Protein AF-A0A1D2MX04-F1 (afdb_monomer)

Nearest PDB structures (foldseek):
  4df9-assembly3_E  TM=5.757E-01  e=3.763E-12  Bacteroides fragilis NCTC 9343
  3p1v-assembly1_B  TM=5.662E-01  e=4.610E-12  Bacteroides ovatus ATCC 8483
  3p1v-assembly1_A  TM=5.560E-01  e=3.958E-12  Bacteroides ovatus ATCC 8483
  4df9-assembly2_D  TM=5.645E-01  e=8.916E-12  Bacteroides fragilis NCTC 9343
  4df9-assembly3_F  TM=5.261E-01  e=2.223E-11  Bacteroides fragilis NCTC 9343

Sequence (1135 aa):
AGQAYYIKFHQDPSIDHSCTLIEDDYLPKYRGLEPNDELGFKYSVREAEKLPQDVKLPPHPDAKIVEIFARKHEAAQAFMDSLCKTVRKVEPLKSVGKQGPEIRKIVDGGDQRNRIDVVFMGDGYTASEREEFFDDMQRLTTEMFNGVTFRSYLPVFNIWAVYVESQESGIGYDGPKNTPFELYRESGQLRGIYPGNAGYARQVCALTGASGCDYPSIIGNDDFYGGLGGEFEYDNGQAYRGVNYASSVASLGWTAWLSGEQKEEKAIYRLLEYPWADLNRLGPQTFDFTSDGNYARWNLVLTVSAAGEEDSLEFTLDGEILPWKTTGYDDREFYEWGANEGLSAGRHTLTVRSKTNSTNPNIPRMICSIRLHEYGTEDEFHMDNSYVSAYPTWNINYRKSFRPTSEGCLMRNMTTNHFCPVCQEGMWAQFLERVSLIDNVTVSESSSNGMREVTVNTLKLGQLREPGNEVPGETLEVKWVRNNQEQTELRDQFTVNAEPGNWAVEVHFNTTEVRNDPRNLLTSSQNFVVPNSVYFSSWVLQEGHKTLDIVFAENKGKMKHFSALSIFCVFVTQIAGQAHHIKFHQSPEDNYACILIEEEFVPNYRGFEKETGFKYSIRPAIKPPAGSLIKPTDKDARIIDVYAKKEEEAYAYMSLVCKSHTKVEPLQLNQANTADPEIREIVVGGPKENRIDVVFMGDGYTASEKEEFFDDMQRLTDEMFAGTTFRSYLPVFNIWAIYVESEESGIGYNGAKNTPFRLYRESGQLRGIFPGNSAYARQVCRLTGTSGCDYPSIIGNDDFYGGLGGEFVISTRSNRTGTVVLRHEMGHNFVDVGEEYDDGSVYSGVNSASSLNTLGWTAWLSSEKREERAIWRLLEYPWYDLSRGSRSFTFTSNGQFNRWYLEVTVSAAGEEDSLEFLLDGEVLPWKSSGFDDREFYGWYGDEGLSSGSHNFSVRSKTDSTNPDIPRMICSISLHEYGTEEEFVMSPDHVSAYPTWDTWRTKRYRPTNEGCLMRNMTHNRFCPVCQEGMWAQFLERISLIDEVAVSNATSSDGTREVAVETLKLGQLRAPGNEVSGESLEVRWLKDNEEVVAFTDQFVVNAEAGSWEVVVHLKSPEVRNDPRDLLTSSVRFVVPA

Mean predicted aligned error: 17.97 Å

Structure (mmCIF, N/CA/C/O backbone):
data_AF-A0A1D2MX04-F1
#
_entry.id   AF-A0A1D2MX04-F1
#
loop_
_atom_site.group_PDB
_atom_site.id
_atom_site.type_symbol
_atom_site.label_atom_id
_atom_site.label_alt_id
_atom_site.label_comp_id
_atom_site.label_asym_id
_atom_site.label_entity_id
_atom_site.label_seq_id
_atom_site.pdbx_PDB_ins_code
_atom_site.Cartn_x
_atom_site.Cartn_y
_atom_site.Cartn_z
_atom_site.occupancy
_atom_site.B_iso_or_equiv
_atom_site.auth_seq_id
_atom_site.auth_comp_id
_atom_site.auth_asym_id
_atom_site.auth_atom_id
_atom_site.pdbx_PDB_model_num
ATOM 1 N N . ALA A 1 1 ? -4.949 -17.947 34.947 1.00 41.72 1 ALA A N 1
ATOM 2 C CA . ALA A 1 1 ? -4.142 -17.931 33.714 1.00 41.72 1 ALA A CA 1
ATOM 3 C C . ALA A 1 1 ? -4.717 -19.013 32.821 1.00 41.72 1 ALA A C 1
ATOM 5 O O . ALA A 1 1 ? -4.918 -20.103 33.340 1.00 41.72 1 ALA A O 1
ATOM 6 N N . GLY A 1 2 ? -5.099 -18.702 31.583 1.00 58.22 2 GLY A N 1
ATOM 7 C CA . GLY A 1 2 ? -5.727 -19.688 30.700 1.00 58.22 2 GLY A CA 1
ATOM 8 C C . GLY A 1 2 ? -7.101 -19.321 30.139 1.00 58.22 2 GLY A C 1
ATOM 9 O O . GLY A 1 2 ? -7.751 -20.218 29.653 1.00 58.22 2 GLY A O 1
ATOM 10 N N . GLN A 1 3 ? -7.602 -18.087 30.245 1.00 74.81 3 GLN A N 1
ATOM 11 C CA . GLN A 1 3 ? -8.944 -17.730 29.758 1.00 74.81 3 GLN A CA 1
ATOM 12 C C . GLN A 1 3 ? -8.893 -16.394 29.018 1.00 74.81 3 GLN A C 1
ATOM 14 O O . GLN A 1 3 ? -8.283 -15.453 29.534 1.00 74.81 3 GLN A O 1
ATOM 19 N N . ALA A 1 4 ? -9.542 -16.306 27.858 1.00 83.88 4 ALA A N 1
ATOM 20 C CA . ALA A 1 4 ? -9.696 -15.063 27.109 1.00 83.88 4 ALA A CA 1
ATOM 21 C C . ALA A 1 4 ? -11.041 -15.016 26.377 1.00 83.88 4 ALA A C 1
ATOM 23 O O . ALA A 1 4 ? -11.537 -16.035 25.912 1.00 83.88 4 ALA A O 1
ATOM 24 N N . TYR A 1 5 ? -11.614 -13.825 26.269 1.00 87.31 5 TYR A N 1
ATOM 25 C CA . TYR A 1 5 ? -12.625 -13.509 25.268 1.00 87.31 5 TYR A CA 1
ATOM 26 C C . TYR A 1 5 ? -11.943 -13.349 23.915 1.00 87.31 5 TYR A C 1
ATOM 28 O O . TYR A 1 5 ? -10.841 -12.799 23.854 1.00 87.31 5 TYR A O 1
ATOM 36 N N . TYR A 1 6 ? -12.593 -13.842 22.871 1.00 86.50 6 TYR A N 1
ATOM 37 C CA . TYR A 1 6 ? -12.066 -13.920 21.522 1.00 86.50 6 TYR A CA 1
ATOM 38 C C . TYR A 1 6 ? -13.040 -13.274 20.542 1.00 86.50 6 TYR A C 1
ATOM 40 O O . TYR A 1 6 ? -14.199 -13.669 20.481 1.00 86.50 6 TYR A O 1
ATOM 48 N N . ILE A 1 7 ? -12.570 -12.279 19.791 1.00 87.75 7 ILE A N 1
ATOM 49 C CA . ILE A 1 7 ? -13.345 -11.638 18.726 1.00 87.75 7 ILE A CA 1
ATOM 50 C C . ILE A 1 7 ? -12.557 -11.743 17.422 1.00 87.75 7 ILE A C 1
ATOM 52 O O . ILE A 1 7 ? -11.416 -11.289 17.357 1.00 87.75 7 ILE A O 1
ATOM 56 N N . LYS A 1 8 ? -13.174 -12.303 16.378 1.00 85.94 8 LYS A N 1
ATOM 57 C CA . LYS A 1 8 ? -12.627 -12.414 15.019 1.00 85.94 8 LYS A CA 1
ATOM 58 C C . LYS A 1 8 ? -13.539 -11.698 14.036 1.00 85.94 8 LYS A C 1
ATOM 60 O O . LYS A 1 8 ? -14.743 -11.959 13.996 1.00 85.94 8 LYS A O 1
ATOM 65 N N . PHE A 1 9 ? -12.989 -10.841 13.186 1.00 84.94 9 PHE A N 1
ATOM 66 C CA . PHE A 1 9 ? -13.769 -10.180 12.141 1.00 84.94 9 PHE A CA 1
ATOM 67 C C . PHE A 1 9 ? -12.962 -9.926 10.873 1.00 84.94 9 PHE A C 1
ATOM 69 O O . PHE A 1 9 ? -11.744 -9.772 10.901 1.00 84.94 9 PHE A O 1
ATOM 76 N N . HIS A 1 10 ? -13.677 -9.880 9.751 1.00 82.56 10 HIS A N 1
ATOM 77 C CA . HIS A 1 10 ? -13.156 -9.405 8.477 1.00 82.56 10 HIS A CA 1
ATOM 78 C C . HIS A 1 10 ? -13.443 -7.913 8.357 1.00 82.56 10 HIS A C 1
ATOM 80 O O . HIS A 1 10 ? -14.605 -7.521 8.253 1.00 82.56 10 HIS A O 1
ATOM 86 N N . GLN A 1 11 ? -12.402 -7.098 8.366 1.00 84.12 11 GLN A N 1
ATOM 87 C CA . GLN A 1 11 ? -12.460 -5.670 8.101 1.00 84.12 11 GLN A CA 1
ATOM 88 C C . GLN A 1 11 ? -12.270 -5.450 6.602 1.00 84.12 11 GLN A C 1
ATOM 90 O O . GLN A 1 11 ? -11.261 -5.881 6.055 1.00 84.12 11 GLN A O 1
ATOM 95 N N . ASP A 1 12 ? -13.213 -4.777 5.949 1.00 77.44 12 ASP A N 1
ATOM 96 C CA . ASP A 1 12 ? -13.076 -4.333 4.562 1.00 77.44 12 ASP A CA 1
ATOM 97 C C . ASP A 1 12 ? -12.929 -2.805 4.520 1.00 77.44 12 ASP A C 1
ATOM 99 O O . ASP A 1 12 ? -13.927 -2.087 4.664 1.00 77.44 12 ASP A O 1
ATOM 103 N N . PRO A 1 13 ? -11.701 -2.282 4.348 1.00 66.38 13 PRO A N 1
ATOM 104 C CA . PRO A 1 13 ? -11.465 -0.847 4.301 1.00 66.38 13 PRO A CA 1
ATOM 105 C C . PRO A 1 13 ? -12.126 -0.140 3.124 1.00 66.38 13 PRO A C 1
ATOM 107 O O . PRO A 1 13 ? -12.402 1.051 3.225 1.00 66.38 13 PRO A O 1
ATOM 110 N N . SER A 1 14 ? -12.409 -0.856 2.033 1.00 59.47 14 SER A N 1
ATOM 111 C CA . SER A 1 14 ? -13.010 -0.271 0.830 1.00 59.47 14 SER A CA 1
ATOM 112 C C . SER A 1 14 ? -14.506 0.023 0.991 1.00 59.47 14 SER A C 1
ATOM 114 O O . SER A 1 14 ? -15.050 0.876 0.296 1.00 59.47 14 SER A O 1
ATOM 116 N N . ILE A 1 15 ? -15.175 -0.622 1.954 1.00 65.31 15 ILE A N 1
ATOM 117 C CA . ILE A 1 15 ? -16.607 -0.446 2.230 1.00 65.31 15 ILE A CA 1
ATOM 118 C C . ILE A 1 15 ? -16.781 0.264 3.575 1.00 65.31 15 ILE A C 1
ATOM 120 O O . ILE A 1 15 ? -17.261 -0.334 4.536 1.00 65.31 15 ILE A O 1
ATOM 124 N N . ASP A 1 16 ? -16.354 1.526 3.670 1.00 72.00 16 ASP A N 1
ATOM 125 C CA . ASP A 1 16 ? -16.488 2.361 4.880 1.00 72.00 16 ASP A CA 1
ATOM 126 C C . ASP A 1 16 ? -16.004 1.654 6.165 1.00 72.00 16 ASP A C 1
ATOM 128 O O . ASP A 1 16 ? -16.577 1.809 7.244 1.00 72.00 16 ASP A O 1
ATOM 132 N N . HIS A 1 17 ? -14.974 0.809 6.045 1.00 66.50 17 HIS A N 1
ATOM 133 C CA . HIS A 1 17 ? -14.454 -0.018 7.140 1.00 66.50 17 HIS A CA 1
ATOM 134 C C . HIS A 1 17 ? -15.530 -0.857 7.819 1.00 66.50 17 HIS A C 1
ATOM 136 O O . HIS A 1 17 ? -15.595 -0.996 9.048 1.00 66.50 17 HIS A O 1
ATOM 142 N N . SER A 1 18 ? -16.412 -1.397 6.982 1.00 79.88 18 SER A N 1
ATOM 143 C CA . SER A 1 18 ? -17.384 -2.380 7.397 1.00 79.88 18 SER A CA 1
ATOM 144 C C . SER A 1 18 ? -16.648 -3.613 7.898 1.00 79.88 18 SER A C 1
ATOM 146 O O . SER A 1 18 ? -15.737 -4.149 7.261 1.00 79.88 18 SER A O 1
ATOM 148 N N . CYS A 1 19 ? -17.052 -4.056 9.075 1.00 84.94 19 CYS A N 1
ATOM 149 C CA . CYS A 1 19 ? -16.584 -5.291 9.649 1.00 84.94 19 CYS A CA 1
ATOM 150 C C . CYS A 1 19 ? -17.683 -6.325 9.536 1.00 84.94 19 CYS A C 1
ATOM 152 O O . CYS A 1 19 ? -18.828 -6.104 9.935 1.00 84.94 19 CYS A O 1
ATOM 154 N N . THR A 1 20 ? -17.316 -7.484 9.021 1.00 84.19 20 THR A N 1
ATOM 155 C CA . THR A 1 20 ? -18.138 -8.675 9.125 1.00 84.19 20 THR A CA 1
ATOM 156 C C . THR A 1 20 ? -17.644 -9.462 10.331 1.00 84.19 20 THR A C 1
ATOM 158 O O . THR A 1 20 ? -16.562 -10.044 10.280 1.00 84.19 20 THR A O 1
ATOM 161 N N . LEU A 1 21 ? -18.412 -9.444 11.424 1.00 85.06 21 LEU A N 1
ATOM 162 C CA . LEU A 1 21 ? -18.125 -10.217 12.632 1.00 85.06 21 LEU A CA 1
ATOM 163 C C . LEU A 1 21 ? -18.218 -11.708 12.304 1.00 85.06 21 LEU A C 1
ATOM 165 O O . LEU A 1 21 ? -19.298 -12.181 11.941 1.00 85.06 21 LEU A O 1
ATOM 169 N N . ILE A 1 22 ? -17.091 -12.409 12.430 1.00 77.81 22 ILE A N 1
ATOM 170 C CA . ILE A 1 22 ? -16.958 -13.842 12.151 1.00 77.81 22 ILE A CA 1
ATOM 171 C C . ILE A 1 22 ? -17.196 -14.637 13.434 1.00 77.81 22 ILE A C 1
ATOM 173 O O . ILE A 1 22 ? -18.004 -15.559 13.426 1.00 77.81 22 ILE A O 1
ATOM 177 N N . GLU A 1 23 ? -16.536 -14.253 14.528 1.00 80.81 23 GLU A N 1
ATOM 178 C CA . GLU A 1 23 ? -16.587 -14.966 15.805 1.00 80.81 23 GLU A CA 1
ATOM 179 C C . GLU A 1 23 ? -16.561 -13.988 16.985 1.00 80.81 23 GLU A C 1
ATOM 181 O O . GLU A 1 23 ? -15.878 -12.965 16.940 1.00 80.81 23 GLU A O 1
ATOM 186 N N . ASP A 1 24 ? -17.329 -14.304 18.024 1.00 85.38 24 ASP A N 1
ATOM 187 C CA . ASP A 1 24 ? -17.385 -13.604 19.311 1.00 85.38 24 ASP A CA 1
ATOM 188 C C . ASP A 1 24 ? -17.649 -14.674 20.376 1.00 85.38 24 ASP A C 1
ATOM 190 O O . ASP A 1 24 ? -18.793 -15.090 20.586 1.00 85.38 24 ASP A O 1
ATOM 194 N N . ASP A 1 25 ? -16.571 -15.206 20.950 1.00 82.25 25 ASP A N 1
ATOM 195 C CA . ASP A 1 25 ? -16.598 -16.386 21.813 1.00 82.25 25 ASP A CA 1
ATOM 196 C C . ASP A 1 25 ? -15.691 -16.221 23.046 1.00 82.25 25 ASP A C 1
ATOM 198 O O . ASP A 1 25 ? -15.012 -15.214 23.268 1.00 82.25 25 ASP A O 1
ATOM 202 N N . TYR A 1 26 ? -15.700 -17.230 23.906 1.00 81.62 26 TYR A N 1
ATOM 203 C CA . TYR A 1 26 ? -14.881 -17.330 25.094 1.00 81.62 26 TYR A CA 1
ATOM 204 C C . TYR A 1 26 ? -14.009 -18.579 25.019 1.00 81.62 26 TYR A C 1
ATOM 206 O O . TYR A 1 26 ? -14.505 -19.703 25.046 1.00 81.62 26 TYR A O 1
ATOM 214 N N . LEU A 1 27 ? -12.692 -18.376 25.006 1.00 79.19 27 LEU A N 1
ATOM 215 C CA . LEU A 1 27 ? -11.680 -19.422 24.994 1.00 79.19 27 LEU A CA 1
ATOM 216 C C . LEU A 1 27 ? -11.253 -19.740 26.435 1.00 79.19 27 LEU A C 1
ATOM 218 O O . LEU A 1 27 ? -10.396 -19.050 27.002 1.00 79.19 27 LEU A O 1
ATOM 222 N N . PRO A 1 28 ? -11.793 -20.806 27.060 1.00 72.31 28 PRO A N 1
ATOM 223 C CA . PRO A 1 28 ? -11.549 -21.118 28.467 1.00 72.31 28 PRO A CA 1
ATOM 224 C C . PRO A 1 28 ? -10.141 -21.658 28.743 1.00 72.31 28 PRO A C 1
ATOM 226 O O . PRO A 1 28 ? -9.854 -21.999 29.895 1.00 72.31 28 PRO A O 1
ATOM 229 N N . LYS A 1 29 ? -9.315 -21.814 27.698 1.00 78.50 29 LYS A N 1
ATOM 230 C CA . LYS A 1 29 ? -7.986 -22.441 27.739 1.00 78.50 29 LYS A CA 1
ATOM 231 C C . LYS A 1 29 ? -6.882 -21.639 27.040 1.00 78.50 29 LYS A C 1
ATOM 233 O O . LYS A 1 29 ? -5.774 -22.148 26.906 1.00 78.50 29 LYS A O 1
ATOM 238 N N . TYR A 1 30 ? -7.150 -20.391 26.647 1.00 81.94 30 TYR A N 1
ATOM 239 C CA . TYR A 1 30 ? -6.170 -19.521 25.991 1.00 81.94 30 TYR A CA 1
ATOM 240 C C . TYR A 1 30 ? -5.054 -19.066 26.944 1.00 81.94 30 TYR A C 1
ATOM 242 O O . TYR A 1 30 ? -5.312 -18.490 28.004 1.00 81.94 30 TYR A O 1
ATOM 250 N N . ARG A 1 31 ? -3.795 -19.281 26.556 1.00 81.94 31 ARG A N 1
ATOM 251 C CA . ARG A 1 31 ? -2.592 -19.046 27.376 1.00 81.94 31 ARG A CA 1
ATOM 252 C C . ARG A 1 31 ? -1.660 -17.959 26.829 1.00 81.94 31 ARG A C 1
ATOM 254 O O . ARG A 1 31 ? -0.626 -17.715 27.438 1.00 81.94 31 ARG A O 1
ATOM 261 N N . GLY A 1 32 ? -2.028 -17.280 25.742 1.00 76.44 32 GLY A N 1
ATOM 262 C CA . GLY A 1 32 ? -1.180 -16.269 25.096 1.00 76.44 32 GLY A CA 1
ATOM 263 C C . GLY A 1 32 ? -1.148 -14.873 25.738 1.00 76.44 32 GLY A C 1
ATOM 264 O O . GLY A 1 32 ? -0.381 -14.038 25.273 1.00 76.44 32 GLY A O 1
ATOM 265 N N . LEU A 1 33 ? -1.945 -14.581 26.781 1.00 76.81 33 LEU A N 1
ATOM 266 C CA . LEU A 1 33 ? -1.923 -13.268 27.458 1.00 76.81 33 LEU A CA 1
ATOM 267 C C . LEU A 1 33 ? -0.825 -13.195 28.521 1.00 76.81 33 LEU A C 1
ATOM 269 O O . LEU A 1 33 ? -0.824 -13.993 29.465 1.00 76.81 33 LEU A O 1
ATOM 273 N N . GLU A 1 34 ? 0.041 -12.183 28.439 1.00 68.25 34 GLU A N 1
ATOM 274 C CA . GLU A 1 34 ? 1.070 -11.973 29.453 1.00 68.25 34 GLU A CA 1
ATOM 275 C C . GLU A 1 34 ? 0.471 -11.577 30.819 1.00 68.25 34 GLU A C 1
ATOM 277 O O . GLU A 1 34 ? -0.583 -10.929 30.896 1.00 68.25 34 GLU A O 1
ATOM 282 N N . PRO A 1 35 ? 1.117 -11.950 31.942 1.00 58.50 35 PRO A N 1
ATOM 283 C CA . PRO A 1 35 ? 0.656 -11.596 33.282 1.00 58.50 35 PRO A CA 1
ATOM 284 C C . PRO A 1 35 ? 0.544 -10.087 33.538 1.00 58.50 35 PRO A C 1
ATOM 286 O O . PRO A 1 35 ? -0.352 -9.699 34.288 1.00 58.50 35 PRO A O 1
ATOM 289 N N . ASN A 1 36 ? 1.413 -9.283 32.911 1.00 55.28 36 ASN A N 1
ATOM 290 C CA . ASN A 1 36 ? 1.637 -7.859 33.198 1.00 55.28 36 ASN A CA 1
ATOM 291 C C . ASN A 1 36 ? 1.247 -6.915 32.046 1.00 55.28 36 ASN A C 1
ATOM 293 O O . ASN A 1 36 ? 1.656 -5.759 32.060 1.00 55.28 36 ASN A O 1
ATOM 297 N N . ASP A 1 37 ? 0.494 -7.391 31.058 1.00 56.22 37 ASP A N 1
ATOM 298 C CA . ASP A 1 37 ? 0.100 -6.566 29.916 1.00 56.22 37 ASP A CA 1
ATOM 299 C C . ASP A 1 37 ? -0.849 -5.433 30.364 1.00 56.22 37 ASP A C 1
ATOM 301 O O . ASP A 1 37 ? -1.965 -5.702 30.826 1.00 56.22 37 ASP A O 1
ATOM 305 N N . GLU A 1 38 ? -0.393 -4.175 30.289 1.00 47.81 38 GLU A N 1
ATOM 306 C CA . GLU A 1 38 ? -1.098 -2.990 30.814 1.00 47.81 38 GLU A CA 1
ATOM 307 C C . GLU A 1 38 ? -2.460 -2.759 30.132 1.00 47.81 38 GLU A C 1
ATOM 309 O O . GLU A 1 38 ? -3.363 -2.187 30.746 1.00 47.81 38 GLU A O 1
ATOM 314 N N . LEU A 1 39 ? -2.636 -3.255 28.899 1.00 55.19 39 LEU A N 1
ATOM 315 C CA . LEU A 1 39 ? -3.871 -3.134 28.113 1.00 55.19 39 LEU A CA 1
ATOM 316 C C . LEU A 1 39 ? -4.904 -4.231 28.428 1.00 55.19 39 LEU A C 1
ATOM 318 O O . LEU A 1 39 ? -6.103 -4.040 28.226 1.00 55.19 39 LEU A O 1
ATOM 322 N N . GLY A 1 40 ? -4.474 -5.382 28.956 1.00 71.31 40 GLY A N 1
ATOM 323 C CA . GLY A 1 40 ? -5.360 -6.504 29.281 1.00 71.31 40 GLY A CA 1
ATOM 324 C C . GLY A 1 40 ? -5.924 -7.283 28.078 1.00 71.31 40 GLY A C 1
ATOM 325 O O . GLY A 1 40 ? -6.820 -8.115 28.285 1.00 71.31 40 GLY A O 1
ATOM 326 N N . PHE A 1 41 ? -5.412 -7.054 26.862 1.00 75.62 41 PHE A N 1
ATOM 327 C CA . PHE A 1 41 ? -5.738 -7.794 25.636 1.00 75.62 41 PHE A CA 1
ATOM 328 C C . PHE A 1 41 ? -4.566 -7.798 24.631 1.00 75.62 41 PHE A C 1
ATOM 330 O O . PHE A 1 41 ? -3.786 -6.856 24.609 1.00 75.62 41 PHE A O 1
ATOM 337 N N . LYS A 1 42 ? -4.480 -8.844 23.797 1.00 82.38 42 LYS A N 1
ATOM 338 C CA . LYS A 1 42 ? -3.595 -8.990 22.623 1.00 82.38 42 LYS A CA 1
ATOM 339 C C . LYS A 1 42 ? -4.469 -8.996 21.371 1.00 82.38 42 LYS A C 1
ATOM 341 O O . LYS A 1 42 ? -5.587 -9.505 21.422 1.00 82.38 42 LYS A O 1
ATOM 346 N N . TYR A 1 43 ? -3.981 -8.495 20.246 1.00 80.19 43 TYR A N 1
ATOM 347 C CA . TYR A 1 43 ? -4.669 -8.648 18.966 1.00 80.19 43 TYR A CA 1
ATOM 348 C C . TYR A 1 43 ? -3.696 -9.075 17.872 1.00 80.19 43 TYR A C 1
ATOM 350 O O . TYR A 1 43 ? -2.485 -8.974 18.037 1.00 80.19 43 TYR A O 1
ATOM 358 N N . SER A 1 44 ? -4.242 -9.583 16.775 1.00 76.31 44 SER A N 1
ATOM 359 C CA . SER A 1 44 ? -3.505 -9.921 15.572 1.00 76.31 44 SER A CA 1
ATOM 360 C C . SER A 1 44 ? -4.276 -9.438 14.351 1.00 76.31 44 SER A C 1
ATOM 362 O O . SER A 1 44 ? -5.504 -9.498 14.323 1.00 76.31 44 SER A O 1
ATOM 364 N N . VAL A 1 45 ? -3.562 -8.917 13.359 1.00 73.50 45 VAL A N 1
ATOM 365 C CA . VAL A 1 45 ? -4.135 -8.417 12.105 1.00 73.50 45 VAL A CA 1
ATOM 366 C C . VAL A 1 45 ? -3.416 -9.112 10.972 1.00 73.50 45 VAL A C 1
ATOM 368 O O . VAL A 1 45 ? -2.200 -8.984 10.899 1.00 73.50 45 VAL A O 1
ATOM 371 N N . ARG A 1 46 ? -4.155 -9.799 10.104 1.00 74.00 46 ARG A N 1
ATOM 372 C CA . ARG A 1 46 ? -3.648 -10.513 8.927 1.00 74.00 46 ARG A CA 1
ATOM 373 C C . ARG A 1 46 ? -4.331 -9.970 7.679 1.00 74.00 46 ARG A C 1
ATOM 375 O O . ARG A 1 46 ? -5.495 -9.595 7.744 1.00 74.00 46 ARG A O 1
ATOM 382 N N . GLU A 1 47 ? -3.638 -9.926 6.547 1.00 73.00 47 GLU A N 1
ATOM 383 C CA . GLU A 1 47 ? -4.293 -9.658 5.258 1.00 73.00 47 GLU A CA 1
ATOM 384 C C . GLU A 1 47 ? -5.320 -10.762 4.976 1.00 73.00 47 GLU A C 1
ATOM 386 O O . GLU A 1 47 ? -5.037 -11.940 5.211 1.00 73.00 47 GLU A O 1
ATOM 391 N N . ALA A 1 48 ? -6.513 -10.385 4.506 1.00 67.06 48 ALA A N 1
ATOM 392 C CA . ALA A 1 48 ? -7.543 -11.348 4.122 1.00 67.06 48 ALA A CA 1
ATOM 393 C C . ALA A 1 48 ? -7.070 -12.206 2.941 1.00 67.06 48 ALA A C 1
ATOM 395 O O . ALA A 1 48 ? -7.317 -13.409 2.914 1.00 67.06 48 ALA A O 1
ATOM 396 N N . GLU A 1 49 ? -6.323 -11.590 2.024 1.00 67.19 49 GLU A N 1
ATOM 397 C CA . GLU A 1 49 ? -5.672 -12.235 0.892 1.00 67.19 49 GLU A CA 1
ATOM 398 C C . GLU A 1 49 ? -4.295 -11.602 0.697 1.00 67.19 49 GLU A C 1
ATOM 400 O O . GLU A 1 49 ? -4.171 -10.379 0.668 1.00 67.19 49 GLU A O 1
ATOM 405 N N . LYS A 1 50 ? -3.251 -12.426 0.570 1.00 63.66 50 LYS A N 1
ATOM 406 C CA . LYS A 1 50 ? -1.896 -11.947 0.285 1.00 63.66 50 LYS A CA 1
ATOM 407 C C . LYS A 1 50 ? -1.457 -12.435 -1.078 1.00 63.66 50 LYS A C 1
ATOM 409 O O . LYS A 1 50 ? -1.312 -13.638 -1.313 1.00 63.66 50 LYS A O 1
ATOM 414 N N . LEU A 1 51 ? -1.203 -11.480 -1.962 1.00 59.59 51 LEU A N 1
ATOM 415 C CA . LEU A 1 51 ? -0.676 -11.767 -3.284 1.00 59.59 51 LEU A CA 1
ATOM 416 C C . LEU A 1 51 ? 0.804 -12.172 -3.193 1.00 59.59 51 LEU A C 1
ATOM 418 O O . LEU A 1 51 ? 1.564 -11.625 -2.382 1.00 59.59 51 LEU A O 1
ATOM 422 N N . PRO A 1 52 ? 1.261 -13.116 -4.031 1.00 59.69 52 PRO A N 1
ATOM 423 C CA . PRO A 1 52 ? 2.682 -13.350 -4.204 1.00 59.69 52 PRO A CA 1
ATOM 424 C C . PRO A 1 52 ? 3.383 -12.068 -4.673 1.00 59.69 52 PRO A C 1
ATOM 426 O O . PRO A 1 52 ? 2.834 -11.317 -5.471 1.00 59.69 52 PRO A O 1
ATOM 429 N N . GLN A 1 53 ? 4.614 -11.833 -4.204 1.00 56.78 53 GLN A N 1
ATOM 430 C CA . GLN A 1 53 ? 5.369 -10.596 -4.487 1.00 56.78 53 GLN A CA 1
ATOM 431 C C . GLN A 1 53 ? 5.551 -10.298 -5.989 1.00 56.78 53 GLN A C 1
ATOM 433 O O . GL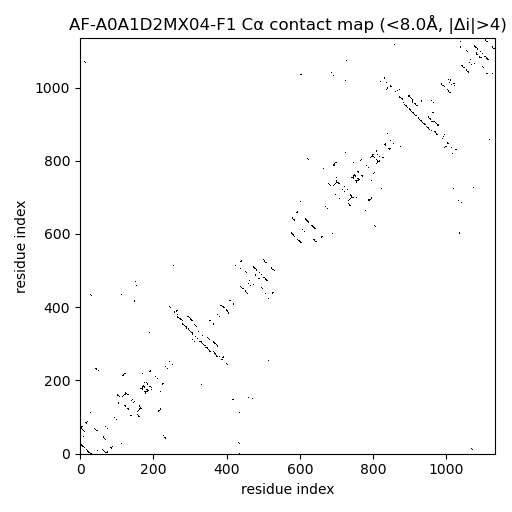N A 1 53 ? 5.782 -9.157 -6.369 1.00 56.78 53 GLN A O 1
ATOM 438 N N . ASP A 1 54 ? 5.482 -11.323 -6.831 1.00 54.66 54 ASP A N 1
ATOM 439 C CA . ASP A 1 54 ? 5.660 -11.305 -8.283 1.00 54.66 54 ASP A CA 1
ATOM 440 C C . ASP A 1 54 ? 4.350 -11.173 -9.082 1.00 54.66 54 ASP A C 1
ATOM 442 O O . ASP A 1 54 ? 4.400 -11.066 -10.307 1.00 54.66 54 ASP A O 1
ATOM 446 N N . VAL A 1 55 ? 3.189 -11.161 -8.421 1.00 54.53 55 VAL A N 1
ATOM 447 C CA . VAL A 1 55 ? 1.878 -10.999 -9.067 1.00 54.53 55 VAL A CA 1
ATOM 448 C C . VAL A 1 55 ? 1.484 -9.522 -9.046 1.00 54.53 55 VAL A C 1
ATOM 450 O O . VAL A 1 55 ? 1.281 -8.936 -7.985 1.00 54.53 55 VAL A O 1
ATOM 453 N N . LYS A 1 56 ? 1.391 -8.905 -10.230 1.00 46.25 56 LYS A N 1
ATOM 454 C CA . LYS A 1 56 ? 0.988 -7.503 -10.416 1.00 46.25 56 LYS A CA 1
ATOM 455 C C . LYS A 1 56 ? -0.476 -7.440 -10.844 1.00 46.25 56 LYS A C 1
ATOM 457 O O . LYS A 1 56 ? -0.756 -7.312 -12.031 1.00 46.25 56 LYS A O 1
ATOM 462 N N . LEU A 1 57 ? -1.386 -7.548 -9.885 1.00 44.81 57 LEU A N 1
ATOM 463 C CA . LEU A 1 57 ? -2.812 -7.323 -10.115 1.00 44.81 57 LEU A CA 1
ATOM 464 C C . LEU A 1 57 ? -3.273 -5.985 -9.546 1.00 44.81 57 LEU A C 1
ATOM 466 O O . LEU A 1 57 ? -2.548 -5.417 -8.721 1.00 44.81 57 LEU A O 1
ATOM 470 N N . PRO A 1 58 ? -4.419 -5.441 -10.016 1.00 37.78 58 PRO A N 1
ATOM 471 C CA . PRO A 1 58 ? -5.012 -4.245 -9.426 1.00 37.78 58 PRO A CA 1
ATOM 472 C C . PRO A 1 58 ? -5.096 -4.383 -7.899 1.00 37.78 58 PRO A C 1
ATOM 474 O O . PRO A 1 58 ? -5.155 -5.506 -7.391 1.00 37.78 58 PRO A O 1
ATOM 477 N N . PRO A 1 59 ? -5.063 -3.261 -7.158 1.00 40.56 59 PRO A N 1
ATOM 478 C CA . PRO A 1 59 ? -5.053 -3.282 -5.704 1.00 40.56 59 PRO A CA 1
ATOM 479 C C . PRO A 1 59 ? -6.258 -4.078 -5.204 1.00 40.56 59 PRO A C 1
ATOM 481 O O . PRO A 1 59 ? -7.403 -3.646 -5.330 1.00 40.56 59 PRO A O 1
ATOM 484 N N . HIS A 1 60 ? -5.989 -5.262 -4.655 1.00 50.81 60 HIS A N 1
ATOM 485 C CA . HIS A 1 60 ? -6.967 -5.975 -3.853 1.00 50.81 60 HIS A CA 1
ATOM 486 C C . HIS A 1 60 ? -7.350 -5.037 -2.696 1.00 50.81 60 HIS A C 1
ATOM 488 O O . HIS A 1 60 ? -6.447 -4.392 -2.150 1.00 50.81 60 HIS A O 1
ATOM 494 N N . PRO A 1 61 ? -8.636 -4.896 -2.323 1.00 53.09 61 PRO A N 1
ATOM 495 C CA . PRO A 1 61 ? -9.004 -4.072 -1.176 1.00 53.09 61 PRO A CA 1
ATOM 496 C C . PRO A 1 61 ? -8.159 -4.493 0.031 1.00 53.09 61 PRO A C 1
ATOM 498 O O . PRO A 1 61 ? -7.928 -5.694 0.207 1.00 53.09 61 PRO A O 1
ATOM 501 N N . ASP A 1 62 ? -7.701 -3.518 0.832 1.00 65.62 62 ASP A N 1
ATOM 502 C CA . ASP A 1 62 ? -6.843 -3.648 2.036 1.00 65.62 62 ASP A CA 1
ATOM 503 C C . ASP A 1 62 ? -7.499 -4.482 3.172 1.00 65.62 62 ASP A C 1
ATOM 505 O O . ASP A 1 62 ? -7.272 -4.257 4.365 1.00 65.62 62 ASP A O 1
ATOM 509 N N . ALA A 1 63 ? -8.376 -5.417 2.814 1.00 74.25 63 ALA A N 1
ATOM 510 C CA . ALA A 1 63 ? -9.161 -6.260 3.677 1.00 74.25 63 ALA A CA 1
ATOM 511 C C . ALA A 1 63 ? -8.272 -7.066 4.621 1.00 74.25 63 ALA A C 1
ATOM 513 O O . ALA A 1 63 ? -7.244 -7.635 4.243 1.00 74.25 63 ALA A O 1
ATOM 514 N N . LYS A 1 64 ? -8.689 -7.112 5.883 1.00 81.75 64 LYS A N 1
ATOM 515 C CA . LYS A 1 64 ? -7.931 -7.700 6.983 1.00 81.75 64 LYS A CA 1
ATOM 516 C C . LYS A 1 64 ? -8.800 -8.645 7.787 1.00 81.75 64 LYS A C 1
ATOM 518 O O . LYS A 1 64 ? -9.975 -8.384 8.018 1.00 81.75 64 LYS A O 1
ATOM 523 N N . ILE A 1 65 ? -8.197 -9.714 8.280 1.00 78.50 65 ILE A N 1
ATOM 524 C CA . ILE A 1 65 ? -8.728 -10.507 9.380 1.00 78.50 65 ILE A CA 1
ATOM 525 C C . ILE A 1 65 ? -8.105 -9.980 10.666 1.00 78.50 65 ILE A C 1
ATOM 527 O O . ILE A 1 65 ? -6.883 -9.967 10.807 1.00 78.50 65 ILE A O 1
ATOM 531 N N . VAL A 1 66 ? -8.945 -9.543 11.597 1.00 84.44 66 VAL A N 1
ATOM 532 C CA . VAL A 1 66 ? -8.524 -9.088 12.921 1.00 84.44 66 VAL A CA 1
ATOM 533 C C . VAL A 1 66 ? -9.008 -10.088 13.960 1.00 84.44 66 VAL A C 1
ATOM 535 O O . VAL A 1 66 ? -10.175 -10.474 13.958 1.00 84.44 66 VAL A O 1
ATOM 538 N N . GLU A 1 67 ? -8.107 -10.496 14.846 1.00 84.69 67 GLU A N 1
ATOM 539 C CA . GLU A 1 67 ? -8.359 -11.396 15.970 1.00 84.69 67 GLU A CA 1
ATOM 540 C C . GLU A 1 67 ? -7.974 -10.694 17.271 1.00 84.69 67 GLU A C 1
ATOM 542 O O . GLU A 1 67 ? -6.859 -10.196 17.387 1.00 84.69 67 GLU A O 1
ATOM 547 N N . ILE A 1 68 ? -8.859 -10.664 18.261 1.00 87.19 68 ILE A N 1
ATOM 548 C CA . ILE A 1 68 ? -8.643 -9.995 19.546 1.00 87.19 68 ILE A CA 1
ATOM 549 C C . 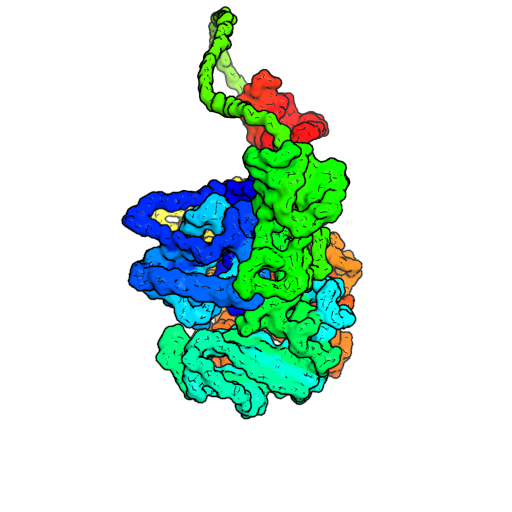ILE A 1 68 ? -8.804 -11.019 20.661 1.00 87.19 68 ILE A C 1
ATOM 551 O O . ILE A 1 68 ? -9.821 -11.699 20.728 1.00 87.19 68 ILE A O 1
ATOM 555 N N . PHE A 1 69 ? -7.832 -11.091 21.564 1.00 86.06 69 PHE A N 1
ATOM 556 C CA . PHE A 1 69 ? -7.825 -11.938 22.751 1.00 86.06 69 PHE A CA 1
ATOM 557 C C . PHE A 1 69 ? -7.775 -11.050 23.993 1.00 86.06 69 PHE A C 1
ATOM 559 O O . PHE A 1 69 ? -6.766 -10.398 24.239 1.00 86.06 69 PHE A O 1
ATOM 566 N N . ALA A 1 70 ? -8.821 -11.024 24.816 1.00 87.00 70 ALA A N 1
ATOM 567 C CA . ALA A 1 70 ? -8.900 -10.120 25.967 1.00 87.00 70 ALA A CA 1
ATOM 568 C C . ALA A 1 70 ? -9.279 -10.827 27.265 1.00 87.00 70 ALA A C 1
ATOM 570 O O . ALA A 1 70 ? -10.042 -11.788 27.276 1.00 87.00 70 ALA A O 1
ATOM 571 N N . ARG A 1 71 ? -8.829 -10.306 28.412 1.00 84.69 71 ARG A N 1
ATOM 572 C CA . ARG A 1 71 ? -9.296 -10.807 29.723 1.00 84.69 71 ARG A CA 1
ATOM 573 C C . ARG A 1 71 ? -10.750 -10.436 30.021 1.00 84.69 71 ARG A C 1
ATOM 575 O O . ARG A 1 71 ? -11.377 -11.067 30.869 1.00 84.69 71 ARG A O 1
ATOM 582 N N . LYS A 1 72 ? -11.259 -9.391 29.368 1.00 84.31 72 LYS A N 1
ATOM 583 C CA . LYS A 1 72 ? -12.611 -8.848 29.526 1.00 84.31 72 LYS A CA 1
ATOM 584 C C . LYS A 1 72 ? -13.238 -8.653 28.151 1.00 84.31 72 LYS A C 1
ATOM 586 O O . LYS A 1 72 ? -12.576 -8.103 27.274 1.00 84.31 72 LYS A O 1
ATOM 591 N N . HIS A 1 73 ? -14.491 -9.073 27.991 1.00 87.94 73 HIS A N 1
ATOM 592 C CA . HIS A 1 73 ? -15.227 -8.935 26.731 1.00 87.94 73 HIS A CA 1
ATOM 593 C C . HIS A 1 73 ? -15.327 -7.469 26.315 1.00 87.94 73 HIS A C 1
ATOM 595 O O . HIS A 1 73 ? -15.047 -7.134 25.173 1.00 87.94 73 HIS A O 1
ATOM 601 N N . GLU A 1 74 ? -15.581 -6.578 27.276 1.00 85.06 74 GLU A N 1
ATOM 602 C CA . GLU A 1 74 ? -15.750 -5.145 27.032 1.00 85.06 74 GLU A CA 1
ATOM 603 C C . GLU A 1 74 ? -14.494 -4.497 26.438 1.00 85.06 74 GLU A C 1
ATOM 605 O O . GLU A 1 74 ? -14.597 -3.558 25.657 1.00 85.06 74 GLU A O 1
ATOM 610 N N . ALA A 1 75 ? -13.306 -5.007 26.783 1.00 83.62 75 ALA A N 1
ATOM 611 C CA . ALA A 1 75 ? -12.047 -4.523 26.222 1.00 83.62 75 ALA A CA 1
ATOM 612 C C . ALA A 1 75 ? -11.862 -4.981 24.767 1.00 83.62 75 ALA A C 1
ATOM 614 O O . ALA A 1 75 ? -11.449 -4.183 23.930 1.00 83.62 75 ALA A O 1
ATOM 615 N N . ALA A 1 76 ? -12.213 -6.235 24.454 1.00 84.81 76 ALA A N 1
ATOM 616 C CA . ALA A 1 76 ? -12.188 -6.726 23.076 1.00 84.81 76 ALA A CA 1
ATOM 617 C C . ALA A 1 76 ? -13.218 -5.995 22.205 1.00 84.81 76 ALA A C 1
ATOM 619 O O . ALA A 1 76 ? -12.898 -5.569 21.099 1.00 84.81 76 ALA A O 1
ATOM 620 N N . GLN A 1 77 ? -14.429 -5.799 22.730 1.00 87.25 77 GLN A N 1
ATOM 621 C CA . GLN A 1 77 ? -15.500 -5.089 22.044 1.00 87.25 77 GLN A CA 1
ATOM 622 C C . GLN A 1 77 ? -15.119 -3.630 21.773 1.00 87.25 77 GLN A C 1
ATOM 624 O O . GLN A 1 77 ? -15.237 -3.187 20.640 1.00 87.25 77 GLN A O 1
ATOM 629 N N . ALA A 1 78 ? -14.582 -2.909 22.764 1.00 83.25 78 ALA A N 1
ATOM 630 C CA . ALA A 1 78 ? -14.137 -1.527 22.575 1.00 83.25 78 ALA A CA 1
ATOM 631 C C . ALA A 1 78 ? -13.024 -1.408 21.520 1.00 83.25 78 ALA A C 1
ATOM 633 O O . ALA A 1 78 ? -13.000 -0.446 20.754 1.00 83.25 78 ALA A O 1
ATOM 634 N N . PHE A 1 79 ? -12.119 -2.392 21.449 1.00 85.75 79 PHE A N 1
ATOM 635 C CA . PHE A 1 79 ? -11.084 -2.419 20.419 1.00 85.75 79 PHE A CA 1
ATOM 636 C C . PHE A 1 79 ? -11.661 -2.729 19.027 1.00 85.75 79 PHE A C 1
ATOM 638 O O . PHE A 1 79 ? -11.310 -2.047 18.067 1.00 85.75 79 PHE A O 1
ATOM 645 N N . MET A 1 80 ? -12.604 -3.668 18.901 1.00 87.44 80 MET A N 1
ATOM 646 C CA . MET A 1 80 ? -13.320 -3.890 17.637 1.00 87.44 80 MET A CA 1
ATOM 647 C C . MET A 1 80 ? -14.109 -2.645 17.210 1.00 87.44 80 MET A C 1
ATOM 649 O O . MET A 1 80 ? -14.023 -2.249 16.054 1.00 87.44 80 MET A O 1
ATOM 653 N N . ASP A 1 81 ? -14.824 -1.994 18.126 1.00 84.81 81 ASP A N 1
ATOM 654 C CA . ASP A 1 81 ? -15.596 -0.779 17.837 1.00 84.81 81 ASP A CA 1
ATOM 655 C C . ASP A 1 81 ? -14.687 0.381 17.391 1.00 84.81 81 ASP A C 1
ATOM 657 O O . ASP A 1 81 ? -15.101 1.211 16.585 1.00 84.81 81 ASP A O 1
ATOM 661 N N . SER A 1 82 ? -13.425 0.412 17.843 1.00 81.56 82 SER A N 1
ATOM 662 C CA . SER A 1 82 ? -12.424 1.366 17.340 1.00 81.56 82 SER A CA 1
ATOM 663 C C . SER A 1 82 ? -11.966 1.078 15.904 1.00 81.56 82 SER A C 1
ATOM 665 O O . SER A 1 82 ? -11.537 1.993 15.209 1.00 81.56 82 SER A O 1
ATOM 667 N N . LEU A 1 83 ? -12.093 -0.174 15.449 1.00 82.19 83 LEU A N 1
ATOM 668 C CA . LEU A 1 83 ? -11.678 -0.649 14.125 1.00 82.19 83 LEU A CA 1
ATOM 669 C C . LEU A 1 83 ? -12.846 -0.818 13.140 1.00 82.19 83 LEU A C 1
ATOM 671 O O . LEU A 1 83 ? -12.611 -1.088 11.962 1.00 82.19 83 LEU A O 1
ATOM 675 N N . CYS A 1 84 ? -14.098 -0.680 13.581 1.00 82.19 84 CYS A N 1
ATOM 676 C CA . CYS A 1 84 ? -15.272 -1.053 12.796 1.00 82.19 84 CYS A CA 1
ATOM 677 C C . CYS A 1 84 ? -16.349 0.028 12.824 1.00 82.19 84 CYS A C 1
ATOM 679 O O . CYS A 1 84 ? -16.947 0.303 13.859 1.00 82.19 84 CYS A O 1
ATOM 681 N N . LYS A 1 85 ? -16.666 0.598 11.657 1.00 77.06 85 LYS A N 1
ATOM 682 C CA . LYS A 1 85 ? -17.641 1.695 11.532 1.00 77.06 85 LYS A CA 1
ATOM 683 C C . LYS A 1 85 ? -19.063 1.170 11.499 1.00 77.06 85 LYS A C 1
ATOM 685 O O . LYS A 1 85 ? -19.980 1.719 12.103 1.00 77.06 85 LYS A O 1
ATOM 690 N N . THR A 1 86 ? -19.232 0.073 10.768 1.00 82.69 86 THR A N 1
ATOM 691 C CA . THR A 1 86 ? -20.454 -0.716 10.740 1.00 82.69 86 THR A CA 1
ATOM 692 C C . THR A 1 86 ? -20.089 -2.169 10.981 1.00 82.69 86 THR A C 1
ATOM 694 O O . THR A 1 86 ? -19.255 -2.735 10.278 1.00 82.69 86 THR A O 1
ATOM 697 N N . VAL A 1 87 ? -20.707 -2.786 11.986 1.00 81.94 87 VAL A N 1
ATOM 698 C CA . VAL A 1 87 ? -20.540 -4.215 12.257 1.00 81.94 87 VAL A CA 1
ATOM 699 C C . VAL A 1 87 ? -21.755 -4.946 11.710 1.00 81.94 87 VAL A C 1
ATOM 701 O O . VAL A 1 87 ? -22.883 -4.753 12.167 1.00 81.94 87 VAL A O 1
ATOM 704 N N . ARG A 1 88 ? -21.527 -5.803 10.721 1.00 83.81 88 ARG A N 1
ATOM 705 C CA . ARG A 1 88 ? -22.513 -6.762 10.229 1.00 83.81 88 ARG A CA 1
ATOM 706 C C . ARG A 1 88 ? -22.161 -8.121 10.803 1.00 83.81 88 ARG A C 1
ATOM 708 O O . ARG A 1 88 ? -21.000 -8.512 10.817 1.00 83.81 88 ARG A O 1
ATOM 715 N N . LYS A 1 89 ? -23.158 -8.860 11.274 1.00 77.31 89 LYS A N 1
ATOM 716 C CA . LYS A 1 89 ? -22.949 -10.272 11.604 1.00 77.31 89 LYS A CA 1
ATOM 717 C C . LYS A 1 89 ? -22.991 -11.071 10.313 1.00 77.31 89 LYS A C 1
ATOM 719 O O . LYS A 1 89 ? -23.797 -10.749 9.438 1.00 77.31 89 LYS A O 1
ATOM 724 N N . VAL A 1 90 ? -22.159 -12.105 10.204 1.00 69.25 90 VAL A N 1
ATOM 725 C CA . VAL A 1 90 ? -22.361 -13.131 9.177 1.00 69.25 90 VAL A CA 1
ATOM 726 C C . VAL A 1 90 ? -23.794 -13.642 9.336 1.00 69.25 90 VAL A C 1
ATOM 728 O O . VAL A 1 90 ? -24.148 -14.197 10.378 1.00 69.25 90 VAL A O 1
ATOM 731 N N . GLU A 1 91 ? -24.655 -13.374 8.350 1.00 65.25 91 GLU A N 1
ATOM 732 C CA . GLU A 1 91 ? -26.019 -13.889 8.398 1.00 65.25 91 GLU A CA 1
ATOM 733 C C . GLU A 1 91 ? -25.956 -15.420 8.353 1.00 65.25 91 GLU A C 1
ATOM 735 O O . GLU A 1 91 ? -25.291 -15.974 7.471 1.00 65.25 91 GLU A O 1
ATOM 740 N N . PRO A 1 92 ? -26.638 -16.127 9.272 1.00 59.38 92 PRO A N 1
ATOM 741 C CA . PRO A 1 92 ? -26.754 -17.570 9.178 1.00 59.38 92 PRO A CA 1
ATOM 742 C C . PRO A 1 92 ? -27.386 -17.934 7.837 1.00 59.38 92 PRO A C 1
ATOM 744 O O . PRO A 1 92 ? -28.381 -17.317 7.439 1.00 59.38 92 PRO A O 1
ATOM 747 N N . LEU A 1 93 ? -26.854 -18.961 7.170 1.00 62.72 93 LEU A N 1
ATOM 748 C CA . LEU A 1 93 ? -27.462 -19.504 5.957 1.00 62.72 93 LEU A CA 1
ATOM 749 C C . LEU A 1 93 ? -28.943 -19.804 6.224 1.00 62.72 93 LEU A C 1
ATOM 751 O O . LEU A 1 93 ? -29.286 -20.705 6.995 1.00 62.72 93 LEU A O 1
ATOM 755 N N . LYS A 1 94 ? -29.842 -19.024 5.604 1.00 49.78 94 LYS A N 1
ATOM 756 C CA . LYS A 1 94 ? -31.286 -19.291 5.642 1.00 49.78 94 LYS A CA 1
ATOM 757 C C . LYS A 1 94 ? -31.501 -20.688 5.076 1.00 49.78 94 LYS A C 1
ATOM 759 O O . LYS A 1 94 ? -30.965 -20.993 4.017 1.00 49.78 94 LYS A O 1
ATOM 764 N N . SER A 1 95 ? -32.265 -21.515 5.793 1.00 46.91 95 SER A N 1
ATOM 765 C CA . SER A 1 95 ? -32.502 -22.936 5.501 1.00 46.91 95 SER A CA 1
ATOM 766 C C . SER A 1 95 ? -32.487 -23.248 3.999 1.00 46.91 95 SER A C 1
ATOM 768 O O . SER A 1 95 ? -33.442 -22.937 3.282 1.00 46.91 95 SER A O 1
ATOM 770 N N . VAL A 1 96 ? -31.395 -23.856 3.540 1.00 41.84 96 VAL A N 1
ATOM 771 C CA . VAL A 1 96 ? -31.210 -24.276 2.151 1.00 41.84 96 VAL A CA 1
ATOM 772 C C . VAL A 1 96 ? -32.041 -25.549 1.945 1.00 41.84 96 VAL A C 1
ATOM 774 O O . VAL A 1 96 ? -31.788 -26.568 2.582 1.00 41.84 96 VAL A O 1
ATOM 777 N N . GLY A 1 97 ? -33.081 -25.515 1.109 1.00 40.88 97 GLY A N 1
ATOM 778 C CA . GLY A 1 97 ? -33.682 -26.754 0.580 1.00 40.88 97 GLY A CA 1
ATOM 779 C C . GLY A 1 97 ? -32.850 -27.250 -0.613 1.00 40.88 97 GLY A C 1
ATOM 780 O O . GLY A 1 97 ? -32.285 -26.422 -1.308 1.00 40.88 97 GLY A O 1
ATOM 781 N N . LYS A 1 98 ? -32.710 -28.532 -0.976 1.00 45.94 98 LYS A N 1
ATOM 782 C CA . LYS A 1 98 ? -33.164 -29.824 -0.419 1.00 45.94 98 LYS A CA 1
ATOM 783 C C . LYS A 1 98 ? -32.023 -30.636 0.234 1.00 45.94 98 LYS A C 1
ATOM 785 O O . LYS A 1 98 ? -32.333 -31.622 0.895 1.00 45.94 98 LYS A O 1
ATOM 790 N N . GLN A 1 99 ? -30.759 -30.239 0.082 1.00 56.59 99 GLN A N 1
ATOM 791 C CA . GLN A 1 99 ? -29.582 -30.781 0.775 1.00 56.59 99 GLN A CA 1
ATOM 792 C C . GLN A 1 99 ? -28.613 -29.604 0.979 1.00 56.59 99 GLN A C 1
ATOM 794 O O . GLN A 1 99 ? -28.171 -29.010 0.005 1.00 56.59 99 GLN A O 1
ATOM 799 N N . GLY A 1 100 ? -28.393 -29.175 2.225 1.00 71.31 100 GLY A N 1
ATOM 800 C CA . GLY A 1 100 ? -27.377 -28.163 2.548 1.00 71.31 100 GLY A CA 1
ATOM 801 C C . GLY A 1 100 ? -25.958 -28.753 2.509 1.00 71.31 100 GLY A C 1
ATOM 802 O O . GLY A 1 100 ? -25.817 -29.923 2.150 1.00 71.31 100 GLY A O 1
ATOM 803 N N . PRO A 1 101 ? -24.925 -27.987 2.909 1.00 88.00 101 PRO A N 1
ATOM 804 C CA . PRO A 1 101 ? -23.552 -28.485 2.969 1.00 88.00 101 PRO A CA 1
ATOM 805 C C . PRO A 1 101 ? -23.435 -29.776 3.787 1.00 88.00 101 PRO A C 1
ATOM 807 O O . PRO A 1 101 ? -24.031 -29.891 4.863 1.00 88.00 101 PRO A O 1
ATOM 810 N N . GLU A 1 102 ? -22.664 -30.745 3.293 1.00 92.44 102 GLU A N 1
ATOM 811 C CA . GLU A 1 102 ? -22.338 -31.953 4.052 1.00 92.44 102 GLU A CA 1
ATOM 812 C C . GLU A 1 102 ? -21.024 -31.755 4.795 1.00 92.44 102 GLU A C 1
ATOM 814 O O . GLU A 1 102 ? -19.994 -31.470 4.194 1.00 92.44 102 GLU A O 1
ATOM 819 N N . ILE A 1 103 ? -21.062 -31.948 6.108 1.00 92.06 103 ILE A N 1
ATOM 820 C CA . ILE A 1 103 ? -19.926 -31.718 6.993 1.00 92.06 103 ILE A CA 1
ATOM 821 C C . ILE A 1 103 ? -19.465 -33.062 7.549 1.00 92.06 103 ILE A C 1
ATOM 823 O O . ILE A 1 103 ? -20.251 -33.787 8.165 1.00 92.06 103 ILE A O 1
ATOM 827 N N . ARG A 1 104 ? -18.183 -33.383 7.371 1.00 93.44 104 ARG A N 1
ATOM 828 C CA . ARG A 1 104 ? -17.526 -34.540 7.988 1.00 93.44 104 ARG A CA 1
ATOM 829 C C . ARG A 1 104 ? -16.331 -34.076 8.804 1.00 93.44 104 ARG A C 1
ATOM 831 O O . ARG A 1 104 ? -15.475 -33.352 8.306 1.00 93.44 104 ARG A O 1
ATOM 838 N N . LYS A 1 105 ? -16.245 -34.536 10.050 1.00 92.06 105 LYS A N 1
ATOM 839 C CA . LYS A 1 105 ? -15.014 -34.421 10.830 1.00 92.06 105 LYS A CA 1
ATOM 840 C C . LYS A 1 105 ? -14.071 -35.550 10.401 1.00 92.06 105 LYS A C 1
ATOM 842 O O . LYS A 1 105 ? -14.399 -36.717 10.600 1.00 92.06 105 LYS A O 1
ATOM 847 N N . ILE A 1 106 ? -12.945 -35.198 9.786 1.00 92.06 106 ILE A N 1
ATOM 848 C CA . ILE A 1 106 ? -11.908 -36.130 9.314 1.00 92.06 106 ILE A CA 1
ATOM 849 C C . ILE A 1 106 ? -10.970 -36.500 10.459 1.00 92.06 106 ILE A C 1
ATOM 851 O O . ILE A 1 106 ? -10.640 -37.670 10.643 1.00 92.06 106 ILE A O 1
ATOM 855 N N . VAL A 1 107 ? -10.572 -35.507 11.258 1.00 90.31 107 VAL A N 1
ATOM 856 C CA . VAL A 1 107 ? -9.761 -35.717 12.460 1.00 90.31 107 VAL A CA 1
ATOM 857 C C . VAL A 1 107 ? -10.494 -35.166 13.666 1.00 90.31 107 VAL A C 1
ATOM 859 O O . VAL A 1 107 ? -10.815 -33.979 13.721 1.00 90.31 107 VAL A O 1
ATOM 862 N N . ASP A 1 108 ? -10.729 -36.047 14.637 1.00 90.75 108 ASP A N 1
ATOM 863 C CA . ASP A 1 108 ? -11.274 -35.704 15.946 1.00 90.75 108 ASP A CA 1
ATOM 864 C C . ASP A 1 108 ? -10.161 -35.660 16.988 1.00 90.75 108 ASP A C 1
ATOM 866 O O . ASP A 1 108 ? -9.827 -36.664 17.622 1.00 90.75 108 ASP A O 1
ATOM 870 N N . GLY A 1 109 ? -9.555 -34.481 17.126 1.00 88.12 109 GLY A N 1
ATOM 871 C CA . GLY A 1 109 ? -8.552 -34.227 18.147 1.00 88.12 109 GLY A CA 1
ATOM 872 C C . GLY A 1 109 ? -9.174 -34.107 19.534 1.00 88.12 109 GLY A C 1
ATOM 873 O O . GLY A 1 109 ? -8.525 -34.480 20.514 1.00 88.12 109 GLY A O 1
ATOM 874 N N . GLY A 1 110 ? -10.407 -33.598 19.636 1.00 88.31 110 GLY A N 1
ATOM 875 C CA . GLY A 1 110 ? -11.125 -33.397 20.895 1.00 88.31 110 GLY A CA 1
ATOM 876 C C . GLY A 1 110 ? -12.152 -32.258 20.849 1.00 88.31 110 GLY A C 1
ATOM 877 O O . GLY A 1 110 ? -12.624 -31.846 19.790 1.00 88.31 110 GLY A O 1
ATOM 878 N N . ASP A 1 111 ? -12.510 -31.744 22.029 1.00 86.50 111 ASP A N 1
ATOM 879 C CA . ASP A 1 111 ? -13.436 -30.610 22.185 1.00 86.50 111 ASP A CA 1
ATOM 880 C C . ASP A 1 111 ? -12.889 -29.362 21.470 1.00 86.50 111 ASP A C 1
ATOM 882 O O . ASP A 1 111 ? -11.744 -28.977 21.709 1.00 86.50 111 ASP A O 1
ATOM 886 N N . GLN A 1 112 ? -13.714 -28.727 20.630 1.00 84.62 112 GLN A N 1
ATOM 887 C CA . GLN A 1 112 ? -13.354 -27.536 19.843 1.00 84.62 112 GLN A CA 1
ATOM 888 C C . GLN A 1 112 ? -12.840 -26.387 20.723 1.00 84.62 112 GLN A C 1
ATOM 890 O O . GLN A 1 112 ? -11.939 -25.662 20.337 1.00 84.62 112 GLN A O 1
ATOM 895 N N . ARG A 1 113 ? -13.286 -26.287 21.983 1.00 80.88 113 ARG A N 1
ATOM 896 C CA . ARG A 1 113 ? -12.805 -25.261 22.932 1.00 80.88 113 ARG A CA 1
ATOM 897 C C . ARG A 1 113 ? -11.362 -25.476 23.406 1.00 80.88 113 ARG A C 1
ATOM 899 O O . ARG A 1 113 ? -10.853 -24.685 24.201 1.00 80.88 113 ARG A O 1
ATOM 906 N N . ASN A 1 114 ? -10.736 -26.593 23.031 1.00 86.94 114 ASN A N 1
ATOM 907 C CA . ASN A 1 114 ? -9.331 -26.900 23.300 1.00 86.94 114 ASN A CA 1
ATOM 908 C C . ASN A 1 114 ? -8.590 -27.432 22.067 1.00 86.94 114 ASN A C 1
ATOM 910 O O . ASN A 1 114 ? -7.583 -28.132 22.214 1.00 86.94 114 ASN A O 1
ATOM 914 N N . ARG A 1 115 ? -9.117 -27.192 20.872 1.00 89.81 115 ARG A N 1
ATOM 915 C CA . ARG A 1 115 ? -8.514 -27.602 19.610 1.00 89.81 115 ARG A CA 1
ATOM 916 C C . ARG A 1 115 ? -8.529 -26.425 18.656 1.00 89.81 115 ARG A C 1
ATOM 918 O O . ARG A 1 115 ? -9.187 -25.427 18.906 1.00 89.81 115 ARG A O 1
ATOM 925 N N . ILE A 1 116 ? -7.728 -26.555 17.616 1.00 89.06 116 ILE A N 1
ATOM 926 C CA . ILE A 1 116 ? -7.709 -25.644 16.487 1.00 89.06 116 ILE A CA 1
ATOM 927 C C . ILE A 1 116 ? -8.461 -26.329 15.348 1.00 89.06 116 ILE A C 1
ATOM 929 O O . ILE A 1 116 ? -8.100 -27.436 14.947 1.00 89.06 116 ILE A O 1
ATOM 933 N N . ASP A 1 117 ? -9.497 -25.692 14.828 1.00 88.62 117 ASP A N 1
ATOM 934 C CA . ASP A 1 117 ? -10.401 -26.261 13.839 1.00 88.62 117 ASP A CA 1
ATOM 935 C C . ASP A 1 117 ? -10.009 -25.799 12.419 1.00 88.62 117 ASP A C 1
ATOM 937 O O . ASP A 1 117 ? -10.271 -24.668 12.002 1.00 88.62 117 ASP A O 1
ATOM 941 N N . VAL A 1 118 ? -9.376 -26.699 11.659 1.00 90.69 118 VAL A N 1
ATOM 942 C CA . VAL A 1 118 ? -9.050 -26.516 10.233 1.00 90.69 118 VAL A CA 1
ATOM 943 C C . VAL A 1 118 ? -10.228 -27.000 9.394 1.00 90.69 118 VAL A C 1
ATOM 945 O O . VAL A 1 118 ? -10.701 -28.123 9.582 1.00 90.69 118 VAL A O 1
ATOM 948 N N . VAL A 1 119 ? -10.713 -26.170 8.469 1.00 91.81 119 VAL A N 1
ATOM 949 C CA . VAL A 1 119 ? -11.919 -26.468 7.684 1.00 91.81 119 VAL A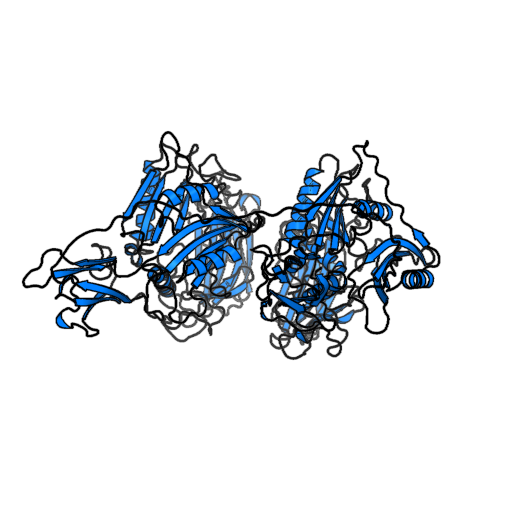 CA 1
ATOM 950 C C . VAL A 1 119 ? -11.611 -26.401 6.196 1.00 91.81 119 VAL A C 1
ATOM 952 O O . VAL A 1 119 ? -11.403 -25.318 5.653 1.00 91.81 119 VAL A O 1
ATOM 955 N N . PHE A 1 120 ? -11.640 -27.552 5.529 1.00 94.12 120 PHE A N 1
ATOM 956 C CA . PHE A 1 120 ? -11.537 -27.650 4.080 1.00 94.12 120 PHE A CA 1
ATOM 957 C C . PHE A 1 120 ? -12.921 -27.600 3.430 1.00 94.12 120 PHE A C 1
ATOM 959 O O . PHE A 1 120 ? -13.788 -28.412 3.749 1.00 94.12 120 PHE A O 1
ATOM 966 N N . MET A 1 121 ? -13.134 -26.660 2.514 1.00 93.81 121 MET A N 1
ATOM 967 C CA . MET A 1 121 ? -14.389 -26.468 1.786 1.00 93.81 121 MET A CA 1
ATOM 968 C C . MET A 1 121 ? -14.154 -26.687 0.292 1.00 93.81 121 MET A C 1
ATOM 970 O O . MET A 1 121 ? -13.308 -26.016 -0.288 1.00 93.81 121 MET A O 1
ATOM 974 N N . GLY A 1 122 ? -14.873 -27.618 -0.330 1.00 93.44 122 GLY A N 1
ATOM 975 C CA . GLY A 1 122 ? -14.682 -27.932 -1.751 1.00 93.44 122 GLY A CA 1
ATOM 976 C C . GLY A 1 122 ? -15.383 -26.940 -2.681 1.00 93.44 122 GLY A C 1
ATOM 977 O O . GLY A 1 122 ? -16.563 -26.663 -2.479 1.00 93.44 122 GLY A O 1
ATOM 978 N N . ASP A 1 123 ? -14.686 -26.468 -3.718 1.00 94.38 123 ASP A N 1
ATOM 979 C CA . ASP A 1 123 ? -15.249 -25.719 -4.849 1.00 94.38 123 ASP A CA 1
ATOM 980 C C . ASP A 1 123 ? -15.030 -26.473 -6.163 1.00 94.38 123 ASP A C 1
ATOM 982 O O . ASP A 1 123 ? -13.954 -27.015 -6.398 1.00 94.38 123 ASP A O 1
ATOM 986 N N . GLY A 1 124 ? -16.032 -26.510 -7.037 1.00 95.19 124 GLY A N 1
ATOM 987 C CA . GLY A 1 124 ? -15.952 -27.242 -8.304 1.00 95.19 124 GLY A CA 1
ATOM 988 C C . GLY A 1 124 ? -16.166 -28.755 -8.182 1.00 95.19 124 GLY A C 1
ATOM 989 O O . GLY A 1 124 ? -15.873 -29.475 -9.128 1.00 95.19 124 GLY A O 1
ATOM 990 N N . TYR A 1 125 ? -16.671 -29.265 -7.055 1.00 96.31 125 TYR A N 1
ATOM 991 C CA . TYR A 1 125 ? -17.051 -30.678 -6.905 1.00 96.31 125 TYR A CA 1
ATOM 992 C C . TYR A 1 125 ? -18.562 -30.849 -7.107 1.00 96.31 125 TYR A C 1
ATOM 994 O O . TYR A 1 125 ? -19.377 -30.399 -6.295 1.00 96.31 125 TYR A O 1
ATOM 1002 N N . THR A 1 126 ? -18.963 -31.513 -8.185 1.00 95.56 126 THR A N 1
ATOM 1003 C CA . THR A 1 126 ? -20.369 -31.821 -8.497 1.00 95.56 126 THR A CA 1
ATOM 1004 C C . THR A 1 126 ? -20.924 -32.940 -7.612 1.00 95.56 126 THR A C 1
ATOM 1006 O O . THR A 1 126 ? -20.188 -33.610 -6.886 1.00 95.56 126 THR A O 1
ATOM 1009 N N . ALA A 1 127 ? -22.237 -33.197 -7.672 1.00 94.06 127 ALA A N 1
ATOM 1010 C CA . ALA A 1 127 ? -22.883 -34.286 -6.923 1.00 94.06 127 ALA A CA 1
ATOM 1011 C C . ALA A 1 127 ? -22.257 -35.670 -7.188 1.00 94.06 127 ALA A C 1
ATOM 1013 O O . ALA A 1 127 ? -22.207 -36.516 -6.292 1.00 94.06 127 ALA A O 1
ATOM 1014 N N . SER A 1 128 ? -21.780 -35.910 -8.415 1.00 95.69 128 SER A N 1
ATOM 1015 C CA . SER A 1 128 ? -21.083 -37.146 -8.793 1.00 95.69 128 SER A CA 1
ATOM 1016 C C . SER A 1 128 ? -19.673 -37.258 -8.216 1.00 95.69 128 SER A C 1
ATOM 1018 O O . SER A 1 128 ? -19.207 -38.374 -8.014 1.00 95.69 128 SER A O 1
ATOM 1020 N N . GLU A 1 129 ? -19.032 -36.132 -7.913 1.00 96.81 129 GLU A N 1
ATOM 1021 C CA . GLU A 1 129 ? -17.655 -36.029 -7.399 1.00 96.81 129 GLU A CA 1
ATOM 1022 C C . GLU A 1 129 ? -17.647 -35.871 -5.867 1.00 96.81 129 GLU A C 1
ATOM 1024 O O . GLU A 1 129 ? -16.645 -35.537 -5.244 1.00 96.81 129 GLU A O 1
ATOM 1029 N N . ARG A 1 130 ? -18.788 -36.111 -5.213 1.00 95.50 130 ARG A N 1
ATOM 1030 C CA . ARG A 1 130 ? -18.933 -35.933 -3.766 1.00 95.50 130 ARG A CA 1
ATOM 1031 C C . ARG A 1 130 ? -18.020 -36.846 -2.947 1.00 95.50 130 ARG A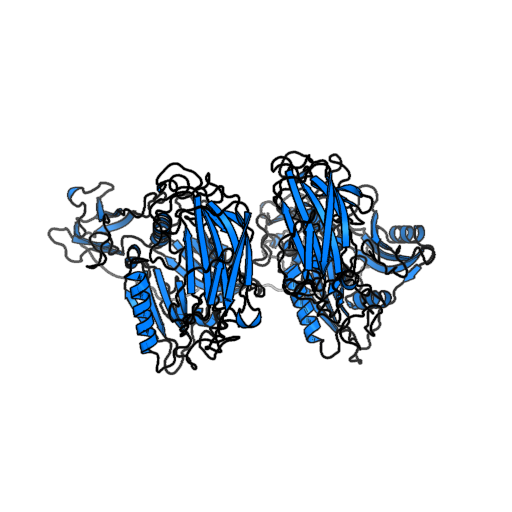 C 1
ATOM 1033 O O . ARG A 1 130 ? -17.463 -36.401 -1.951 1.00 95.50 130 ARG A O 1
ATOM 1040 N N . GLU A 1 131 ? -17.930 -38.133 -3.289 1.00 95.44 131 GLU A N 1
ATOM 1041 C CA . GLU A 1 131 ? -17.008 -39.029 -2.567 1.00 95.44 131 GLU A CA 1
ATOM 1042 C C . GLU A 1 131 ? -15.553 -38.752 -2.949 1.00 95.44 131 GLU A C 1
ATOM 1044 O O . GLU A 1 131 ? -14.700 -38.844 -2.081 1.00 95.44 131 GLU A O 1
ATOM 1049 N N . GLU A 1 132 ? -15.291 -38.307 -4.181 1.00 95.44 132 GLU A N 1
ATOM 1050 C CA . GLU A 1 132 ? -13.961 -37.856 -4.608 1.00 95.44 132 GLU A CA 1
ATOM 1051 C C . GLU A 1 132 ? -13.468 -36.685 -3.755 1.00 95.44 132 GLU A C 1
ATOM 1053 O O . GLU A 1 132 ? -12.385 -36.779 -3.193 1.00 95.44 132 GLU A O 1
ATOM 1058 N N . PHE A 1 133 ? -14.305 -35.672 -3.498 1.00 96.19 133 PHE A N 1
ATOM 1059 C CA . PHE A 1 133 ? -13.974 -34.607 -2.545 1.00 96.19 133 PHE A CA 1
ATOM 1060 C C . PHE A 1 133 ? -13.561 -35.157 -1.173 1.00 96.19 133 PHE A C 1
ATOM 1062 O O . PHE A 1 133 ? -12.553 -34.743 -0.607 1.00 96.19 133 PHE A O 1
ATOM 1069 N N . PHE A 1 134 ? -14.338 -36.078 -0.596 1.00 96.12 134 PHE A N 1
ATOM 1070 C CA . PHE A 1 134 ? -14.009 -36.617 0.726 1.00 96.12 134 PHE A CA 1
ATOM 1071 C C . PHE A 1 134 ? -12.764 -37.507 0.703 1.00 96.12 134 PHE A C 1
ATOM 1073 O O . PHE A 1 134 ? -12.002 -37.481 1.672 1.00 96.12 134 PHE A O 1
ATOM 1080 N N . ASP A 1 135 ? -12.541 -38.246 -0.380 1.00 94.62 135 ASP A N 1
ATOM 1081 C CA . ASP A 1 135 ? -11.330 -39.029 -0.602 1.00 94.62 135 ASP A CA 1
ATOM 1082 C C . ASP A 1 135 ? -10.108 -38.108 -0.737 1.00 94.62 135 ASP A C 1
ATOM 1084 O O . ASP A 1 135 ? -9.079 -38.365 -0.108 1.00 94.62 135 ASP A O 1
ATOM 1088 N N . ASP A 1 136 ? -10.233 -36.985 -1.445 1.00 94.00 136 ASP A N 1
ATOM 1089 C CA . ASP A 1 136 ? -9.203 -35.954 -1.542 1.00 94.00 136 ASP A CA 1
ATOM 1090 C C . ASP A 1 136 ? -8.926 -35.308 -0.196 1.00 94.00 136 ASP A C 1
ATOM 1092 O O . ASP A 1 136 ? -7.769 -35.197 0.205 1.00 94.00 136 ASP A O 1
ATOM 1096 N N . MET A 1 137 ? -9.959 -34.939 0.561 1.00 94.62 137 MET A N 1
ATOM 1097 C CA . MET A 1 137 ? -9.756 -34.341 1.878 1.00 94.62 137 MET A CA 1
ATOM 1098 C C . MET A 1 137 ? -9.112 -35.337 2.841 1.00 94.62 137 MET A C 1
ATOM 1100 O O . MET A 1 137 ? -8.240 -34.960 3.625 1.00 94.62 137 MET A O 1
ATOM 1104 N N . GLN A 1 138 ? -9.485 -36.617 2.771 1.00 91.81 138 GLN A N 1
ATOM 1105 C CA . GLN A 1 138 ? -8.853 -37.679 3.550 1.00 91.81 138 GLN A CA 1
ATOM 1106 C C . GLN A 1 138 ? -7.388 -37.874 3.141 1.00 91.81 138 GLN A C 1
ATOM 1108 O O . GLN A 1 138 ? -6.525 -38.012 4.015 1.00 91.81 138 GLN A O 1
ATOM 1113 N N . ARG A 1 139 ? -7.095 -37.878 1.836 1.00 90.56 139 ARG A N 1
ATOM 1114 C CA . ARG A 1 139 ? -5.746 -38.007 1.277 1.00 90.56 139 ARG A CA 1
ATOM 1115 C C . ARG A 1 139 ? -4.867 -36.828 1.682 1.00 90.56 139 ARG A C 1
ATOM 1117 O O . ARG A 1 139 ? -3.857 -37.055 2.342 1.00 90.56 139 ARG A O 1
ATOM 1124 N N . LEU A 1 140 ? -5.286 -35.595 1.397 1.00 88.44 140 LEU A N 1
ATOM 1125 C CA . LEU A 1 140 ? -4.570 -34.365 1.749 1.00 88.44 140 LEU A CA 1
ATOM 1126 C C . LEU A 1 140 ? -4.343 -34.263 3.260 1.00 88.44 140 LEU A C 1
ATOM 1128 O O . LEU A 1 140 ? -3.230 -33.997 3.709 1.00 88.44 140 LEU A O 1
ATOM 1132 N N . THR A 1 141 ? -5.364 -34.570 4.067 1.00 88.19 141 THR A N 1
ATOM 1133 C CA . THR A 1 141 ? -5.223 -34.609 5.529 1.00 88.19 141 THR A CA 1
ATOM 1134 C C . THR A 1 141 ? -4.188 -35.645 5.961 1.00 88.19 141 THR A C 1
ATOM 1136 O O . THR A 1 141 ? -3.358 -35.376 6.826 1.00 88.19 141 THR A O 1
ATOM 1139 N N . THR A 1 142 ? -4.197 -36.832 5.354 1.00 84.62 142 THR A N 1
ATOM 1140 C CA . THR A 1 142 ? -3.224 -37.886 5.665 1.00 84.62 142 THR A CA 1
ATOM 1141 C C . THR A 1 142 ? -1.809 -37.460 5.272 1.00 84.62 142 THR A C 1
ATOM 1143 O O . THR A 1 142 ? -0.887 -37.612 6.070 1.00 84.62 142 THR A O 1
ATOM 1146 N N . GLU A 1 143 ? -1.628 -36.883 4.088 1.00 83.00 143 GLU A N 1
ATOM 1147 C CA . GLU A 1 143 ? -0.334 -36.405 3.595 1.00 83.00 143 GLU A CA 1
ATOM 1148 C C . GLU A 1 143 ? 0.233 -35.282 4.479 1.00 83.00 143 GLU A C 1
ATOM 1150 O O . GLU A 1 143 ? 1.398 -35.342 4.876 1.00 83.00 143 GLU A O 1
ATOM 1155 N N . MET A 1 144 ? -0.598 -34.311 4.872 1.00 82.69 144 MET A N 1
ATOM 1156 C CA . MET A 1 144 ? -0.192 -33.177 5.710 1.00 82.69 144 MET A CA 1
ATOM 1157 C C . MET A 1 144 ? 0.042 -33.567 7.177 1.00 82.69 144 MET A C 1
ATOM 1159 O O . MET A 1 144 ? 1.064 -33.208 7.769 1.00 82.69 144 MET A O 1
ATOM 1163 N N . PHE A 1 145 ? -0.907 -34.285 7.783 1.00 78.31 145 PHE A N 1
ATOM 1164 C CA . PHE A 1 145 ? -0.980 -34.460 9.236 1.00 78.31 145 PHE A CA 1
ATOM 1165 C C . PHE A 1 145 ? -0.568 -35.841 9.735 1.00 78.31 145 PHE A C 1
ATOM 1167 O O . PHE A 1 145 ? -0.118 -35.950 10.871 1.00 78.31 145 PHE A O 1
ATOM 1174 N N . ASN A 1 146 ? -0.678 -36.887 8.916 1.00 68.31 146 ASN A N 1
ATOM 1175 C CA . ASN A 1 146 ? -0.124 -38.203 9.256 1.00 68.31 146 ASN A CA 1
ATOM 1176 C C . ASN A 1 146 ? 1.286 -38.401 8.663 1.00 68.31 146 ASN A C 1
ATOM 1178 O O . ASN A 1 146 ? 2.003 -39.314 9.081 1.00 68.31 146 ASN A O 1
ATOM 1182 N N . GLY A 1 147 ? 1.690 -37.543 7.717 1.00 69.19 147 GLY A N 1
ATOM 1183 C CA . GLY A 1 147 ? 3.052 -37.438 7.191 1.00 69.19 147 GLY A CA 1
ATOM 1184 C C . GLY A 1 147 ? 4.054 -36.881 8.209 1.00 69.19 147 GLY A C 1
ATOM 1185 O O . GLY A 1 147 ? 3.852 -36.956 9.413 1.00 69.19 147 GLY A O 1
ATOM 1186 N N . VAL A 1 148 ? 5.173 -36.318 7.752 1.00 71.00 148 VAL A N 1
ATOM 1187 C CA . VAL A 1 148 ? 6.181 -35.718 8.657 1.00 71.00 148 VAL A CA 1
ATOM 1188 C C . VAL A 1 148 ? 5.977 -34.216 8.881 1.00 71.00 148 VAL A C 1
ATOM 1190 O O . VAL A 1 148 ? 6.628 -33.643 9.746 1.00 71.00 148 VAL A O 1
ATOM 1193 N N . THR A 1 149 ? 5.063 -33.581 8.141 1.00 81.12 149 THR A N 1
ATOM 1194 C CA . THR A 1 149 ? 4.908 -32.119 8.127 1.00 81.12 149 THR A CA 1
ATOM 1195 C C . THR A 1 149 ? 4.231 -31.587 9.382 1.00 81.12 149 THR A C 1
ATOM 1197 O O . THR A 1 149 ? 4.823 -30.780 10.096 1.00 81.12 149 THR A O 1
ATOM 1200 N N . PHE A 1 150 ? 3.012 -32.060 9.675 1.00 87.12 150 PHE A N 1
ATOM 1201 C CA . PHE A 1 150 ? 2.222 -31.592 10.820 1.00 87.12 150 PHE A CA 1
ATOM 1202 C C . PHE A 1 150 ? 1.937 -32.662 11.881 1.00 87.12 150 PHE A C 1
ATOM 1204 O O . PHE A 1 150 ? 1.223 -32.404 12.851 1.00 87.12 150 PHE A O 1
ATOM 1211 N N . ARG A 1 151 ? 2.510 -33.860 11.747 1.00 85.19 151 ARG A N 1
ATOM 1212 C CA . ARG A 1 151 ? 2.262 -34.991 12.656 1.00 85.19 151 ARG A CA 1
ATOM 1213 C C . ARG A 1 151 ? 2.548 -34.701 14.122 1.00 85.19 151 ARG A C 1
ATOM 1215 O O . ARG A 1 151 ? 1.787 -35.145 14.987 1.00 85.19 151 ARG A O 1
ATOM 1222 N N . SER A 1 152 ? 3.599 -33.940 14.420 1.00 87.50 152 SER A N 1
ATOM 1223 C CA . SER A 1 152 ? 3.903 -33.537 15.798 1.00 87.50 152 SER A CA 1
ATOM 1224 C C . SER A 1 152 ? 2.749 -32.732 16.411 1.00 87.50 152 SER A C 1
ATOM 1226 O O . SER A 1 152 ? 2.458 -32.881 17.594 1.00 87.50 152 SER A O 1
ATOM 1228 N N . TYR A 1 153 ? 2.001 -31.986 15.601 1.00 90.75 153 TYR A N 1
ATOM 1229 C CA . TYR A 1 153 ? 0.931 -31.101 16.054 1.00 90.75 153 TYR A CA 1
ATOM 1230 C C . TYR A 1 153 ? -0.458 -31.730 15.990 1.00 90.75 153 TYR A C 1
ATOM 1232 O O . TYR A 1 153 ? -1.363 -31.204 16.618 1.00 90.75 153 TYR A O 1
ATOM 1240 N N . LEU A 1 154 ? -0.652 -32.852 15.287 1.00 88.81 154 LEU A N 1
ATOM 1241 C CA . LEU A 1 154 ? -1.972 -33.452 15.046 1.00 88.81 154 LEU A CA 1
ATOM 1242 C C . LEU A 1 154 ? -2.914 -33.495 16.273 1.00 88.81 154 LEU A C 1
ATOM 1244 O O . LEU A 1 154 ? -4.084 -33.145 16.118 1.00 88.81 154 LEU A O 1
ATOM 1248 N N . PRO A 1 155 ? -2.457 -33.824 17.502 1.00 91.50 155 PRO A N 1
ATOM 1249 C CA . PRO A 1 155 ? -3.325 -33.821 18.683 1.00 91.50 155 PRO A CA 1
ATOM 1250 C C . PRO A 1 155 ? -3.950 -32.464 19.048 1.00 91.50 155 PRO A C 1
ATOM 1252 O O . PRO A 1 155 ? -4.895 -32.449 19.835 1.00 91.50 155 PRO A O 1
ATOM 1255 N N . VAL A 1 156 ? -3.443 -31.344 18.519 1.00 92.38 156 VAL A N 1
ATOM 1256 C CA . VAL A 1 156 ? -3.969 -29.988 18.761 1.00 92.38 156 VAL A CA 1
ATOM 1257 C C . VAL A 1 156 ? -5.078 -29.591 17.781 1.00 92.38 156 VAL A C 1
ATOM 1259 O O . VAL A 1 156 ? -5.739 -28.583 18.018 1.00 92.38 156 VAL A O 1
ATOM 1262 N N . PHE A 1 157 ? -5.323 -30.374 16.724 1.00 92.06 157 PHE A N 1
ATOM 1263 C CA . PHE A 1 157 ? -6.246 -30.018 15.644 1.00 92.06 157 PHE A CA 1
ATOM 1264 C C . PHE A 1 157 ? -7.531 -30.851 15.625 1.00 92.06 157 PHE A C 1
ATOM 1266 O O . PHE A 1 157 ? -7.522 -32.053 15.887 1.00 92.06 157 PHE A O 1
ATOM 1273 N N . ASN A 1 158 ? -8.626 -30.211 15.222 1.00 92.31 158 ASN A N 1
ATOM 1274 C CA . ASN A 1 158 ? -9.748 -30.858 14.553 1.00 92.31 158 ASN A CA 1
ATOM 1275 C C . ASN A 1 158 ? -9.670 -30.531 13.059 1.00 92.31 158 ASN A C 1
ATOM 1277 O O . ASN A 1 158 ? -9.345 -29.403 12.692 1.00 92.31 158 ASN A O 1
ATOM 1281 N N . ILE A 1 159 ? -9.993 -31.496 12.199 1.00 93.12 159 ILE A N 1
ATOM 1282 C CA . ILE A 1 159 ? -10.006 -31.282 10.745 1.00 93.12 159 ILE A CA 1
ATOM 1283 C C . ILE A 1 159 ? -11.384 -31.623 10.206 1.00 93.12 159 ILE A C 1
ATOM 1285 O O . ILE A 1 159 ? -11.889 -32.727 10.426 1.00 93.12 159 ILE A O 1
ATOM 1289 N N . TRP A 1 160 ? -11.974 -30.678 9.485 1.00 94.25 160 TRP A N 1
ATOM 1290 C CA . TRP A 1 160 ? -13.303 -30.774 8.901 1.00 94.25 160 TRP A CA 1
ATOM 1291 C C . TRP A 1 160 ? -13.226 -30.703 7.386 1.00 94.25 160 TRP A C 1
ATOM 1293 O O . TRP A 1 160 ? -12.462 -29.919 6.833 1.00 94.25 160 TRP A O 1
ATOM 1303 N N . ALA A 1 161 ? -14.072 -31.483 6.727 1.00 95.56 161 ALA A N 1
ATOM 1304 C CA . ALA A 1 161 ? -14.366 -31.357 5.312 1.00 95.56 161 ALA A CA 1
ATOM 1305 C C . ALA A 1 161 ? -15.826 -30.954 5.137 1.00 95.56 161 ALA A C 1
ATOM 1307 O O . ALA A 1 161 ? -16.728 -31.600 5.679 1.00 95.56 161 ALA A O 1
ATOM 1308 N N . VAL A 1 162 ? -16.045 -29.888 4.378 1.00 94.69 162 VAL A N 1
ATOM 1309 C CA . VAL A 1 162 ? -17.356 -29.332 4.072 1.00 94.69 162 VAL A CA 1
ATOM 1310 C C . VAL A 1 162 ? -17.560 -29.387 2.568 1.00 94.69 162 VAL A C 1
ATOM 1312 O O . VAL A 1 162 ? -16.954 -28.645 1.799 1.00 94.69 162 VAL A O 1
ATOM 1315 N N . TYR A 1 163 ? -18.428 -30.296 2.155 1.00 95.12 163 TYR A N 1
ATOM 1316 C CA . TYR A 1 163 ? -18.821 -30.445 0.769 1.00 95.12 163 TYR A CA 1
ATOM 1317 C C . TYR A 1 163 ? -19.960 -29.480 0.450 1.00 95.12 163 TYR A C 1
ATOM 1319 O O . TYR A 1 163 ? -21.012 -29.513 1.102 1.00 95.12 163 TYR A O 1
ATOM 1327 N N . VAL A 1 164 ? -19.762 -28.659 -0.581 1.00 91.56 164 VAL A N 1
ATOM 1328 C CA . VAL A 1 164 ? -20.809 -27.833 -1.182 1.00 91.56 164 VAL A CA 1
ATOM 1329 C C . VAL A 1 164 ? -20.954 -28.247 -2.641 1.00 91.56 164 VAL A C 1
ATOM 1331 O O . VAL A 1 164 ? -20.000 -28.181 -3.412 1.00 91.56 164 VAL A O 1
ATOM 1334 N N . GLU A 1 165 ? -22.148 -28.706 -3.013 1.00 92.44 165 GLU A N 1
ATOM 1335 C CA . GLU A 1 165 ? -22.414 -29.178 -4.373 1.00 92.44 165 GLU A CA 1
ATOM 1336 C C . GLU A 1 165 ? -22.220 -28.046 -5.388 1.00 92.44 165 GLU A C 1
ATOM 1338 O O . GLU A 1 165 ? -22.907 -27.021 -5.339 1.00 92.44 165 GLU A O 1
ATOM 1343 N N . SER A 1 166 ? -21.299 -28.253 -6.328 1.00 93.69 166 SER A N 1
ATOM 1344 C CA . SER A 1 166 ? -21.043 -27.334 -7.435 1.00 93.69 166 SER A CA 1
ATOM 1345 C C . SER A 1 166 ? -21.891 -27.673 -8.655 1.00 93.69 166 SER A C 1
ATOM 1347 O O . SER A 1 166 ? -22.157 -28.842 -8.935 1.00 93.69 166 SER A O 1
ATOM 1349 N N . GLN A 1 167 ? -22.324 -26.645 -9.393 1.00 92.69 167 GLN A N 1
ATOM 1350 C CA . GLN A 1 167 ? -23.061 -26.849 -10.646 1.00 92.69 167 GLN A CA 1
ATOM 1351 C C . GLN A 1 167 ? -22.133 -27.276 -11.785 1.00 92.69 167 GLN A C 1
ATOM 1353 O O . GLN A 1 167 ? -22.557 -27.990 -12.694 1.00 92.69 167 GLN A O 1
ATOM 1358 N N . GLU A 1 168 ? -20.874 -26.854 -11.724 1.00 93.12 168 GLU A N 1
ATOM 1359 C CA . GLU A 1 168 ? -19.832 -27.192 -12.683 1.00 93.12 168 GLU A CA 1
ATOM 1360 C C . GLU A 1 168 ? -18.671 -27.901 -11.987 1.00 93.12 168 GLU A C 1
ATOM 1362 O O . GLU A 1 168 ? -18.377 -27.629 -10.821 1.00 93.12 168 GLU A O 1
ATOM 1367 N N . SER A 1 169 ? -18.029 -28.817 -12.717 1.00 94.50 169 SER A N 1
ATOM 1368 C CA . SER A 1 169 ? -16.794 -29.458 -12.273 1.00 94.50 169 SER A CA 1
ATOM 1369 C C . SER A 1 169 ? -15.591 -28.544 -12.546 1.00 94.50 169 SER A C 1
ATOM 1371 O O . SER A 1 169 ? -15.454 -27.934 -13.620 1.00 94.50 169 SER A O 1
ATOM 1373 N N . GLY A 1 170 ? -14.736 -28.445 -11.539 1.00 92.38 170 GLY A N 1
ATOM 1374 C CA . GLY A 1 170 ? -13.529 -27.638 -11.472 1.00 92.38 170 GLY A CA 1
ATOM 1375 C C . GLY A 1 170 ? -13.705 -26.134 -11.371 1.00 92.38 170 GLY A C 1
ATOM 1376 O O . GLY A 1 170 ? -14.819 -25.620 -11.349 1.00 92.38 170 GLY A O 1
ATOM 1377 N N . ILE A 1 171 ? -12.577 -25.428 -11.294 1.00 91.06 171 ILE A N 1
ATOM 1378 C CA . ILE A 1 171 ? -12.533 -23.971 -11.097 1.00 91.06 171 ILE A CA 1
ATOM 1379 C C . ILE A 1 171 ? -12.479 -23.211 -12.430 1.00 91.06 171 ILE A C 1
ATOM 1381 O O . ILE A 1 171 ? -12.317 -23.808 -13.502 1.00 91.06 171 ILE A O 1
ATOM 1385 N N . GLY A 1 172 ? -12.666 -21.894 -12.369 1.00 86.50 172 GLY A N 1
ATOM 1386 C CA . GLY A 1 172 ? -12.625 -21.000 -13.521 1.00 86.50 172 GLY A CA 1
ATOM 1387 C C . GLY A 1 172 ? -11.217 -20.655 -14.020 1.00 86.50 172 GLY A C 1
ATOM 1388 O O . GLY A 1 172 ? -10.242 -20.703 -13.270 1.00 86.50 172 GLY A O 1
ATOM 1389 N N . TYR A 1 173 ? -11.120 -20.287 -15.299 1.00 83.12 173 TYR A N 1
ATOM 1390 C CA . TYR A 1 173 ? -9.907 -19.778 -15.947 1.00 83.12 173 TYR A CA 1
ATOM 1391 C C . TYR A 1 173 ? -10.260 -18.476 -16.661 1.00 83.12 173 TYR A C 1
ATOM 1393 O O . TYR A 1 173 ? -11.171 -18.476 -17.487 1.00 83.12 173 TYR A O 1
ATOM 1401 N N . ASP A 1 174 ? -9.540 -17.398 -16.353 1.00 76.94 174 ASP A N 1
ATOM 1402 C CA . ASP A 1 174 ? -9.837 -16.037 -16.825 1.00 76.94 174 ASP A CA 1
ATOM 1403 C C . ASP A 1 174 ? -11.248 -15.561 -16.417 1.00 76.94 174 ASP A C 1
ATOM 1405 O O . ASP A 1 174 ? -11.986 -14.935 -17.176 1.00 76.94 174 ASP A O 1
ATOM 1409 N N . GLY A 1 175 ? -11.637 -15.928 -15.192 1.00 78.19 175 GLY A N 1
ATOM 1410 C CA . GLY A 1 175 ? -12.941 -15.655 -14.592 1.00 78.19 175 GLY A CA 1
ATOM 1411 C C . GLY A 1 175 ? -13.565 -16.902 -13.951 1.00 78.19 175 GLY A C 1
ATOM 1412 O O . GLY A 1 175 ? -13.164 -18.024 -14.275 1.00 78.19 175 GLY A O 1
ATOM 1413 N N . PRO A 1 176 ? -14.524 -16.734 -13.024 1.00 87.25 176 PRO A N 1
ATOM 1414 C CA . PRO A 1 176 ? -15.125 -17.837 -12.279 1.00 87.25 176 PRO A CA 1
ATOM 1415 C C . PRO A 1 176 ? -16.076 -18.698 -13.110 1.00 87.25 176 PRO A C 1
ATOM 1417 O O . PRO A 1 176 ? -16.782 -18.220 -14.000 1.00 87.25 176 PRO A O 1
ATOM 1420 N N . LYS A 1 177 ? -16.123 -19.989 -12.766 1.00 89.50 177 LYS A N 1
ATOM 1421 C CA . LYS A 1 177 ? -17.222 -20.891 -13.138 1.00 89.50 177 LYS A CA 1
ATOM 1422 C C . LYS A 1 177 ? -18.401 -20.704 -12.183 1.00 89.50 177 LYS A C 1
ATOM 1424 O O . LYS A 1 177 ? -18.273 -20.082 -11.132 1.00 89.50 177 LYS A O 1
ATOM 1429 N N . ASN A 1 178 ? -19.544 -21.296 -12.521 1.00 89.50 178 ASN A N 1
ATOM 1430 C CA . ASN A 1 178 ? -20.701 -21.388 -11.638 1.00 89.50 178 ASN A CA 1
ATOM 1431 C C . ASN A 1 178 ? -20.464 -22.433 -10.531 1.00 89.50 178 ASN A C 1
ATOM 1433 O O . ASN A 1 178 ? -21.040 -23.528 -10.519 1.00 89.50 178 ASN A O 1
ATOM 1437 N N . THR A 1 179 ? -19.578 -22.090 -9.605 1.00 92.75 179 THR A N 1
ATOM 1438 C CA . THR A 1 179 ? -19.240 -22.870 -8.416 1.00 92.75 179 THR A CA 1
ATOM 1439 C C . THR A 1 179 ? -19.599 -22.072 -7.155 1.00 92.75 179 THR A C 1
ATOM 1441 O O . THR A 1 179 ? -19.712 -20.848 -7.215 1.00 92.75 179 THR A O 1
ATOM 1444 N N . PRO A 1 180 ? -19.843 -22.726 -6.006 1.00 87.12 180 PRO A N 1
ATOM 1445 C CA . PRO A 1 180 ? -20.319 -22.059 -4.795 1.00 87.12 180 PRO A CA 1
ATOM 1446 C C . PRO A 1 180 ? -19.431 -20.917 -4.291 1.00 87.12 180 PRO A C 1
ATOM 1448 O O . PRO A 1 180 ? -19.947 -19.936 -3.753 1.00 87.12 180 PRO A O 1
ATOM 1451 N N . PHE A 1 181 ? -18.114 -21.045 -4.439 1.00 90.19 181 PHE A N 1
ATOM 1452 C CA . PHE A 1 181 ? -17.139 -20.049 -3.994 1.00 90.19 181 PHE A CA 1
ATOM 1453 C C . PHE A 1 181 ? -16.513 -19.259 -5.144 1.00 90.19 181 PHE A C 1
ATOM 1455 O O . PHE A 1 181 ? -15.732 -18.341 -4.881 1.00 90.19 181 PHE A O 1
ATOM 1462 N N . GLU A 1 182 ? -16.895 -19.574 -6.386 1.00 91.19 182 GLU A N 1
ATOM 1463 C CA . GLU A 1 182 ? -16.448 -18.895 -7.601 1.00 91.19 182 GLU A CA 1
ATOM 1464 C C . GLU A 1 182 ? -14.914 -18.848 -7.695 1.00 91.19 182 GLU A C 1
ATOM 1466 O O . GLU A 1 182 ? -14.338 -17.806 -8.002 1.00 91.19 182 GLU A O 1
ATOM 1471 N N . LEU A 1 183 ? -14.223 -19.952 -7.378 1.00 90.19 183 LEU A N 1
ATOM 1472 C CA . LEU A 1 183 ? -12.770 -20.000 -7.513 1.00 90.19 183 LEU A CA 1
ATOM 1473 C C . LEU A 1 183 ? -12.355 -19.851 -8.981 1.00 90.19 183 LEU A C 1
ATOM 1475 O O . LEU A 1 183 ? -12.933 -20.476 -9.878 1.00 90.19 183 LEU A O 1
ATOM 1479 N N . TYR A 1 184 ? -11.303 -19.070 -9.225 1.00 86.69 184 TYR A N 1
ATOM 1480 C CA . TYR A 1 184 ? -10.703 -18.941 -10.550 1.00 86.69 184 TYR A CA 1
ATOM 1481 C C . TYR A 1 184 ? -9.211 -18.626 -10.517 1.00 86.69 184 TYR A C 1
ATOM 1483 O O . TYR A 1 184 ? -8.673 -18.144 -9.523 1.00 86.69 184 TYR A O 1
ATOM 1491 N N . ARG A 1 185 ? -8.546 -18.880 -11.644 1.00 82.88 185 ARG A N 1
ATOM 1492 C CA . ARG A 1 185 ? -7.177 -18.441 -11.943 1.00 82.88 185 ARG A CA 1
ATOM 1493 C C . ARG A 1 185 ? -7.176 -17.507 -13.149 1.00 82.88 185 ARG A C 1
ATOM 1495 O O . ARG A 1 185 ? -8.089 -17.559 -13.971 1.00 82.88 185 ARG A O 1
ATOM 1502 N N . GLU A 1 186 ? -6.151 -16.680 -13.280 1.00 72.62 186 GLU A N 1
ATOM 1503 C CA . GLU A 1 186 ? -6.016 -15.748 -14.402 1.00 72.62 186 GLU A CA 1
ATOM 1504 C C . GLU A 1 186 ? -5.188 -16.313 -15.556 1.00 72.62 186 GLU A C 1
ATOM 1506 O O . GLU A 1 186 ? -4.338 -17.193 -15.384 1.00 72.62 186 GLU A O 1
ATOM 1511 N N . SER A 1 187 ? -5.418 -15.773 -16.754 1.00 66.69 187 SER A N 1
ATOM 1512 C CA . SER A 1 187 ? -4.686 -16.181 -17.948 1.00 66.69 187 SER A CA 1
ATOM 1513 C C . SER A 1 187 ? -3.179 -15.918 -17.816 1.00 66.69 187 SER A C 1
ATOM 1515 O O . SER A 1 187 ? -2.739 -14.808 -17.524 1.00 66.69 187 SER A O 1
ATOM 1517 N N . GLY A 1 188 ? -2.365 -16.945 -18.080 1.00 61.81 188 GLY A N 1
ATOM 1518 C CA . GLY A 1 188 ? -0.900 -16.842 -18.044 1.00 61.81 188 GLY A CA 1
ATOM 1519 C C . GLY A 1 188 ? -0.272 -16.873 -16.645 1.00 61.81 188 GLY A C 1
ATOM 1520 O O . GLY A 1 188 ? 0.939 -16.701 -16.528 1.00 61.81 188 GLY A O 1
ATOM 1521 N N . GLN A 1 189 ? -1.037 -17.142 -15.582 1.00 65.88 189 GLN A N 1
ATOM 1522 C CA . GLN A 1 189 ? -0.478 -17.380 -14.250 1.00 65.88 189 GLN A CA 1
ATOM 1523 C C . GLN A 1 189 ? -1.040 -18.658 -13.629 1.00 65.88 189 GLN A C 1
ATOM 1525 O O . GLN A 1 189 ? -2.233 -18.795 -13.393 1.00 65.88 189 GLN A O 1
ATOM 1530 N N . LEU A 1 190 ? -0.150 -19.595 -13.298 1.00 67.75 190 LEU A N 1
ATOM 1531 C CA . LEU A 1 190 ? -0.510 -20.816 -12.566 1.00 67.75 190 LEU A CA 1
ATOM 1532 C C . LEU A 1 190 ? -0.334 -20.664 -11.049 1.00 67.75 190 LEU A C 1
ATOM 1534 O O . LEU A 1 190 ? -0.364 -21.646 -10.335 1.00 67.75 190 LEU A O 1
ATOM 1538 N N . ARG A 1 191 ? -0.060 -19.469 -10.514 1.00 73.38 191 ARG A N 1
ATOM 1539 C CA . ARG A 1 191 ? 0.252 -19.332 -9.079 1.00 73.38 191 ARG A CA 1
ATOM 1540 C C . ARG A 1 191 ? -0.952 -18.964 -8.216 1.00 73.38 191 ARG A C 1
ATOM 1542 O O . ARG A 1 191 ? -1.086 -19.532 -7.139 1.00 73.38 191 ARG A O 1
ATOM 1549 N N . GLY A 1 192 ? -1.772 -18.008 -8.644 1.00 77.25 192 GLY A N 1
ATOM 1550 C CA . GLY A 1 192 ? -2.895 -17.494 -7.855 1.00 77.25 192 GLY A CA 1
ATOM 1551 C C . GLY A 1 192 ? -4.208 -18.212 -8.162 1.00 77.25 192 GLY A C 1
ATOM 1552 O O . GLY A 1 192 ? -4.537 -18.401 -9.331 1.00 77.25 192 GLY A O 1
ATOM 1553 N N . ILE A 1 193 ? -4.945 -18.587 -7.113 1.00 82.81 193 ILE A N 1
ATOM 1554 C CA . ILE A 1 193 ? -6.353 -18.999 -7.188 1.00 82.81 193 ILE A CA 1
ATOM 1555 C C . ILE A 1 193 ? -7.143 -18.044 -6.295 1.00 82.81 193 ILE A C 1
ATOM 1557 O O . ILE A 1 193 ? -6.846 -17.939 -5.105 1.00 82.81 193 ILE A O 1
ATOM 1561 N N . TYR A 1 194 ? -8.121 -17.360 -6.879 1.00 81.31 194 TYR A N 1
ATOM 1562 C CA . TYR A 1 194 ? -8.862 -16.254 -6.281 1.00 81.31 194 TYR A CA 1
ATOM 1563 C C . TYR A 1 194 ? -10.313 -16.659 -6.013 1.00 81.31 194 TYR A C 1
ATOM 1565 O O . TYR A 1 194 ? -10.913 -17.317 -6.868 1.00 81.31 194 TYR A O 1
ATOM 1573 N N . PRO A 1 195 ? -10.898 -16.280 -4.866 1.00 82.38 195 PRO A N 1
ATOM 1574 C CA . PRO A 1 195 ? -12.309 -16.512 -4.593 1.00 82.38 195 PRO A CA 1
ATOM 1575 C C . PRO A 1 195 ? -13.194 -15.380 -5.132 1.00 82.38 195 PRO A C 1
ATOM 1577 O O . PRO A 1 195 ? -13.101 -14.244 -4.677 1.00 82.38 195 PRO A O 1
ATOM 1580 N N . GLY A 1 196 ? -14.138 -15.690 -6.024 1.00 77.69 196 GLY A N 1
ATOM 1581 C CA . GLY A 1 196 ? -15.181 -14.737 -6.431 1.00 77.69 196 GLY A CA 1
ATOM 1582 C C . GLY A 1 196 ? -16.240 -14.487 -5.344 1.00 77.69 196 GLY A C 1
ATOM 1583 O O . GLY A 1 196 ? -16.826 -13.407 -5.283 1.00 77.69 196 GLY A O 1
ATOM 1584 N N . ASN A 1 197 ? -16.442 -15.437 -4.413 1.00 78.25 197 ASN A N 1
ATOM 1585 C CA . ASN A 1 197 ? -17.471 -15.345 -3.368 1.00 78.25 197 ASN A CA 1
ATOM 1586 C C . ASN A 1 197 ? -16.975 -15.719 -1.954 1.00 78.25 197 ASN A C 1
ATOM 1588 O O . ASN A 1 197 ? -17.495 -16.613 -1.275 1.00 78.25 197 ASN A O 1
ATOM 1592 N N . ALA A 1 198 ? -15.984 -14.976 -1.451 1.00 76.31 198 ALA A N 1
ATOM 1593 C CA . ALA A 1 198 ? -15.444 -15.156 -0.097 1.00 76.31 198 ALA A CA 1
ATOM 1594 C C . ALA A 1 198 ? -16.489 -14.950 1.027 1.00 76.31 198 ALA A C 1
ATOM 1596 O O . ALA A 1 198 ? -16.366 -15.509 2.122 1.00 76.31 198 ALA A O 1
ATOM 1597 N N . GLY A 1 199 ? -17.538 -14.156 0.777 1.00 73.56 199 GLY A N 1
ATOM 1598 C CA . GLY A 1 199 ? -18.634 -13.930 1.724 1.00 73.56 199 GLY A CA 1
ATOM 1599 C C . GLY A 1 199 ? -19.439 -15.198 2.015 1.00 73.56 199 GLY A C 1
ATOM 1600 O O . GLY A 1 199 ? -19.713 -15.496 3.181 1.00 73.56 199 GLY A O 1
ATOM 1601 N N . TYR A 1 200 ? -19.771 -15.967 0.976 1.00 81.31 200 TYR A N 1
ATOM 1602 C CA . TYR A 1 200 ? -20.468 -17.244 1.117 1.00 81.31 200 TYR A CA 1
ATOM 1603 C C . TYR A 1 200 ? -19.584 -18.316 1.771 1.00 81.31 200 TYR A C 1
ATOM 1605 O O . TYR A 1 200 ? -20.053 -19.036 2.653 1.00 81.31 200 TYR A O 1
ATOM 1613 N N . ALA A 1 201 ? -18.287 -18.359 1.444 1.00 83.88 201 ALA A N 1
ATOM 1614 C CA . ALA A 1 201 ? -17.330 -19.266 2.086 1.00 83.88 201 ALA A CA 1
ATOM 1615 C C . ALA A 1 201 ? -17.303 -19.107 3.618 1.00 83.88 201 ALA A C 1
ATOM 1617 O O . ALA A 1 201 ? -17.347 -20.093 4.355 1.00 83.88 201 ALA A O 1
ATOM 1618 N N . ARG A 1 202 ? -17.337 -17.865 4.121 1.00 79.62 202 ARG A N 1
ATOM 1619 C CA . ARG A 1 202 ? -17.420 -17.593 5.568 1.00 79.62 202 ARG A CA 1
ATOM 1620 C C . ARG A 1 202 ? -18.708 -18.126 6.198 1.00 79.62 202 ARG A C 1
ATOM 1622 O O . ARG A 1 202 ? -18.663 -18.696 7.286 1.00 79.62 202 ARG A O 1
ATOM 1629 N N . GLN A 1 203 ? -19.844 -17.973 5.516 1.00 79.56 203 GLN A N 1
ATOM 1630 C CA . GLN A 1 203 ? -21.129 -18.492 5.996 1.00 79.56 203 GLN A CA 1
ATOM 1631 C C . GLN A 1 203 ? -21.138 -20.022 6.082 1.00 79.56 203 GLN A C 1
ATOM 1633 O O . GLN A 1 203 ? -21.674 -20.579 7.038 1.00 79.56 203 GLN A O 1
ATOM 1638 N N . VAL A 1 204 ? -20.540 -20.698 5.096 1.00 85.06 204 VAL A N 1
ATOM 1639 C CA . VAL A 1 204 ? -20.426 -22.162 5.070 1.00 85.06 204 VAL A CA 1
ATOM 1640 C C . VAL A 1 204 ? -19.507 -22.658 6.185 1.00 85.06 204 VAL A C 1
ATOM 1642 O O . VAL A 1 204 ? -19.860 -23.600 6.892 1.00 85.06 204 VAL A O 1
ATOM 1645 N N . CYS A 1 205 ? -18.365 -22.006 6.393 1.00 85.00 205 CYS A N 1
ATOM 1646 C CA . CYS A 1 205 ? -17.406 -22.421 7.411 1.00 85.00 205 CYS A CA 1
ATOM 1647 C C . CYS A 1 205 ? -17.981 -22.358 8.839 1.00 85.00 205 CYS A C 1
ATOM 1649 O O . CYS A 1 205 ? -17.778 -23.281 9.633 1.00 85.00 205 CYS A O 1
ATOM 1651 N N . ALA A 1 206 ? -18.790 -21.331 9.132 1.00 79.88 206 ALA A N 1
ATOM 1652 C CA . ALA A 1 206 ? -19.478 -21.155 10.416 1.00 79.88 206 ALA A CA 1
ATOM 1653 C C . ALA A 1 206 ? -20.458 -22.298 10.770 1.00 79.88 206 ALA A C 1
ATOM 1655 O O . ALA A 1 206 ? -20.893 -22.420 11.915 1.00 79.88 206 ALA A O 1
ATOM 1656 N N . LEU A 1 207 ? -20.809 -23.174 9.818 1.00 82.69 207 LEU A N 1
ATOM 1657 C CA . LEU A 1 207 ? -21.648 -24.350 10.082 1.00 82.69 207 LEU A CA 1
ATOM 1658 C C . LEU A 1 207 ? -20.927 -25.447 10.890 1.00 82.69 207 LEU A C 1
ATOM 1660 O O . LEU A 1 207 ? -21.586 -26.366 11.378 1.00 82.69 207 LEU A O 1
ATOM 1664 N N . THR A 1 208 ? -19.600 -25.370 11.037 1.00 83.88 208 THR A N 1
ATOM 1665 C CA . THR A 1 208 ? -18.794 -26.355 11.787 1.00 83.88 208 THR A CA 1
ATOM 1666 C C . THR A 1 208 ? -18.870 -26.195 13.313 1.00 83.88 208 THR A C 1
ATOM 1668 O O . THR A 1 208 ? -18.476 -27.108 14.040 1.00 83.88 208 THR A O 1
ATOM 1671 N N . GLY A 1 209 ? -19.428 -25.088 13.816 1.00 75.00 209 GLY A N 1
ATOM 1672 C CA . GLY A 1 209 ? -19.644 -24.841 15.245 1.00 75.00 209 GLY A CA 1
ATOM 1673 C C . GLY A 1 209 ? -19.426 -23.377 15.629 1.00 75.00 209 GLY A C 1
ATOM 1674 O O . GLY A 1 209 ? -18.841 -22.620 14.868 1.00 75.00 209 GLY A O 1
ATOM 1675 N N . ALA A 1 210 ? -19.883 -22.979 16.823 1.00 58.59 210 ALA A N 1
ATOM 1676 C CA . ALA A 1 210 ? -19.700 -21.613 17.340 1.00 58.59 210 ALA A CA 1
ATOM 1677 C C . ALA A 1 210 ? -18.222 -21.243 17.587 1.00 58.59 210 ALA A C 1
ATOM 1679 O O . ALA A 1 210 ? -17.894 -20.067 17.523 1.00 58.59 210 ALA A O 1
ATOM 1680 N N . SER A 1 211 ? -17.375 -22.254 17.804 1.00 65.00 211 SER A N 1
ATOM 1681 C CA . SER A 1 211 ? -15.908 -22.164 17.893 1.00 65.00 211 SER A CA 1
ATOM 1682 C C . SER A 1 211 ? -15.235 -22.952 16.751 1.00 65.00 211 SER A C 1
ATOM 1684 O O . SER A 1 211 ? -14.124 -23.452 16.894 1.00 65.00 211 SER A O 1
ATOM 1686 N N . GLY A 1 212 ? -15.966 -23.211 15.660 1.00 68.00 212 GLY A N 1
ATOM 1687 C CA . GLY A 1 212 ? -15.479 -23.950 14.496 1.00 68.00 212 GLY A CA 1
ATOM 1688 C C . GLY A 1 212 ? -15.159 -22.977 13.367 1.00 68.00 212 GLY A C 1
ATOM 1689 O O . GLY A 1 212 ? -15.967 -22.088 13.109 1.00 68.00 212 GLY A O 1
ATOM 1690 N N . CYS A 1 213 ? -14.021 -23.180 12.685 1.00 77.00 213 CYS A N 1
ATOM 1691 C CA . CYS A 1 213 ? -13.452 -22.335 11.616 1.00 77.00 213 CYS A CA 1
ATOM 1692 C C . CYS A 1 213 ? -12.304 -21.385 12.034 1.00 77.00 213 CYS A C 1
ATOM 1694 O O . CYS A 1 213 ? -12.276 -20.199 11.672 1.00 77.00 213 CYS A O 1
ATOM 1696 N N . ASP A 1 214 ? -11.284 -21.910 12.721 1.00 80.19 214 ASP A N 1
ATOM 1697 C CA . ASP A 1 214 ? -10.034 -21.171 12.946 1.00 80.19 214 ASP A CA 1
ATOM 1698 C C . ASP A 1 214 ? -9.330 -20.866 11.616 1.00 80.19 214 ASP A C 1
ATOM 1700 O O . ASP A 1 214 ? -9.004 -19.709 11.330 1.00 80.19 214 ASP A O 1
ATOM 1704 N N . TYR A 1 215 ? -9.157 -21.899 10.784 1.00 82.75 215 TYR A N 1
ATOM 1705 C CA . TYR A 1 215 ? -8.429 -21.839 9.516 1.00 82.75 215 TYR A CA 1
ATOM 1706 C C . TYR A 1 215 ? -9.308 -22.348 8.358 1.00 82.75 215 TYR A C 1
ATOM 1708 O O . TYR A 1 215 ? -9.249 -23.536 8.022 1.00 82.75 215 TYR A O 1
ATOM 1716 N N . PRO A 1 216 ? -10.149 -21.481 7.752 1.00 84.50 216 PRO A N 1
ATOM 1717 C CA . PRO A 1 216 ? -10.876 -21.816 6.530 1.00 84.50 216 PRO A CA 1
ATOM 1718 C C . PRO A 1 216 ? -9.914 -22.004 5.357 1.00 84.50 216 PRO A C 1
ATOM 1720 O O . PRO A 1 216 ? -9.030 -21.183 5.130 1.00 84.50 216 PRO A O 1
ATOM 1723 N N . SER A 1 217 ? -10.111 -23.065 4.585 1.00 88.88 217 SER A N 1
ATOM 1724 C CA . SER A 1 217 ? -9.356 -23.370 3.370 1.00 88.88 217 SER A CA 1
ATOM 1725 C C . SER A 1 217 ? -10.329 -23.799 2.279 1.00 88.88 217 SER A C 1
ATOM 1727 O O . SER A 1 217 ? -11.093 -24.741 2.474 1.00 88.88 217 SER A O 1
ATOM 1729 N N . ILE A 1 218 ? -10.325 -23.108 1.141 1.00 90.75 218 ILE A N 1
ATOM 1730 C CA . ILE A 1 218 ? -11.153 -23.477 -0.012 1.00 90.75 218 ILE A CA 1
ATOM 1731 C C . ILE A 1 218 ? -10.289 -24.320 -0.948 1.00 90.75 218 ILE A C 1
ATOM 1733 O O . ILE A 1 218 ? -9.216 -23.879 -1.353 1.00 90.75 218 ILE A O 1
ATOM 1737 N N . ILE A 1 219 ? -10.737 -25.531 -1.268 1.00 92.81 219 ILE A N 1
ATOM 1738 C CA . ILE A 1 219 ? -10.032 -26.449 -2.158 1.00 92.81 219 ILE A CA 1
ATOM 1739 C C . ILE A 1 219 ? -10.764 -26.489 -3.493 1.00 92.81 219 ILE A C 1
ATOM 1741 O O . ILE A 1 219 ? -11.901 -26.949 -3.559 1.00 92.81 219 ILE A O 1
ATOM 1745 N N . GLY A 1 220 ? -10.112 -26.008 -4.549 1.00 92.12 220 GLY A N 1
ATOM 1746 C CA . GLY A 1 220 ? -10.620 -26.132 -5.912 1.00 92.12 220 GLY A CA 1
ATOM 1747 C C . GLY A 1 220 ? -10.452 -27.553 -6.443 1.00 92.12 220 GLY A C 1
ATOM 1748 O O . GLY A 1 220 ? -9.415 -28.171 -6.223 1.00 92.12 220 GLY A O 1
ATOM 1749 N N . ASN A 1 221 ? -11.462 -28.063 -7.141 1.00 94.00 221 ASN A N 1
ATOM 1750 C CA . ASN A 1 221 ? -11.383 -29.296 -7.923 1.00 94.00 221 ASN A CA 1
ATOM 1751 C C . ASN A 1 221 ? -10.575 -29.047 -9.210 1.00 94.00 221 ASN A C 1
ATOM 1753 O O . ASN A 1 221 ? -11.130 -28.864 -10.290 1.00 94.00 221 ASN A O 1
ATOM 1757 N N . ASP A 1 222 ? -9.262 -28.897 -9.089 1.00 87.06 222 ASP A N 1
ATOM 1758 C CA . ASP A 1 222 ? -8.399 -28.593 -10.225 1.00 87.06 222 ASP A CA 1
ATOM 1759 C C . ASP A 1 222 ? -7.048 -29.285 -10.068 1.00 87.06 222 ASP A C 1
ATOM 1761 O O . ASP A 1 222 ? -6.445 -29.250 -8.997 1.00 87.06 222 ASP A O 1
ATOM 1765 N N . ASP A 1 223 ? -6.563 -29.882 -11.153 1.00 80.06 223 ASP A N 1
ATOM 1766 C CA . ASP A 1 223 ? -5.334 -30.686 -11.158 1.00 80.06 223 ASP A CA 1
ATOM 1767 C C . ASP A 1 223 ? -4.060 -29.832 -11.303 1.00 80.06 223 ASP A C 1
ATOM 1769 O O . ASP A 1 223 ? -2.954 -30.366 -11.382 1.00 80.06 223 ASP A O 1
ATOM 1773 N N . PHE A 1 224 ? -4.198 -28.506 -11.382 1.00 78.06 224 PHE A N 1
ATOM 1774 C CA . PHE A 1 224 ? -3.095 -27.585 -11.648 1.00 78.06 224 PHE A CA 1
ATOM 1775 C C . PHE A 1 224 ? -2.613 -26.865 -10.390 1.00 78.06 224 PHE A C 1
ATOM 1777 O O . PHE A 1 224 ? -3.422 -26.343 -9.615 1.00 78.06 224 PHE A O 1
ATOM 1784 N N . TYR A 1 225 ? -1.291 -26.713 -10.270 1.00 77.56 225 TYR A N 1
ATOM 1785 C CA . TYR A 1 225 ? -0.608 -25.895 -9.274 1.00 77.56 225 TYR A CA 1
ATOM 1786 C C . TYR A 1 225 ? -1.290 -24.537 -9.150 1.00 77.56 225 TYR A C 1
ATOM 1788 O O . TYR A 1 225 ? -1.709 -23.939 -10.143 1.00 77.56 225 TYR A O 1
ATOM 1796 N N . GLY A 1 226 ? -1.411 -24.060 -7.917 1.00 77.81 226 GLY A N 1
ATOM 1797 C CA . GLY A 1 226 ? -1.991 -22.765 -7.608 1.00 77.81 226 GLY A CA 1
ATOM 1798 C C . GLY A 1 226 ? -2.519 -22.724 -6.184 1.00 77.81 226 GLY A C 1
ATOM 1799 O O . GLY A 1 226 ? -2.945 -23.732 -5.629 1.00 77.81 226 GLY A O 1
ATOM 1800 N N . GLY A 1 227 ? -2.463 -21.551 -5.572 1.00 79.38 227 GLY A N 1
ATOM 1801 C CA . GLY A 1 227 ? -2.979 -21.335 -4.230 1.00 79.38 227 GLY A CA 1
ATOM 1802 C C . GLY A 1 227 ? -2.497 -20.013 -3.658 1.00 79.38 227 GLY A C 1
ATOM 1803 O O . GLY A 1 227 ? -1.401 -19.539 -3.965 1.00 79.38 227 GLY A O 1
ATOM 1804 N N . LEU A 1 228 ? -3.327 -19.420 -2.809 1.00 74.44 228 LEU A N 1
ATOM 1805 C CA . LEU A 1 228 ? -3.028 -18.198 -2.075 1.00 74.44 228 LEU A CA 1
ATOM 1806 C C . LEU A 1 228 ? -3.169 -18.458 -0.576 1.00 74.44 228 LEU A C 1
ATOM 1808 O O . LEU A 1 228 ? -3.920 -19.332 -0.147 1.00 74.44 228 LEU A O 1
ATOM 1812 N N . GLY A 1 229 ? -2.437 -17.690 0.225 1.00 68.38 229 GLY A N 1
ATOM 1813 C CA . GLY A 1 229 ? -2.537 -17.720 1.680 1.00 68.38 229 GLY A CA 1
ATOM 1814 C C . GLY A 1 229 ? -2.147 -16.364 2.254 1.00 68.38 229 GLY A C 1
ATOM 1815 O O . GLY A 1 229 ? -1.180 -15.768 1.790 1.00 68.38 229 GLY A O 1
ATOM 1816 N N . GLY A 1 230 ? -2.904 -15.862 3.231 1.00 58.41 230 GLY A N 1
ATOM 1817 C CA . GLY A 1 230 ? -2.661 -14.569 3.878 1.00 58.41 230 GLY A CA 1
ATOM 1818 C C . GLY A 1 230 ? -1.786 -14.687 5.128 1.00 58.41 230 GLY A C 1
ATOM 1819 O O . GLY A 1 230 ? -2.097 -15.490 6.003 1.00 58.41 230 GLY A O 1
ATOM 1820 N N . GLU A 1 231 ? -0.723 -13.873 5.252 1.00 46.22 231 GLU A N 1
ATOM 1821 C CA . GLU A 1 231 ? -0.074 -13.645 6.556 1.00 46.22 231 GLU A CA 1
ATOM 1822 C C . GLU A 1 231 ? 0.790 -12.369 6.632 1.00 46.22 231 GLU A C 1
ATOM 1824 O O . GLU A 1 231 ? 1.779 -12.212 5.909 1.00 46.22 231 GLU A O 1
ATOM 1829 N N . PHE A 1 232 ? 0.452 -11.518 7.598 1.00 36.06 232 PHE A N 1
ATOM 1830 C CA . PHE A 1 232 ? 1.363 -10.813 8.507 1.00 36.06 232 PHE A CA 1
ATOM 1831 C C . PHE A 1 232 ? 0.668 -10.812 9.874 1.00 36.06 232 PHE A C 1
ATOM 1833 O O . PHE A 1 232 ? -0.553 -10.829 9.896 1.00 36.06 232 PHE A O 1
ATOM 1840 N N . GLU A 1 233 ? 1.390 -10.837 10.992 1.00 36.75 233 GLU A N 1
ATOM 1841 C CA . GLU A 1 233 ? 0.801 -10.671 12.327 1.00 36.75 233 GLU A CA 1
ATOM 1842 C C . GLU A 1 233 ? 1.278 -9.322 12.881 1.00 36.75 233 GLU A C 1
ATOM 1844 O O . GLU A 1 233 ? 2.466 -9.011 12.807 1.00 36.75 233 GLU A O 1
ATOM 1849 N N . TYR A 1 234 ? 0.374 -8.492 13.396 1.00 36.62 234 TYR A N 1
ATOM 1850 C CA . TYR A 1 234 ? 0.724 -7.268 14.123 1.00 36.62 234 TYR A CA 1
ATOM 1851 C C . TYR A 1 234 ? 0.426 -7.487 15.597 1.00 36.62 234 TYR A C 1
ATOM 1853 O O . TYR A 1 234 ? -0.720 -7.763 15.932 1.00 36.62 234 TYR A O 1
ATOM 1861 N N . ASP A 1 235 ? 1.435 -7.324 16.451 1.00 38.81 235 ASP A N 1
ATOM 1862 C CA . ASP A 1 235 ? 1.258 -7.267 17.901 1.00 38.81 235 ASP A CA 1
ATOM 1863 C C . ASP A 1 235 ? 1.709 -5.880 18.373 1.00 38.81 235 ASP A C 1
ATOM 1865 O O . ASP A 1 235 ? 2.810 -5.431 18.040 1.00 38.81 235 ASP A O 1
ATOM 1869 N N . ASN A 1 236 ? 0.838 -5.159 19.084 1.00 40.12 236 ASN A N 1
ATOM 1870 C CA . ASN A 1 236 ? 1.143 -3.860 19.696 1.00 40.12 236 ASN A CA 1
ATOM 1871 C C . ASN A 1 236 ? 1.832 -2.833 18.766 1.00 40.12 236 ASN A C 1
ATOM 1873 O O . ASN A 1 236 ? 2.742 -2.108 19.171 1.00 40.12 236 ASN A O 1
ATOM 1877 N N . GLY A 1 237 ? 1.405 -2.757 17.500 1.00 34.47 237 GLY A N 1
ATOM 1878 C CA . GLY A 1 237 ? 1.941 -1.789 16.534 1.00 34.47 237 GLY A CA 1
ATOM 1879 C C . GLY A 1 237 ? 3.339 -2.114 15.989 1.00 34.47 237 GLY A C 1
ATOM 1880 O O . GLY A 1 237 ? 3.909 -1.298 15.264 1.00 34.47 237 GLY A O 1
ATOM 1881 N N . GLN A 1 238 ? 3.890 -3.299 16.275 1.00 33.31 238 GLN A N 1
ATOM 1882 C CA . GLN A 1 238 ? 5.071 -3.830 15.596 1.00 33.31 238 GLN A CA 1
ATOM 1883 C C . GLN A 1 238 ? 4.658 -4.972 14.663 1.00 33.31 238 GLN A C 1
ATOM 1885 O O . GLN A 1 238 ? 3.975 -5.910 15.067 1.00 33.31 238 GLN A O 1
ATOM 1890 N N . ALA A 1 239 ? 5.064 -4.894 13.393 1.00 35.88 239 ALA A N 1
ATOM 1891 C CA . ALA A 1 239 ? 4.904 -6.010 12.468 1.00 35.88 239 ALA A CA 1
ATOM 1892 C C . ALA A 1 239 ? 5.744 -7.188 12.985 1.00 35.88 239 ALA A C 1
ATOM 1894 O O . ALA A 1 239 ? 6.978 -7.106 12.998 1.00 35.88 239 ALA A O 1
ATOM 1895 N N . TYR A 1 240 ? 5.090 -8.267 13.414 1.00 40.53 240 TYR A N 1
ATOM 1896 C CA . TYR A 1 240 ? 5.765 -9.497 13.790 1.00 40.53 240 TYR A CA 1
ATOM 1897 C C . TYR A 1 240 ? 6.381 -10.075 12.519 1.00 40.53 240 TYR A C 1
ATOM 1899 O O . TYR A 1 240 ? 5.708 -10.505 11.580 1.00 40.53 240 TYR A O 1
ATOM 1907 N N . ARG A 1 241 ? 7.705 -10.030 12.455 1.00 56.47 241 ARG A N 1
ATOM 1908 C CA . ARG A 1 241 ? 8.463 -10.818 11.492 1.00 56.47 241 ARG A CA 1
ATOM 1909 C C . ARG A 1 241 ? 8.484 -12.244 12.040 1.00 56.47 241 ARG A C 1
ATOM 1911 O O . ARG A 1 241 ? 8.769 -12.418 13.221 1.00 56.47 241 ARG A O 1
ATOM 1918 N N . GLY A 1 242 ? 8.128 -13.234 11.217 1.00 63.31 242 GLY A N 1
ATOM 1919 C CA . GLY A 1 242 ? 8.047 -14.636 11.648 1.00 63.31 242 GLY A CA 1
ATOM 1920 C C . GLY A 1 242 ? 9.324 -15.101 12.357 1.00 63.31 242 GLY A C 1
ATOM 1921 O O . GLY A 1 242 ? 10.406 -14.572 12.102 1.00 63.31 242 GLY A O 1
ATOM 1922 N N . VAL A 1 243 ? 9.221 -16.107 13.234 1.00 75.06 243 VAL A N 1
ATOM 1923 C CA . VAL A 1 243 ? 10.354 -16.603 14.052 1.00 75.06 243 VAL A CA 1
ATOM 1924 C C . VAL A 1 243 ? 11.575 -17.040 13.233 1.00 75.06 243 VAL A C 1
ATOM 1926 O O . VAL A 1 243 ? 12.671 -17.171 13.764 1.00 75.06 243 VAL A O 1
ATOM 1929 N N . ASN A 1 244 ? 11.388 -17.271 11.936 1.00 80.50 244 ASN A N 1
ATOM 1930 C CA . ASN A 1 244 ? 12.385 -17.672 10.953 1.00 80.50 244 ASN A CA 1
ATOM 1931 C C . ASN A 1 244 ? 12.930 -16.502 10.110 1.00 80.50 244 ASN A C 1
ATOM 1933 O O . ASN A 1 244 ? 13.574 -16.749 9.090 1.00 80.50 244 ASN A O 1
ATOM 1937 N N . TYR A 1 245 ? 12.673 -15.254 10.506 1.00 86.25 245 TYR A N 1
ATOM 1938 C CA . TYR A 1 245 ? 13.128 -14.046 9.823 1.00 86.25 245 TYR A CA 1
ATOM 1939 C C . TYR A 1 245 ? 14.000 -13.171 10.732 1.00 86.25 245 TYR A C 1
ATOM 1941 O O . TYR A 1 245 ? 13.657 -12.904 11.882 1.00 86.25 245 TYR A O 1
ATOM 1949 N N . ALA A 1 246 ? 15.082 -12.620 10.183 1.00 81.62 246 ALA A N 1
ATOM 1950 C CA . ALA A 1 246 ? 15.842 -11.547 10.822 1.00 81.62 246 ALA A CA 1
ATOM 1951 C C . ALA A 1 246 ? 16.341 -10.521 9.794 1.00 81.62 246 ALA A C 1
ATOM 1953 O O . ALA A 1 246 ? 16.674 -10.868 8.663 1.00 81.62 246 ALA A O 1
ATOM 1954 N N . SER A 1 247 ? 16.421 -9.241 10.171 1.00 80.94 247 SER A N 1
ATOM 1955 C CA . SER A 1 247 ? 16.974 -8.186 9.294 1.00 80.94 247 SER A CA 1
ATOM 1956 C C . SER A 1 247 ? 18.494 -8.080 9.335 1.00 80.94 247 SER A C 1
ATOM 1958 O O . SER A 1 247 ? 19.095 -7.493 8.445 1.00 80.94 247 SER A O 1
ATOM 1960 N N . SER A 1 248 ? 19.118 -8.608 10.380 1.00 84.50 248 SER A N 1
ATOM 1961 C CA . SER A 1 248 ? 20.566 -8.624 10.565 1.00 84.50 248 SER A CA 1
ATOM 1962 C C . SER A 1 248 ? 20.978 -9.847 11.375 1.00 84.50 248 SER A C 1
ATOM 1964 O O . SER A 1 248 ? 20.182 -10.364 12.165 1.00 84.50 248 SER A O 1
ATOM 1966 N N . VAL A 1 249 ? 22.243 -10.255 11.249 1.00 86.38 249 VAL A N 1
ATOM 1967 C CA . VAL A 1 249 ? 22.840 -11.315 12.079 1.00 86.38 249 VAL A CA 1
ATOM 1968 C C . VAL A 1 249 ? 22.715 -10.998 13.571 1.00 86.38 249 VAL A C 1
ATOM 1970 O O . VAL A 1 249 ? 22.572 -11.910 14.368 1.00 86.38 249 VAL A O 1
ATOM 1973 N N . ALA A 1 250 ? 22.702 -9.727 13.984 1.00 81.56 250 ALA A N 1
ATOM 1974 C CA . ALA A 1 250 ? 22.520 -9.355 15.391 1.00 81.56 250 ALA A CA 1
ATOM 1975 C C . ALA A 1 250 ? 21.079 -9.561 15.904 1.00 81.56 250 ALA A C 1
ATOM 1977 O O . ALA A 1 250 ? 20.863 -9.611 17.110 1.00 81.56 250 ALA A O 1
ATOM 1978 N N . SER A 1 251 ? 20.102 -9.681 15.000 1.00 83.12 251 SER A N 1
ATOM 1979 C CA . SER A 1 251 ? 18.663 -9.748 15.306 1.00 83.12 251 SER A CA 1
ATOM 1980 C C . SER A 1 251 ? 18.051 -11.148 15.156 1.00 83.12 251 SER A C 1
ATOM 1982 O O . SER A 1 251 ? 16.839 -11.263 14.996 1.00 83.12 251 SER A O 1
ATOM 1984 N N . LEU A 1 252 ? 18.861 -12.213 15.151 1.00 85.81 252 LEU A N 1
ATOM 1985 C CA . LEU A 1 252 ? 18.356 -13.581 14.975 1.00 85.81 252 LEU A CA 1
ATOM 1986 C C . LEU A 1 252 ? 17.441 -13.980 16.139 1.00 85.81 252 LEU A C 1
ATOM 1988 O O . LEU A 1 252 ? 17.876 -14.018 17.289 1.00 85.81 252 LEU A O 1
ATOM 1992 N N . GLY A 1 253 ? 16.201 -14.356 15.825 1.00 85.31 253 GLY A N 1
ATOM 1993 C CA . GLY A 1 253 ? 15.245 -14.898 16.799 1.00 85.31 253 GLY A CA 1
ATOM 1994 C C . GLY A 1 253 ? 15.538 -16.342 17.231 1.00 85.31 253 GLY A C 1
ATOM 1995 O O . GLY A 1 253 ? 14.929 -16.833 18.172 1.00 85.31 253 GLY A O 1
ATOM 1996 N N . TRP A 1 254 ? 16.483 -17.022 16.572 1.00 91.75 254 TRP A N 1
ATOM 1997 C CA . TRP A 1 254 ? 16.757 -18.457 16.730 1.00 91.75 254 TRP A CA 1
ATOM 1998 C C . TRP A 1 254 ? 18.156 -18.777 17.264 1.00 91.75 254 TRP A C 1
ATOM 2000 O O . TRP A 1 254 ? 18.755 -19.797 16.918 1.00 91.75 254 TRP A O 1
ATOM 2010 N N . THR A 1 255 ? 18.698 -17.924 18.133 1.00 91.69 255 THR A N 1
ATOM 2011 C CA . THR A 1 255 ? 20.031 -18.133 18.727 1.00 91.69 255 THR A CA 1
ATOM 2012 C C . THR A 1 255 ? 20.151 -19.460 19.485 1.00 91.69 255 THR A C 1
ATOM 2014 O O . THR A 1 255 ? 21.206 -20.085 19.443 1.00 91.69 255 THR A O 1
ATOM 2017 N N . ALA A 1 256 ? 19.063 -19.949 20.096 1.00 91.31 256 ALA A N 1
ATOM 2018 C CA . ALA A 1 256 ? 19.011 -21.249 20.776 1.00 91.31 256 ALA A CA 1
ATOM 2019 C C . ALA A 1 256 ? 19.185 -22.458 19.832 1.00 91.31 256 ALA A C 1
ATOM 2021 O O . ALA A 1 256 ? 19.516 -23.563 20.276 1.00 91.31 256 ALA A O 1
ATOM 2022 N N . TRP A 1 257 ? 18.968 -22.263 18.530 1.00 93.88 257 TRP A N 1
ATOM 2023 C CA . TRP A 1 257 ? 19.074 -23.308 17.517 1.00 93.88 257 TRP A CA 1
ATOM 2024 C C . TRP A 1 257 ? 20.397 -23.300 16.755 1.00 93.88 257 TRP A C 1
ATOM 2026 O O . TRP A 1 257 ? 20.681 -24.295 16.093 1.00 93.88 257 TRP A O 1
ATOM 2036 N N . LEU A 1 258 ? 21.217 -22.246 16.874 1.00 94.75 258 LEU A N 1
ATOM 2037 C CA . LEU A 1 258 ? 22.479 -22.121 16.139 1.00 94.75 258 LEU A CA 1
ATOM 2038 C C . LEU A 1 258 ? 23.370 -23.356 16.322 1.00 94.75 258 LEU A C 1
ATOM 2040 O O . LEU A 1 258 ? 23.632 -23.805 17.438 1.00 94.75 258 LEU A O 1
ATOM 2044 N N . SER A 1 259 ? 23.830 -23.904 15.199 1.00 94.75 259 SER A N 1
ATOM 2045 C CA . SER A 1 259 ? 24.731 -25.063 15.164 1.00 94.75 259 SER A CA 1
ATOM 2046 C C . SER A 1 259 ? 26.199 -24.677 15.379 1.00 94.75 259 SER A C 1
ATOM 2048 O O . SER A 1 259 ? 27.019 -25.530 15.714 1.00 94.75 259 SER A O 1
ATOM 2050 N N . GLY A 1 260 ? 26.523 -23.388 15.243 1.00 91.00 260 GLY A N 1
ATOM 2051 C CA . GLY A 1 260 ? 27.857 -22.835 15.448 1.00 91.00 260 GLY A CA 1
ATOM 2052 C C . GLY A 1 260 ? 27.819 -21.371 15.877 1.00 91.00 260 GLY A C 1
ATOM 2053 O O . GLY A 1 260 ? 26.868 -20.916 16.515 1.00 91.00 260 GLY A O 1
ATOM 2054 N N . GLU A 1 261 ? 28.876 -20.630 15.548 1.00 89.94 261 GLU A N 1
ATOM 2055 C CA . GLU A 1 261 ? 28.955 -19.200 15.848 1.00 89.94 261 GLU A CA 1
ATOM 2056 C C . GLU A 1 261 ? 27.859 -18.409 15.126 1.00 89.94 261 GLU A C 1
ATOM 2058 O O . GLU A 1 261 ? 27.451 -18.736 14.012 1.00 89.94 261 GLU A O 1
ATOM 2063 N N . GLN A 1 262 ? 27.406 -17.329 15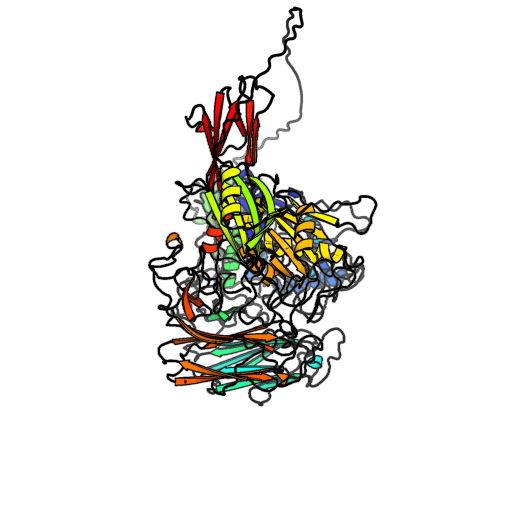.761 1.00 92.31 262 GLN A N 1
ATOM 2064 C CA . GLN A 1 262 ? 26.456 -16.388 15.182 1.00 92.31 262 GLN A CA 1
ATOM 2065 C C . GLN A 1 262 ? 27.132 -15.592 14.055 1.00 92.31 262 GLN A C 1
ATOM 2067 O O . GLN A 1 262 ? 27.689 -14.517 14.281 1.00 92.31 262 GLN A O 1
ATOM 2072 N N . LYS A 1 263 ? 27.092 -16.142 12.839 1.00 92.31 263 LYS A N 1
ATOM 2073 C CA . LYS A 1 263 ? 27.693 -15.574 11.628 1.00 92.31 263 LYS A CA 1
ATOM 2074 C C . LYS A 1 263 ? 26.726 -15.624 10.446 1.00 92.31 263 LYS A C 1
ATOM 2076 O O . LYS A 1 263 ? 25.812 -16.441 10.421 1.00 92.31 263 LYS A O 1
ATOM 2081 N N . GLU A 1 264 ? 26.954 -14.750 9.469 1.00 94.50 264 GLU A N 1
ATOM 2082 C CA . GLU A 1 264 ? 26.336 -14.855 8.143 1.00 94.50 264 GLU A CA 1
ATOM 2083 C C . GLU A 1 264 ? 26.987 -16.005 7.365 1.00 94.50 264 GLU A C 1
ATOM 2085 O O . GLU A 1 264 ? 28.215 -16.091 7.298 1.00 94.50 264 GLU A O 1
ATOM 2090 N N . GLU A 1 265 ? 26.167 -16.872 6.771 1.00 95.06 265 GLU A N 1
ATOM 2091 C CA . GLU A 1 265 ? 26.647 -17.864 5.808 1.00 95.06 265 GLU A CA 1
ATOM 2092 C C . GLU A 1 265 ? 26.931 -17.168 4.470 1.00 95.06 265 GLU A C 1
ATOM 2094 O O . GLU A 1 265 ? 26.110 -16.404 3.958 1.00 95.06 265 GLU A O 1
ATOM 2099 N N . LYS A 1 266 ? 28.107 -17.421 3.893 1.00 94.69 266 LYS A N 1
ATOM 2100 C CA . LYS A 1 266 ? 28.600 -16.729 2.698 1.00 94.69 266 LYS A CA 1
ATOM 2101 C C . LYS A 1 266 ? 27.827 -17.176 1.460 1.00 94.69 266 LYS A C 1
ATOM 2103 O O . LYS A 1 266 ? 28.156 -18.193 0.850 1.00 94.69 266 LYS A O 1
ATOM 2108 N N . ALA A 1 267 ? 26.832 -16.397 1.062 1.00 93.00 267 ALA A N 1
ATOM 2109 C CA . ALA A 1 267 ? 26.110 -16.591 -0.186 1.00 93.00 267 ALA A CA 1
ATOM 2110 C C . ALA A 1 267 ? 25.698 -15.267 -0.819 1.00 93.00 267 ALA A C 1
ATOM 2112 O O . ALA A 1 267 ? 25.563 -14.249 -0.139 1.00 93.00 267 ALA A O 1
ATOM 2113 N N . ILE A 1 268 ? 25.456 -15.306 -2.123 1.00 90.94 268 ILE A N 1
ATOM 2114 C CA . ILE A 1 268 ? 24.964 -14.170 -2.894 1.00 90.94 268 ILE A CA 1
ATOM 2115 C C . ILE A 1 268 ? 23.937 -14.627 -3.921 1.00 90.94 268 ILE A C 1
ATOM 2117 O O . ILE A 1 268 ? 24.064 -15.696 -4.517 1.00 90.94 268 ILE A O 1
ATOM 2121 N N . TYR A 1 269 ? 22.924 -13.795 -4.137 1.00 87.56 269 TYR A N 1
ATOM 2122 C CA . TYR A 1 269 ? 22.005 -13.940 -5.255 1.00 87.56 269 TYR A CA 1
ATOM 2123 C C . TYR A 1 269 ? 22.592 -13.267 -6.489 1.00 87.56 269 TYR A C 1
ATOM 2125 O O . TYR A 1 269 ? 22.854 -12.066 -6.463 1.00 87.56 269 TYR A O 1
ATOM 2133 N N . ARG A 1 270 ? 22.784 -14.024 -7.567 1.00 87.00 270 ARG A N 1
ATOM 2134 C CA . ARG A 1 270 ? 23.236 -13.471 -8.851 1.00 87.00 270 ARG A CA 1
ATOM 2135 C C . ARG A 1 270 ? 22.102 -13.203 -9.818 1.00 87.00 270 ARG A C 1
ATOM 2137 O O . ARG A 1 270 ? 22.222 -12.308 -10.641 1.00 87.00 270 ARG A O 1
ATOM 2144 N N . LEU A 1 271 ? 21.018 -13.965 -9.709 1.00 87.00 271 LEU A N 1
ATOM 2145 C CA . LEU A 1 271 ? 19.872 -13.842 -10.601 1.00 87.00 271 LEU A CA 1
ATOM 2146 C C . LEU A 1 271 ? 18.587 -14.147 -9.836 1.00 87.00 271 LEU A C 1
ATOM 2148 O O . LEU A 1 271 ? 18.418 -15.288 -9.417 1.00 87.00 271 LEU A O 1
ATOM 2152 N N . LEU A 1 272 ? 17.702 -13.163 -9.642 1.00 85.00 272 LEU A N 1
ATOM 2153 C CA . LEU A 1 272 ? 16.367 -13.332 -9.052 1.00 85.00 272 LEU A CA 1
ATOM 2154 C C . LEU A 1 272 ? 15.318 -12.739 -9.988 1.00 85.00 272 LEU A C 1
ATOM 2156 O O . LEU A 1 272 ? 15.102 -11.533 -9.988 1.00 85.00 272 LEU A O 1
ATOM 2160 N N . GLU A 1 273 ? 14.643 -13.591 -10.750 1.00 83.50 273 GLU A N 1
ATOM 2161 C CA . GLU A 1 273 ? 13.682 -13.157 -11.763 1.00 83.50 273 GLU A CA 1
ATOM 2162 C C . GLU A 1 273 ? 12.379 -13.950 -11.675 1.00 83.50 273 GLU A C 1
ATOM 2164 O O . GLU A 1 273 ? 12.370 -15.145 -11.366 1.00 83.50 273 GLU A O 1
ATOM 2169 N N . TYR A 1 274 ? 11.269 -13.293 -12.008 1.00 83.88 274 TYR A N 1
ATOM 2170 C CA . TYR A 1 274 ? 9.944 -13.908 -12.143 1.00 83.88 274 TYR A CA 1
ATOM 2171 C C . TYR A 1 274 ? 9.381 -13.571 -13.525 1.00 83.88 274 TYR A C 1
ATOM 2173 O O . TYR A 1 274 ? 8.543 -12.678 -13.643 1.00 83.88 274 TYR A O 1
ATOM 2181 N N . PRO A 1 275 ? 9.901 -14.196 -14.599 1.00 82.25 275 PRO A N 1
ATOM 2182 C CA . PRO A 1 275 ? 9.653 -13.703 -15.947 1.00 82.25 275 PRO A CA 1
ATOM 2183 C C . PRO A 1 275 ? 8.203 -13.862 -16.396 1.00 82.25 275 PRO A C 1
ATOM 2185 O O . PRO A 1 275 ? 7.761 -13.058 -17.208 1.00 82.25 275 PRO A O 1
ATOM 2188 N N . TRP A 1 276 ? 7.508 -14.902 -15.912 1.00 81.81 276 TRP A N 1
ATOM 2189 C CA . TRP A 1 276 ? 6.172 -15.301 -16.376 1.00 81.81 276 TRP A CA 1
ATOM 2190 C C . TRP A 1 276 ? 6.045 -15.247 -17.910 1.00 81.81 276 TRP A C 1
ATOM 2192 O O . TRP A 1 276 ? 5.077 -14.737 -18.468 1.00 81.81 276 TRP A O 1
ATOM 2202 N N . ALA A 1 277 ? 7.078 -15.737 -18.600 1.00 83.44 277 ALA A N 1
ATOM 2203 C CA . ALA A 1 277 ? 7.262 -15.527 -20.030 1.00 83.44 277 ALA A CA 1
ATOM 2204 C C . ALA A 1 277 ? 6.869 -16.777 -20.820 1.00 83.44 277 ALA A C 1
ATOM 2206 O O . ALA A 1 277 ? 7.475 -17.836 -20.649 1.00 83.44 277 ALA A O 1
ATOM 2207 N N . ASP A 1 278 ? 5.884 -16.645 -21.710 1.00 84.25 278 ASP A N 1
ATOM 2208 C CA . ASP A 1 278 ? 5.481 -17.694 -22.650 1.00 84.25 278 ASP A CA 1
ATOM 2209 C C . ASP A 1 278 ? 6.579 -17.923 -23.699 1.00 84.25 278 ASP A C 1
ATOM 2211 O O . ASP A 1 278 ? 6.782 -17.121 -24.613 1.00 84.25 278 ASP A O 1
ATOM 2215 N N . LEU A 1 279 ? 7.273 -19.053 -23.579 1.00 85.56 279 LEU A N 1
ATOM 2216 C CA . LEU A 1 279 ? 8.395 -19.447 -24.425 1.00 85.56 279 LEU A CA 1
ATOM 2217 C C . LEU A 1 279 ? 7.978 -19.762 -25.866 1.00 85.56 279 LEU A C 1
ATOM 2219 O O . LEU A 1 279 ? 8.823 -19.724 -26.761 1.00 85.56 279 LEU A O 1
ATOM 2223 N N . ASN A 1 280 ? 6.703 -20.078 -26.112 1.00 78.31 280 ASN A N 1
ATOM 2224 C CA . ASN A 1 280 ? 6.198 -20.317 -27.465 1.00 78.31 280 ASN A CA 1
ATOM 2225 C C . ASN A 1 280 ? 5.907 -18.994 -28.182 1.00 78.31 280 ASN A C 1
ATOM 2227 O O . ASN A 1 280 ? 6.143 -18.882 -29.384 1.00 78.31 280 ASN A O 1
ATOM 2231 N N . ARG A 1 281 ? 5.413 -17.987 -27.449 1.00 77.81 281 ARG A N 1
ATOM 2232 C CA . ARG A 1 281 ? 5.100 -16.655 -27.990 1.00 77.81 281 ARG A CA 1
ATOM 2233 C C . ARG A 1 281 ? 6.329 -15.753 -28.091 1.00 77.81 281 ARG A C 1
ATOM 2235 O O . ARG A 1 281 ? 6.488 -15.057 -29.088 1.00 77.81 281 ARG A O 1
ATOM 2242 N N . LEU A 1 282 ? 7.158 -15.738 -27.052 1.00 79.19 282 LEU A N 1
ATOM 2243 C CA . LEU A 1 282 ? 8.281 -14.807 -26.901 1.00 79.19 282 LEU A CA 1
ATOM 2244 C C . LEU A 1 282 ? 9.610 -15.397 -27.391 1.00 79.19 282 LEU A C 1
ATOM 2246 O O . LEU A 1 282 ? 10.591 -14.673 -27.534 1.00 79.19 282 LEU A O 1
ATOM 2250 N N . GLY A 1 283 ? 9.648 -16.703 -27.671 1.00 85.56 283 GLY A N 1
ATOM 2251 C CA . GLY A 1 283 ? 10.869 -17.404 -28.050 1.00 85.56 283 GLY A CA 1
ATOM 2252 C C . GLY A 1 283 ? 11.840 -17.600 -26.876 1.00 85.56 283 GLY A C 1
ATOM 2253 O O . GLY A 1 283 ? 11.450 -17.465 -25.711 1.00 85.56 283 GLY A O 1
ATOM 2254 N N . PRO A 1 284 ? 13.108 -17.961 -27.165 1.00 88.19 284 PRO A N 1
ATOM 2255 C CA . PRO A 1 284 ? 14.141 -18.168 -26.154 1.00 88.19 284 PRO A CA 1
ATOM 2256 C C . PRO A 1 284 ? 14.284 -16.973 -25.211 1.00 88.19 284 PRO A C 1
ATOM 2258 O O . PRO A 1 284 ? 14.463 -15.843 -25.653 1.00 88.19 284 PRO A O 1
ATOM 2261 N N . GLN A 1 285 ? 14.252 -17.238 -23.912 1.00 93.94 285 GLN A N 1
ATOM 2262 C CA . GLN A 1 285 ? 14.461 -16.248 -22.866 1.00 93.94 285 GLN A CA 1
ATOM 2263 C C . GLN A 1 285 ? 15.896 -16.336 -22.374 1.00 93.94 285 GLN A C 1
ATOM 2265 O O . GLN A 1 285 ? 16.400 -17.432 -22.135 1.00 93.94 285 GLN A O 1
ATOM 2270 N N . THR A 1 286 ? 16.550 -15.188 -22.235 1.00 92.38 286 THR A N 1
ATOM 2271 C CA . THR A 1 286 ? 17.957 -15.103 -21.844 1.00 92.38 286 THR A CA 1
ATOM 2272 C C . THR A 1 286 ? 18.106 -14.230 -20.609 1.00 92.38 286 THR A C 1
ATOM 2274 O O . THR A 1 286 ? 17.482 -13.178 -20.512 1.00 92.38 286 THR A O 1
ATOM 2277 N N . PHE A 1 287 ? 18.931 -14.682 -19.671 1.00 91.50 287 PHE A N 1
ATOM 2278 C CA . PHE A 1 287 ? 19.146 -14.060 -18.377 1.00 91.50 287 PHE A CA 1
ATOM 2279 C C . PHE A 1 287 ? 20.643 -13.960 -18.129 1.00 91.50 287 PHE A C 1
ATOM 2281 O O . PHE A 1 287 ? 21.325 -14.969 -17.934 1.00 91.50 287 PHE A O 1
ATOM 2288 N N . ASP A 1 288 ? 21.144 -12.734 -18.170 1.00 91.19 288 ASP A N 1
ATOM 2289 C CA . ASP A 1 288 ? 22.544 -12.439 -17.916 1.00 91.19 288 ASP A CA 1
ATOM 2290 C C . ASP A 1 288 ? 22.774 -12.129 -16.444 1.00 91.19 288 ASP A C 1
ATOM 2292 O O . ASP A 1 288 ? 21.984 -11.437 -15.802 1.00 91.19 288 ASP A O 1
ATOM 2296 N N . PHE A 1 289 ? 23.894 -12.609 -15.922 1.00 88.19 289 PHE A N 1
ATOM 2297 C CA . PHE A 1 289 ? 24.339 -12.296 -14.574 1.00 88.19 289 PHE A CA 1
ATOM 2298 C C . PHE A 1 289 ? 25.867 -12.332 -14.504 1.00 88.19 289 PHE A C 1
ATOM 2300 O O . PHE A 1 289 ? 26.531 -12.915 -15.358 1.00 88.19 289 PHE A O 1
ATOM 2307 N N . THR A 1 290 ? 26.442 -11.699 -13.485 1.00 90.50 290 THR A N 1
ATOM 2308 C CA . THR A 1 290 ? 27.901 -11.614 -13.325 1.00 90.50 290 THR A CA 1
ATOM 2309 C C . THR A 1 290 ? 28.331 -12.360 -12.072 1.00 90.50 290 THR A C 1
ATOM 2311 O O . THR A 1 290 ? 27.806 -12.093 -10.990 1.00 90.50 290 THR A O 1
ATOM 2314 N N . SER A 1 291 ? 29.311 -13.256 -12.204 1.00 88.44 291 SER A N 1
ATOM 2315 C CA . SER A 1 291 ? 30.043 -13.820 -11.068 1.00 88.44 291 SER A CA 1
ATOM 2316 C C . SER A 1 291 ? 31.371 -13.086 -10.898 1.00 88.44 291 SER A C 1
ATOM 2318 O O . SER A 1 291 ? 32.037 -12.725 -11.869 1.00 88.44 291 SER A O 1
ATOM 2320 N N . ASP A 1 292 ? 31.770 -12.862 -9.650 1.00 90.31 292 ASP A N 1
ATOM 2321 C CA . ASP A 1 292 ? 33.107 -12.364 -9.314 1.00 90.31 292 ASP A CA 1
ATOM 2322 C C . ASP A 1 292 ? 34.142 -13.499 -9.193 1.00 90.31 292 ASP A C 1
ATOM 2324 O O . ASP A 1 292 ? 35.325 -13.232 -8.989 1.00 90.31 292 ASP A O 1
ATOM 2328 N N . GLY A 1 293 ? 33.711 -14.760 -9.314 1.00 90.06 293 GLY A N 1
ATOM 2329 C CA . GLY A 1 293 ? 34.547 -15.948 -9.149 1.00 90.06 293 GLY A CA 1
ATOM 2330 C C . GLY A 1 293 ? 35.033 -16.200 -7.717 1.00 90.06 293 GLY A C 1
ATOM 2331 O O . GLY A 1 293 ? 35.915 -17.034 -7.515 1.00 90.06 293 GLY A O 1
ATOM 2332 N N . ASN A 1 294 ? 34.490 -15.497 -6.714 1.00 92.69 294 ASN A N 1
ATOM 2333 C CA . ASN A 1 294 ? 34.933 -15.594 -5.314 1.00 92.69 294 ASN A CA 1
ATOM 2334 C C . ASN A 1 294 ? 34.170 -16.644 -4.489 1.00 92.69 294 ASN A C 1
ATOM 2336 O O . ASN A 1 294 ? 34.454 -16.840 -3.298 1.00 92.69 294 ASN A O 1
ATOM 2340 N N . TYR A 1 295 ? 33.186 -17.295 -5.099 1.00 94.25 295 TYR A N 1
ATOM 2341 C CA . TYR A 1 295 ? 32.344 -18.305 -4.477 1.00 94.25 295 TYR A CA 1
ATOM 2342 C C . TYR A 1 295 ? 32.747 -19.689 -4.974 1.00 94.25 295 TYR A C 1
ATOM 2344 O O . TYR A 1 295 ? 33.147 -19.867 -6.118 1.00 94.25 295 TYR A O 1
ATOM 2352 N N . ALA A 1 296 ? 32.684 -20.680 -4.091 1.00 93.25 296 ALA A N 1
ATOM 2353 C CA . ALA A 1 296 ? 33.186 -22.017 -4.382 1.00 93.25 296 ALA A CA 1
ATOM 2354 C C . ALA A 1 296 ? 32.164 -22.889 -5.118 1.00 93.25 296 ALA A C 1
ATOM 2356 O O . ALA A 1 296 ? 32.531 -23.941 -5.635 1.00 93.25 296 ALA A O 1
ATOM 2357 N N . ARG A 1 297 ? 30.882 -22.508 -5.091 1.00 93.69 297 ARG A N 1
ATOM 2358 C CA . ARG A 1 297 ? 29.760 -23.326 -5.561 1.00 93.69 297 ARG A CA 1
ATOM 2359 C C . ARG A 1 297 ? 28.632 -22.447 -6.065 1.00 93.69 297 ARG A C 1
ATOM 2361 O O . ARG A 1 297 ? 28.526 -21.293 -5.656 1.00 93.69 297 ARG A O 1
ATOM 2368 N N . TRP A 1 298 ? 27.740 -23.018 -6.860 1.00 93.12 298 TRP A N 1
ATOM 2369 C CA . TRP A 1 298 ? 26.536 -22.332 -7.318 1.00 93.12 298 TRP A CA 1
ATOM 2370 C C . TRP A 1 298 ? 25.344 -23.281 -7.420 1.00 93.12 298 TRP A C 1
ATOM 2372 O O . TRP A 1 298 ? 25.507 -24.497 -7.537 1.00 93.12 298 TRP A O 1
ATOM 2382 N N . ASN A 1 299 ? 24.145 -22.707 -7.364 1.00 90.81 299 ASN A N 1
ATOM 2383 C CA . ASN A 1 299 ? 22.876 -23.400 -7.533 1.00 90.81 299 ASN A CA 1
ATOM 2384 C C . ASN A 1 299 ? 21.902 -22.512 -8.309 1.00 90.81 299 ASN A C 1
ATOM 2386 O O . ASN A 1 299 ? 21.626 -21.380 -7.914 1.00 90.81 299 ASN A O 1
ATOM 2390 N N . LEU A 1 300 ? 21.395 -23.040 -9.412 1.00 91.56 300 LEU A N 1
ATOM 2391 C CA . LEU A 1 300 ? 20.359 -22.473 -10.251 1.00 91.56 300 LEU A CA 1
ATOM 2392 C C . LEU A 1 300 ? 19.073 -23.265 -10.032 1.00 91.56 300 LEU A C 1
ATOM 2394 O O . LEU A 1 300 ? 19.023 -24.443 -10.365 1.00 91.56 300 LEU A O 1
ATOM 2398 N N . VAL A 1 301 ? 18.026 -22.597 -9.567 1.00 89.25 301 VAL A N 1
ATOM 2399 C CA . VAL A 1 301 ? 16.658 -23.112 -9.526 1.00 89.25 301 VAL A CA 1
ATOM 2400 C C . VAL A 1 301 ? 15.807 -22.286 -10.473 1.00 89.25 301 VAL A C 1
ATOM 2402 O O . VAL A 1 301 ? 15.748 -21.063 -10.346 1.00 89.25 301 VAL A O 1
ATOM 2405 N N . LEU A 1 302 ? 15.084 -22.926 -11.378 1.00 90.19 302 LEU A N 1
ATOM 2406 C CA . LEU A 1 302 ? 14.044 -22.269 -12.161 1.00 90.19 302 LEU A CA 1
ATOM 2407 C C . LEU A 1 302 ? 12.755 -23.074 -12.146 1.00 90.19 302 LEU A C 1
ATOM 2409 O O . LEU A 1 302 ? 12.751 -24.258 -11.817 1.00 90.19 302 LEU A O 1
ATOM 2413 N N . THR A 1 303 ? 11.657 -22.416 -12.503 1.00 88.12 303 THR A N 1
ATOM 2414 C CA . THR A 1 303 ? 10.375 -23.088 -12.696 1.00 88.12 303 THR A CA 1
ATOM 2415 C C . THR A 1 303 ? 9.805 -22.820 -14.072 1.00 88.12 303 THR A C 1
ATOM 2417 O O . THR A 1 303 ? 9.934 -21.707 -14.587 1.00 88.12 303 THR A O 1
ATOM 2420 N N . VAL A 1 304 ? 9.174 -23.835 -14.654 1.00 88.56 304 VAL A N 1
ATOM 2421 C CA . VAL A 1 304 ? 8.522 -23.771 -15.968 1.00 88.56 304 VAL A CA 1
ATOM 2422 C C . VAL A 1 304 ? 7.180 -24.494 -15.932 1.00 88.56 304 VAL A C 1
ATOM 2424 O O . VAL A 1 304 ? 7.015 -25.419 -15.147 1.00 88.56 304 VAL A O 1
ATOM 2427 N N . SER A 1 305 ? 6.241 -24.092 -16.782 1.00 87.19 305 SER A N 1
ATOM 2428 C CA . SER A 1 305 ? 4.986 -24.815 -17.031 1.00 87.19 305 SER A CA 1
ATOM 2429 C C . SER A 1 305 ? 4.988 -25.499 -18.400 1.00 87.19 305 SER A C 1
ATOM 2431 O O . SER A 1 305 ? 5.833 -25.206 -19.252 1.00 87.19 305 SER A O 1
ATOM 2433 N N . ALA A 1 306 ? 4.031 -26.403 -18.620 1.00 85.38 306 ALA A N 1
ATOM 2434 C CA . ALA A 1 306 ? 3.901 -27.247 -19.811 1.00 85.38 306 ALA A CA 1
ATOM 2435 C C . ALA A 1 306 ? 5.167 -28.057 -20.133 1.00 85.38 306 ALA A C 1
ATOM 2437 O O . ALA A 1 306 ? 5.525 -28.240 -21.296 1.00 85.38 306 ALA A O 1
ATOM 2438 N N . ALA A 1 307 ? 5.891 -28.506 -19.106 1.00 86.44 307 ALA A N 1
ATOM 2439 C CA . ALA A 1 307 ? 7.145 -29.237 -19.259 1.00 86.44 307 ALA A CA 1
ATOM 2440 C C . ALA A 1 307 ? 6.955 -30.764 -19.331 1.00 86.44 307 ALA A C 1
ATOM 2442 O O . ALA A 1 307 ? 7.943 -31.488 -19.210 1.00 86.44 307 ALA A O 1
ATOM 2443 N N . GLY A 1 308 ? 5.728 -31.259 -19.552 1.00 84.94 308 GLY A N 1
ATOM 2444 C CA . GLY A 1 308 ? 5.360 -32.681 -19.478 1.00 84.94 308 GLY A CA 1
ATOM 2445 C C . GLY A 1 308 ? 5.886 -33.552 -20.620 1.00 84.94 308 GLY A C 1
ATOM 2446 O O . GLY A 1 308 ? 5.837 -34.780 -20.562 1.00 84.94 308 GLY A O 1
ATOM 2447 N N . GLU A 1 309 ? 6.440 -32.925 -21.653 1.00 87.75 309 GLU A N 1
ATOM 2448 C CA . GLU A 1 309 ? 6.997 -33.606 -22.815 1.00 87.75 309 GLU A CA 1
ATOM 2449 C C . GLU A 1 309 ? 8.522 -33.703 -22.750 1.00 87.75 309 GLU A C 1
ATOM 2451 O O . GLU A 1 309 ? 9.223 -32.724 -22.478 1.00 87.75 309 GLU A O 1
ATOM 2456 N N . GLU A 1 310 ? 9.054 -34.878 -23.076 1.00 87.69 310 GLU A N 1
ATOM 2457 C CA . GLU A 1 310 ? 10.495 -35.081 -23.221 1.00 87.69 310 GLU A CA 1
ATOM 2458 C C . GLU A 1 310 ? 11.050 -34.229 -24.376 1.00 87.69 310 GLU A C 1
ATOM 2460 O O . GLU A 1 310 ? 10.408 -34.087 -25.416 1.00 87.69 310 GLU A O 1
ATOM 2465 N N . ASP A 1 311 ? 12.255 -33.679 -24.204 1.00 86.06 311 ASP A N 1
ATOM 2466 C CA . ASP A 1 311 ? 12.938 -32.835 -25.203 1.00 86.06 311 ASP A CA 1
ATOM 2467 C C . ASP A 1 311 ? 12.117 -31.618 -25.681 1.00 86.06 311 ASP A C 1
ATOM 2469 O O . ASP A 1 311 ? 12.289 -31.118 -26.791 1.00 86.06 311 ASP A O 1
ATOM 2473 N N . SER A 1 312 ? 11.216 -31.118 -24.834 1.00 89.62 312 SER A N 1
ATOM 2474 C CA . SER A 1 312 ? 10.348 -29.979 -25.150 1.00 89.62 312 SER A CA 1
ATOM 2475 C C . SER A 1 312 ? 10.919 -28.611 -24.755 1.00 89.62 312 SER A C 1
ATOM 2477 O O . SER A 1 312 ? 10.456 -27.569 -25.224 1.00 89.62 312 SER A O 1
ATOM 2479 N N . LEU A 1 313 ? 11.972 -28.609 -23.938 1.00 92.75 313 LEU A N 1
ATOM 2480 C CA . LEU A 1 313 ? 12.719 -27.444 -23.474 1.00 92.75 313 LEU A CA 1
ATOM 2481 C C . LEU A 1 313 ? 14.225 -27.661 -23.675 1.00 92.75 313 LEU A C 1
ATOM 2483 O O . LEU A 1 313 ? 14.725 -28.787 -23.713 1.00 92.75 313 LEU A O 1
ATOM 2487 N N . GLU A 1 314 ? 14.963 -26.566 -23.793 1.00 94.06 314 GLU A N 1
ATOM 2488 C CA . GLU A 1 314 ? 16.421 -26.542 -23.687 1.00 94.06 314 GLU A CA 1
ATOM 2489 C C . GLU A 1 314 ? 16.805 -25.483 -22.663 1.00 94.06 314 GLU A C 1
ATOM 2491 O O . GLU A 1 314 ? 16.324 -24.348 -22.727 1.00 94.06 314 GLU A O 1
ATOM 2496 N N . PHE A 1 315 ? 17.690 -25.866 -21.753 1.00 95.38 315 PHE A N 1
ATOM 2497 C CA . PHE A 1 315 ? 18.314 -24.978 -20.789 1.00 95.38 315 PHE A CA 1
ATOM 2498 C C . PHE A 1 315 ? 19.804 -24.960 -21.098 1.00 95.38 315 PHE A C 1
ATOM 2500 O O . PHE A 1 315 ? 20.413 -26.025 -21.209 1.00 95.38 315 PHE A O 1
ATOM 2507 N N . THR A 1 316 ? 20.397 -23.783 -21.249 1.00 96.06 316 THR A N 1
ATOM 2508 C CA . THR A 1 316 ? 21.845 -23.654 -21.429 1.00 96.06 316 THR A CA 1
ATOM 2509 C C . THR A 1 316 ? 22.414 -22.633 -20.467 1.00 96.06 316 THR A C 1
ATOM 2511 O O . THR A 1 316 ? 21.863 -21.540 -20.363 1.00 96.06 316 THR A O 1
ATOM 2514 N N . LEU A 1 317 ? 23.530 -22.959 -19.824 1.00 95.12 317 LEU A N 1
ATOM 2515 C CA . LEU A 1 317 ? 24.341 -22.018 -19.059 1.00 95.12 317 LEU A CA 1
ATOM 2516 C C . LEU A 1 317 ? 25.666 -21.836 -19.797 1.00 95.12 317 LEU A C 1
ATOM 2518 O O . LEU A 1 317 ? 26.376 -22.806 -20.034 1.00 95.12 317 LEU A O 1
ATOM 2522 N N . ASP A 1 318 ? 25.953 -20.611 -20.226 1.00 94.06 318 ASP A N 1
ATOM 2523 C CA . ASP A 1 318 ? 27.132 -20.261 -21.034 1.00 94.06 318 ASP A CA 1
ATOM 2524 C C . ASP A 1 318 ? 27.245 -21.065 -22.338 1.00 94.06 318 ASP A C 1
ATOM 2526 O O . ASP A 1 318 ? 28.331 -21.376 -22.826 1.00 94.06 318 ASP A O 1
ATOM 2530 N N . GLY A 1 319 ? 26.092 -21.416 -22.914 1.00 90.06 319 GLY A N 1
ATOM 2531 C CA . GLY A 1 319 ? 25.992 -22.240 -24.120 1.00 90.06 319 GLY A CA 1
ATOM 2532 C C . GLY A 1 319 ? 26.145 -23.746 -23.882 1.00 90.06 319 GLY A C 1
ATOM 2533 O O . GLY A 1 319 ? 25.881 -24.522 -24.800 1.00 90.06 319 GLY A O 1
ATOM 2534 N N . GLU A 1 320 ? 26.495 -24.175 -22.669 1.00 94.69 320 GLU A N 1
ATOM 2535 C CA . GLU A 1 320 ? 26.522 -25.586 -22.287 1.00 94.69 320 GLU A CA 1
ATOM 2536 C C . GLU A 1 320 ? 25.123 -26.051 -21.878 1.00 94.69 320 GLU A C 1
ATOM 2538 O O . GLU A 1 320 ? 24.438 -25.402 -21.085 1.00 94.69 320 GLU A O 1
ATOM 2543 N N . ILE A 1 321 ? 24.679 -27.187 -22.422 1.00 94.31 321 ILE A N 1
ATOM 2544 C CA . ILE A 1 321 ? 23.344 -27.729 -22.148 1.00 94.31 321 ILE A CA 1
ATOM 2545 C C . ILE A 1 321 ? 23.275 -28.209 -20.699 1.00 94.31 321 ILE A C 1
ATOM 2547 O O . ILE A 1 321 ? 24.003 -29.117 -20.292 1.00 94.31 321 ILE A O 1
ATOM 2551 N N . LEU A 1 322 ? 22.334 -27.648 -19.944 1.00 94.06 322 LEU A N 1
ATOM 2552 C CA . LEU A 1 322 ? 21.988 -28.132 -18.621 1.00 94.06 322 LEU A CA 1
ATOM 2553 C C . LEU A 1 322 ? 21.102 -29.381 -18.764 1.00 94.06 322 LEU A C 1
ATOM 2555 O O . LEU A 1 322 ? 20.038 -29.323 -19.392 1.00 94.06 322 LEU A O 1
ATOM 2559 N N . PRO A 1 323 ? 21.521 -30.534 -18.214 1.00 91.25 323 PRO A N 1
ATOM 2560 C CA . PRO A 1 323 ? 20.772 -31.771 -18.352 1.00 91.25 323 PRO A CA 1
ATOM 2561 C C . PRO A 1 323 ? 19.464 -31.669 -17.575 1.00 91.25 323 PRO A C 1
ATOM 2563 O O . PRO A 1 323 ? 19.464 -31.411 -16.376 1.00 91.25 323 PRO A O 1
ATOM 2566 N N . TRP A 1 324 ? 18.349 -31.925 -18.241 1.00 90.25 324 TRP A N 1
ATOM 2567 C CA . TRP A 1 324 ? 17.032 -31.942 -17.618 1.00 90.25 324 TRP A CA 1
ATOM 2568 C C . TRP A 1 324 ? 16.239 -33.142 -18.132 1.00 90.25 324 TRP A C 1
ATOM 2570 O O . TRP A 1 324 ? 16.642 -33.792 -19.099 1.00 90.25 324 TRP A O 1
ATOM 2580 N N . LYS A 1 325 ? 15.143 -33.462 -17.451 1.00 88.00 325 LYS A N 1
ATOM 2581 C CA . LYS A 1 325 ? 14.188 -34.497 -17.850 1.00 88.00 325 LYS A CA 1
ATOM 2582 C C . LYS A 1 325 ? 12.796 -34.019 -17.514 1.00 88.00 325 LYS A C 1
ATOM 2584 O O . LYS A 1 325 ? 12.625 -33.394 -16.473 1.00 88.00 325 LYS A O 1
ATOM 2589 N N . THR A 1 326 ? 11.825 -34.357 -18.348 1.00 85.88 326 THR A N 1
ATOM 2590 C CA . THR A 1 326 ? 10.431 -34.074 -18.015 1.00 85.88 326 THR A CA 1
ATOM 2591 C C . THR A 1 326 ? 10.001 -34.816 -16.748 1.00 85.88 326 THR A C 1
ATOM 2593 O O . THR A 1 326 ? 10.432 -35.944 -16.488 1.00 85.88 326 THR A O 1
ATOM 2596 N N . THR A 1 327 ? 9.128 -34.184 -15.969 1.00 81.12 327 THR A N 1
ATOM 2597 C CA . THR A 1 327 ? 8.398 -34.821 -14.868 1.00 81.12 327 THR A CA 1
ATOM 2598 C C . THR A 1 327 ? 7.170 -35.595 -15.358 1.00 81.12 327 THR A C 1
ATOM 2600 O O . THR A 1 327 ? 6.614 -36.392 -14.607 1.00 81.12 327 THR A O 1
ATOM 2603 N N . GLY A 1 328 ? 6.775 -35.406 -16.623 1.00 84.94 328 GLY A N 1
ATOM 2604 C CA . GLY A 1 328 ? 5.564 -35.969 -17.217 1.00 84.94 328 GLY A CA 1
ATOM 2605 C C . GLY A 1 328 ? 4.302 -35.135 -16.988 1.00 84.94 328 GLY A C 1
ATOM 2606 O O . GLY A 1 328 ? 3.235 -35.548 -17.437 1.00 84.94 328 GLY A O 1
ATOM 2607 N N . TYR A 1 329 ? 4.410 -33.979 -16.326 1.00 81.94 329 TYR A N 1
ATOM 2608 C CA . TYR A 1 329 ? 3.281 -33.099 -16.027 1.00 81.94 329 TYR A CA 1
ATOM 2609 C C . TYR A 1 329 ? 3.426 -31.742 -16.719 1.00 81.94 329 TYR A C 1
ATOM 2611 O O . TYR A 1 329 ? 4.516 -31.177 -16.809 1.00 81.94 329 TYR A O 1
ATOM 2619 N N . ASP A 1 330 ? 2.303 -31.203 -17.194 1.00 80.81 330 ASP A N 1
ATOM 2620 C CA . ASP A 1 330 ? 2.239 -29.858 -17.782 1.00 80.81 330 ASP A CA 1
ATOM 2621 C C . ASP A 1 330 ? 2.119 -28.746 -16.736 1.00 80.81 330 ASP A C 1
ATOM 2623 O O . ASP A 1 330 ? 2.027 -27.567 -17.078 1.00 80.81 330 ASP A O 1
ATOM 2627 N N . ASP A 1 331 ? 2.137 -29.110 -15.463 1.00 80.25 331 ASP A N 1
ATOM 2628 C CA . ASP A 1 331 ? 2.026 -28.178 -14.359 1.00 80.25 331 ASP A CA 1
ATOM 2629 C C . ASP A 1 331 ? 3.305 -27.336 -14.163 1.00 80.25 331 ASP A C 1
ATOM 2631 O O . ASP A 1 331 ? 4.282 -27.459 -14.910 1.00 80.25 331 ASP A O 1
ATOM 2635 N N . ARG A 1 332 ? 3.314 -26.433 -13.175 1.00 83.38 332 ARG A N 1
ATOM 2636 C CA . ARG A 1 332 ? 4.515 -25.683 -12.794 1.00 83.38 332 ARG A CA 1
ATOM 2637 C C . ARG A 1 332 ? 5.523 -26.596 -12.091 1.00 83.38 332 ARG A C 1
ATOM 2639 O O . ARG A 1 332 ? 5.359 -26.948 -10.928 1.00 83.38 332 ARG A O 1
ATOM 2646 N N . GLU A 1 333 ? 6.638 -26.838 -12.764 1.00 81.62 333 GLU A N 1
ATOM 2647 C CA . GLU A 1 333 ? 7.693 -27.749 -12.331 1.00 81.62 333 GLU A CA 1
ATOM 2648 C C . GLU A 1 333 ? 8.979 -27.029 -11.938 1.00 81.62 333 GLU A C 1
ATOM 2650 O O . GLU A 1 333 ? 9.286 -25.955 -12.460 1.00 81.62 333 GLU A O 1
ATOM 2655 N N . PHE A 1 334 ? 9.743 -27.635 -11.027 1.00 84.81 334 PHE A N 1
ATOM 2656 C CA . PHE A 1 334 ? 10.988 -27.091 -10.478 1.00 84.81 334 PHE A CA 1
ATOM 2657 C C . PHE A 1 334 ? 12.195 -27.832 -11.048 1.00 84.81 334 PHE A C 1
ATOM 2659 O O . PHE A 1 334 ? 12.291 -29.053 -10.948 1.00 84.81 334 PHE A O 1
ATOM 2666 N N . TYR A 1 335 ? 13.148 -27.080 -11.593 1.00 87.56 335 TYR A N 1
ATOM 2667 C CA . TYR A 1 335 ? 14.401 -27.609 -12.118 1.00 87.56 335 TYR A CA 1
ATOM 2668 C C . TYR A 1 335 ? 15.577 -26.961 -11.414 1.00 87.56 335 TYR A C 1
ATOM 2670 O O . TYR A 1 335 ? 15.627 -25.739 -11.267 1.00 87.56 335 TYR A O 1
ATOM 2678 N N . GLU A 1 336 ? 16.513 -27.797 -10.980 1.00 88.75 336 GLU A N 1
ATOM 2679 C CA . GLU A 1 336 ? 17.651 -27.394 -10.172 1.00 88.75 336 GLU A CA 1
ATOM 2680 C C . GLU A 1 336 ? 18.951 -27.952 -10.752 1.00 88.75 336 GLU A C 1
ATOM 2682 O O . GLU A 1 336 ? 19.061 -29.144 -11.049 1.00 88.75 336 GLU A O 1
ATOM 2687 N N . TRP A 1 337 ? 19.951 -27.084 -10.882 1.00 92.44 337 TRP A N 1
ATOM 2688 C CA . TRP A 1 337 ? 21.319 -27.437 -11.250 1.00 92.44 337 TRP A CA 1
ATOM 2689 C C . TRP A 1 337 ? 22.285 -26.769 -10.294 1.00 92.44 337 TRP A C 1
ATOM 2691 O O . TRP A 1 337 ? 22.054 -25.657 -9.839 1.00 92.44 337 TRP A O 1
ATOM 2701 N N . GLY A 1 338 ? 23.410 -27.410 -10.024 1.00 89.69 338 GLY A N 1
ATOM 2702 C CA . GLY A 1 338 ? 24.469 -26.791 -9.248 1.00 89.69 338 GLY A CA 1
ATOM 2703 C C . GLY A 1 338 ? 25.786 -27.511 -9.437 1.00 89.69 338 GLY A C 1
ATOM 2704 O O . GLY A 1 338 ? 25.824 -28.659 -9.889 1.00 89.69 338 GLY A O 1
ATOM 2705 N N . ALA A 1 339 ? 26.866 -26.834 -9.073 1.00 88.44 339 ALA A N 1
ATOM 2706 C CA . ALA A 1 339 ? 28.197 -27.414 -9.080 1.00 88.44 339 ALA A CA 1
ATOM 2707 C C . ALA A 1 339 ? 28.946 -27.081 -7.792 1.00 88.44 339 ALA A C 1
ATOM 2709 O O . ALA A 1 339 ? 28.764 -26.018 -7.195 1.00 88.44 339 ALA A O 1
ATOM 2710 N N . ASN A 1 340 ? 29.843 -27.993 -7.409 1.00 87.44 340 ASN A N 1
ATOM 2711 C CA . ASN A 1 340 ? 30.816 -27.773 -6.338 1.00 87.44 340 ASN A CA 1
ATOM 2712 C C . ASN A 1 340 ? 32.091 -27.060 -6.828 1.00 87.44 340 ASN A C 1
ATOM 2714 O O . ASN A 1 340 ? 33.126 -27.098 -6.165 1.00 87.44 340 ASN A O 1
ATOM 2718 N N . GLU A 1 341 ? 32.005 -26.450 -8.006 1.00 90.44 341 GLU A N 1
ATOM 2719 C CA . GLU A 1 341 ? 33.017 -25.596 -8.603 1.00 90.44 341 GLU A CA 1
ATOM 2720 C C . GLU A 1 341 ? 32.358 -24.238 -8.846 1.00 90.44 341 GLU A C 1
ATOM 2722 O O . GLU A 1 341 ? 31.245 -24.172 -9.373 1.00 90.44 341 GLU A O 1
ATOM 2727 N N . GLY A 1 342 ? 33.018 -23.169 -8.404 1.00 91.00 342 GLY A N 1
ATOM 2728 C CA . GLY A 1 342 ? 32.529 -21.806 -8.560 1.00 91.00 342 GLY A CA 1
ATOM 2729 C C . GLY A 1 342 ? 32.385 -21.434 -10.026 1.00 91.00 342 GLY A C 1
ATOM 2730 O O . GLY A 1 342 ? 33.093 -21.968 -10.884 1.00 91.00 342 GLY A O 1
ATOM 2731 N N . LEU A 1 343 ? 31.489 -20.495 -10.315 1.00 92.50 343 LEU A N 1
ATOM 2732 C CA . LEU A 1 343 ? 31.463 -19.900 -11.641 1.00 92.50 343 LEU A CA 1
ATOM 2733 C C . LEU A 1 343 ? 32.759 -19.117 -11.870 1.00 92.50 343 LEU A C 1
ATOM 2735 O O . LEU A 1 343 ? 33.371 -18.589 -10.940 1.00 92.50 343 LEU A O 1
ATOM 2739 N N . SER A 1 344 ? 33.216 -19.075 -13.118 1.00 93.25 344 SER A N 1
ATOM 2740 C CA . SER A 1 344 ? 34.359 -18.242 -13.478 1.00 93.25 344 SER A CA 1
ATOM 2741 C C . SER A 1 344 ? 34.037 -16.768 -13.242 1.00 93.25 344 SER A C 1
ATOM 2743 O O . SER A 1 344 ? 32.912 -16.343 -13.451 1.00 93.25 344 SER A O 1
ATOM 2745 N N . ALA A 1 345 ? 35.023 -15.948 -12.886 1.00 91.56 345 ALA A N 1
ATOM 2746 C CA . ALA A 1 345 ? 34.800 -14.505 -12.871 1.00 91.56 345 ALA A CA 1
ATOM 2747 C C . ALA A 1 345 ? 34.409 -14.017 -14.279 1.00 91.56 345 ALA A C 1
ATOM 2749 O O . ALA A 1 345 ? 35.128 -14.283 -15.247 1.00 91.56 345 ALA A O 1
ATOM 2750 N N . GLY A 1 346 ? 33.294 -13.298 -14.393 1.00 89.12 346 GLY A N 1
ATOM 2751 C CA . GLY A 1 346 ? 32.801 -12.781 -15.665 1.00 89.12 346 GLY A CA 1
ATOM 2752 C C . GLY A 1 346 ? 31.285 -12.823 -15.811 1.00 89.12 346 GLY A C 1
ATOM 2753 O O . GLY A 1 346 ? 30.539 -13.094 -14.869 1.00 89.12 346 GLY A O 1
ATOM 2754 N N . ARG A 1 347 ? 30.837 -12.499 -17.026 1.00 91.25 347 ARG A N 1
ATOM 2755 C CA . ARG A 1 347 ? 29.432 -12.565 -17.427 1.00 91.25 347 ARG A CA 1
ATOM 2756 C C . ARG A 1 347 ? 29.070 -14.003 -17.768 1.00 91.25 347 ARG A C 1
ATOM 2758 O O . ARG A 1 347 ? 29.784 -14.653 -18.527 1.00 91.25 347 ARG A O 1
ATOM 2765 N N . HIS A 1 348 ? 27.932 -14.420 -17.248 1.00 92.56 348 HIS A N 1
ATOM 2766 C CA . HIS A 1 348 ? 27.296 -15.692 -17.507 1.00 92.56 348 HIS A CA 1
ATOM 2767 C C . HIS A 1 348 ? 25.924 -15.470 -18.117 1.00 92.56 348 HIS A C 1
ATOM 2769 O O . HIS A 1 348 ? 25.266 -14.461 -17.843 1.00 92.56 348 HIS A O 1
ATOM 2775 N N . THR A 1 349 ? 25.483 -16.432 -18.914 1.00 94.56 349 THR A N 1
ATOM 2776 C CA . THR A 1 349 ? 24.220 -16.332 -19.637 1.00 94.56 349 THR A CA 1
ATOM 2777 C C . THR A 1 349 ? 23.434 -17.626 -19.493 1.00 94.56 349 THR A C 1
ATOM 2779 O O . THR A 1 349 ? 23.847 -18.680 -19.978 1.00 94.56 349 THR A O 1
ATOM 2782 N N . LEU A 1 350 ? 22.271 -17.541 -18.847 1.00 95.38 350 LEU A N 1
ATOM 2783 C CA . LEU A 1 350 ? 21.274 -18.604 -18.837 1.00 95.38 350 LEU A CA 1
ATOM 2784 C C . LEU A 1 350 ? 20.294 -18.377 -19.988 1.00 95.38 350 LEU A C 1
ATOM 2786 O O . LEU A 1 350 ? 19.657 -17.331 -20.053 1.00 95.38 350 LEU A O 1
ATOM 2790 N N . THR A 1 351 ? 20.104 -19.371 -20.847 1.00 94.88 351 THR A N 1
ATOM 2791 C CA . THR A 1 351 ? 19.060 -19.350 -21.876 1.00 94.88 351 THR A CA 1
ATOM 2792 C C . THR A 1 351 ? 18.087 -20.493 -21.650 1.00 94.88 351 THR A C 1
ATOM 2794 O O . THR A 1 351 ? 18.487 -21.635 -21.421 1.00 94.88 351 THR A O 1
ATOM 2797 N N . VAL A 1 352 ? 16.798 -20.184 -21.739 1.00 94.50 352 VAL A N 1
ATOM 2798 C CA . VAL A 1 352 ? 15.707 -21.153 -21.689 1.00 94.50 352 VAL A CA 1
ATOM 2799 C C . VAL A 1 352 ? 14.891 -21.028 -22.955 1.00 94.50 352 VAL A C 1
ATOM 2801 O O . VAL A 1 352 ? 14.440 -19.941 -23.306 1.00 94.50 352 VAL A O 1
ATOM 2804 N N . ARG A 1 353 ? 14.672 -22.135 -23.654 1.00 92.06 353 ARG A N 1
ATOM 2805 C CA . ARG A 1 353 ? 13.890 -22.132 -24.890 1.00 92.06 353 ARG A CA 1
ATOM 2806 C C . ARG A 1 353 ? 12.934 -23.295 -24.963 1.00 92.06 353 ARG A C 1
ATOM 2808 O O . ARG A 1 353 ? 13.241 -24.405 -24.543 1.00 92.06 353 ARG A O 1
ATOM 2815 N N . SER A 1 354 ? 11.809 -23.021 -25.601 1.00 91.12 354 SER A N 1
ATOM 2816 C CA . SER A 1 354 ? 10.911 -24.043 -26.105 1.00 91.12 354 SER A CA 1
ATOM 2817 C C . SER A 1 354 ? 11.516 -24.719 -27.340 1.00 91.12 354 SER A C 1
ATOM 2819 O O . SER A 1 354 ? 12.045 -24.052 -28.238 1.00 91.12 354 SER A O 1
ATOM 2821 N N . LYS A 1 355 ? 11.463 -26.051 -27.378 1.00 89.12 355 LYS A N 1
ATOM 2822 C CA . LYS A 1 355 ? 11.734 -26.861 -28.574 1.00 89.12 355 LYS A CA 1
ATOM 2823 C C . LYS A 1 355 ? 10.440 -27.259 -29.285 1.00 89.12 355 LYS A C 1
ATOM 2825 O O . LYS A 1 355 ? 10.450 -27.410 -30.507 1.00 89.12 355 LYS A O 1
ATOM 2830 N N . THR A 1 356 ? 9.342 -27.393 -28.542 1.00 84.00 356 THR A N 1
ATOM 2831 C CA . THR A 1 356 ? 8.014 -27.760 -29.047 1.00 84.00 356 THR A CA 1
ATOM 2832 C C . THR A 1 356 ? 6.930 -26.896 -28.408 1.00 84.00 356 THR A C 1
ATOM 2834 O O . THR A 1 356 ? 7.014 -26.513 -27.243 1.00 84.00 356 THR A O 1
ATOM 2837 N N . ASN A 1 357 ? 5.862 -26.609 -29.154 1.00 77.81 357 ASN A N 1
ATOM 2838 C CA . ASN A 1 357 ? 4.699 -25.937 -28.573 1.00 77.81 357 ASN A CA 1
ATOM 2839 C C . ASN A 1 357 ? 4.094 -26.778 -27.440 1.00 77.81 357 ASN A C 1
ATOM 2841 O O . ASN A 1 357 ? 4.217 -28.001 -27.437 1.00 77.81 357 ASN A O 1
ATOM 2845 N N . SER A 1 358 ? 3.427 -26.118 -26.491 1.00 74.88 358 SER A N 1
ATOM 2846 C CA . SER A 1 358 ? 2.589 -26.828 -25.518 1.00 74.88 358 SER A CA 1
ATOM 2847 C C . SER A 1 358 ? 1.495 -27.595 -26.263 1.00 74.88 358 SER A C 1
ATOM 2849 O O . SER A 1 358 ? 0.879 -27.053 -27.186 1.00 74.88 358 SER A O 1
ATOM 2851 N N . THR A 1 359 ? 1.262 -28.849 -25.886 1.00 69.44 359 THR A N 1
ATOM 2852 C CA . THR A 1 359 ? 0.138 -29.647 -26.393 1.00 69.44 359 THR A CA 1
ATOM 2853 C C . THR A 1 359 ? -1.140 -29.430 -25.593 1.00 69.44 359 THR A C 1
ATOM 2855 O O . THR A 1 359 ? -2.223 -29.748 -26.089 1.00 69.44 359 THR A O 1
ATOM 2858 N N . ASN A 1 360 ? -1.040 -28.820 -24.409 1.00 69.25 360 ASN A N 1
ATOM 2859 C CA . ASN A 1 360 ? -2.175 -28.412 -23.601 1.00 69.25 360 ASN A CA 1
ATOM 2860 C C . ASN A 1 360 ? -2.577 -26.963 -23.944 1.00 69.25 360 ASN A C 1
ATOM 2862 O O . ASN A 1 360 ? -1.836 -26.030 -23.628 1.00 69.25 360 ASN A O 1
ATOM 2866 N N . PRO A 1 361 ? -3.747 -26.736 -24.571 1.00 64.50 361 PRO A N 1
ATOM 2867 C CA . PRO A 1 361 ? -4.169 -25.397 -24.984 1.00 64.50 361 PRO A CA 1
ATOM 2868 C C . PRO A 1 361 ? -4.460 -24.459 -23.804 1.00 64.50 361 PRO A C 1
ATOM 2870 O O . PRO A 1 361 ? -4.488 -23.248 -24.003 1.00 64.50 361 PRO A O 1
ATOM 2873 N N . ASN A 1 362 ? -4.658 -25.000 -22.598 1.00 65.38 362 ASN A N 1
ATOM 2874 C CA . ASN A 1 362 ? -4.985 -24.230 -21.398 1.00 65.38 362 ASN A CA 1
ATOM 2875 C C . ASN A 1 362 ? -3.742 -23.879 -20.564 1.00 65.38 362 ASN A C 1
ATOM 2877 O O . ASN A 1 362 ? -3.835 -23.067 -19.643 1.00 65.38 362 ASN A O 1
ATOM 2881 N N . ILE A 1 363 ? -2.578 -24.469 -20.877 1.00 72.69 363 ILE A N 1
ATOM 2882 C CA . ILE A 1 363 ? -1.321 -24.185 -20.182 1.00 72.69 363 ILE A CA 1
ATOM 2883 C C . ILE A 1 363 ? -0.252 -23.744 -21.179 1.00 72.69 363 ILE A C 1
ATOM 2885 O O . ILE A 1 363 ? 0.326 -24.580 -21.885 1.00 72.69 363 ILE A O 1
ATOM 2889 N N . PRO A 1 364 ? 0.065 -22.439 -21.229 1.00 76.31 364 PRO A N 1
ATOM 2890 C CA . PRO A 1 364 ? 1.200 -21.973 -22.004 1.00 76.31 364 PRO A CA 1
ATOM 2891 C C . PRO A 1 364 ? 2.504 -22.512 -21.409 1.00 76.31 364 PRO A C 1
ATOM 2893 O O . PRO A 1 364 ? 2.637 -22.704 -20.197 1.00 76.31 364 PRO A O 1
ATOM 2896 N N . ARG A 1 365 ? 3.493 -22.740 -22.276 1.00 85.88 365 ARG A N 1
ATOM 2897 C CA . ARG A 1 365 ? 4.836 -23.164 -21.871 1.00 85.88 365 ARG A CA 1
ATOM 2898 C C . ARG A 1 365 ? 5.595 -21.951 -21.373 1.00 85.88 365 ARG A C 1
ATOM 2900 O O . ARG A 1 365 ? 6.181 -21.223 -22.170 1.00 85.88 365 ARG A O 1
ATOM 2907 N N . MET A 1 366 ? 5.551 -21.712 -20.072 1.00 86.00 366 MET A N 1
ATOM 2908 C CA . MET A 1 366 ? 6.125 -20.511 -19.483 1.00 86.00 366 MET A CA 1
ATOM 2909 C C . MET A 1 366 ? 7.421 -20.815 -18.760 1.00 86.00 366 MET A C 1
ATOM 2911 O O . MET A 1 366 ? 7.569 -21.880 -18.170 1.00 86.00 366 MET A O 1
ATOM 2915 N N . ILE A 1 367 ? 8.334 -19.848 -18.749 1.00 90.06 367 ILE A N 1
ATOM 2916 C CA . ILE A 1 367 ? 9.323 -19.733 -17.682 1.00 90.06 367 ILE A CA 1
ATOM 2917 C C . ILE A 1 367 ? 8.770 -18.820 -16.593 1.00 90.06 367 ILE A C 1
ATOM 2919 O O . ILE A 1 367 ? 8.500 -17.642 -16.819 1.00 90.06 367 ILE A O 1
ATOM 2923 N N . CYS A 1 368 ? 8.570 -19.386 -15.408 1.00 84.81 368 CYS A N 1
ATOM 2924 C CA . CYS A 1 368 ? 7.812 -18.750 -14.337 1.00 84.81 368 CYS A CA 1
ATOM 2925 C C . CYS A 1 368 ? 8.734 -18.034 -13.342 1.00 84.81 368 CYS A C 1
ATOM 2927 O O . CYS A 1 368 ? 8.455 -16.909 -12.942 1.00 84.81 368 CYS A O 1
ATOM 2929 N N . SER A 1 369 ? 9.856 -18.648 -12.949 1.00 87.06 369 SER A N 1
ATOM 2930 C CA . SER A 1 369 ? 10.821 -18.026 -12.026 1.00 87.06 369 SER A CA 1
ATOM 2931 C C . SER A 1 369 ? 12.234 -18.548 -12.214 1.00 87.06 369 SER A C 1
ATOM 2933 O O . SER A 1 369 ? 12.401 -19.691 -12.625 1.00 87.06 369 SER A O 1
ATOM 2935 N N . ILE A 1 370 ? 13.236 -17.756 -11.833 1.00 89.44 370 ILE A N 1
ATOM 2936 C CA . ILE A 1 370 ? 14.659 -18.091 -11.934 1.00 89.44 370 ILE A CA 1
ATOM 2937 C C . ILE A 1 370 ? 15.404 -17.549 -10.726 1.00 89.44 370 ILE A C 1
ATOM 2939 O O . ILE A 1 370 ? 15.187 -16.418 -10.289 1.00 89.44 370 ILE A O 1
ATOM 2943 N N . ARG A 1 371 ? 16.266 -18.386 -10.160 1.00 88.75 371 ARG A N 1
ATOM 2944 C CA . ARG A 1 371 ? 16.986 -18.126 -8.924 1.00 88.75 371 ARG A CA 1
ATOM 2945 C C . ARG A 1 371 ? 18.379 -18.734 -9.017 1.00 88.75 371 ARG A C 1
ATOM 2947 O O . ARG A 1 371 ? 18.497 -19.946 -8.916 1.00 88.75 371 ARG A O 1
ATOM 2954 N N . LEU A 1 372 ? 19.418 -17.919 -9.182 1.00 91.88 372 LEU A N 1
ATOM 2955 C CA . LEU A 1 372 ? 20.809 -18.372 -9.129 1.00 91.88 372 LEU A CA 1
ATOM 2956 C C . LEU A 1 372 ? 21.513 -17.809 -7.903 1.00 91.88 372 LEU A C 1
ATOM 2958 O O . LEU A 1 372 ? 21.576 -16.593 -7.709 1.00 91.88 372 LEU A O 1
ATOM 2962 N N . HIS A 1 373 ? 22.073 -18.714 -7.113 1.00 90.44 373 HIS A N 1
ATOM 2963 C CA . HIS A 1 373 ? 22.867 -18.412 -5.938 1.00 90.44 373 HIS A CA 1
ATOM 2964 C C . HIS A 1 373 ? 24.298 -18.886 -6.150 1.00 90.44 373 HIS A C 1
ATOM 2966 O O . HIS A 1 373 ? 24.526 -19.943 -6.739 1.00 90.44 373 HIS A O 1
ATOM 2972 N N . GLU A 1 374 ? 25.245 -18.148 -5.590 1.00 93.56 374 GLU A N 1
ATOM 2973 C CA . GLU A 1 374 ? 26.591 -18.648 -5.354 1.00 93.56 374 GLU A CA 1
ATOM 2974 C C . GLU A 1 374 ? 26.864 -18.749 -3.855 1.00 93.56 374 GLU A C 1
ATOM 2976 O O . GLU A 1 374 ? 26.378 -17.938 -3.064 1.00 93.56 374 GLU A O 1
ATOM 2981 N N . TYR A 1 375 ? 27.650 -19.750 -3.468 1.00 93.00 375 TYR A N 1
ATOM 2982 C CA . TYR A 1 375 ? 27.917 -20.107 -2.079 1.00 93.00 375 TYR A CA 1
ATOM 2983 C C . TYR A 1 375 ? 29.410 -20.255 -1.824 1.00 93.00 375 TYR A C 1
ATOM 2985 O O . TYR A 1 375 ? 30.181 -20.668 -2.694 1.00 93.00 375 TYR A O 1
ATOM 2993 N N . GLY A 1 376 ? 29.820 -19.930 -0.603 1.00 92.88 376 GLY A N 1
ATOM 2994 C CA . GLY A 1 376 ? 31.156 -20.219 -0.110 1.00 92.88 376 GLY A CA 1
ATOM 2995 C C . GLY A 1 376 ? 31.448 -21.720 -0.066 1.00 92.88 376 GLY A C 1
ATOM 2996 O O . GLY A 1 376 ? 30.624 -22.570 -0.427 1.00 92.88 376 GLY A O 1
ATOM 2997 N N . THR A 1 377 ? 32.648 -22.049 0.398 1.00 91.50 377 THR A N 1
ATOM 2998 C CA . THR A 1 377 ? 33.021 -23.430 0.753 1.00 91.50 377 THR A CA 1
ATOM 2999 C C . THR A 1 377 ? 32.090 -24.000 1.832 1.00 91.50 377 THR A C 1
ATOM 3001 O O . THR A 1 377 ? 31.325 -23.251 2.430 1.00 91.50 377 THR A O 1
ATOM 3004 N N . GLU A 1 378 ? 32.142 -25.307 2.108 1.00 87.81 378 GLU A N 1
ATOM 3005 C CA . GLU A 1 378 ? 31.292 -25.909 3.156 1.00 87.81 378 GLU A CA 1
ATOM 3006 C C . GLU A 1 378 ? 31.489 -25.249 4.536 1.00 87.81 378 GLU A C 1
ATOM 3008 O O . GLU A 1 378 ? 30.524 -25.077 5.266 1.00 87.81 378 GLU A O 1
ATOM 3013 N N . ASP A 1 379 ? 32.702 -24.778 4.855 1.00 89.94 379 ASP A N 1
ATOM 3014 C CA . ASP A 1 379 ? 32.992 -24.079 6.120 1.00 89.94 379 ASP A CA 1
ATOM 3015 C C . ASP A 1 379 ? 32.437 -22.635 6.163 1.00 89.94 379 ASP A C 1
ATOM 3017 O O . ASP A 1 379 ? 32.226 -22.049 7.235 1.00 89.94 379 ASP A O 1
ATOM 3021 N N . GLU A 1 380 ? 32.227 -22.025 4.993 1.00 92.44 380 GLU A N 1
ATOM 3022 C CA . GLU A 1 380 ? 31.722 -20.656 4.830 1.00 92.44 380 GLU A CA 1
ATOM 3023 C C . GLU A 1 380 ? 30.205 -20.604 4.599 1.00 92.44 380 GLU A C 1
ATOM 3025 O O . GLU A 1 380 ? 29.582 -19.598 4.938 1.00 92.44 380 GLU A O 1
ATOM 3030 N N . PHE A 1 381 ? 29.639 -21.652 4.000 1.00 93.75 381 PHE A N 1
ATOM 3031 C CA . PHE A 1 381 ? 28.217 -21.842 3.751 1.00 93.75 381 PHE A CA 1
ATOM 3032 C C . PHE A 1 381 ? 27.865 -23.319 3.942 1.00 93.75 381 PHE A C 1
ATOM 3034 O O . PHE A 1 381 ? 28.236 -24.157 3.124 1.00 93.75 381 PHE A O 1
ATOM 3041 N N . HIS A 1 382 ? 27.121 -23.661 4.981 1.00 91.50 382 HIS A N 1
ATOM 3042 C CA . HIS A 1 382 ? 26.757 -25.057 5.222 1.00 91.50 382 HIS A CA 1
ATOM 3043 C C . HIS A 1 382 ? 25.579 -25.460 4.326 1.00 91.50 382 HIS A C 1
ATOM 3045 O O . HIS A 1 382 ? 24.496 -24.883 4.399 1.00 91.50 382 HIS A O 1
ATOM 3051 N N . MET A 1 383 ? 25.772 -26.451 3.453 1.00 86.50 383 MET A N 1
ATOM 3052 C CA . MET A 1 383 ? 24.667 -26.974 2.630 1.00 86.50 383 MET A CA 1
ATOM 3053 C C . MET A 1 383 ? 23.806 -27.974 3.397 1.00 86.50 383 MET A C 1
ATOM 3055 O O . MET A 1 383 ? 22.677 -28.260 2.994 1.00 86.50 383 MET A O 1
ATOM 3059 N N . ASP A 1 384 ? 24.336 -28.514 4.494 1.00 86.00 384 ASP A N 1
ATOM 3060 C CA . ASP A 1 384 ? 23.610 -29.404 5.385 1.00 86.00 384 ASP A CA 1
ATOM 3061 C C . ASP A 1 384 ? 22.349 -28.720 5.930 1.00 86.00 384 ASP A C 1
ATOM 3063 O O . ASP A 1 384 ? 22.392 -27.773 6.715 1.00 86.00 384 ASP A O 1
ATOM 3067 N N . ASN A 1 385 ? 21.197 -29.253 5.534 1.00 84.06 385 ASN A N 1
ATOM 3068 C CA . ASN A 1 385 ? 19.887 -28.764 5.940 1.00 84.06 385 ASN A CA 1
ATOM 3069 C C . ASN A 1 385 ? 19.596 -28.927 7.440 1.00 84.06 385 ASN A C 1
ATOM 3071 O O . ASN A 1 385 ? 18.648 -28.315 7.934 1.00 84.06 385 ASN A O 1
ATOM 3075 N N . SER A 1 386 ? 20.405 -29.707 8.163 1.00 85.69 386 SER A N 1
ATOM 3076 C CA . SER A 1 386 ? 20.364 -29.793 9.623 1.00 85.69 386 SER A CA 1
ATOM 3077 C C . SER A 1 386 ? 21.157 -28.681 10.323 1.00 85.69 386 SER A C 1
ATOM 3079 O O . SER A 1 386 ? 20.934 -28.432 11.510 1.00 85.69 386 SER A O 1
ATOM 3081 N N . TYR A 1 387 ? 22.033 -27.972 9.600 1.00 93.25 387 TYR A N 1
ATOM 3082 C CA . TYR A 1 387 ? 22.839 -26.885 10.144 1.00 93.25 387 TYR A CA 1
ATOM 3083 C C . TYR A 1 387 ? 22.036 -25.583 10.200 1.00 93.25 387 TYR A C 1
ATOM 3085 O O . TYR A 1 387 ? 21.654 -25.006 9.176 1.00 93.25 387 TYR A O 1
ATOM 3093 N N . VAL A 1 388 ? 21.800 -25.095 11.417 1.00 94.50 388 VAL A N 1
ATOM 3094 C CA . VAL A 1 388 ? 21.067 -23.850 11.669 1.00 94.50 388 VAL A CA 1
ATOM 3095 C C . VAL A 1 388 ? 22.040 -22.686 11.839 1.00 94.50 388 VAL A C 1
ATOM 3097 O O . VAL A 1 388 ? 22.916 -22.723 12.707 1.00 94.50 388 VAL A O 1
ATOM 3100 N N . SER A 1 389 ? 21.857 -21.636 11.038 1.00 95.19 389 SER A N 1
ATOM 3101 C CA . SER A 1 389 ? 22.720 -20.448 10.991 1.00 95.19 389 SER A CA 1
ATOM 3102 C C . SER A 1 389 ? 21.942 -19.204 10.533 1.00 95.19 389 SER A C 1
ATOM 3104 O O . SER A 1 389 ? 20.709 -19.199 10.548 1.00 95.19 389 SER A O 1
ATOM 3106 N N . ALA A 1 390 ? 22.635 -18.130 10.149 1.00 95.19 390 ALA A N 1
ATOM 3107 C CA . ALA A 1 390 ? 22.043 -16.973 9.482 1.00 95.19 390 ALA A CA 1
ATOM 3108 C C . ALA A 1 390 ? 22.287 -17.052 7.969 1.00 95.19 390 ALA A C 1
ATOM 3110 O O . ALA A 1 390 ? 23.229 -16.462 7.436 1.00 95.19 390 ALA A O 1
ATOM 3111 N N . TYR A 1 391 ? 21.414 -17.774 7.268 1.00 94.44 391 TYR A N 1
ATOM 3112 C CA . TYR A 1 391 ? 21.467 -17.875 5.812 1.00 94.44 391 TYR A CA 1
ATOM 3113 C C . TYR A 1 391 ? 20.872 -16.615 5.188 1.00 94.44 391 TYR A C 1
ATOM 3115 O O . TYR A 1 391 ? 19.739 -16.263 5.527 1.00 94.44 391 TYR A O 1
ATOM 3123 N N . PRO A 1 392 ? 21.578 -15.922 4.285 1.00 92.50 392 PRO A N 1
ATOM 3124 C CA . PRO A 1 392 ? 21.025 -14.742 3.646 1.00 92.50 392 PRO A CA 1
ATOM 3125 C C . PRO A 1 392 ? 19.884 -15.117 2.681 1.00 92.50 392 PRO A C 1
ATOM 3127 O O . PRO A 1 392 ? 19.859 -16.189 2.069 1.00 92.50 392 PRO A O 1
ATOM 3130 N N . THR A 1 393 ? 18.896 -14.233 2.573 1.00 87.69 393 THR A N 1
ATOM 3131 C CA . THR A 1 393 ? 17.757 -14.327 1.652 1.00 87.69 393 THR A CA 1
ATOM 3132 C C . THR A 1 393 ? 17.330 -12.937 1.199 1.00 87.69 393 THR A C 1
ATOM 3134 O O . THR A 1 393 ? 17.451 -11.975 1.954 1.00 87.69 393 THR A O 1
ATOM 3137 N N . TRP A 1 394 ? 16.819 -12.814 -0.023 1.00 82.25 394 TRP A N 1
ATOM 3138 C CA . TRP A 1 394 ? 16.523 -11.527 -0.650 1.00 82.25 394 TRP A CA 1
ATOM 3139 C C . TRP A 1 394 ? 15.054 -11.446 -1.058 1.00 82.25 394 TRP A C 1
ATOM 3141 O O . TRP A 1 394 ? 14.461 -12.452 -1.448 1.00 82.25 394 TRP A O 1
ATOM 3151 N N . ASN A 1 395 ? 14.462 -10.256 -0.950 1.00 73.12 395 ASN A N 1
ATOM 3152 C CA . ASN A 1 395 ? 13.153 -9.982 -1.546 1.00 73.12 395 ASN A CA 1
ATOM 3153 C C . ASN A 1 395 ? 13.292 -9.570 -3.024 1.00 73.12 395 ASN A C 1
ATOM 3155 O O . ASN A 1 395 ? 14.405 -9.396 -3.518 1.00 73.12 395 ASN A O 1
ATOM 3159 N N . ILE A 1 396 ? 12.166 -9.363 -3.714 1.00 59.12 396 ILE A N 1
ATOM 3160 C CA . ILE A 1 396 ? 12.132 -8.924 -5.126 1.00 59.12 396 ILE A CA 1
ATOM 3161 C C . ILE A 1 396 ? 12.893 -7.615 -5.411 1.00 59.12 396 ILE A C 1
ATOM 3163 O O . ILE A 1 396 ? 13.276 -7.365 -6.544 1.00 59.12 396 ILE A O 1
ATOM 3167 N N . ASN A 1 397 ? 13.149 -6.801 -4.384 1.00 60.16 397 ASN A N 1
ATOM 3168 C CA . ASN A 1 397 ? 13.897 -5.546 -4.478 1.00 60.16 397 ASN A CA 1
ATOM 3169 C C . ASN A 1 397 ? 15.365 -5.727 -4.063 1.00 60.16 397 ASN A C 1
ATOM 3171 O O . ASN A 1 397 ? 16.007 -4.765 -3.642 1.00 60.16 397 ASN A O 1
ATOM 3175 N N . TYR A 1 398 ? 15.865 -6.967 -4.073 1.00 66.81 398 TYR A N 1
ATOM 3176 C CA . TYR A 1 398 ? 17.221 -7.336 -3.668 1.00 66.81 398 TYR A CA 1
ATOM 3177 C C . TYR A 1 398 ? 17.600 -6.865 -2.249 1.00 66.81 398 TYR A C 1
ATOM 3179 O O . TYR A 1 398 ? 18.777 -6.732 -1.912 1.00 66.81 398 TYR A O 1
ATOM 3187 N N . ARG A 1 399 ? 16.619 -6.665 -1.355 1.00 72.81 399 ARG A N 1
ATOM 3188 C CA . ARG A 1 399 ? 16.899 -6.384 0.061 1.00 72.81 399 ARG A CA 1
ATOM 3189 C C . ARG A 1 399 ? 17.234 -7.678 0.787 1.00 72.81 399 ARG A C 1
ATOM 3191 O O . ARG A 1 399 ? 16.399 -8.581 0.848 1.00 72.81 399 ARG A O 1
ATOM 3198 N N . LYS A 1 400 ? 18.432 -7.736 1.372 1.00 83.94 400 LYS A N 1
ATOM 3199 C CA . LYS A 1 400 ? 18.924 -8.875 2.153 1.00 83.94 400 LYS A CA 1
ATOM 3200 C C . LYS A 1 400 ? 18.261 -8.948 3.536 1.00 83.94 400 LYS A C 1
ATOM 3202 O O . LYS A 1 400 ? 18.096 -7.944 4.223 1.00 83.94 400 LYS A O 1
ATOM 3207 N N . SER A 1 401 ? 17.925 -10.160 3.944 1.00 88.31 401 SER A N 1
ATOM 3208 C CA . SER A 1 401 ? 17.449 -10.581 5.265 1.00 88.31 401 SER A CA 1
ATOM 3209 C C . SER A 1 401 ? 18.005 -11.981 5.556 1.00 88.31 401 SER A C 1
ATOM 3211 O O . SER A 1 401 ? 18.790 -12.499 4.762 1.00 88.31 401 SER A O 1
ATOM 3213 N N . PHE A 1 402 ? 17.642 -12.592 6.682 1.00 91.44 402 PHE A N 1
ATOM 3214 C CA . PHE A 1 402 ? 18.199 -13.870 7.120 1.00 91.44 402 PHE A CA 1
ATOM 3215 C C . PHE A 1 402 ? 17.116 -14.881 7.475 1.00 91.44 402 PHE A C 1
ATOM 3217 O O . PHE A 1 402 ? 16.045 -14.512 7.958 1.00 91.44 402 PHE A O 1
ATOM 3224 N N . ARG A 1 403 ? 17.445 -16.156 7.264 1.00 92.56 403 ARG A N 1
ATOM 3225 C CA . ARG A 1 403 ? 16.622 -17.336 7.552 1.00 92.56 403 ARG A CA 1
ATOM 3226 C C . ARG A 1 403 ? 17.459 -18.435 8.231 1.00 92.56 403 ARG A C 1
ATOM 3228 O O . ARG A 1 403 ? 18.683 -18.420 8.096 1.00 92.56 403 ARG A O 1
ATOM 3235 N N . PRO A 1 404 ? 16.835 -19.382 8.955 1.00 93.56 404 PRO A N 1
ATOM 3236 C CA . PRO A 1 404 ? 17.551 -20.296 9.849 1.00 93.56 404 PRO A CA 1
ATOM 3237 C C . PRO A 1 404 ? 18.263 -21.473 9.176 1.00 93.56 404 PRO A C 1
ATOM 3239 O O . PRO A 1 404 ? 19.248 -21.958 9.719 1.00 93.56 404 PRO A O 1
ATOM 3242 N N . THR A 1 405 ? 17.795 -21.951 8.023 1.00 92.56 405 THR A N 1
ATOM 3243 C CA . THR A 1 405 ? 18.375 -23.111 7.313 1.00 92.56 405 THR A CA 1
ATOM 3244 C C . THR A 1 405 ? 18.643 -22.794 5.846 1.00 92.56 405 THR A C 1
ATOM 3246 O O . THR A 1 405 ? 18.068 -21.834 5.329 1.00 92.56 405 THR A O 1
ATOM 3249 N N . SER A 1 406 ? 19.480 -23.603 5.180 1.00 89.31 406 SER A N 1
ATOM 3250 C CA . SER A 1 406 ? 19.812 -23.465 3.752 1.00 89.31 406 SER A CA 1
ATOM 3251 C C . SER A 1 406 ? 18.660 -23.854 2.824 1.00 89.31 406 SER A C 1
ATOM 3253 O O . SER A 1 406 ? 18.175 -23.018 2.090 1.00 89.31 406 SER A O 1
ATOM 3255 N N . GLU A 1 407 ? 18.138 -25.074 2.845 1.00 85.00 407 GLU A N 1
ATOM 3256 C CA . GLU A 1 407 ? 16.938 -25.454 2.069 1.00 85.00 407 GLU A CA 1
ATOM 3257 C C . GLU A 1 407 ? 16.010 -26.390 2.878 1.00 85.00 407 GLU A C 1
ATOM 3259 O O . GLU A 1 407 ? 14.942 -26.783 2.418 1.00 85.00 407 GLU A O 1
ATOM 3264 N N . GLY A 1 408 ? 16.383 -26.704 4.126 1.00 85.12 408 GLY A N 1
ATOM 3265 C CA . GLY A 1 408 ? 15.729 -27.664 5.027 1.00 85.12 408 GLY A CA 1
ATOM 3266 C C . GLY A 1 408 ? 14.440 -27.183 5.687 1.00 85.12 408 GLY A C 1
ATOM 3267 O O . GLY A 1 408 ? 14.187 -27.512 6.840 1.00 85.12 408 GLY A O 1
ATOM 3268 N N . CYS A 1 409 ? 13.674 -26.317 5.029 1.00 88.25 409 CYS A N 1
ATOM 3269 C CA . CYS A 1 409 ? 12.394 -25.854 5.551 1.00 88.25 409 CYS A CA 1
ATOM 3270 C C . CYS A 1 409 ? 11.358 -25.784 4.437 1.00 88.25 409 CYS A C 1
ATOM 3272 O O . CYS A 1 409 ? 11.621 -25.160 3.410 1.00 88.25 409 CYS A O 1
ATOM 3274 N N . LEU A 1 410 ? 10.163 -26.326 4.681 1.00 85.62 410 LEU A N 1
ATOM 3275 C CA . LEU A 1 410 ? 9.001 -26.216 3.792 1.00 85.62 410 LEU A CA 1
ATOM 3276 C C . LEU A 1 410 ? 8.723 -24.763 3.378 1.00 85.62 410 LEU A C 1
ATOM 3278 O O . LEU A 1 410 ? 8.444 -24.492 2.214 1.00 85.62 410 LEU A O 1
ATOM 3282 N N . MET A 1 411 ? 8.920 -23.809 4.297 1.00 82.06 411 MET A N 1
ATOM 3283 C CA . MET A 1 411 ? 8.752 -22.369 4.036 1.00 82.06 411 MET A CA 1
ATOM 3284 C C . MET A 1 411 ? 9.771 -21.786 3.044 1.00 82.06 411 MET A C 1
ATOM 3286 O O . MET A 1 411 ? 9.629 -20.648 2.600 1.00 82.06 411 MET A O 1
ATOM 3290 N N . ARG A 1 412 ? 10.822 -22.540 2.711 1.00 82.00 412 ARG A N 1
ATOM 3291 C CA . ARG A 1 412 ? 11.849 -22.180 1.731 1.00 82.00 412 ARG A CA 1
ATOM 3292 C C . ARG A 1 412 ? 11.743 -23.033 0.466 1.00 82.00 412 ARG A C 1
ATOM 3294 O O . ARG A 1 412 ? 11.838 -22.491 -0.638 1.00 82.00 412 ARG A O 1
ATOM 3301 N N . ASN A 1 413 ? 11.588 -24.340 0.638 1.00 76.44 413 ASN A N 1
ATOM 3302 C CA . ASN A 1 413 ? 11.562 -25.323 -0.429 1.00 76.44 413 ASN A CA 1
ATOM 3303 C C . ASN A 1 413 ? 10.294 -26.177 -0.296 1.00 76.44 413 ASN A C 1
ATOM 3305 O O . ASN A 1 413 ? 10.205 -27.049 0.559 1.00 76.44 413 ASN A O 1
ATOM 3309 N N . MET A 1 414 ? 9.320 -25.953 -1.174 1.00 75.69 414 MET A N 1
ATOM 3310 C CA . MET A 1 414 ? 8.028 -26.651 -1.120 1.00 75.69 414 MET A CA 1
ATOM 3311 C C . MET A 1 414 ? 8.119 -28.141 -1.492 1.00 75.69 414 MET A C 1
ATOM 3313 O O . MET A 1 414 ? 7.142 -28.863 -1.340 1.00 75.69 414 MET A O 1
ATOM 3317 N N . THR A 1 415 ? 9.281 -28.612 -1.961 1.00 74.12 415 THR A N 1
ATOM 3318 C CA . THR A 1 415 ? 9.532 -30.043 -2.203 1.00 74.12 415 THR A CA 1
ATOM 3319 C C . THR A 1 415 ? 9.951 -30.793 -0.936 1.00 74.12 415 THR A C 1
ATOM 3321 O O . THR A 1 415 ? 9.880 -32.022 -0.904 1.00 74.12 415 THR A O 1
ATOM 3324 N N . THR A 1 416 ? 10.371 -30.087 0.124 1.00 76.50 416 THR A N 1
ATOM 3325 C CA . THR A 1 416 ? 10.557 -30.720 1.433 1.00 76.50 416 THR A CA 1
ATOM 3326 C C . THR A 1 416 ? 9.227 -30.805 2.170 1.00 76.50 416 THR A C 1
ATOM 3328 O O . THR A 1 416 ? 8.398 -29.911 2.090 1.00 76.50 416 THR A O 1
ATOM 3331 N N . ASN A 1 417 ? 9.033 -31.877 2.928 1.00 81.19 417 ASN A N 1
ATOM 3332 C CA . ASN A 1 417 ? 7.832 -32.129 3.714 1.00 81.19 417 ASN A CA 1
ATOM 3333 C C . ASN A 1 417 ? 8.021 -31.832 5.210 1.00 81.19 417 ASN A C 1
ATOM 3335 O O . ASN A 1 417 ? 7.187 -32.236 6.010 1.00 81.19 417 ASN A O 1
ATOM 3339 N N . HIS A 1 418 ? 9.097 -31.159 5.620 1.00 84.50 418 HIS A N 1
ATOM 3340 C CA . HIS A 1 418 ? 9.319 -30.800 7.021 1.00 84.50 418 HIS A CA 1
ATOM 3341 C C . HIS A 1 418 ? 9.637 -29.318 7.191 1.00 84.50 418 HIS A C 1
ATOM 3343 O O . HIS A 1 418 ? 10.260 -28.668 6.349 1.00 84.50 418 HIS A O 1
ATOM 3349 N N . PHE A 1 419 ? 9.225 -28.790 8.334 1.00 89.25 419 PHE A N 1
ATOM 3350 C CA . PHE A 1 419 ? 9.659 -27.489 8.812 1.00 89.25 419 PHE A CA 1
ATOM 3351 C C . PHE A 1 419 ? 11.055 -27.600 9.420 1.00 89.25 419 PHE A C 1
ATOM 3353 O O . PHE A 1 419 ? 11.397 -28.623 10.013 1.00 89.25 419 PHE A O 1
ATOM 3360 N N . CYS A 1 420 ? 11.861 -26.543 9.309 1.00 90.94 420 CYS A N 1
ATOM 3361 C CA . CYS A 1 420 ? 13.102 -26.501 10.072 1.00 90.94 420 CYS A CA 1
ATOM 3362 C C . CYS A 1 420 ? 12.803 -26.357 11.572 1.00 90.94 420 CYS A C 1
ATOM 3364 O O . CYS A 1 420 ? 11.735 -25.846 11.926 1.00 90.94 420 CYS A O 1
ATOM 3366 N N . PRO A 1 421 ? 13.753 -26.698 12.457 1.00 90.94 421 PRO A N 1
ATOM 3367 C CA . PRO A 1 421 ? 13.497 -26.702 13.896 1.00 90.94 421 PRO A CA 1
ATOM 3368 C C . PRO A 1 421 ? 13.015 -25.358 14.462 1.00 90.94 421 PRO A C 1
ATOM 3370 O O . PRO A 1 421 ? 12.181 -25.316 15.356 1.00 90.94 421 PRO A O 1
ATOM 3373 N N . VAL A 1 422 ? 13.465 -24.245 13.875 1.00 92.06 422 VAL A N 1
ATOM 3374 C CA . VAL A 1 422 ? 13.022 -22.889 14.242 1.00 92.06 422 VAL A CA 1
ATOM 3375 C C . VAL A 1 422 ? 11.552 -22.652 13.893 1.00 92.06 422 VAL A C 1
ATOM 3377 O O . VAL A 1 422 ? 10.808 -22.081 14.684 1.00 92.06 422 VAL A O 1
ATOM 3380 N N . CYS A 1 423 ? 11.114 -23.101 12.714 1.00 90.56 423 CYS A N 1
ATOM 3381 C CA . CYS A 1 423 ? 9.706 -23.013 12.325 1.00 90.56 423 CYS A CA 1
ATOM 3382 C C . CYS A 1 423 ? 8.851 -23.982 13.152 1.00 90.56 423 CYS A C 1
ATOM 3384 O O . CYS A 1 423 ? 7.735 -23.633 13.520 1.00 90.56 423 CYS A O 1
ATOM 3386 N N . GLN A 1 424 ? 9.382 -25.165 13.485 1.00 90.62 424 GLN A N 1
ATOM 3387 C CA . GLN A 1 424 ? 8.705 -26.126 14.356 1.00 90.62 424 GLN A CA 1
ATOM 3388 C C . GLN A 1 424 ? 8.464 -25.567 15.763 1.00 90.62 424 GLN A C 1
ATOM 3390 O O . GLN A 1 424 ? 7.351 -25.676 16.279 1.00 90.62 424 GLN A O 1
ATOM 3395 N N . GLU A 1 425 ? 9.478 -24.931 16.355 1.00 91.06 425 GLU A N 1
ATOM 3396 C CA . GLU A 1 425 ? 9.365 -24.239 17.642 1.00 91.06 425 GLU A CA 1
ATOM 3397 C C . GLU A 1 425 ? 8.341 -23.097 17.572 1.00 91.06 425 GLU A C 1
ATOM 3399 O O . GLU A 1 425 ? 7.492 -22.973 18.455 1.00 91.06 425 GLU A O 1
ATOM 3404 N N . GLY A 1 426 ? 8.367 -22.302 16.495 1.00 89.25 426 GLY A N 1
ATOM 3405 C CA . GLY A 1 426 ? 7.387 -21.238 16.259 1.00 89.25 426 GLY A CA 1
ATOM 3406 C C . GLY A 1 426 ? 5.948 -21.740 16.192 1.00 89.25 426 GLY A C 1
ATOM 3407 O O . GLY A 1 426 ? 5.069 -21.166 16.830 1.00 89.25 426 GLY A O 1
ATOM 3408 N N . MET A 1 427 ? 5.710 -22.844 15.479 1.00 89.06 427 MET A N 1
ATOM 3409 C CA . MET A 1 427 ? 4.387 -23.471 15.414 1.00 89.06 427 MET A CA 1
ATOM 3410 C C . MET A 1 427 ? 3.937 -24.000 16.775 1.00 89.06 427 MET A C 1
ATOM 3412 O O . MET A 1 427 ? 2.788 -23.791 17.156 1.00 89.06 427 MET A O 1
ATOM 3416 N N . TRP A 1 428 ? 4.827 -24.633 17.551 1.00 92.00 428 TRP A N 1
ATOM 3417 C CA . TRP A 1 428 ? 4.498 -25.037 18.921 1.00 92.00 428 TRP A CA 1
ATOM 3418 C C . TRP A 1 428 ? 4.099 -23.843 19.781 1.00 92.00 428 TRP A C 1
ATOM 3420 O O . TRP A 1 428 ? 3.087 -23.914 20.478 1.00 92.00 428 TRP A O 1
ATOM 3430 N N . ALA A 1 429 ? 4.851 -22.744 19.707 1.00 87.81 429 ALA A N 1
ATOM 3431 C CA . ALA A 1 429 ? 4.520 -21.521 20.420 1.00 87.81 429 ALA A CA 1
ATOM 3432 C C . ALA A 1 429 ? 3.131 -20.998 20.011 1.00 87.81 429 ALA A C 1
ATOM 3434 O O . ALA A 1 429 ? 2.301 -20.746 20.880 1.00 87.81 429 ALA A O 1
ATOM 3435 N N . GLN A 1 430 ? 2.844 -20.918 18.710 1.00 85.25 430 GLN A N 1
ATOM 3436 C CA . GLN A 1 430 ? 1.563 -20.433 18.192 1.00 85.25 430 GLN A CA 1
ATOM 3437 C C . GLN A 1 430 ? 0.382 -21.336 18.584 1.00 85.25 430 GLN A C 1
ATOM 3439 O O . GLN A 1 430 ? -0.661 -20.844 19.016 1.00 85.25 430 GLN A O 1
ATOM 3444 N N . PHE A 1 431 ? 0.519 -22.659 18.474 1.00 89.94 431 PHE A N 1
ATOM 3445 C CA . PHE A 1 431 ? -0.578 -23.581 18.782 1.00 89.94 431 PHE A CA 1
ATOM 3446 C C . PHE A 1 431 ? -0.823 -23.695 20.287 1.00 89.94 431 PHE A C 1
ATOM 3448 O O . PHE A 1 431 ? -1.973 -23.651 20.730 1.00 89.94 431 PHE A O 1
ATOM 3455 N N . LEU A 1 432 ? 0.235 -23.775 21.102 1.00 90.69 432 LEU A N 1
ATOM 3456 C CA . LEU A 1 432 ? 0.111 -23.897 22.558 1.00 90.69 432 LEU A CA 1
ATOM 3457 C C . LEU A 1 432 ? -0.378 -22.609 23.240 1.00 90.69 432 LEU A C 1
ATOM 3459 O O . LEU A 1 432 ? -0.828 -22.680 24.385 1.00 90.69 432 LEU A O 1
ATOM 3463 N N . GLU A 1 433 ? -0.361 -21.458 22.561 1.00 87.00 433 GLU A N 1
ATOM 3464 C CA . GLU A 1 433 ? -1.107 -20.272 23.003 1.00 87.00 433 GLU A CA 1
ATOM 3465 C C . GLU A 1 433 ? -2.622 -20.513 23.016 1.00 87.00 433 GLU A C 1
ATOM 3467 O O . GLU A 1 433 ? -3.302 -20.028 23.923 1.00 87.00 433 GLU A O 1
ATOM 3472 N N . ARG A 1 434 ? -3.156 -21.257 22.036 1.00 84.06 434 ARG A N 1
ATOM 3473 C CA . ARG A 1 434 ? -4.602 -21.495 21.880 1.00 84.06 434 ARG A CA 1
ATOM 3474 C C . ARG A 1 434 ? -5.100 -22.731 22.619 1.00 84.06 434 ARG A C 1
ATOM 3476 O O . ARG A 1 434 ? -6.240 -22.738 23.075 1.00 84.06 434 ARG A O 1
ATOM 3483 N N . VAL A 1 435 ? -4.256 -23.749 22.776 1.00 88.56 435 VAL A N 1
ATOM 3484 C CA . VAL A 1 435 ? -4.635 -25.011 23.428 1.00 88.56 435 VAL A CA 1
ATOM 3485 C C . VAL A 1 435 ? -3.979 -25.178 24.796 1.00 88.56 435 VAL A C 1
ATOM 3487 O O . VAL A 1 435 ? -2.873 -24.704 25.048 1.00 88.56 435 VAL A O 1
ATOM 3490 N N . SER A 1 436 ? -4.639 -25.908 25.690 1.00 90.75 436 SER A N 1
ATOM 3491 C CA . SER A 1 436 ? -4.062 -26.435 26.927 1.00 90.75 436 SER A CA 1
ATOM 3492 C C . SER A 1 436 ? -3.710 -27.910 26.766 1.00 90.75 436 SER A C 1
ATOM 3494 O O . SER A 1 436 ? -4.460 -28.674 26.159 1.00 90.75 436 SER A O 1
ATOM 3496 N N . LEU A 1 437 ? -2.617 -28.329 27.410 1.00 93.81 437 LEU A N 1
ATOM 3497 C CA . LEU A 1 437 ? -2.238 -29.739 27.522 1.00 93.81 437 LEU A CA 1
ATOM 3498 C C . LEU A 1 437 ? -3.280 -30.559 28.297 1.00 93.81 437 LEU A C 1
ATOM 3500 O O . LEU A 1 437 ? -3.313 -31.776 28.147 1.00 93.81 437 LEU A O 1
ATOM 3504 N N . ILE A 1 438 ? -4.122 -29.915 29.117 1.00 92.88 438 ILE A N 1
ATOM 3505 C CA . ILE A 1 438 ? -5.167 -30.566 29.913 1.00 92.88 438 ILE A CA 1
ATOM 3506 C C . ILE A 1 438 ? -6.521 -30.397 29.213 1.00 92.88 438 ILE A C 1
ATOM 3508 O O . ILE A 1 438 ? -7.051 -29.290 29.077 1.00 92.88 438 ILE A O 1
ATOM 3512 N N . ASP A 1 439 ? -7.124 -31.512 28.803 1.00 90.25 439 ASP A N 1
ATOM 3513 C CA . ASP A 1 439 ? -8.468 -31.549 28.231 1.00 90.25 439 ASP A CA 1
ATOM 3514 C C . ASP A 1 439 ? -9.540 -31.386 29.302 1.00 90.25 439 ASP A C 1
ATOM 3516 O O . ASP A 1 439 ? -10.420 -30.532 29.185 1.00 90.25 439 ASP A O 1
ATOM 3520 N N . ASN A 1 440 ? -9.463 -32.161 30.373 1.00 90.50 440 ASN A N 1
ATOM 3521 C CA . ASN A 1 440 ? -10.266 -31.950 31.567 1.00 90.50 440 ASN A CA 1
ATOM 3522 C C . ASN A 1 440 ? -9.702 -32.777 32.725 1.00 90.50 440 ASN A C 1
ATOM 3524 O O . ASN A 1 440 ? -8.858 -33.656 32.548 1.00 90.50 440 ASN A O 1
ATOM 3528 N N . VAL A 1 441 ? -10.223 -32.508 33.918 1.00 92.06 441 VAL A N 1
ATOM 3529 C CA . VAL A 1 441 ? -10.037 -33.365 35.085 1.00 92.06 441 VAL A CA 1
ATOM 3530 C C . VAL A 1 441 ? -11.389 -33.968 35.435 1.00 92.06 441 VAL A C 1
ATOM 3532 O O . VAL A 1 441 ? -12.321 -33.252 35.806 1.00 92.06 441 VAL A O 1
ATOM 3535 N N . THR A 1 442 ? -11.510 -35.285 35.304 1.00 92.69 442 THR A N 1
ATOM 3536 C CA . THR A 1 442 ? -12.717 -36.024 35.683 1.00 92.69 442 THR A CA 1
ATOM 3537 C C . THR A 1 442 ? -12.566 -36.563 37.094 1.00 92.69 442 THR A C 1
ATOM 3539 O O . THR A 1 442 ? -11.620 -37.293 37.382 1.00 92.69 442 THR A O 1
ATOM 3542 N N . VAL A 1 443 ? -13.517 -36.232 37.965 1.00 89.56 443 VAL A N 1
ATOM 3543 C CA . VAL A 1 443 ? -13.600 -36.763 39.329 1.00 89.56 443 VAL A CA 1
ATOM 3544 C C . VAL A 1 443 ? -14.731 -37.782 39.375 1.00 89.56 443 VAL A C 1
ATOM 3546 O O . VAL A 1 443 ? -15.881 -37.447 39.095 1.00 89.56 443 VAL A O 1
ATOM 3549 N N . SER A 1 444 ? -14.416 -39.023 39.730 1.00 85.56 444 SER A N 1
ATOM 3550 C CA . SER A 1 444 ? -15.402 -40.100 39.820 1.00 85.56 444 SER A CA 1
ATOM 3551 C C . SER A 1 444 ? -16.496 -39.806 40.855 1.00 85.56 444 SER A C 1
ATOM 3553 O O . SER A 1 444 ? -16.258 -39.294 41.958 1.00 85.56 444 SER A O 1
ATOM 3555 N N . GLU A 1 445 ? -17.731 -40.174 40.507 1.00 77.19 445 GLU A N 1
ATOM 3556 C CA . GLU A 1 445 ? -18.881 -40.079 41.412 1.00 77.19 445 GLU A CA 1
ATOM 3557 C C . GLU A 1 445 ? -18.815 -41.119 42.540 1.00 77.19 445 GLU A C 1
ATOM 3559 O O . GLU A 1 445 ? -19.294 -40.872 43.652 1.00 77.19 445 GLU A O 1
ATOM 3564 N N . SER A 1 446 ? -18.167 -42.255 42.284 1.00 70.44 446 SER A N 1
ATOM 3565 C CA . SER A 1 446 ? -17.918 -43.310 43.259 1.00 70.44 446 SER A CA 1
ATOM 3566 C C . SER A 1 446 ? -16.745 -42.962 44.174 1.00 70.44 446 SER A C 1
ATOM 3568 O O . SER A 1 446 ? -15.648 -42.675 43.709 1.00 70.44 446 SER A O 1
ATOM 3570 N N . SER A 1 447 ? -16.951 -43.052 45.487 1.00 74.19 447 SER A N 1
ATOM 3571 C CA . SER A 1 447 ? -15.868 -42.949 46.470 1.00 74.19 447 SER A CA 1
ATOM 3572 C C . SER A 1 447 ? -15.473 -44.328 46.995 1.00 74.19 447 SER A C 1
ATOM 3574 O O . SER A 1 447 ? -16.351 -45.094 47.401 1.00 74.19 447 SER A O 1
ATOM 3576 N N . SER A 1 448 ? -14.175 -44.610 47.089 1.00 70.25 448 SER A N 1
ATOM 3577 C CA . SER A 1 448 ? -13.637 -45.778 47.795 1.00 70.25 448 SER A CA 1
ATOM 3578 C C . SER A 1 448 ? -12.755 -45.305 48.957 1.00 70.25 448 SER A C 1
ATOM 3580 O O . SER A 1 448 ? -11.869 -44.476 48.783 1.00 70.25 448 SER A O 1
ATOM 3582 N N . ASN A 1 449 ? -13.048 -45.751 50.185 1.00 72.94 449 ASN A N 1
ATOM 3583 C CA . ASN A 1 449 ? -12.361 -45.298 51.410 1.00 72.94 449 ASN A CA 1
ATOM 3584 C C . ASN A 1 449 ? -12.302 -43.764 51.599 1.00 72.94 449 ASN A C 1
ATOM 3586 O O . ASN A 1 449 ? -11.351 -43.241 52.170 1.00 72.94 449 ASN A O 1
ATOM 3590 N N . GLY A 1 450 ? -13.314 -43.033 51.120 1.00 74.12 450 GLY A N 1
ATOM 3591 C CA . GLY A 1 450 ? -13.356 -41.568 51.200 1.00 74.12 450 GLY A CA 1
ATOM 3592 C C . GLY A 1 450 ? -12.502 -40.843 50.154 1.00 74.12 450 GLY A C 1
ATOM 3593 O O . GLY A 1 450 ? -12.621 -39.628 50.043 1.00 74.12 450 GLY A O 1
ATOM 3594 N N . MET A 1 451 ? -11.714 -41.565 49.354 1.00 84.31 451 MET A N 1
ATOM 3595 C CA . MET A 1 451 ? -11.022 -41.035 48.180 1.00 84.31 451 MET A CA 1
ATOM 3596 C C . MET A 1 451 ? -11.891 -41.200 46.935 1.00 84.31 451 MET A C 1
ATOM 3598 O O . MET A 1 451 ? -12.727 -42.106 46.850 1.00 84.31 451 MET A O 1
ATOM 3602 N N . ARG A 1 452 ? -11.692 -40.316 45.963 1.00 88.75 452 ARG A N 1
ATOM 3603 C CA . ARG A 1 452 ? -12.298 -40.409 44.634 1.00 88.75 452 ARG A CA 1
ATOM 3604 C C . ARG A 1 452 ? -11.194 -40.633 43.621 1.00 88.75 452 ARG A C 1
ATOM 3606 O O . ARG A 1 452 ? -10.140 -40.013 43.714 1.00 88.75 452 ARG A O 1
ATOM 3613 N N . GLU A 1 453 ? -11.453 -41.500 42.657 1.00 92.38 453 GLU A N 1
ATOM 3614 C CA . GLU A 1 453 ? -10.601 -41.598 41.480 1.00 92.38 453 GLU A CA 1
ATOM 3615 C C . GLU A 1 453 ? -10.703 -40.281 40.706 1.00 92.38 453 GLU A C 1
ATOM 3617 O O . GLU A 1 453 ? -11.809 -39.796 40.443 1.00 92.38 453 GLU A O 1
ATOM 3622 N N . VAL A 1 454 ? -9.556 -39.688 40.408 1.00 93.31 454 VAL A N 1
ATOM 3623 C CA . VAL A 1 454 ? -9.409 -38.472 39.623 1.00 93.31 454 VAL A CA 1
ATOM 3624 C C . VAL A 1 454 ? -8.512 -38.797 38.446 1.00 93.31 454 VAL A C 1
ATOM 3626 O O . VAL A 1 454 ? -7.391 -39.264 38.636 1.00 93.31 454 VAL A O 1
ATOM 3629 N N . THR A 1 455 ? -9.000 -38.519 37.245 1.00 95.69 455 THR A N 1
ATOM 3630 C CA . THR A 1 455 ? -8.258 -38.722 36.001 1.00 95.69 455 THR A CA 1
ATOM 3631 C C . THR A 1 455 ? -8.032 -37.377 35.333 1.00 95.69 455 THR A C 1
ATOM 3633 O O . THR A 1 455 ? -8.984 -36.618 35.138 1.00 95.69 455 THR A O 1
ATOM 3636 N N . VAL A 1 456 ? -6.778 -37.080 34.996 1.00 95.25 456 VAL A N 1
ATOM 3637 C CA . VAL A 1 456 ? -6.431 -35.971 34.107 1.00 95.25 456 VAL A CA 1
ATOM 3638 C C . VAL A 1 456 ? -6.422 -36.499 32.676 1.00 95.25 456 VAL A C 1
ATOM 3640 O O . VAL A 1 456 ? -5.638 -37.378 32.327 1.00 95.25 456 VAL A O 1
ATOM 3643 N N . ASN A 1 457 ? -7.325 -35.980 31.850 1.00 93.31 457 ASN A N 1
ATOM 3644 C CA . ASN A 1 457 ? -7.312 -36.231 30.416 1.00 93.31 457 ASN A CA 1
ATOM 3645 C C . ASN A 1 457 ? -6.471 -35.134 29.769 1.00 93.31 457 ASN A C 1
ATOM 3647 O O . ASN A 1 457 ? -6.688 -33.949 30.032 1.00 93.31 457 ASN A O 1
ATOM 3651 N N . THR A 1 458 ? -5.502 -35.522 28.951 1.00 94.12 458 THR A N 1
ATOM 3652 C CA . THR A 1 458 ? -4.566 -34.603 28.298 1.00 94.12 458 THR A CA 1
ATOM 3653 C C . THR A 1 458 ? -4.668 -34.719 26.787 1.00 94.12 458 THR A C 1
ATOM 3655 O O . THR A 1 458 ? -5.223 -35.689 26.268 1.00 94.12 458 THR A O 1
ATOM 3658 N N . LEU A 1 459 ? -4.042 -33.776 26.082 1.00 92.94 459 LEU A N 1
ATOM 3659 C CA . LEU A 1 459 ? -3.703 -33.988 24.678 1.00 92.94 459 LEU A CA 1
ATOM 3660 C C . LEU A 1 459 ? -2.957 -35.320 24.527 1.00 92.94 459 LEU A C 1
ATOM 3662 O O . LEU A 1 459 ? -2.167 -35.707 25.397 1.00 92.94 459 LEU A O 1
ATOM 3666 N N . LYS A 1 460 ? -3.198 -36.011 23.411 1.00 92.06 460 LYS A N 1
ATOM 3667 C CA . LYS A 1 460 ? -2.550 -37.284 23.064 1.00 92.06 460 LYS A CA 1
ATOM 3668 C C . LYS A 1 460 ? -1.108 -37.058 22.594 1.00 92.06 460 LYS A C 1
ATOM 3670 O O . LYS A 1 460 ? -0.780 -37.300 21.439 1.00 92.06 460 LYS A O 1
ATOM 3675 N N . LEU A 1 461 ? -0.282 -36.532 23.494 1.00 93.06 461 LEU A N 1
ATOM 3676 C CA . LEU A 1 461 ? 1.132 -36.207 23.309 1.00 93.06 461 LEU A CA 1
ATOM 3677 C C . LEU A 1 461 ? 2.018 -37.162 24.127 1.00 93.06 461 LEU A C 1
ATOM 3679 O O . LEU A 1 461 ? 1.544 -37.907 24.987 1.00 93.06 461 LEU A O 1
ATOM 3683 N N . GLY A 1 462 ? 3.315 -37.161 23.843 1.00 91.12 462 GLY A N 1
ATOM 3684 C CA . GLY A 1 462 ? 4.321 -38.018 24.456 1.00 91.12 462 GLY A CA 1
ATOM 3685 C C . GLY A 1 462 ? 3.939 -39.490 24.375 1.00 91.12 462 GLY A C 1
ATOM 3686 O O . GLY A 1 462 ? 3.604 -40.017 23.313 1.00 91.12 462 GLY A O 1
ATOM 3687 N N . GLN A 1 463 ? 3.928 -40.145 25.532 1.00 91.56 463 GLN A N 1
ATOM 3688 C CA . GLN A 1 463 ? 3.543 -41.546 25.683 1.00 91.56 463 GLN A CA 1
ATOM 3689 C C . GLN A 1 463 ? 2.056 -41.841 25.412 1.00 91.56 463 GLN A C 1
ATOM 3691 O O . GLN A 1 463 ? 1.667 -43.006 25.448 1.00 91.56 463 GLN A O 1
ATOM 3696 N N . LEU A 1 464 ? 1.221 -40.822 25.180 1.00 92.12 464 LEU A N 1
ATOM 3697 C CA . LEU A 1 464 ? -0.211 -40.969 24.894 1.00 92.12 464 LEU A CA 1
ATOM 3698 C C . LEU A 1 464 ? -0.560 -40.803 23.412 1.00 92.12 464 LEU A C 1
ATOM 3700 O O . LEU A 1 464 ? -1.743 -40.805 23.064 1.00 92.12 464 LEU A O 1
ATOM 3704 N N . ARG A 1 465 ? 0.441 -40.640 22.540 1.00 90.12 465 ARG A N 1
ATOM 3705 C CA . ARG A 1 465 ? 0.229 -40.611 21.090 1.00 90.12 465 ARG A CA 1
ATOM 3706 C C . ARG A 1 465 ? -0.371 -41.927 20.601 1.00 90.12 465 ARG A C 1
ATOM 3708 O O . ARG A 1 465 ? -0.072 -42.999 21.124 1.00 90.12 465 ARG A O 1
ATOM 3715 N N . GLU A 1 466 ? -1.207 -41.831 19.570 1.00 84.88 466 GLU A N 1
ATOM 3716 C CA . GLU A 1 466 ? -1.727 -43.014 18.882 1.00 84.88 466 GLU A CA 1
ATOM 3717 C C . GLU A 1 466 ? -0.570 -43.845 18.290 1.00 84.88 466 GLU A C 1
ATOM 3719 O O . GLU A 1 466 ? 0.425 -43.264 17.838 1.00 84.88 466 GLU A O 1
ATOM 3724 N N . PRO A 1 467 ? -0.681 -45.186 18.259 1.00 83.81 467 PRO A N 1
ATOM 3725 C CA . PRO A 1 467 ? 0.364 -46.047 17.718 1.00 83.81 467 PRO A CA 1
ATOM 3726 C C . PRO A 1 467 ? 0.757 -45.665 16.288 1.00 83.81 467 PRO A C 1
ATOM 3728 O O . PRO A 1 467 ? -0.101 -45.518 15.418 1.00 83.81 467 PRO A O 1
ATOM 3731 N N . GLY A 1 468 ? 2.059 -45.540 16.034 1.00 79.19 468 GLY A N 1
ATOM 3732 C CA . GLY A 1 468 ? 2.598 -45.126 14.739 1.00 79.19 468 GLY A CA 1
ATOM 3733 C C . GLY A 1 468 ? 2.747 -43.614 14.565 1.00 79.19 468 GLY A C 1
ATOM 3734 O O . GLY A 1 468 ? 3.337 -43.212 13.561 1.00 79.19 468 GLY A O 1
ATOM 3735 N N . ASN A 1 469 ? 2.286 -42.801 15.528 1.00 82.00 469 ASN A N 1
ATOM 3736 C CA . ASN A 1 469 ? 2.438 -41.342 15.562 1.00 82.00 469 ASN A CA 1
ATOM 3737 C C . ASN A 1 469 ? 3.480 -40.841 16.575 1.00 82.00 469 ASN A C 1
ATOM 3739 O O . ASN A 1 469 ? 3.617 -39.634 16.747 1.00 82.00 469 ASN A O 1
ATOM 3743 N N . GLU A 1 470 ? 4.248 -41.731 17.206 1.00 86.31 470 GLU A N 1
ATOM 3744 C CA . GLU A 1 470 ? 5.242 -41.402 18.231 1.00 86.31 470 GLU A CA 1
ATOM 3745 C C . GLU A 1 470 ? 6.325 -40.441 17.709 1.00 86.31 470 GLU A C 1
ATOM 3747 O O . GLU A 1 470 ? 6.733 -40.522 16.546 1.00 86.31 470 GLU A O 1
ATOM 3752 N N . VAL A 1 471 ? 6.809 -39.556 18.586 1.00 85.50 471 VAL A N 1
ATOM 3753 C CA . VAL A 1 471 ? 7.902 -38.609 18.315 1.00 85.50 471 VAL A CA 1
ATOM 3754 C C . VAL A 1 471 ? 9.039 -38.881 19.311 1.00 85.50 471 VAL A C 1
ATOM 3756 O O . VAL A 1 471 ? 8.796 -38.943 20.521 1.00 85.50 471 VAL A O 1
ATOM 3759 N N . PRO A 1 472 ? 10.286 -39.089 18.849 1.00 85.00 472 PRO A N 1
ATOM 3760 C CA . PRO A 1 472 ? 11.407 -39.377 19.738 1.00 85.00 472 PRO A CA 1
ATOM 3761 C C . PRO A 1 472 ? 11.698 -38.256 20.745 1.00 85.00 472 PRO A C 1
ATOM 3763 O O . PRO A 1 472 ? 11.804 -37.086 20.387 1.00 85.00 472 PRO A O 1
ATOM 3766 N N . GLY A 1 473 ? 11.905 -38.635 22.009 1.00 86.81 473 GLY A N 1
ATOM 3767 C CA . GLY A 1 473 ? 12.238 -37.694 23.087 1.00 86.81 473 GLY A CA 1
ATOM 3768 C C . GLY A 1 473 ? 11.040 -36.929 23.652 1.00 86.81 473 GLY A C 1
ATOM 3769 O O . GLY A 1 473 ? 11.236 -36.057 24.493 1.00 86.81 473 GLY A O 1
ATOM 3770 N N . GLU A 1 474 ? 9.824 -37.262 23.217 1.00 92.50 474 GLU A N 1
ATOM 3771 C CA . GLU A 1 474 ? 8.599 -36.620 23.673 1.00 92.50 474 GLU A CA 1
ATOM 3772 C C . GLU A 1 474 ? 7.995 -37.334 24.896 1.00 92.50 474 GLU A C 1
ATOM 3774 O O . GLU A 1 474 ? 7.730 -38.539 24.846 1.00 92.50 474 GLU A O 1
ATOM 3779 N N . THR A 1 475 ? 7.738 -36.609 25.990 1.00 94.69 475 THR A N 1
ATOM 3780 C CA . THR A 1 475 ? 7.049 -37.142 27.181 1.00 94.69 475 THR A CA 1
ATOM 3781 C C . THR A 1 475 ? 6.076 -36.130 27.781 1.00 94.69 475 THR A C 1
ATOM 3783 O O . THR A 1 475 ? 6.267 -34.919 27.687 1.00 94.69 475 THR A O 1
ATOM 3786 N N . LEU A 1 476 ? 5.026 -36.635 28.426 1.00 95.94 476 LEU A N 1
ATOM 3787 C CA . LEU A 1 476 ? 4.163 -35.856 29.310 1.00 95.94 476 LEU A CA 1
ATOM 3788 C C . LEU A 1 476 ? 4.483 -36.207 30.759 1.00 95.94 476 LEU A C 1
ATOM 3790 O O . LEU A 1 476 ? 4.333 -37.360 31.165 1.00 95.94 476 LEU A O 1
ATOM 3794 N N . GLU A 1 477 ? 4.882 -35.213 31.538 1.00 95.88 477 GLU A N 1
ATOM 3795 C CA . GLU A 1 477 ? 5.045 -35.342 32.983 1.00 95.88 477 GLU A CA 1
ATOM 3796 C C . GLU A 1 477 ? 3.793 -34.836 33.691 1.00 95.88 477 GLU A C 1
ATOM 3798 O O . GLU A 1 477 ? 3.258 -33.781 33.344 1.00 95.88 477 GLU A O 1
ATOM 3803 N N . VAL A 1 478 ? 3.326 -35.582 34.694 1.00 96.56 478 VAL A N 1
ATOM 3804 C CA . VAL A 1 478 ? 2.133 -35.221 35.474 1.00 96.56 478 VAL A CA 1
ATOM 3805 C C . VAL A 1 478 ? 2.527 -34.994 36.921 1.00 96.56 478 VAL A C 1
ATOM 3807 O O . VAL A 1 478 ? 3.069 -35.872 37.590 1.00 96.56 478 VAL A O 1
ATOM 3810 N N . LYS A 1 479 ? 2.202 -33.817 37.439 1.00 96.12 479 LYS A N 1
ATOM 3811 C CA . LYS A 1 479 ? 2.476 -33.410 38.810 1.00 96.12 479 LYS A CA 1
ATOM 3812 C C . LYS A 1 479 ? 1.179 -33.054 39.522 1.00 96.12 479 LYS A C 1
ATOM 3814 O O . LYS A 1 479 ? 0.457 -32.146 39.121 1.00 96.12 479 LYS A O 1
ATOM 3819 N N . TRP A 1 480 ? 0.904 -33.739 40.627 1.00 96.12 480 TRP A N 1
ATOM 3820 C CA . TRP A 1 480 ? -0.249 -33.449 41.477 1.00 96.12 480 TRP A CA 1
ATOM 3821 C C . TRP A 1 480 ? 0.168 -32.560 42.644 1.00 96.12 480 TRP A C 1
ATOM 3823 O O . TRP A 1 480 ? 1.154 -32.826 43.331 1.00 96.12 480 TRP A O 1
ATOM 3833 N N . VAL A 1 481 ? -0.590 -31.495 42.883 1.00 93.75 481 VAL A N 1
ATOM 3834 C CA . VAL A 1 481 ? -0.341 -30.519 43.944 1.00 93.75 481 VAL A CA 1
ATOM 3835 C C . VAL A 1 481 ? -1.569 -30.440 44.837 1.00 93.75 481 VAL A C 1
ATOM 3837 O O . VAL A 1 481 ? -2.690 -30.250 44.372 1.00 93.75 481 VAL A O 1
ATOM 3840 N N . ARG A 1 482 ? -1.357 -30.534 46.147 1.00 91.25 482 ARG A N 1
ATOM 3841 C CA . ARG A 1 482 ? -2.401 -30.362 47.157 1.00 91.25 482 ARG A CA 1
ATOM 3842 C C . ARG A 1 482 ? -1.939 -29.335 48.174 1.00 91.25 482 ARG A C 1
ATOM 3844 O O . ARG A 1 482 ? -0.826 -29.427 48.679 1.00 91.25 482 ARG A O 1
ATOM 3851 N N . ASN A 1 483 ? -2.782 -28.349 48.484 1.00 81.69 483 ASN A N 1
ATOM 3852 C CA . ASN A 1 483 ? -2.442 -27.262 49.417 1.00 81.69 483 ASN A CA 1
ATOM 3853 C C . ASN A 1 483 ? -1.084 -26.590 49.106 1.00 81.69 483 ASN A C 1
ATOM 3855 O O . ASN A 1 483 ? -0.304 -26.309 50.014 1.00 81.69 483 ASN A O 1
ATOM 3859 N N . ASN A 1 484 ? -0.793 -26.361 47.821 1.00 81.00 484 ASN A N 1
ATOM 3860 C CA . ASN A 1 484 ? 0.481 -25.821 47.323 1.00 81.00 484 ASN A CA 1
ATOM 3861 C C . ASN A 1 484 ? 1.722 -26.691 47.617 1.00 81.00 484 ASN A C 1
ATOM 3863 O O . ASN A 1 484 ? 2.845 -26.194 47.550 1.00 81.00 484 ASN A O 1
ATOM 3867 N N . GLN A 1 485 ? 1.546 -27.980 47.925 1.00 87.75 485 GLN A N 1
ATOM 3868 C CA . GLN A 1 485 ? 2.629 -28.954 48.064 1.00 87.75 485 GLN A CA 1
ATOM 3869 C C . GLN A 1 485 ? 2.489 -30.078 47.037 1.00 87.75 485 GLN A C 1
ATOM 3871 O O . GLN A 1 485 ? 1.424 -30.678 46.882 1.00 87.75 485 GLN A O 1
ATOM 3876 N N . GLU A 1 486 ? 3.579 -30.366 46.333 1.00 93.06 486 GLU A N 1
ATOM 3877 C CA . GLU A 1 486 ? 3.662 -31.484 45.395 1.00 93.06 486 GLU A CA 1
ATOM 3878 C C . GLU A 1 486 ? 3.493 -32.825 46.120 1.00 93.06 486 GLU A C 1
ATOM 3880 O O . GLU A 1 486 ? 4.109 -33.053 47.160 1.00 93.06 486 GLU A O 1
ATOM 3885 N N . GLN A 1 487 ? 2.659 -33.699 45.559 1.00 94.38 487 GLN A N 1
ATOM 3886 C CA . GLN A 1 487 ? 2.497 -35.090 45.977 1.00 94.38 487 GLN A CA 1
ATOM 3887 C C . GLN A 1 487 ? 3.429 -35.947 45.111 1.00 94.38 487 GLN A C 1
ATOM 3889 O O . GLN A 1 487 ? 3.047 -36.428 44.042 1.00 94.38 487 GLN A O 1
ATOM 3894 N N . THR A 1 488 ? 4.695 -36.053 45.516 1.00 91.75 488 THR A N 1
ATOM 3895 C CA . THR A 1 488 ? 5.763 -36.655 44.697 1.00 91.75 488 THR A CA 1
ATOM 3896 C C . THR A 1 488 ? 5.533 -38.140 44.413 1.00 91.75 488 THR A C 1
ATOM 3898 O O . THR A 1 488 ? 5.984 -38.651 43.393 1.00 91.75 488 THR A O 1
ATOM 3901 N N . GLU A 1 489 ? 4.788 -38.832 45.273 1.00 92.31 489 GLU A N 1
ATOM 3902 C CA . GLU A 1 489 ? 4.373 -40.223 45.105 1.00 92.31 489 GLU A CA 1
ATOM 3903 C C . GLU A 1 489 ? 3.341 -40.434 43.987 1.00 92.31 489 GLU A C 1
ATOM 3905 O O . GLU A 1 489 ? 3.166 -41.561 43.525 1.00 92.31 489 GLU A O 1
ATOM 3910 N N . LEU A 1 490 ? 2.670 -39.365 43.551 1.00 93.81 490 LEU A N 1
ATOM 3911 C CA . LEU A 1 490 ? 1.664 -39.383 42.487 1.00 93.81 490 LEU A CA 1
ATOM 3912 C C . LEU A 1 490 ? 2.227 -38.946 41.128 1.00 93.81 490 LEU A C 1
ATOM 3914 O O . LEU A 1 490 ? 1.477 -38.853 40.157 1.00 93.81 490 LEU A O 1
ATOM 3918 N N . ARG A 1 491 ? 3.530 -38.654 41.049 1.00 93.44 491 ARG A N 1
ATOM 3919 C CA . ARG A 1 491 ? 4.166 -38.162 39.825 1.00 93.44 491 ARG A CA 1
ATOM 3920 C C . ARG A 1 491 ? 3.980 -39.142 38.660 1.00 93.44 491 ARG A C 1
ATOM 3922 O O . ARG A 1 491 ? 4.056 -40.356 38.842 1.00 93.44 491 ARG A O 1
ATOM 3929 N N . ASP A 1 492 ? 3.705 -38.586 37.485 1.00 93.56 492 ASP A N 1
ATOM 3930 C CA . ASP A 1 492 ? 3.481 -39.258 36.198 1.00 93.56 492 ASP A CA 1
ATOM 3931 C C . ASP A 1 492 ? 2.299 -40.245 36.170 1.00 93.56 492 ASP A C 1
ATOM 3933 O O . ASP A 1 492 ? 2.148 -41.038 35.239 1.00 93.56 492 ASP A O 1
ATOM 3937 N N . GLN A 1 493 ? 1.408 -40.169 37.164 1.00 94.69 493 GLN A N 1
ATOM 3938 C CA . GLN A 1 493 ? 0.148 -40.910 37.179 1.00 94.69 493 GLN A CA 1
ATOM 3939 C C . GLN A 1 493 ? -0.976 -40.058 36.579 1.00 94.69 493 GLN A C 1
ATOM 3941 O O . GLN A 1 493 ? -1.301 -38.994 37.100 1.00 94.69 493 GLN A O 1
ATOM 3946 N N . PHE A 1 494 ? -1.614 -40.549 35.514 1.00 95.06 494 PHE A N 1
ATOM 3947 C CA . PHE A 1 494 ? -2.760 -39.882 34.870 1.00 95.06 494 PHE A CA 1
ATOM 3948 C C . PHE A 1 494 ? -4.080 -40.105 35.614 1.00 95.06 494 PHE A C 1
ATOM 3950 O O . PHE A 1 494 ? -5.013 -39.316 35.484 1.00 95.06 494 PHE A O 1
ATOM 3957 N N . THR A 1 495 ? -4.139 -41.154 36.432 1.00 95.19 495 THR A N 1
ATOM 3958 C CA . THR A 1 495 ? -5.276 -41.476 37.290 1.00 95.19 495 THR A CA 1
ATOM 3959 C C . THR A 1 495 ? -4.772 -41.708 38.704 1.00 95.19 495 THR A C 1
ATOM 3961 O O . THR A 1 495 ? -3.890 -42.538 38.918 1.00 95.19 495 THR A O 1
ATOM 3964 N N . VAL A 1 496 ? -5.335 -40.985 39.669 1.00 94.31 496 VAL A N 1
ATOM 3965 C CA . VAL A 1 496 ? -4.958 -41.059 41.085 1.00 94.31 496 VAL A CA 1
ATOM 3966 C C . VAL A 1 496 ? -6.190 -41.190 41.968 1.00 94.31 496 VAL A C 1
ATOM 3968 O O . VAL A 1 496 ? -7.276 -40.731 41.623 1.00 94.31 496 VAL A O 1
ATOM 3971 N N . ASN A 1 497 ? -6.030 -41.779 43.150 1.00 91.62 497 ASN A N 1
ATOM 3972 C CA . ASN A 1 497 ? -7.054 -41.711 44.189 1.00 91.62 497 ASN A CA 1
ATOM 3973 C C . ASN A 1 497 ? -6.799 -40.472 45.048 1.00 91.62 497 ASN A C 1
ATOM 3975 O O . ASN A 1 497 ? -5.844 -40.436 45.820 1.00 91.62 497 ASN A O 1
ATOM 3979 N N . ALA A 1 498 ? -7.645 -39.456 44.901 1.00 90.06 498 ALA A N 1
ATOM 3980 C CA . ALA A 1 498 ? -7.499 -38.180 45.582 1.00 90.06 498 ALA A CA 1
ATOM 3981 C C . ALA A 1 498 ? -8.456 -38.073 46.774 1.00 90.06 498 ALA A C 1
ATOM 3983 O O . ALA A 1 498 ? -9.653 -38.367 46.688 1.00 90.06 498 ALA A O 1
ATOM 3984 N N . GLU A 1 499 ? -7.931 -37.611 47.904 1.00 89.62 499 GLU A N 1
ATOM 3985 C CA . GLU A 1 499 ? -8.748 -37.216 49.049 1.00 89.62 499 GLU A CA 1
ATOM 3986 C C . GLU A 1 499 ? -9.542 -35.929 48.759 1.00 89.62 499 GLU A C 1
ATOM 3988 O O . GLU A 1 499 ? -9.108 -35.102 47.952 1.00 89.62 499 GLU A O 1
ATOM 3993 N N . PRO A 1 500 ? -10.657 -35.682 49.466 1.00 87.81 500 PRO A N 1
ATOM 3994 C CA . PRO A 1 500 ? -11.381 -34.425 49.364 1.00 87.81 500 PRO A CA 1
ATOM 3995 C C . PRO A 1 500 ? -10.506 -33.200 49.663 1.00 87.81 500 PRO A C 1
ATOM 3997 O O . PRO A 1 500 ? -9.643 -33.217 50.551 1.00 87.81 500 PRO A O 1
ATOM 4000 N N . GLY A 1 501 ? -10.750 -32.115 48.930 1.00 87.69 501 GLY A N 1
ATOM 4001 C CA . GLY A 1 501 ? -10.028 -30.852 49.084 1.00 87.69 501 GLY A CA 1
ATOM 4002 C C . GLY A 1 501 ? -9.684 -30.172 47.763 1.00 87.69 501 GLY A C 1
ATOM 4003 O O . GLY A 1 501 ? -10.138 -30.585 46.696 1.00 87.69 501 GLY A O 1
ATOM 4004 N N . ASN A 1 502 ? -8.881 -29.111 47.864 1.00 90.12 502 ASN A N 1
ATOM 4005 C CA . ASN A 1 502 ? -8.382 -28.360 46.717 1.00 90.12 502 ASN A CA 1
ATOM 4006 C C . ASN A 1 502 ? -7.126 -29.032 46.171 1.00 90.12 502 ASN A C 1
ATOM 4008 O O . ASN A 1 502 ? -6.143 -29.213 46.897 1.00 90.12 502 ASN A O 1
ATOM 4012 N N . TRP A 1 503 ? -7.171 -29.353 44.889 1.00 93.75 503 TRP A N 1
ATOM 4013 C CA . TRP A 1 503 ? -6.076 -29.951 44.153 1.00 93.75 503 TRP A CA 1
ATOM 4014 C C . TRP A 1 503 ? -5.741 -29.092 42.942 1.00 93.75 503 TRP A C 1
ATOM 4016 O O . TRP A 1 503 ? -6.589 -28.372 42.413 1.00 93.75 503 TRP A O 1
ATOM 4026 N N . ALA A 1 504 ? -4.501 -29.204 42.495 1.00 93.19 504 ALA A N 1
ATOM 4027 C CA . ALA A 1 504 ? -4.092 -28.803 41.169 1.00 93.19 504 ALA A CA 1
ATOM 4028 C C . ALA A 1 504 ? -3.377 -29.976 40.506 1.00 93.19 504 ALA A C 1
ATOM 4030 O O . ALA A 1 504 ? -2.683 -30.748 41.171 1.00 93.19 504 ALA A O 1
ATOM 4031 N N . VAL A 1 505 ? -3.548 -30.107 39.200 1.00 95.44 505 VAL A N 1
ATOM 4032 C CA . VAL A 1 505 ? -2.705 -30.966 38.371 1.00 95.44 505 VAL A CA 1
ATOM 4033 C C . VAL A 1 505 ? -1.929 -30.074 37.420 1.00 95.44 505 VAL A C 1
ATOM 4035 O O . VAL A 1 505 ? -2.485 -29.137 36.851 1.00 95.44 505 VAL A O 1
ATOM 4038 N N . GLU A 1 506 ? -0.639 -30.333 37.299 1.00 95.31 506 GLU A N 1
ATOM 4039 C CA . GLU A 1 506 ? 0.270 -29.689 36.367 1.00 95.31 506 GLU A CA 1
ATOM 4040 C C . GLU A 1 506 ? 0.751 -30.749 35.380 1.00 95.31 506 GLU A C 1
ATOM 4042 O O . GLU A 1 506 ? 1.188 -31.825 35.782 1.00 95.31 506 GLU A O 1
ATOM 4047 N N . VAL A 1 507 ? 0.609 -30.466 34.092 1.00 96.12 507 VAL A N 1
ATOM 4048 C CA . VAL A 1 507 ? 1.074 -31.319 33.003 1.00 96.12 507 VAL A CA 1
ATOM 4049 C C . VAL A 1 507 ? 2.158 -30.552 32.270 1.00 96.12 507 VAL A C 1
ATOM 4051 O O . VAL A 1 507 ? 1.901 -29.442 31.794 1.00 96.12 507 VAL A O 1
ATOM 4054 N N . HIS A 1 508 ? 3.348 -31.135 32.199 1.00 96.25 508 HIS A N 1
ATOM 4055 C CA . HIS A 1 508 ? 4.483 -30.584 31.474 1.00 96.25 508 HIS A CA 1
ATOM 4056 C C . HIS A 1 508 ? 4.775 -31.428 30.237 1.00 96.25 508 HIS A C 1
ATOM 4058 O O . HIS A 1 508 ? 4.800 -32.657 30.300 1.00 96.25 508 HIS A O 1
ATOM 4064 N N . PHE A 1 509 ? 4.976 -30.759 29.111 1.00 96.38 509 PHE A N 1
ATOM 4065 C CA . PHE A 1 509 ? 5.267 -31.367 27.829 1.00 96.38 509 PHE A CA 1
ATOM 4066 C C . PHE A 1 509 ? 6.751 -31.236 27.506 1.00 96.38 509 PHE A C 1
ATOM 4068 O O . PHE A 1 509 ? 7.224 -30.157 27.159 1.00 96.38 509 PHE A O 1
ATOM 4075 N N . ASN A 1 510 ? 7.482 -32.344 27.591 1.00 94.00 510 ASN A N 1
ATOM 4076 C CA . ASN A 1 510 ? 8.859 -32.398 27.130 1.00 94.00 510 ASN A CA 1
ATOM 4077 C C . ASN A 1 510 ? 8.874 -32.735 25.642 1.00 94.00 510 ASN A C 1
ATOM 4079 O O . ASN A 1 510 ? 8.343 -33.767 25.233 1.00 94.00 510 ASN A O 1
ATOM 4083 N N . THR A 1 511 ? 9.535 -31.902 24.847 1.00 92.75 511 THR A N 1
ATOM 4084 C CA . THR A 1 511 ? 9.793 -32.160 23.431 1.00 92.75 511 THR A CA 1
ATOM 4085 C C . THR A 1 511 ? 11.169 -31.634 23.047 1.00 92.75 511 THR A C 1
ATOM 4087 O O . THR A 1 511 ? 11.647 -30.644 23.596 1.00 92.75 511 THR A O 1
ATOM 4090 N N . THR A 1 512 ? 11.818 -32.295 22.090 1.00 90.81 512 THR A N 1
ATOM 4091 C CA . THR A 1 512 ? 13.086 -31.816 21.518 1.00 90.81 512 THR A CA 1
ATOM 4092 C C . THR A 1 512 ? 12.881 -30.721 20.468 1.00 90.81 512 THR A C 1
ATOM 4094 O O . THR A 1 512 ? 13.847 -30.070 20.078 1.00 90.81 512 THR A O 1
ATOM 4097 N N . GLU A 1 513 ? 11.633 -30.493 20.045 1.00 91.00 513 GLU A N 1
ATOM 4098 C CA . GLU A 1 513 ? 11.239 -29.499 19.037 1.00 91.00 513 GLU A CA 1
ATOM 4099 C C . GLU A 1 513 ? 11.081 -28.077 19.614 1.00 91.00 513 GLU A C 1
ATOM 4101 O O . GLU A 1 513 ? 10.835 -27.139 18.862 1.00 91.00 513 GLU A O 1
ATOM 4106 N N . VAL A 1 514 ? 11.238 -27.898 20.933 1.00 91.81 514 VAL A N 1
ATOM 4107 C CA . VAL A 1 514 ? 11.207 -26.593 21.615 1.00 91.81 514 VAL A CA 1
ATOM 4108 C C . VAL A 1 514 ? 12.430 -26.472 22.525 1.00 91.81 514 VAL A C 1
ATOM 4110 O O . VAL A 1 514 ? 12.581 -27.218 23.489 1.00 91.81 514 VAL A O 1
ATOM 4113 N N . ARG A 1 515 ? 13.321 -25.525 22.223 1.00 90.50 515 ARG A N 1
ATOM 4114 C CA . ARG A 1 515 ? 14.507 -25.172 23.021 1.00 90.50 515 ARG A CA 1
ATOM 4115 C C . ARG A 1 515 ? 14.299 -23.923 23.865 1.00 90.50 515 ARG A C 1
ATOM 4117 O O . ARG A 1 515 ? 14.969 -23.773 24.886 1.00 90.50 515 ARG A O 1
ATOM 4124 N N . ASN A 1 516 ? 13.417 -23.025 23.435 1.00 85.94 516 ASN A N 1
ATOM 4125 C CA . ASN A 1 516 ? 13.146 -21.770 24.123 1.00 85.94 516 ASN A CA 1
ATOM 4126 C C . ASN A 1 516 ? 11.637 -21.574 24.344 1.00 85.94 516 ASN A C 1
ATOM 4128 O O . ASN A 1 516 ? 10.899 -21.296 23.405 1.00 85.94 516 ASN A O 1
ATOM 4132 N N . ASP A 1 517 ? 11.189 -21.677 25.599 1.00 87.44 517 ASP A N 1
ATOM 4133 C CA . ASP A 1 517 ? 9.791 -21.459 26.005 1.00 87.44 517 ASP A CA 1
ATOM 4134 C C . ASP A 1 517 ? 9.682 -20.318 27.038 1.00 87.44 517 ASP A C 1
ATOM 4136 O O . ASP A 1 517 ? 9.441 -20.552 28.227 1.00 87.44 517 ASP A O 1
ATOM 4140 N N . PRO A 1 518 ? 9.872 -19.051 26.622 1.00 81.38 518 PRO A N 1
ATOM 4141 C CA . PRO A 1 518 ? 9.869 -17.912 27.543 1.00 81.38 518 PRO A CA 1
ATOM 4142 C C . PRO A 1 518 ? 8.497 -17.663 28.192 1.00 81.38 518 PRO A C 1
ATOM 4144 O O . PRO A 1 518 ? 8.416 -16.970 29.205 1.00 81.38 518 PRO A O 1
ATOM 4147 N N . ARG A 1 519 ? 7.420 -18.226 27.625 1.00 79.62 519 ARG A N 1
ATOM 4148 C CA . ARG A 1 519 ? 6.033 -18.048 28.083 1.00 79.62 519 ARG A CA 1
ATOM 4149 C C . ARG A 1 519 ? 5.488 -19.246 28.863 1.00 79.62 519 ARG A C 1
ATOM 4151 O O . ARG A 1 519 ? 4.340 -19.203 29.301 1.00 79.62 519 ARG A O 1
ATOM 4158 N N . ASN A 1 520 ? 6.305 -20.276 29.088 1.00 88.00 520 ASN A N 1
ATOM 4159 C CA . ASN A 1 520 ? 5.926 -21.500 29.795 1.00 88.00 520 ASN A CA 1
ATOM 4160 C C . ASN A 1 520 ? 4.692 -22.201 29.176 1.00 88.00 520 ASN A C 1
ATOM 4162 O O . ASN A 1 520 ? 3.821 -22.715 29.884 1.00 88.00 520 ASN A O 1
ATOM 4166 N N . LEU A 1 521 ? 4.591 -22.193 27.843 1.00 90.44 521 LEU A N 1
ATOM 4167 C CA . LEU A 1 521 ? 3.511 -22.820 27.077 1.00 90.44 521 LEU A CA 1
ATOM 4168 C C . LEU A 1 521 ? 3.585 -24.354 27.092 1.00 90.44 521 LEU A C 1
ATOM 4170 O O . LEU A 1 521 ? 2.556 -25.017 26.910 1.00 90.44 521 LEU A O 1
ATOM 4174 N N . LEU A 1 522 ? 4.752 -24.927 27.391 1.00 93.75 522 LEU A N 1
ATOM 4175 C CA . LEU A 1 522 ? 4.940 -26.362 27.613 1.00 93.75 522 LEU A CA 1
ATOM 4176 C C . LEU A 1 522 ? 4.351 -26.847 28.943 1.00 93.75 522 LEU A C 1
ATOM 4178 O O . LEU A 1 522 ? 4.368 -28.042 29.213 1.00 93.75 522 LEU A O 1
ATOM 4182 N N . THR A 1 523 ? 3.789 -25.962 29.771 1.00 93.06 523 THR A N 1
ATOM 4183 C CA . THR A 1 523 ? 3.172 -26.342 31.047 1.00 93.06 523 THR A CA 1
ATOM 4184 C C . THR A 1 523 ? 1.716 -25.885 31.114 1.00 93.06 523 THR A C 1
ATOM 4186 O O . THR A 1 523 ? 1.388 -24.721 30.886 1.00 93.06 523 THR A O 1
ATOM 4189 N N . SER A 1 524 ? 0.803 -26.795 31.452 1.00 92.81 524 SER A N 1
ATOM 4190 C CA . SER A 1 524 ? -0.592 -26.475 31.784 1.00 92.81 524 SER A CA 1
ATOM 4191 C C . SER A 1 524 ? -0.890 -26.854 33.222 1.00 92.81 524 SER A C 1
ATOM 4193 O O . SER A 1 524 ? -0.496 -27.923 33.669 1.00 92.81 524 SER A O 1
ATOM 4195 N N . SER A 1 525 ? -1.634 -26.009 33.934 1.00 90.44 525 SER A N 1
ATOM 4196 C CA . SER A 1 525 ? -2.090 -26.303 35.290 1.00 90.44 525 SER A CA 1
ATOM 4197 C C . SER A 1 525 ? -3.595 -26.095 35.405 1.00 90.44 525 SER A C 1
ATOM 4199 O O . SER A 1 525 ? -4.124 -25.095 34.915 1.00 90.44 525 SER A O 1
ATOM 4201 N N . GLN A 1 526 ? -4.285 -27.028 36.058 1.00 90.25 526 GLN A N 1
ATOM 4202 C CA . GLN A 1 526 ? -5.712 -26.933 36.337 1.00 90.25 526 GLN A CA 1
ATOM 4203 C C . GLN A 1 526 ? -5.985 -27.150 37.824 1.00 90.25 526 GLN A C 1
ATOM 4205 O O . GLN A 1 526 ? -5.683 -28.207 38.377 1.00 90.25 526 GLN A O 1
ATOM 4210 N N . ASN A 1 527 ? -6.625 -26.159 38.448 1.00 90.00 527 ASN A N 1
ATOM 4211 C CA . ASN A 1 527 ? -7.177 -26.279 39.795 1.00 90.00 527 ASN A CA 1
ATOM 4212 C C . ASN A 1 527 ? -8.550 -26.957 39.742 1.00 90.00 527 ASN A C 1
ATOM 4214 O O . ASN A 1 527 ? -9.377 -26.629 38.890 1.00 90.00 527 ASN A O 1
ATOM 4218 N N . PHE A 1 528 ? -8.818 -27.857 40.682 1.00 90.56 528 PHE A N 1
ATOM 4219 C CA . PHE A 1 528 ? -10.107 -28.526 40.825 1.00 90.56 528 PHE A CA 1
ATOM 4220 C C . PHE A 1 528 ? -10.376 -28.891 42.289 1.00 90.56 528 PHE A C 1
ATOM 4222 O O . PHE A 1 528 ? -9.487 -28.882 43.145 1.00 90.56 528 PHE A O 1
ATOM 4229 N N . VAL A 1 529 ? -11.637 -29.195 42.591 1.00 88.12 529 VAL A N 1
ATOM 4230 C CA . VAL A 1 529 ? -12.070 -29.570 43.939 1.00 88.12 529 VAL A CA 1
ATOM 4231 C C . VAL A 1 529 ? -12.541 -31.011 43.922 1.00 88.12 529 VAL A C 1
ATOM 4233 O O . VAL A 1 529 ? -13.420 -31.375 43.143 1.00 88.12 529 VAL A O 1
ATOM 4236 N N . VAL A 1 530 ? -11.993 -31.820 44.823 1.00 87.94 530 VAL A N 1
ATOM 4237 C CA . VAL A 1 530 ? -12.507 -33.160 45.105 1.00 87.94 530 VAL A CA 1
ATOM 4238 C C . VAL A 1 530 ? -13.586 -33.018 46.181 1.00 87.94 530 VAL A C 1
ATOM 4240 O O . VAL A 1 530 ? -13.271 -32.620 47.309 1.00 87.94 530 VAL A O 1
ATOM 4243 N N . PRO A 1 531 ? -14.868 -33.282 45.865 1.00 80.75 531 PRO A N 1
ATOM 4244 C CA . PRO A 1 531 ? -15.964 -32.957 46.762 1.00 80.75 531 PRO A CA 1
ATOM 4245 C C . PRO A 1 531 ? -16.020 -33.901 47.966 1.00 80.75 531 PRO A C 1
ATOM 4247 O O . PRO A 1 531 ? -15.958 -35.129 47.829 1.00 80.75 531 PRO A O 1
ATOM 4250 N N . ASN A 1 532 ? -16.242 -33.311 49.145 1.00 70.56 532 ASN A N 1
ATOM 4251 C CA . ASN A 1 532 ? -16.719 -34.033 50.322 1.00 70.56 532 ASN A CA 1
ATOM 4252 C C . ASN A 1 532 ? -18.150 -34.518 50.055 1.00 70.56 532 ASN A C 1
ATOM 4254 O O . ASN A 1 532 ? -18.969 -33.790 49.504 1.00 70.56 532 ASN A O 1
ATOM 4258 N N . SER A 1 533 ? -18.446 -35.766 50.402 1.00 60.59 533 SER A N 1
ATOM 4259 C CA . SER A 1 533 ? -19.678 -36.471 50.042 1.00 60.59 533 SER A CA 1
ATOM 4260 C C . SER A 1 533 ? -20.965 -35.817 50.579 1.00 60.59 533 SER A C 1
ATOM 4262 O O . SER A 1 533 ? -21.454 -36.258 51.613 1.00 60.59 533 SER A O 1
ATOM 4264 N N . VAL A 1 534 ? -21.546 -34.831 49.880 1.00 40.88 534 VAL A N 1
ATOM 4265 C CA . VAL A 1 534 ? -22.973 -34.453 49.971 1.00 40.88 534 VAL A CA 1
ATOM 4266 C C . VAL A 1 534 ? -23.411 -33.745 48.672 1.00 40.88 534 VAL A C 1
ATOM 4268 O O . VAL A 1 534 ? -22.902 -32.677 48.352 1.00 40.88 534 VAL A O 1
ATOM 4271 N N . TYR A 1 535 ? -24.377 -34.305 47.938 1.00 39.31 535 TYR A N 1
ATOM 4272 C CA . TYR A 1 535 ? -25.134 -33.601 46.885 1.00 39.31 535 TYR A CA 1
ATOM 4273 C C . TYR A 1 535 ? -26.448 -33.058 47.465 1.00 39.31 535 TYR A C 1
ATOM 4275 O O . TYR A 1 535 ? -27.066 -33.792 48.229 1.00 39.31 535 TYR A O 1
ATOM 4283 N N . PHE A 1 536 ? -26.908 -31.862 47.051 1.00 32.41 536 PHE A N 1
ATOM 4284 C CA . PHE A 1 536 ? -28.328 -31.576 46.728 1.00 32.41 536 PHE A CA 1
ATOM 4285 C C . PHE A 1 536 ? -28.549 -30.226 45.979 1.00 32.41 536 PHE A C 1
ATOM 4287 O O . PHE A 1 536 ? -28.302 -29.154 46.518 1.00 32.41 536 PHE A O 1
ATOM 4294 N N . SER A 1 537 ? -29.039 -30.356 44.732 1.00 31.58 537 SER A N 1
ATOM 4295 C CA . SER A 1 537 ? -30.082 -29.622 43.958 1.00 31.58 537 SER A CA 1
ATOM 4296 C C . SER A 1 537 ? -30.182 -28.078 43.801 1.00 31.58 537 SER A C 1
ATOM 4298 O O . SER A 1 537 ? -30.437 -27.357 44.758 1.00 31.58 537 SER A O 1
ATOM 4300 N N . SER A 1 538 ? -30.198 -27.667 42.514 1.00 30.72 538 SER A N 1
ATOM 4301 C CA . SER A 1 538 ? -31.118 -26.765 41.759 1.00 30.72 538 SER A CA 1
ATOM 4302 C C . SER A 1 538 ? -31.619 -25.420 42.319 1.00 30.72 538 SER A C 1
ATOM 4304 O O . SER A 1 538 ? -32.322 -25.411 43.323 1.00 30.72 538 SER A O 1
ATOM 4306 N N . TRP A 1 539 ? -31.501 -24.347 41.513 1.00 26.23 539 TRP A N 1
ATOM 4307 C CA . TRP A 1 539 ? -32.499 -23.264 41.430 1.00 26.23 539 TRP A CA 1
ATOM 4308 C C . TRP A 1 539 ? -32.726 -22.786 39.985 1.00 26.23 539 TRP A C 1
ATOM 4310 O O . TRP A 1 539 ? -31.789 -22.481 39.254 1.00 26.23 539 TRP A O 1
ATOM 4320 N N . VAL A 1 540 ? -34.011 -22.739 39.628 1.00 26.66 540 VAL A N 1
ATOM 4321 C CA . VAL A 1 540 ? -34.646 -22.125 38.451 1.00 26.66 540 VAL A CA 1
ATOM 4322 C C . VAL A 1 540 ? -35.103 -20.717 38.853 1.00 26.66 540 VAL A C 1
ATOM 4324 O O . VAL A 1 540 ? -35.572 -20.545 39.978 1.00 26.66 540 VAL A O 1
ATOM 4327 N N . LEU A 1 541 ? -35.041 -19.731 37.953 1.00 27.22 541 LEU A N 1
ATOM 4328 C CA . LEU A 1 541 ? -35.726 -18.442 38.116 1.00 27.22 541 LEU A CA 1
ATOM 4329 C C . LEU A 1 541 ? -36.560 -18.119 36.869 1.00 27.22 541 LEU A C 1
ATOM 4331 O O . LEU A 1 541 ? -36.028 -18.024 35.767 1.00 27.22 541 LEU A O 1
ATOM 4335 N N . GLN A 1 542 ? -37.865 -17.928 37.080 1.00 24.56 542 GLN A N 1
ATOM 4336 C CA . GLN A 1 542 ? -38.823 -17.344 36.141 1.00 24.56 542 GLN A CA 1
ATOM 4337 C C . GLN A 1 542 ? -39.738 -16.359 36.908 1.00 24.56 542 GLN A C 1
ATOM 4339 O O . GLN A 1 542 ? -40.312 -16.728 37.927 1.00 24.56 542 GLN A O 1
ATOM 4344 N N . GLU A 1 543 ? -39.804 -15.125 36.387 1.00 26.09 543 GLU A N 1
ATOM 4345 C CA . GLU A 1 543 ? -40.880 -14.101 36.363 1.00 26.09 543 GLU A CA 1
ATOM 4346 C C . GLU A 1 543 ? -41.676 -13.629 37.616 1.00 26.09 543 GLU A C 1
ATOM 4348 O O . GLU A 1 543 ? -42.327 -14.404 38.307 1.00 26.09 543 GLU A O 1
ATOM 4353 N N . GLY A 1 544 ? -41.827 -12.289 37.740 1.00 25.00 544 GLY A N 1
ATOM 4354 C CA . GLY A 1 544 ? -43.170 -11.661 37.744 1.00 25.00 544 GLY A CA 1
ATOM 4355 C C . GLY A 1 544 ? -43.630 -10.713 38.886 1.00 25.00 544 GLY A C 1
ATOM 4356 O O . GLY A 1 544 ? -44.125 -11.170 39.906 1.00 25.00 544 GLY A O 1
ATOM 4357 N N . HIS A 1 545 ? -43.690 -9.401 38.569 1.00 26.77 545 HIS A N 1
ATOM 4358 C CA . HIS A 1 545 ? -44.747 -8.389 38.874 1.00 26.77 545 HIS A CA 1
ATOM 4359 C C . HIS A 1 545 ? -44.871 -7.554 40.195 1.00 26.77 545 HIS A C 1
ATOM 4361 O O . HIS A 1 545 ? -45.247 -8.058 41.246 1.00 26.77 545 HIS A O 1
ATOM 4367 N N . LYS A 1 546 ? -44.852 -6.209 39.977 1.00 27.31 546 LYS A N 1
ATOM 4368 C CA . LYS A 1 546 ? -45.880 -5.147 40.266 1.00 27.31 546 LYS A CA 1
ATOM 4369 C C . LYS A 1 546 ? -45.720 -4.099 41.409 1.00 27.31 546 LYS A C 1
ATOM 4371 O O . LYS A 1 546 ? -45.952 -4.389 42.572 1.00 27.31 546 LYS A O 1
ATOM 4376 N N . THR A 1 547 ? -45.512 -2.843 40.955 1.00 24.67 547 THR A N 1
ATOM 4377 C CA . THR A 1 547 ? -46.166 -1.526 41.257 1.00 24.67 547 THR A CA 1
ATOM 4378 C C . THR A 1 547 ? -46.348 -0.977 42.682 1.00 24.67 547 THR A C 1
ATOM 4380 O O . THR A 1 547 ? -46.996 -1.603 43.516 1.00 24.67 547 THR A O 1
ATOM 4383 N N . LEU A 1 548 ? -45.997 0.313 42.854 1.00 23.84 548 LEU A N 1
ATOM 4384 C CA . LEU A 1 548 ? -46.627 1.245 43.804 1.00 23.84 548 LEU A CA 1
ATOM 4385 C C . LEU A 1 548 ? -46.695 2.680 43.219 1.00 23.84 548 LEU A C 1
ATOM 4387 O O . LEU A 1 548 ? -45.661 3.260 42.902 1.00 23.84 548 LEU A O 1
ATOM 4391 N N . ASP A 1 549 ? -47.910 3.231 43.109 1.00 24.89 549 ASP A N 1
ATOM 4392 C CA . ASP A 1 549 ? -48.241 4.642 42.822 1.00 24.89 549 ASP A CA 1
ATOM 4393 C C . ASP A 1 549 ? -48.484 5.419 44.133 1.00 24.89 549 ASP A C 1
ATOM 4395 O O . ASP A 1 549 ? -49.085 4.866 45.058 1.00 24.89 549 ASP A O 1
ATOM 4399 N N . ILE A 1 550 ? -48.146 6.719 44.182 1.00 25.94 550 ILE A N 1
ATOM 4400 C CA . ILE A 1 550 ? -48.728 7.713 45.114 1.00 25.94 550 ILE A CA 1
ATOM 4401 C C . ILE A 1 550 ? -48.967 9.050 44.377 1.00 25.94 550 ILE A C 1
ATOM 4403 O O . ILE A 1 550 ? -48.174 9.476 43.545 1.00 25.94 550 ILE A O 1
ATOM 4407 N N . VAL A 1 551 ? -50.097 9.687 44.708 1.00 23.00 551 VAL A N 1
ATOM 4408 C CA . VAL A 1 551 ? -50.862 10.720 43.984 1.00 23.00 551 VAL A CA 1
ATOM 4409 C C . VAL A 1 551 ? -50.847 12.101 44.688 1.00 23.00 551 VAL A C 1
ATOM 4411 O O . VAL A 1 551 ? -50.789 12.130 45.914 1.00 23.00 551 VAL A O 1
ATOM 4414 N N . PHE A 1 552 ? -51.075 13.180 43.901 1.00 23.92 552 PHE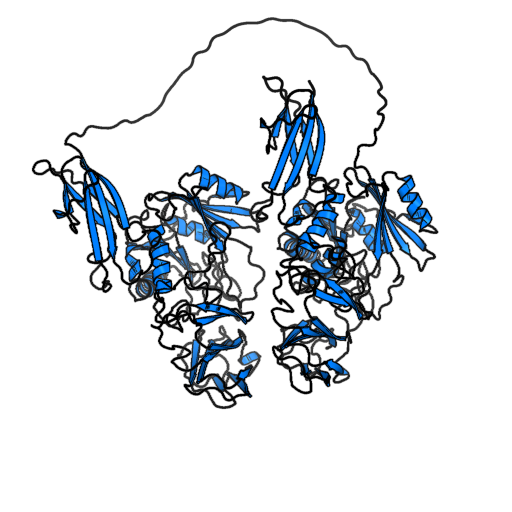 A N 1
ATOM 4415 C CA . PHE A 1 552 ? -51.871 14.436 44.144 1.00 23.92 552 PHE A CA 1
ATOM 4416 C C . PHE A 1 552 ? -51.042 15.755 44.163 1.00 23.92 552 PHE A C 1
ATOM 4418 O O . PHE A 1 552 ? -49.945 15.754 44.697 1.00 23.92 552 PHE A O 1
ATOM 4425 N N . ALA A 1 553 ? -51.448 16.944 43.666 1.00 25.17 553 ALA A N 1
ATOM 4426 C CA . ALA A 1 553 ? -52.686 17.503 43.094 1.00 25.17 553 ALA A CA 1
ATOM 4427 C C . ALA A 1 553 ? -52.429 18.881 42.395 1.00 25.17 553 ALA A C 1
ATOM 4429 O O . ALA A 1 553 ? -51.407 19.526 42.606 1.00 25.17 553 ALA A O 1
ATOM 4430 N N . GLU A 1 554 ? -53.423 19.303 41.601 1.00 26.20 554 GLU A N 1
ATOM 4431 C CA . GLU A 1 554 ? -53.740 20.591 40.937 1.00 26.20 554 GLU A CA 1
ATOM 4432 C C . GLU A 1 554 ? -53.229 21.934 41.530 1.00 26.20 554 GLU A C 1
ATOM 4434 O O . GLU A 1 554 ? -53.385 22.184 42.723 1.00 26.20 554 GLU A O 1
ATOM 4439 N N . ASN A 1 555 ? -52.887 22.915 40.662 1.00 25.64 555 ASN A N 1
ATOM 4440 C CA . ASN A 1 555 ? -53.654 24.179 40.591 1.00 25.64 555 ASN A CA 1
ATOM 4441 C C . ASN A 1 555 ? -53.419 25.078 39.353 1.00 25.64 555 ASN A C 1
ATOM 4443 O O . ASN A 1 555 ? -52.379 25.078 38.707 1.00 25.64 555 ASN A O 1
ATOM 4447 N N . LYS A 1 556 ? -54.472 25.850 39.062 1.00 27.14 556 LYS A N 1
ATOM 4448 C CA . LYS A 1 556 ? -54.813 26.665 37.879 1.00 27.14 556 LYS A CA 1
ATOM 4449 C C . LYS A 1 556 ? -54.117 28.040 37.822 1.00 27.14 556 LYS A C 1
ATOM 4451 O O . LYS A 1 556 ? -53.968 28.665 38.865 1.00 27.14 556 LYS A O 1
ATOM 4456 N N . GLY A 1 557 ? -53.960 28.626 36.618 1.00 25.59 557 GLY A N 1
ATOM 4457 C CA . GLY A 1 557 ? -54.051 30.099 36.476 1.00 25.59 557 GLY A CA 1
ATOM 4458 C C . GLY A 1 557 ? -53.399 30.826 35.281 1.00 25.59 557 GLY A C 1
ATOM 4459 O O . GLY A 1 557 ? -52.329 31.384 35.427 1.00 25.59 557 GLY A O 1
ATOM 4460 N N . LYS A 1 558 ? -54.141 30.941 34.166 1.00 26.64 558 LYS A N 1
ATOM 4461 C CA . LYS A 1 558 ? -54.442 32.156 33.354 1.00 26.64 558 LYS A CA 1
ATOM 4462 C C . LYS A 1 558 ? -53.379 33.220 32.947 1.00 26.64 558 LYS A C 1
ATOM 4464 O O . LYS A 1 558 ? -52.911 33.976 33.785 1.00 26.64 558 LYS A O 1
ATOM 4469 N N . MET A 1 559 ? -53.450 33.517 31.626 1.00 23.31 559 MET A N 1
ATOM 4470 C CA . MET A 1 559 ? -53.356 34.831 30.913 1.00 23.31 559 MET A CA 1
ATOM 4471 C C . MET A 1 559 ? -51.951 35.444 30.707 1.00 23.31 559 MET A C 1
ATOM 4473 O O . MET A 1 559 ? -51.119 35.321 31.583 1.00 23.31 559 MET A O 1
ATOM 4477 N N . LYS A 1 560 ? -51.603 36.203 29.650 1.00 24.69 560 LYS A N 1
ATOM 4478 C CA . LYS A 1 560 ? -52.198 36.697 28.380 1.00 24.69 560 LYS A CA 1
ATOM 4479 C C . LYS A 1 560 ? -51.042 37.338 27.564 1.00 24.69 560 LYS A C 1
ATOM 4481 O O . LYS A 1 560 ? -50.056 37.753 28.156 1.00 24.69 560 LYS A O 1
ATOM 4486 N N . HIS A 1 561 ? -51.214 37.468 26.243 1.00 31.28 561 HIS A N 1
ATOM 4487 C CA . HIS A 1 561 ? -50.379 38.231 25.292 1.00 31.28 561 HIS A CA 1
ATOM 4488 C C . HIS A 1 561 ? -49.811 39.572 25.792 1.00 31.28 561 HIS A C 1
ATOM 4490 O O . HIS A 1 561 ? -50.555 40.325 26.411 1.00 31.28 561 HIS A O 1
ATOM 4496 N N . PHE A 1 562 ? -48.606 39.937 25.324 1.00 24.55 562 PHE A N 1
ATOM 4497 C CA . PHE A 1 562 ? -48.307 41.279 24.797 1.00 24.55 562 PHE A CA 1
ATOM 4498 C C . PHE A 1 562 ? -47.139 41.251 23.790 1.00 24.55 562 PHE A C 1
ATOM 4500 O O . PHE A 1 562 ? -46.101 40.644 24.020 1.00 24.55 562 PHE A O 1
ATOM 4507 N N . SER A 1 563 ? -47.363 41.916 22.663 1.00 29.88 563 SER A N 1
ATOM 4508 C CA . SER A 1 563 ? -46.463 42.228 21.550 1.00 29.88 563 SER A CA 1
ATOM 4509 C C . SER A 1 563 ? -45.619 43.481 21.818 1.00 29.88 563 SER A C 1
ATOM 4511 O O . SER A 1 563 ? -46.182 44.439 22.343 1.00 29.88 563 SER A O 1
ATOM 4513 N N . ALA A 1 564 ? -44.362 43.538 21.352 1.00 25.20 564 ALA A N 1
ATOM 4514 C CA . ALA A 1 564 ? -43.716 44.768 20.856 1.00 25.20 564 ALA A CA 1
ATOM 4515 C C . ALA A 1 564 ? -42.347 44.495 20.198 1.00 25.20 564 ALA A C 1
ATOM 4517 O O . ALA A 1 564 ? -41.475 43.864 20.785 1.00 25.20 564 ALA A O 1
ATOM 4518 N N . LEU A 1 565 ? -42.187 45.041 18.988 1.00 33.25 565 LEU A N 1
ATOM 4519 C CA . LEU A 1 565 ? -40.940 45.275 18.255 1.00 33.25 565 LEU A CA 1
ATOM 4520 C C . LEU A 1 565 ? -39.854 45.930 19.127 1.00 33.25 565 LEU A C 1
ATOM 4522 O O . LEU A 1 565 ? -40.139 46.870 19.868 1.00 33.25 565 LEU A O 1
ATOM 4526 N N . SER A 1 566 ? -38.592 45.566 18.897 1.00 24.28 566 SER A N 1
ATOM 4527 C CA . SER A 1 566 ? -37.452 46.473 19.069 1.00 24.28 566 SER A CA 1
ATOM 4528 C C . SER A 1 566 ? -36.360 46.138 18.056 1.00 24.28 566 SER A C 1
ATOM 4530 O O . SER A 1 566 ? -35.850 45.026 18.001 1.00 24.28 566 SER A O 1
ATOM 4532 N N . ILE A 1 567 ? -36.067 47.138 17.228 1.00 33.44 567 ILE A N 1
ATOM 4533 C CA . ILE A 1 567 ? -34.926 47.240 16.322 1.00 33.44 567 ILE A CA 1
ATOM 4534 C C . ILE A 1 567 ? -33.647 47.176 17.163 1.00 33.44 567 ILE A C 1
ATOM 4536 O O . ILE A 1 567 ? -33.506 47.962 18.099 1.00 33.44 567 ILE A O 1
ATOM 4540 N N . PHE A 1 568 ? -32.708 46.304 16.802 1.00 25.02 568 PHE A N 1
ATOM 4541 C CA . PHE A 1 568 ? -31.320 46.407 17.245 1.00 25.02 568 PHE A CA 1
ATOM 4542 C C . PHE A 1 568 ? -30.403 46.388 16.024 1.00 25.02 568 PHE A C 1
ATOM 4544 O O . PHE A 1 568 ? -30.389 45.431 15.253 1.00 25.02 568 PHE A O 1
ATOM 4551 N N . CYS A 1 569 ? -29.662 47.484 15.846 1.00 25.97 569 CYS A N 1
ATOM 4552 C CA . CYS A 1 569 ? -28.486 47.541 14.991 1.00 25.97 569 CYS A CA 1
ATOM 4553 C C . CYS A 1 569 ? -27.519 46.426 15.397 1.00 25.97 569 CYS A C 1
ATOM 4555 O O . CYS A 1 569 ? -27.056 46.405 16.538 1.00 25.97 569 CYS A O 1
ATOM 4557 N N . VAL A 1 570 ? -27.167 45.553 14.456 1.00 25.55 570 VAL A N 1
ATOM 4558 C CA . VAL A 1 570 ? -26.002 44.680 14.596 1.00 25.55 570 VAL A CA 1
ATOM 4559 C C . VAL A 1 570 ? -24.781 45.518 14.230 1.00 25.55 570 VAL A C 1
ATOM 4561 O O . VAL A 1 570 ? -24.537 45.814 13.062 1.00 25.55 570 VAL A O 1
ATOM 4564 N N . PHE A 1 571 ? -24.024 45.945 15.241 1.00 24.62 571 PHE A N 1
ATOM 4565 C CA . PHE A 1 571 ? -22.605 46.219 15.051 1.00 24.62 571 PHE A CA 1
ATOM 4566 C C . PHE A 1 571 ? -21.951 44.879 14.704 1.00 24.62 571 PHE A C 1
ATOM 4568 O O . PHE A 1 571 ? -21.796 44.029 15.580 1.00 24.62 571 PHE A O 1
ATOM 4575 N N . VAL A 1 572 ? -21.596 44.677 13.433 1.00 27.38 572 VAL A N 1
ATOM 4576 C CA . VAL A 1 572 ? -20.682 43.600 13.041 1.00 27.38 572 VAL A CA 1
ATOM 4577 C C . VAL A 1 572 ? -19.322 43.976 13.619 1.00 27.38 572 VAL A C 1
ATOM 4579 O O . VAL A 1 572 ? -18.606 44.825 13.094 1.00 27.38 572 VAL A O 1
ATOM 4582 N N . THR A 1 573 ? -19.012 43.415 14.779 1.00 28.03 573 THR A N 1
ATOM 4583 C CA . THR A 1 573 ? -17.642 43.355 15.275 1.00 28.03 573 THR A CA 1
ATOM 4584 C C . THR A 1 573 ? -16.924 42.337 14.395 1.00 28.03 573 THR A C 1
ATOM 4586 O O . THR A 1 573 ? -17.382 41.205 14.280 1.00 28.03 573 THR A O 1
ATOM 4589 N N . GLN A 1 574 ? -15.853 42.759 13.709 1.00 31.66 574 GLN A N 1
ATOM 4590 C CA . GLN A 1 574 ? -14.951 41.851 12.993 1.00 31.66 574 GLN A CA 1
ATOM 4591 C C . GLN A 1 574 ? -14.517 40.753 13.968 1.00 31.66 574 GLN A C 1
ATOM 4593 O O . GLN A 1 574 ? -13.871 41.036 14.980 1.00 31.66 574 GLN A O 1
ATOM 4598 N N . ILE A 1 575 ? -14.920 39.520 13.680 1.00 40.34 575 ILE A N 1
ATOM 4599 C CA . ILE A 1 575 ? -14.506 38.344 14.438 1.00 40.34 575 ILE A CA 1
ATOM 4600 C C . ILE A 1 575 ? -13.040 38.087 14.064 1.00 40.34 575 ILE A C 1
ATOM 4602 O O . ILE A 1 575 ? -12.658 38.193 12.896 1.00 40.34 575 ILE A O 1
ATOM 4606 N N . ALA A 1 576 ? -12.187 37.818 15.053 1.00 47.66 576 ALA A N 1
ATOM 4607 C CA . ALA A 1 576 ? -10.800 37.438 14.803 1.00 47.66 576 ALA A CA 1
ATOM 4608 C C . ALA A 1 576 ? -10.767 36.168 13.927 1.00 47.66 576 ALA A C 1
ATOM 4610 O O . ALA A 1 576 ? -11.407 35.189 14.285 1.00 47.66 576 ALA A O 1
ATOM 4611 N N . GLY A 1 577 ? -10.052 36.200 12.793 1.00 57.25 577 GLY A N 1
ATOM 4612 C CA . GLY A 1 577 ? -9.943 35.066 11.853 1.00 57.25 577 GLY A CA 1
ATOM 4613 C C . GLY A 1 577 ? -10.531 35.299 10.455 1.00 57.25 577 GLY A C 1
ATOM 4614 O O . GLY A 1 577 ? -10.362 34.470 9.578 1.00 57.25 577 GLY A O 1
ATOM 4615 N N . GLN A 1 578 ? -11.176 36.436 10.196 1.00 75.31 578 GLN A N 1
ATOM 4616 C CA . GLN A 1 578 ? -11.799 36.705 8.895 1.00 75.31 578 GLN A CA 1
ATOM 4617 C C . GLN A 1 578 ? -10.797 37.233 7.845 1.00 75.31 578 GLN A C 1
ATOM 4619 O O . GLN A 1 578 ? -10.034 38.162 8.135 1.00 75.31 578 GLN A O 1
ATOM 4624 N N . ALA A 1 579 ? -10.831 36.687 6.622 1.00 87.31 579 ALA A N 1
ATOM 4625 C CA . ALA A 1 579 ? -10.074 37.176 5.465 1.00 87.31 579 ALA A CA 1
ATOM 4626 C C . ALA A 1 579 ? -10.959 37.353 4.219 1.00 87.31 579 ALA A C 1
ATOM 4628 O O . ALA A 1 579 ? -11.798 36.514 3.908 1.00 87.31 579 ALA A O 1
ATOM 4629 N N . HIS A 1 580 ? -10.741 38.436 3.480 1.00 90.06 580 HIS A N 1
ATOM 4630 C CA . HIS A 1 580 ? -11.191 38.599 2.101 1.00 90.06 580 HIS A CA 1
ATOM 4631 C C . HIS A 1 580 ? -10.151 37.960 1.178 1.00 90.06 580 HIS A C 1
ATOM 4633 O O . HIS A 1 580 ? -8.965 38.298 1.268 1.00 90.06 580 HIS A O 1
ATOM 4639 N N . HIS A 1 581 ? -10.591 37.005 0.362 1.00 90.88 581 HIS A N 1
ATOM 4640 C CA . HIS A 1 581 ? -9.751 36.254 -0.561 1.00 90.88 581 HIS A CA 1
ATOM 4641 C C . HIS A 1 581 ? -10.085 36.646 -2.002 1.00 90.88 581 HIS A C 1
ATOM 4643 O O . HIS A 1 581 ? -11.241 36.575 -2.423 1.00 90.88 581 HIS A O 1
ATOM 4649 N N . ILE A 1 582 ? -9.062 37.044 -2.761 1.00 91.19 582 ILE A N 1
ATOM 4650 C CA . ILE A 1 582 ? -9.153 37.183 -4.217 1.00 91.19 582 ILE A CA 1
ATOM 4651 C C . ILE A 1 582 ? -8.084 36.332 -4.893 1.00 91.19 582 ILE A C 1
ATOM 4653 O O . ILE A 1 582 ? -6.916 36.360 -4.501 1.00 91.19 582 ILE A O 1
ATOM 4657 N N . LYS A 1 583 ? -8.486 35.645 -5.961 1.00 91.06 583 LYS A N 1
ATOM 4658 C CA . LYS A 1 583 ? -7.596 34.904 -6.859 1.00 91.06 583 LYS A CA 1
ATOM 4659 C C . LYS A 1 583 ? -7.701 35.509 -8.245 1.00 91.06 583 LYS A C 1
ATOM 4661 O O . LYS A 1 583 ? -8.805 35.678 -8.772 1.00 91.06 583 LYS A O 1
ATOM 4666 N N . PHE A 1 584 ? -6.577 35.851 -8.862 1.00 91.50 584 PHE A N 1
ATOM 4667 C CA . PHE A 1 584 ? -6.588 36.430 -10.203 1.00 91.50 584 PHE A CA 1
ATOM 4668 C C . PHE A 1 584 ? -5.430 35.950 -11.072 1.00 91.50 584 PHE A C 1
ATOM 4670 O O . PHE A 1 584 ? -4.304 35.766 -10.615 1.00 91.50 584 PHE A O 1
ATOM 4677 N N . HIS A 1 585 ? -5.728 35.780 -12.360 1.00 90.62 585 HIS A N 1
ATOM 4678 C CA . HIS A 1 585 ? -4.737 35.530 -13.397 1.00 90.62 585 HIS A CA 1
ATOM 4679 C C . HIS A 1 585 ? -4.156 36.858 -13.860 1.00 90.62 585 HIS A C 1
ATOM 4681 O O . HIS A 1 585 ? -4.902 37.718 -14.323 1.00 90.62 585 HIS A O 1
ATOM 4687 N N . GLN A 1 586 ? -2.841 37.010 -13.800 1.00 92.19 586 GLN A N 1
ATOM 4688 C CA . GLN A 1 586 ? -2.117 38.139 -14.363 1.00 92.19 586 GLN A CA 1
ATOM 4689 C C . GLN A 1 586 ? -1.362 37.699 -15.614 1.00 92.19 586 GLN A C 1
ATOM 4691 O O . GLN A 1 586 ? -0.599 36.739 -15.563 1.00 92.19 586 GLN A O 1
ATOM 4696 N N . SER A 1 587 ? -1.519 38.463 -16.694 1.00 88.69 587 SER A N 1
ATOM 4697 C CA . SER A 1 587 ? -0.791 38.286 -17.949 1.00 88.69 587 SER A CA 1
ATOM 4698 C C . SER A 1 587 ? 0.268 39.378 -18.124 1.00 88.69 587 SER A C 1
ATOM 4700 O O . SER A 1 587 ? -0.083 40.519 -18.445 1.00 88.69 587 SER A O 1
ATOM 4702 N N . PRO A 1 588 ? 1.568 39.102 -17.912 1.00 85.19 588 PRO A N 1
ATOM 4703 C CA . PRO A 1 588 ? 2.617 40.073 -18.219 1.00 85.19 588 PRO A CA 1
ATOM 4704 C C . PRO A 1 588 ? 2.679 40.424 -19.709 1.00 85.19 588 PRO A C 1
ATOM 4706 O O . PRO A 1 588 ? 3.000 41.564 -20.050 1.00 85.19 588 PRO A O 1
ATOM 4709 N N . GLU A 1 589 ? 2.356 39.469 -20.586 1.00 83.69 589 GLU A N 1
ATOM 4710 C CA . GLU A 1 589 ? 2.352 39.673 -22.036 1.00 83.69 589 GLU A CA 1
ATOM 4711 C C . GLU A 1 589 ? 1.209 40.603 -22.487 1.00 83.69 589 GLU A C 1
ATOM 4713 O O . GLU A 1 589 ? 1.425 41.448 -23.358 1.00 83.69 589 GLU A O 1
ATOM 4718 N N . ASP A 1 590 ? 0.048 40.573 -21.818 1.00 82.94 590 ASP A N 1
ATOM 4719 C CA . ASP A 1 590 ? -1.052 41.533 -22.005 1.00 82.94 590 ASP A CA 1
ATOM 4720 C C . ASP A 1 590 ? -0.925 42.754 -21.074 1.00 82.94 590 ASP A C 1
ATOM 4722 O O . ASP A 1 590 ? -1.853 43.165 -20.378 1.00 82.94 590 ASP A O 1
ATOM 4726 N N . ASN A 1 591 ? 0.274 43.346 -21.016 1.00 86.94 591 ASN A N 1
ATOM 4727 C CA . ASN A 1 591 ? 0.547 44.583 -20.273 1.00 86.94 591 ASN A CA 1
ATOM 4728 C C . ASN A 1 591 ? 0.128 44.521 -18.784 1.00 86.94 591 ASN A C 1
ATOM 4730 O O . ASN A 1 591 ? -0.303 45.529 -18.218 1.00 86.94 591 ASN A O 1
ATOM 4734 N N . TYR A 1 592 ? 0.290 43.364 -18.138 1.00 89.00 592 TYR A N 1
ATOM 4735 C CA . TYR A 1 592 ? -0.155 43.101 -16.762 1.00 89.00 592 TYR A CA 1
ATOM 4736 C C . TYR A 1 592 ? -1.675 43.261 -16.580 1.00 89.00 592 TYR A C 1
ATOM 4738 O O . TYR A 1 592 ? -2.135 43.733 -15.535 1.00 89.00 592 TYR A O 1
ATOM 4746 N N . ALA A 1 593 ? -2.468 42.921 -17.600 1.00 90.31 593 ALA A N 1
ATOM 4747 C CA . ALA A 1 593 ? -3.910 42.772 -17.464 1.00 90.31 593 ALA A CA 1
ATOM 4748 C C . ALA A 1 593 ? -4.232 41.593 -16.540 1.00 90.31 593 ALA A C 1
ATOM 4750 O O . ALA A 1 593 ? -3.548 40.564 -16.549 1.00 90.31 593 ALA A O 1
ATOM 4751 N N . CYS A 1 594 ? -5.276 41.763 -15.735 1.00 92.31 594 CYS A N 1
ATOM 4752 C CA . CYS A 1 594 ? -5.712 40.769 -14.774 1.00 92.31 594 CYS A CA 1
ATOM 4753 C C . CYS A 1 594 ? -7.140 40.298 -15.035 1.00 92.31 594 CYS A C 1
ATOM 4755 O O . CYS A 1 594 ? -8.012 41.043 -15.486 1.00 92.31 594 CYS A O 1
ATOM 4757 N N . ILE A 1 595 ? -7.383 39.039 -14.712 1.00 89.56 595 ILE A N 1
ATOM 4758 C CA . ILE A 1 595 ? -8.697 38.421 -14.752 1.00 89.56 595 ILE A CA 1
ATOM 4759 C C . ILE A 1 595 ? -8.978 37.926 -13.338 1.00 89.56 595 ILE A C 1
ATOM 4761 O O . ILE A 1 595 ? -8.293 37.027 -12.858 1.00 89.56 595 ILE A O 1
ATOM 4765 N N . LEU A 1 596 ? -9.960 38.526 -12.669 1.00 89.12 596 LEU A N 1
ATOM 4766 C CA . LEU A 1 596 ? -10.440 38.091 -11.363 1.00 89.12 596 LEU A CA 1
ATOM 4767 C C . LEU A 1 596 ? -11.161 36.749 -11.530 1.00 89.12 596 LEU A C 1
ATOM 4769 O O . LEU A 1 596 ? -12.228 36.684 -12.153 1.00 89.12 596 LEU A O 1
ATOM 4773 N N . ILE A 1 597 ? -10.535 35.696 -11.005 1.00 87.25 597 ILE A N 1
ATOM 4774 C CA . ILE A 1 597 ? -10.997 34.307 -11.070 1.00 87.25 597 ILE A CA 1
ATOM 4775 C C . ILE A 1 597 ? -11.928 34.027 -9.900 1.00 87.25 597 ILE A C 1
ATOM 4777 O O . ILE A 1 597 ? -13.003 33.474 -10.101 1.00 87.25 597 ILE A O 1
ATOM 4781 N N . GLU A 1 598 ? -11.543 34.440 -8.697 1.00 86.19 598 GLU A N 1
ATOM 4782 C CA . GLU A 1 598 ? -12.245 34.109 -7.462 1.00 86.19 598 GLU A CA 1
ATOM 4783 C C . GLU A 1 598 ? -12.315 35.320 -6.543 1.00 86.19 598 GLU A C 1
ATOM 4785 O O . GLU A 1 598 ? -11.412 36.158 -6.522 1.00 86.19 598 GLU A O 1
ATOM 4790 N N . GLU A 1 599 ? -13.419 35.410 -5.815 1.00 87.56 599 GLU A N 1
ATOM 4791 C CA . GLU A 1 599 ? -13.665 36.434 -4.813 1.00 87.56 599 GLU A CA 1
ATOM 4792 C C . GLU A 1 599 ? -14.593 35.834 -3.765 1.00 87.56 599 GLU A C 1
ATOM 4794 O O . GLU A 1 599 ? -15.749 35.518 -4.063 1.00 87.56 599 GLU A O 1
ATOM 4799 N N . GLU A 1 600 ? -14.077 35.669 -2.554 1.00 86.44 600 GLU A N 1
ATOM 4800 C CA . GLU A 1 600 ? -14.805 35.044 -1.461 1.00 86.44 600 GLU A CA 1
ATOM 4801 C C . GLU A 1 600 ? -14.395 35.606 -0.096 1.00 86.44 600 GLU A C 1
ATOM 4803 O O . GLU A 1 600 ? -13.414 36.339 0.065 1.00 86.44 600 GLU A O 1
ATOM 4808 N N . PHE A 1 601 ? -15.179 35.242 0.912 1.00 85.75 601 PHE A N 1
ATOM 4809 C CA . PHE A 1 601 ? -14.899 35.549 2.301 1.00 85.75 601 PHE A CA 1
ATOM 4810 C C . PHE A 1 601 ? -14.558 34.263 3.046 1.00 85.75 601 PHE A C 1
ATOM 4812 O O . PHE A 1 601 ? -15.381 33.354 3.101 1.00 85.75 601 PHE A O 1
ATOM 4819 N N . VAL A 1 602 ? -13.375 34.218 3.658 1.00 85.06 602 VAL A N 1
ATOM 4820 C CA . VAL A 1 602 ? -12.873 33.062 4.402 1.00 85.06 602 VAL A CA 1
ATOM 4821 C C . VAL A 1 602 ? -13.014 33.348 5.901 1.00 85.06 602 VAL A C 1
ATOM 4823 O O . VAL A 1 602 ? -12.246 34.147 6.450 1.00 85.06 602 VAL A O 1
ATOM 4826 N N . PRO A 1 603 ? -14.004 32.749 6.585 1.00 75.81 603 PRO A N 1
ATOM 4827 C CA . PRO A 1 603 ? -14.352 33.123 7.955 1.00 75.81 603 PRO A CA 1
ATOM 4828 C C . PRO A 1 603 ? -13.306 32.710 9.002 1.00 75.81 603 PRO A C 1
ATOM 4830 O O . PRO A 1 603 ? -13.187 33.394 10.017 1.00 75.81 603 PRO A O 1
ATOM 4833 N N . ASN A 1 604 ? -12.547 31.639 8.744 1.00 75.31 604 ASN A N 1
ATOM 4834 C CA . ASN A 1 604 ? -11.640 30.991 9.702 1.00 75.31 604 ASN A CA 1
ATOM 4835 C C . ASN A 1 604 ? -10.166 31.014 9.253 1.00 75.31 604 ASN A C 1
ATOM 4837 O O . ASN A 1 604 ? -9.393 30.110 9.566 1.00 75.31 604 ASN A O 1
ATOM 4841 N N . TYR A 1 605 ? -9.756 32.041 8.510 1.00 86.06 605 TYR A N 1
ATOM 4842 C CA . TYR A 1 605 ? -8.385 32.183 8.039 1.00 86.06 605 TYR A CA 1
ATOM 4843 C C . TYR A 1 605 ? -7.397 32.525 9.169 1.00 86.06 605 TYR A C 1
ATOM 4845 O O . TYR A 1 605 ? -7.449 33.581 9.808 1.00 86.06 605 TYR A O 1
ATOM 4853 N N . ARG A 1 606 ? -6.423 31.638 9.369 1.00 84.56 606 ARG A N 1
ATOM 4854 C CA . ARG A 1 606 ? -5.377 31.701 10.402 1.00 84.56 606 ARG A CA 1
ATOM 4855 C C . ARG A 1 606 ? -3.973 31.925 9.825 1.00 84.56 606 ARG A C 1
ATOM 4857 O O . ARG A 1 606 ? -2.996 31.964 10.565 1.00 84.56 606 ARG A O 1
ATOM 4864 N N . GLY A 1 607 ? -3.855 32.132 8.511 1.00 81.94 607 GLY A N 1
ATOM 4865 C CA . GLY A 1 607 ? -2.572 32.270 7.812 1.00 81.94 607 GLY A CA 1
ATOM 4866 C C . GLY A 1 607 ? -1.891 33.643 7.869 1.00 81.94 607 GLY A C 1
ATOM 4867 O O . GLY A 1 607 ? -0.859 33.821 7.222 1.00 81.94 607 GLY A O 1
ATOM 4868 N N . PHE A 1 608 ? -2.427 34.627 8.598 1.00 82.56 608 PHE A N 1
ATOM 4869 C CA . PHE A 1 608 ? -1.816 35.960 8.681 1.00 82.56 608 PHE A CA 1
ATOM 4870 C C . PHE A 1 608 ? -0.487 35.954 9.449 1.00 82.56 608 PHE A C 1
ATOM 4872 O O . PHE A 1 608 ? -0.380 35.403 10.544 1.00 82.56 608 PHE A O 1
ATOM 4879 N N . GLU A 1 609 ? 0.512 36.666 8.928 1.00 66.19 609 GLU A N 1
ATOM 4880 C CA . GLU A 1 609 ? 1.717 36.987 9.693 1.00 66.19 609 GLU A CA 1
ATOM 4881 C C . GLU A 1 609 ? 1.389 37.983 10.821 1.00 66.19 609 GLU A C 1
ATOM 4883 O O . GLU A 1 609 ? 0.488 38.821 10.693 1.00 66.19 609 GLU A O 1
ATOM 4888 N N . LYS A 1 610 ? 2.134 37.913 11.937 1.00 58.94 610 LYS A N 1
ATOM 4889 C CA . LYS A 1 610 ? 1.857 38.681 13.170 1.00 58.94 610 LYS A CA 1
ATOM 4890 C C . LYS A 1 610 ? 1.797 40.204 12.969 1.00 58.94 610 LYS A C 1
ATOM 4892 O O . LYS A 1 610 ? 1.203 40.885 13.801 1.00 58.94 610 LYS A O 1
ATOM 4897 N N . GLU A 1 611 ? 2.375 40.735 11.890 1.00 55.03 611 GLU A N 1
ATOM 4898 C CA . GLU A 1 611 ? 2.572 42.179 11.704 1.00 55.03 611 GLU A CA 1
ATOM 4899 C C . GLU A 1 611 ? 1.772 42.806 10.547 1.00 55.03 611 GLU A C 1
ATOM 4901 O O . GLU A 1 611 ? 1.513 44.007 10.590 1.00 55.03 611 GLU A O 1
ATOM 4906 N N . THR A 1 612 ? 1.340 42.042 9.535 1.00 63.12 612 THR A N 1
ATOM 4907 C CA . THR A 1 612 ? 0.886 42.625 8.251 1.00 63.12 612 THR A CA 1
ATOM 4908 C C . THR A 1 612 ? -0.591 42.419 7.923 1.00 63.12 612 THR A C 1
ATOM 4910 O O . THR A 1 612 ? -1.108 43.143 7.080 1.00 63.12 612 THR A O 1
ATOM 4913 N N . GLY A 1 613 ? -1.309 41.494 8.580 1.00 71.62 613 GLY A N 1
ATOM 4914 C CA . GLY A 1 613 ? -2.743 41.260 8.311 1.00 71.62 613 GLY A CA 1
ATOM 4915 C C . GLY A 1 613 ? -3.078 40.931 6.847 1.00 71.62 613 GLY A C 1
ATOM 4916 O O . GLY A 1 613 ? -4.229 41.060 6.436 1.00 71.62 613 GLY A O 1
ATOM 4917 N N . PHE A 1 614 ? -2.065 40.526 6.082 1.00 82.31 614 PHE A N 1
ATOM 4918 C CA . PHE A 1 614 ? -2.085 40.379 4.637 1.00 82.31 614 PHE A CA 1
ATOM 4919 C C . PHE A 1 614 ? -1.129 39.247 4.252 1.00 82.31 614 PHE A C 1
ATOM 4921 O O . PHE A 1 614 ? 0.001 39.208 4.741 1.00 82.31 614 PHE A O 1
ATOM 4928 N N . LYS A 1 615 ? -1.567 38.332 3.388 1.00 87.69 615 LYS A N 1
ATOM 4929 C CA . LYS A 1 615 ? -0.742 37.259 2.823 1.00 87.69 615 LYS A CA 1
ATOM 4930 C C . LYS A 1 615 ? -1.084 37.105 1.348 1.00 87.69 615 LYS A C 1
ATOM 4932 O O . LYS A 1 615 ? -2.244 37.208 0.968 1.00 87.69 615 LYS A O 1
ATOM 4937 N N . TYR A 1 616 ? -0.080 36.843 0.525 1.00 87.94 616 TYR A N 1
ATOM 4938 C CA . TYR A 1 616 ? -0.284 36.527 -0.880 1.00 87.94 616 TYR A CA 1
ATOM 4939 C C . TYR A 1 616 ? 0.592 35.351 -1.291 1.00 87.94 616 TYR A C 1
ATOM 4941 O O . TYR A 1 616 ? 1.643 35.113 -0.693 1.00 87.94 616 TYR A O 1
ATOM 4949 N N . SER A 1 617 ? 0.159 34.628 -2.316 1.00 86.25 617 SER A N 1
ATOM 4950 C CA . SER A 1 617 ? 0.952 33.597 -2.974 1.00 86.25 617 SER A CA 1
ATOM 4951 C C . SER A 1 617 ? 0.940 33.838 -4.477 1.00 86.25 617 SER A C 1
ATOM 4953 O O . SER A 1 617 ? -0.025 34.374 -5.018 1.00 86.25 617 SER A O 1
ATOM 4955 N N . ILE A 1 618 ? 2.047 33.521 -5.144 1.00 85.06 618 ILE A N 1
ATOM 4956 C CA . ILE A 1 618 ? 2.195 33.695 -6.588 1.00 85.06 618 ILE A CA 1
ATOM 4957 C C . ILE A 1 618 ? 2.664 32.370 -7.152 1.00 85.06 618 ILE A C 1
ATOM 4959 O O . ILE A 1 618 ? 3.701 31.853 -6.737 1.00 85.06 618 ILE A O 1
ATOM 4963 N N . ARG A 1 619 ? 1.933 31.859 -8.135 1.00 83.25 619 ARG A N 1
ATOM 4964 C CA . ARG A 1 619 ? 2.267 30.627 -8.846 1.00 83.25 619 ARG A CA 1
ATOM 4965 C C . ARG A 1 619 ? 2.244 30.892 -10.349 1.00 83.25 619 ARG A C 1
ATOM 4967 O O . ARG A 1 619 ? 1.489 31.754 -10.798 1.00 83.25 619 ARG A O 1
ATOM 4974 N N . PRO A 1 620 ? 3.070 30.208 -11.151 1.00 81.94 620 PRO A N 1
ATOM 4975 C CA . PRO A 1 620 ? 2.927 30.268 -12.601 1.00 81.94 620 PRO A CA 1
ATOM 4976 C C . PRO A 1 620 ? 1.555 29.709 -13.008 1.00 81.94 620 PRO A C 1
ATOM 4978 O O . PRO A 1 620 ? 1.134 28.681 -12.484 1.00 81.94 620 PRO A O 1
ATOM 4981 N N . ALA A 1 621 ? 0.858 30.364 -13.940 1.00 83.75 621 ALA A N 1
ATOM 4982 C CA . ALA A 1 621 ? -0.426 29.857 -14.437 1.00 83.75 621 ALA A CA 1
ATOM 4983 C C . ALA A 1 621 ? -0.244 28.585 -15.275 1.00 83.75 621 ALA A C 1
ATOM 4985 O O . ALA A 1 621 ? -1.045 27.659 -15.201 1.00 83.75 621 ALA A O 1
ATOM 4986 N N . ILE A 1 622 ? 0.853 28.522 -16.026 1.00 79.50 622 ILE A N 1
ATOM 4987 C CA . ILE A 1 622 ? 1.315 27.333 -16.735 1.00 79.50 622 ILE A CA 1
ATOM 4988 C C . ILE A 1 622 ? 2.786 27.158 -16.376 1.00 79.50 622 ILE A C 1
ATOM 4990 O O . ILE A 1 622 ? 3.573 28.086 -16.568 1.00 79.50 622 ILE A O 1
ATOM 4994 N N . LYS A 1 623 ? 3.173 25.984 -15.872 1.00 71.12 623 LYS A N 1
ATOM 4995 C CA . LYS A 1 623 ? 4.575 25.660 -15.583 1.00 71.12 623 LYS A CA 1
ATOM 4996 C C . LYS A 1 623 ? 5.119 24.742 -16.682 1.00 71.12 623 LYS A C 1
ATOM 4998 O O . LYS A 1 623 ? 5.066 23.526 -16.527 1.00 71.12 623 LYS A O 1
ATOM 5003 N N . PRO A 1 624 ? 5.619 25.278 -17.815 1.00 66.56 624 PRO A N 1
ATOM 5004 C CA . PRO A 1 624 ? 6.137 24.430 -18.880 1.00 66.56 624 PRO A CA 1
ATOM 5005 C C . PRO A 1 624 ? 7.319 23.602 -18.353 1.00 66.56 624 PRO A C 1
ATOM 5007 O O . PRO A 1 624 ? 8.160 24.142 -17.623 1.00 66.56 624 PRO A O 1
ATOM 5010 N N . PRO A 1 625 ? 7.434 22.319 -18.731 1.00 66.81 625 PRO A N 1
ATOM 5011 C CA . PRO A 1 625 ? 8.569 21.519 -18.314 1.00 66.81 625 PRO A CA 1
ATOM 5012 C C . PRO A 1 625 ? 9.878 22.075 -18.885 1.00 66.81 625 PRO A C 1
ATOM 5014 O O . PRO A 1 625 ? 9.901 22.644 -19.984 1.00 66.81 625 PRO A O 1
ATOM 5017 N N . ALA A 1 626 ? 10.987 21.877 -18.166 1.00 60.47 626 ALA A N 1
ATOM 5018 C CA . ALA A 1 626 ? 12.311 22.249 -18.659 1.00 60.47 626 ALA A CA 1
ATOM 5019 C C . ALA A 1 626 ? 12.573 21.603 -20.034 1.00 60.47 626 ALA A C 1
ATOM 5021 O O . ALA A 1 626 ? 12.371 20.400 -20.212 1.00 60.47 626 ALA A O 1
ATOM 5022 N N . GLY A 1 627 ? 12.980 22.416 -21.015 1.00 57.47 627 GLY A N 1
ATOM 5023 C CA . GLY A 1 627 ? 13.242 21.966 -22.387 1.00 57.47 627 GLY A CA 1
ATOM 5024 C C . GLY A 1 627 ? 12.028 21.886 -23.327 1.00 57.47 627 GLY A C 1
ATOM 5025 O O . GLY A 1 627 ? 12.214 21.498 -24.476 1.00 57.47 627 GLY A O 1
ATOM 5026 N N . SER A 1 628 ? 10.820 22.277 -22.896 1.00 64.56 628 SER A N 1
ATOM 5027 C CA . SER A 1 628 ? 9.620 22.314 -23.757 1.00 64.56 628 SER A CA 1
ATOM 5028 C C . SER A 1 628 ? 9.827 23.167 -25.019 1.00 64.56 628 SER A C 1
ATOM 5030 O O . SER A 1 628 ? 10.282 24.314 -24.927 1.00 64.56 628 SER A O 1
ATOM 5032 N N . LEU A 1 629 ? 9.454 22.644 -26.196 1.00 61.69 629 LEU A N 1
ATOM 5033 C CA . LEU A 1 629 ? 9.479 23.413 -27.450 1.00 61.69 629 LEU A CA 1
ATOM 5034 C C . LEU A 1 629 ? 8.170 24.187 -27.651 1.00 61.69 629 LEU A C 1
ATOM 5036 O O . LEU A 1 629 ? 8.171 25.242 -28.297 1.00 61.69 629 LEU A O 1
ATOM 5040 N N . ILE A 1 630 ? 7.073 23.722 -27.042 1.00 63.94 630 ILE A N 1
ATOM 5041 C CA . ILE A 1 630 ? 5.840 24.499 -26.906 1.00 63.94 630 ILE A CA 1
ATOM 5042 C C . ILE A 1 630 ? 6.115 25.686 -25.985 1.00 63.94 630 ILE A C 1
ATOM 5044 O O . ILE A 1 630 ? 6.476 25.529 -24.815 1.00 63.94 630 ILE A O 1
ATOM 5048 N N . LYS A 1 631 ? 5.917 26.889 -26.529 1.00 66.31 631 LYS A N 1
ATOM 5049 C CA . LYS A 1 631 ? 5.853 28.135 -25.768 1.00 66.31 631 LYS A CA 1
ATOM 5050 C C . LYS A 1 631 ? 4.378 28.471 -25.567 1.00 66.31 631 LYS A C 1
ATOM 5052 O O . LYS A 1 631 ? 3.735 28.834 -26.553 1.00 66.31 631 LYS A O 1
ATOM 5057 N N . PRO A 1 632 ? 3.839 28.338 -24.343 1.00 66.00 632 PRO A N 1
ATOM 5058 C CA . PRO A 1 632 ? 2.488 28.791 -24.051 1.00 66.00 632 PRO A CA 1
ATOM 5059 C C . PRO A 1 632 ? 2.322 30.248 -24.483 1.00 66.00 632 PRO A C 1
ATOM 5061 O O . PRO A 1 632 ? 3.263 31.034 -24.374 1.00 66.00 632 PRO A O 1
ATOM 5064 N N . THR A 1 633 ? 1.127 30.600 -24.948 1.00 62.34 633 THR A N 1
ATOM 5065 C CA . THR A 1 633 ? 0.770 31.949 -25.420 1.00 62.34 633 THR A CA 1
ATOM 5066 C C . THR A 1 633 ? 0.918 33.048 -24.363 1.00 62.34 633 THR A C 1
ATOM 5068 O O . THR A 1 633 ? 0.796 34.211 -24.715 1.00 62.34 633 THR A O 1
ATOM 5071 N N . ASP A 1 634 ? 1.156 32.681 -23.099 1.00 69.69 634 ASP A N 1
ATOM 5072 C CA . ASP A 1 634 ? 1.465 33.584 -21.989 1.00 69.69 634 ASP A CA 1
ATOM 5073 C C . ASP A 1 634 ? 2.291 32.836 -20.927 1.00 69.69 634 ASP A C 1
ATOM 5075 O O . ASP A 1 634 ? 1.819 32.460 -19.855 1.00 69.69 634 ASP A O 1
ATOM 5079 N N . LYS A 1 635 ? 3.534 32.494 -21.274 1.00 69.56 635 LYS A N 1
ATOM 5080 C CA . LYS A 1 635 ? 4.396 31.614 -20.457 1.00 69.56 635 LYS A CA 1
ATOM 5081 C C . LYS A 1 635 ? 4.783 32.202 -19.092 1.00 69.56 635 LYS A C 1
ATOM 5083 O O . LYS A 1 635 ? 5.214 31.461 -18.216 1.00 69.56 635 LYS A O 1
ATOM 5088 N N . ASP A 1 636 ? 4.685 33.523 -18.947 1.00 80.06 636 ASP A N 1
ATOM 5089 C CA . ASP A 1 636 ? 5.042 34.252 -17.729 1.00 80.06 636 ASP A CA 1
ATOM 5090 C C . ASP A 1 636 ? 3.792 34.621 -16.907 1.00 80.06 636 ASP A C 1
ATOM 5092 O O . ASP A 1 636 ? 3.915 35.293 -15.876 1.00 80.06 636 ASP A O 1
ATOM 5096 N N . ALA A 1 637 ? 2.608 34.170 -17.349 1.00 86.00 637 ALA A N 1
ATOM 5097 C CA . ALA A 1 637 ? 1.344 34.303 -16.643 1.00 86.00 637 ALA A CA 1
ATOM 5098 C C . ALA A 1 637 ? 1.416 33.756 -15.221 1.00 86.00 637 ALA A C 1
ATOM 5100 O O . ALA A 1 637 ? 2.096 32.764 -14.935 1.00 86.00 637 ALA A O 1
ATOM 5101 N N . ARG A 1 638 ? 0.663 34.385 -14.321 1.00 89.88 638 ARG A N 1
ATOM 5102 C CA . ARG A 1 638 ? 0.682 34.061 -12.893 1.00 89.88 638 ARG A CA 1
ATOM 5103 C C . ARG A 1 638 ? -0.722 33.956 -12.341 1.00 89.88 638 ARG A C 1
ATOM 5105 O O . ARG A 1 638 ? -1.567 34.781 -12.674 1.00 89.88 638 ARG A O 1
ATOM 5112 N N . ILE A 1 639 ? -0.928 33.000 -11.450 1.00 89.50 639 ILE A N 1
ATOM 5113 C CA . ILE A 1 639 ? -2.044 32.997 -10.512 1.00 89.50 639 ILE A CA 1
ATOM 5114 C C . ILE A 1 639 ? -1.561 33.643 -9.228 1.00 89.50 639 ILE A C 1
ATOM 5116 O O . ILE A 1 639 ? -0.484 33.317 -8.722 1.00 89.50 639 ILE A O 1
ATOM 5120 N N . ILE A 1 640 ? -2.333 34.611 -8.755 1.00 91.06 640 ILE A N 1
ATOM 5121 C CA . ILE A 1 640 ? -2.043 35.346 -7.536 1.00 91.06 640 ILE A CA 1
ATOM 5122 C C . ILE A 1 640 ? -3.234 35.185 -6.603 1.00 91.06 640 ILE A C 1
ATOM 5124 O O . ILE A 1 640 ? -4.332 35.637 -6.928 1.00 91.06 640 ILE A O 1
ATOM 5128 N N . ASP A 1 641 ? -2.983 34.568 -5.453 1.00 90.44 641 ASP A N 1
ATOM 5129 C CA . ASP A 1 641 ? -3.921 34.456 -4.338 1.00 90.44 641 ASP A CA 1
ATOM 5130 C C . ASP A 1 641 ? -3.589 35.532 -3.316 1.00 90.44 641 ASP A C 1
ATOM 5132 O O . ASP A 1 641 ? -2.425 35.700 -2.942 1.00 90.44 641 ASP A O 1
ATOM 5136 N N . VAL A 1 642 ? -4.597 36.258 -2.850 1.00 91.38 642 VAL A N 1
ATOM 5137 C CA . VAL A 1 642 ? -4.437 37.327 -1.866 1.00 91.38 642 VAL A CA 1
ATOM 5138 C C . VAL A 1 642 ? -5.467 37.158 -0.766 1.00 91.38 642 VAL A C 1
ATOM 5140 O O . VAL A 1 642 ? -6.660 37.222 -1.031 1.00 91.38 642 VAL A O 1
ATOM 5143 N N . TYR A 1 643 ? -4.992 37.024 0.470 1.00 90.75 643 TYR A N 1
ATOM 5144 C CA . TYR A 1 643 ? -5.789 37.021 1.690 1.00 90.75 643 TYR A CA 1
ATOM 5145 C C . TYR A 1 643 ? -5.516 38.305 2.467 1.00 90.75 643 TYR A C 1
ATOM 5147 O O . TYR A 1 643 ? -4.386 38.555 2.900 1.00 90.75 643 TYR A O 1
ATOM 5155 N N . ALA A 1 644 ? -6.545 39.114 2.687 1.00 90.38 644 ALA A N 1
ATOM 5156 C CA . ALA A 1 644 ? -6.437 40.363 3.432 1.00 90.38 644 ALA A CA 1
ATOM 5157 C C . ALA A 1 644 ? -7.522 40.463 4.502 1.00 90.38 644 ALA A C 1
ATOM 5159 O O . ALA A 1 644 ? -8.638 39.995 4.310 1.00 90.38 644 ALA A O 1
ATOM 5160 N N . LYS A 1 645 ? -7.247 41.128 5.627 1.00 86.69 645 LYS A N 1
ATOM 5161 C CA . LYS A 1 645 ? -8.282 41.377 6.653 1.00 86.69 645 LYS A CA 1
ATOM 5162 C C . LYS A 1 645 ? -9.425 42.267 6.153 1.00 86.69 645 LYS A C 1
ATOM 5164 O O . LYS A 1 645 ? -10.485 42.309 6.779 1.00 86.69 645 LYS A O 1
ATOM 5169 N N . LYS A 1 646 ? -9.192 43.020 5.076 1.00 86.38 646 LYS A N 1
ATOM 5170 C CA . LYS A 1 646 ? -10.152 43.937 4.464 1.00 86.38 646 LYS A CA 1
ATOM 5171 C C . LYS A 1 646 ? -10.145 43.802 2.950 1.00 86.38 646 LYS A C 1
ATOM 5173 O O . LYS A 1 646 ? -9.083 43.685 2.342 1.00 86.38 646 LYS A O 1
ATOM 5178 N N . GLU A 1 647 ? -11.326 43.912 2.358 1.00 89.94 647 GLU A N 1
ATOM 5179 C CA . GLU A 1 647 ? -11.520 43.920 0.908 1.00 89.94 647 GLU A CA 1
ATOM 5180 C C . GLU A 1 647 ? -10.658 44.993 0.226 1.00 89.94 647 GLU A C 1
ATOM 5182 O O . GLU A 1 647 ? -9.982 44.717 -0.764 1.00 89.94 647 GLU A O 1
ATOM 5187 N N . GLU A 1 648 ? -10.587 46.204 0.789 1.00 89.19 648 GLU A N 1
ATOM 5188 C CA . GLU A 1 648 ? -9.839 47.298 0.164 1.00 89.19 648 GLU A CA 1
ATOM 5189 C C . GLU A 1 648 ? -8.334 47.014 0.088 1.00 89.19 648 GLU A C 1
ATOM 5191 O O . GLU A 1 648 ? -7.668 47.486 -0.830 1.00 89.19 648 GLU A O 1
ATOM 5196 N N . GLU A 1 649 ? -7.789 46.238 1.028 1.00 89.19 649 GLU A N 1
ATOM 5197 C CA . GLU A 1 649 ? -6.374 45.851 1.050 1.00 89.19 649 GLU A CA 1
ATOM 5198 C C . GLU A 1 649 ? -6.069 44.803 -0.033 1.00 89.19 649 GLU A C 1
ATOM 5200 O O . GLU A 1 649 ? -5.061 44.921 -0.736 1.00 89.19 649 GLU A O 1
ATOM 5205 N N . ALA A 1 650 ? -6.972 43.837 -0.236 1.00 89.44 650 ALA A N 1
ATOM 5206 C CA . ALA A 1 650 ? -6.873 42.860 -1.319 1.00 89.44 650 ALA A CA 1
ATOM 5207 C C . ALA A 1 650 ? -6.923 43.551 -2.696 1.00 89.44 650 ALA A C 1
ATOM 5209 O O . ALA A 1 650 ? -6.021 43.389 -3.525 1.00 89.44 650 ALA A O 1
ATOM 5210 N N . TYR A 1 651 ? -7.917 44.416 -2.913 1.00 90.81 651 TYR A N 1
ATOM 5211 C CA . TYR A 1 651 ? -8.055 45.176 -4.158 1.00 90.81 651 TYR A CA 1
ATOM 5212 C C . TYR A 1 651 ? -6.944 46.214 -4.365 1.00 90.81 651 TYR A C 1
ATOM 5214 O O . TYR A 1 651 ? -6.571 46.488 -5.512 1.00 90.81 651 TYR A O 1
ATOM 5222 N N . ALA A 1 652 ? -6.374 46.776 -3.294 1.00 89.31 652 ALA A N 1
ATOM 5223 C CA . ALA A 1 652 ? -5.207 47.649 -3.390 1.00 89.31 652 ALA A CA 1
ATOM 5224 C C . ALA A 1 652 ? -3.982 46.888 -3.906 1.00 89.31 652 ALA A C 1
ATOM 5226 O O . ALA A 1 652 ? -3.264 47.411 -4.760 1.00 89.31 652 ALA A O 1
ATOM 5227 N N . TYR A 1 653 ? -3.769 45.649 -3.452 1.00 91.19 653 TYR A N 1
ATOM 5228 C CA . TYR A 1 653 ? -2.701 44.807 -3.986 1.00 91.19 653 TYR A CA 1
ATOM 5229 C C . TYR A 1 653 ? -2.941 44.462 -5.458 1.00 91.19 653 TYR A C 1
ATOM 5231 O O . TYR A 1 653 ? -2.039 44.642 -6.275 1.00 91.19 653 TYR A O 1
ATOM 5239 N N . MET A 1 654 ? -4.160 44.050 -5.828 1.00 92.38 654 MET A N 1
ATOM 5240 C CA . MET A 1 654 ? -4.493 43.789 -7.234 1.00 92.38 654 MET A CA 1
ATOM 5241 C C . MET A 1 654 ? -4.252 45.038 -8.095 1.00 92.38 654 MET A C 1
ATOM 5243 O O . MET A 1 654 ? -3.594 44.956 -9.123 1.00 92.38 654 MET A O 1
ATOM 5247 N N . SER A 1 655 ? -4.677 46.219 -7.644 1.00 90.94 655 SER A N 1
ATOM 5248 C CA . SER A 1 655 ? -4.452 47.487 -8.360 1.00 90.94 655 SER A CA 1
ATOM 5249 C C . SER A 1 655 ? -2.974 47.892 -8.449 1.00 90.94 655 SER A C 1
ATOM 5251 O O . SER A 1 655 ? -2.599 48.644 -9.346 1.00 90.94 655 SER A O 1
ATOM 5253 N N . LEU A 1 656 ? -2.129 47.424 -7.523 1.00 91.19 656 LEU A N 1
ATOM 5254 C CA . LEU A 1 656 ? -0.686 47.670 -7.537 1.00 91.19 656 LEU A CA 1
ATOM 5255 C C . LEU A 1 656 ? 0.017 46.834 -8.610 1.00 91.19 656 LEU A C 1
ATOM 5257 O O . LEU A 1 656 ? 0.954 47.317 -9.248 1.00 91.19 656 LEU A O 1
ATOM 5261 N N . VAL A 1 657 ? -0.411 45.583 -8.787 1.00 92.12 657 VAL A N 1
ATOM 5262 C CA . VAL A 1 657 ? 0.243 44.638 -9.700 1.00 92.12 657 VAL A CA 1
ATOM 5263 C C . VAL A 1 657 ? -0.428 44.581 -11.076 1.00 92.12 657 VAL A C 1
ATOM 5265 O O . VAL A 1 657 ? 0.236 44.248 -12.053 1.00 92.12 657 VAL A O 1
ATOM 5268 N N . CYS A 1 658 ? -1.706 44.945 -11.186 1.00 92.44 658 CYS A N 1
ATOM 5269 C CA . CYS A 1 658 ? -2.496 44.903 -12.416 1.00 92.44 658 CYS A CA 1
ATOM 5270 C C . CYS A 1 658 ? -2.668 46.293 -13.037 1.00 92.44 658 CYS A C 1
ATOM 5272 O O . CYS A 1 658 ? -3.027 47.250 -12.354 1.00 92.44 658 CYS A O 1
ATOM 5274 N N . LYS A 1 659 ? -2.505 46.412 -14.361 1.00 89.44 659 LYS A N 1
ATOM 5275 C CA . LYS A 1 659 ? -2.801 47.673 -15.077 1.00 89.44 659 LYS A CA 1
ATOM 5276 C C . LYS A 1 659 ? -4.265 47.831 -15.477 1.00 89.44 659 LYS A C 1
ATOM 5278 O O . LYS A 1 659 ? -4.725 48.949 -15.693 1.00 89.44 659 LYS A O 1
ATOM 5283 N N . SER A 1 660 ? -4.977 46.722 -15.616 1.00 90.12 660 SER A N 1
ATOM 5284 C CA . SER A 1 660 ? -6.422 46.665 -15.837 1.00 90.12 660 SER A CA 1
ATOM 5285 C C . SER A 1 660 ? -6.943 45.340 -15.292 1.00 90.12 660 SER A C 1
ATOM 5287 O O . SER A 1 660 ? -6.159 44.399 -15.157 1.00 90.12 660 SER A O 1
ATOM 5289 N N . HIS A 1 661 ? -8.232 45.256 -14.962 1.00 87.31 661 HIS A N 1
ATOM 5290 C CA . HIS A 1 661 ? -8.828 43.994 -14.543 1.00 87.31 661 HIS A CA 1
ATOM 5291 C C . HIS A 1 661 ? -10.227 43.780 -15.127 1.00 87.31 661 HIS A C 1
ATOM 5293 O O . HIS A 1 661 ? -10.992 44.724 -15.326 1.00 87.31 661 HIS A O 1
ATOM 5299 N N . THR A 1 662 ? -10.555 42.517 -15.383 1.00 87.81 662 THR A N 1
ATOM 5300 C CA . THR A 1 662 ? -11.890 42.027 -15.758 1.00 87.81 662 THR A CA 1
ATOM 5301 C C . THR A 1 662 ? -12.312 40.923 -14.789 1.00 87.81 662 THR A C 1
ATOM 5303 O O . THR A 1 662 ? -11.471 40.413 -14.053 1.00 87.81 662 THR A O 1
ATOM 5306 N N . LYS A 1 663 ? -13.598 40.564 -14.743 1.00 82.19 663 LYS A N 1
ATOM 5307 C CA . LYS A 1 663 ? -14.106 39.464 -13.907 1.00 82.19 663 LYS A CA 1
ATOM 5308 C C . LYS A 1 663 ? -14.561 38.320 -14.806 1.00 82.19 663 LYS A C 1
ATOM 5310 O O . LYS A 1 663 ? -15.183 38.571 -15.836 1.00 82.19 663 LYS A O 1
ATOM 5315 N N . VAL A 1 664 ? -14.240 37.079 -14.437 1.00 74.69 664 VAL A N 1
ATOM 5316 C CA . VAL A 1 664 ? -14.827 35.910 -15.106 1.00 74.69 664 VAL A CA 1
ATOM 5317 C C . VAL A 1 664 ? -16.309 35.866 -14.745 1.00 74.69 664 VAL A C 1
ATOM 5319 O O . VAL A 1 664 ? -16.651 35.729 -13.568 1.00 74.69 664 VAL A O 1
ATOM 5322 N N . GLU A 1 665 ? -17.180 35.990 -15.742 1.00 70.75 665 GLU A N 1
ATOM 5323 C CA . GLU A 1 665 ? -18.621 35.814 -15.553 1.00 70.75 665 GLU A CA 1
ATOM 5324 C C . GLU A 1 665 ? -18.956 34.320 -15.385 1.00 70.75 665 GLU A C 1
ATOM 5326 O O . GLU A 1 665 ? -18.367 33.490 -16.088 1.00 70.75 665 GLU A O 1
ATOM 5331 N N . PRO A 1 666 ? -19.873 33.948 -14.472 1.00 64.94 666 PRO A N 1
ATOM 5332 C CA . PRO A 1 666 ? -20.313 32.564 -14.323 1.00 64.94 666 PRO A CA 1
ATOM 5333 C C . PRO A 1 666 ? -20.959 32.034 -15.607 1.00 64.94 666 PRO A C 1
ATOM 5335 O O . PRO A 1 666 ? -21.713 32.748 -16.276 1.00 64.94 666 PRO A O 1
ATOM 5338 N N . LEU A 1 667 ? -20.715 30.760 -15.916 1.00 72.88 667 LEU A N 1
ATOM 5339 C CA . LEU A 1 667 ? -21.425 30.074 -16.990 1.00 72.88 667 LEU A CA 1
ATOM 5340 C C . LEU A 1 667 ? -22.916 29.959 -16.614 1.00 72.88 667 LEU A C 1
ATOM 5342 O O . LEU A 1 667 ? -23.250 29.514 -15.517 1.00 72.88 667 LEU A O 1
ATOM 5346 N N . GLN A 1 668 ? -23.825 30.375 -17.500 1.00 68.38 668 GLN A N 1
ATOM 5347 C CA . GLN A 1 668 ? -25.269 30.232 -17.279 1.00 68.38 668 GLN A CA 1
ATOM 5348 C C . GLN A 1 668 ? -25.754 28.902 -17.864 1.00 68.38 668 GLN A C 1
ATOM 5350 O O . GLN A 1 668 ? -25.825 28.762 -19.084 1.00 68.38 668 GLN A O 1
ATOM 5355 N N . LEU A 1 669 ? -26.089 27.943 -16.997 1.00 66.69 669 LEU A N 1
ATOM 5356 C CA . LEU A 1 669 ? -26.664 26.655 -17.399 1.00 66.69 669 LEU A CA 1
ATOM 5357 C C . LEU A 1 669 ? -28.133 26.808 -17.808 1.00 66.69 669 LEU A C 1
ATOM 5359 O O . LEU A 1 669 ? -28.902 27.530 -17.165 1.00 66.69 669 LEU A O 1
ATOM 5363 N N . ASN A 1 670 ? -28.538 26.091 -18.854 1.00 61.41 670 ASN A N 1
ATOM 5364 C CA . ASN A 1 670 ? -29.912 26.045 -19.332 1.00 61.41 670 ASN A CA 1
ATOM 5365 C C . ASN A 1 670 ? -30.477 24.655 -19.034 1.00 61.41 670 ASN A C 1
ATOM 5367 O O . ASN A 1 670 ? -30.306 23.738 -19.829 1.00 61.41 670 ASN A O 1
ATOM 5371 N N . GLN A 1 671 ? -31.267 24.530 -17.959 1.00 52.00 671 GLN A N 1
ATOM 5372 C CA . GLN A 1 671 ? -31.845 23.266 -17.449 1.00 52.00 671 GLN A CA 1
ATOM 5373 C C . GLN A 1 671 ? -32.665 22.416 -18.456 1.00 52.00 671 GLN A C 1
ATOM 5375 O O . GLN A 1 671 ? -33.176 21.360 -18.096 1.00 52.00 671 GLN A O 1
ATOM 5380 N N . ALA A 1 672 ? -32.833 22.864 -19.702 1.00 48.22 672 ALA A N 1
ATOM 5381 C CA . ALA A 1 672 ? -33.505 22.151 -20.784 1.00 48.22 672 ALA A CA 1
ATOM 5382 C C . ALA A 1 672 ? -32.549 21.467 -21.788 1.00 48.22 672 ALA A C 1
ATOM 5384 O O . ALA A 1 672 ? -33.041 20.819 -22.712 1.00 48.22 672 ALA A O 1
ATOM 5385 N N . ASN A 1 673 ? -31.225 21.625 -21.660 1.00 53.19 673 ASN A N 1
ATOM 5386 C CA . ASN A 1 673 ? -30.246 21.164 -22.648 1.00 53.19 673 ASN A CA 1
ATOM 5387 C C . ASN A 1 673 ? -29.470 19.935 -22.141 1.00 53.19 673 ASN A C 1
ATOM 5389 O O . ASN A 1 673 ? -28.911 19.963 -21.052 1.00 53.19 673 ASN A O 1
ATOM 5393 N N . THR A 1 674 ? -29.410 18.856 -22.927 1.00 49.94 674 THR A N 1
ATOM 5394 C CA . THR A 1 674 ? -28.702 17.610 -22.553 1.00 49.94 674 THR A CA 1
ATOM 5395 C C . THR A 1 674 ? -27.181 17.679 -22.726 1.00 49.94 674 THR A C 1
ATOM 5397 O O . THR A 1 674 ? -26.511 16.708 -22.407 1.00 49.94 674 THR A O 1
ATOM 5400 N N . ALA A 1 675 ? -26.658 18.801 -23.234 1.00 60.72 675 ALA A N 1
ATOM 5401 C CA . ALA A 1 675 ? -25.228 19.075 -23.425 1.00 60.72 675 ALA A CA 1
ATOM 5402 C C . ALA A 1 675 ? -24.618 19.935 -22.293 1.00 60.72 675 ALA A C 1
ATOM 5404 O O . ALA A 1 675 ? -23.478 20.388 -22.402 1.00 60.72 675 ALA A O 1
ATOM 5405 N N . ASP A 1 676 ? -25.389 20.228 -21.240 1.00 78.56 676 ASP A N 1
ATOM 5406 C CA . ASP A 1 676 ? -24.890 20.957 -20.073 1.00 78.56 676 ASP A CA 1
ATOM 5407 C C . ASP A 1 676 ? -23.962 20.046 -19.234 1.00 78.56 676 ASP A C 1
ATOM 5409 O O . ASP A 1 676 ? -24.229 18.845 -19.136 1.00 78.56 676 ASP A O 1
ATOM 5413 N N . PRO A 1 677 ? -22.890 20.583 -18.614 1.00 88.69 677 PRO A N 1
ATOM 5414 C CA . PRO A 1 677 ? -21.992 19.797 -17.770 1.00 88.69 677 PRO A CA 1
ATOM 5415 C C . PRO A 1 677 ? -22.711 19.042 -16.644 1.00 88.69 677 PRO A C 1
ATOM 5417 O O . PRO A 1 677 ? -23.560 19.610 -15.952 1.00 88.69 677 PRO A O 1
ATOM 5420 N N . GLU A 1 678 ? -22.333 17.781 -16.423 1.00 91.56 678 GLU A N 1
ATOM 5421 C CA . GLU A 1 678 ? -22.824 16.966 -15.303 1.00 91.56 678 GLU A CA 1
ATOM 5422 C C . GLU A 1 678 ? -21.824 17.034 -14.144 1.00 91.56 678 GLU A C 1
ATOM 5424 O O . GLU A 1 678 ? -20.626 16.854 -14.348 1.00 91.56 678 GLU A O 1
ATOM 5429 N N . ILE A 1 679 ? -22.310 17.291 -12.927 1.00 92.31 679 ILE A N 1
ATOM 5430 C CA . ILE A 1 679 ? -21.483 17.472 -11.725 1.00 92.31 679 ILE A CA 1
ATOM 5431 C C . ILE A 1 679 ? -21.850 16.389 -10.712 1.00 92.31 679 ILE A C 1
ATOM 5433 O O . ILE A 1 679 ? -23.030 16.223 -10.398 1.00 92.31 679 ILE A O 1
ATOM 5437 N N . ARG A 1 680 ? -20.850 15.681 -10.180 1.00 93.44 680 ARG A N 1
ATOM 5438 C CA . ARG A 1 680 ? -21.007 14.717 -9.082 1.00 93.44 680 ARG A CA 1
ATOM 5439 C C . ARG A 1 680 ? -20.042 15.042 -7.943 1.00 93.44 680 ARG A C 1
ATOM 5441 O O . ARG A 1 680 ? -18.876 15.350 -8.181 1.00 93.44 680 ARG A O 1
ATOM 5448 N N . GLU A 1 681 ? -20.532 14.947 -6.713 1.00 92.31 681 GLU A N 1
ATOM 5449 C CA . GLU A 1 681 ? -19.688 14.889 -5.516 1.00 92.31 681 GLU A CA 1
ATOM 5450 C C . GLU A 1 681 ? -19.152 13.461 -5.388 1.00 92.31 681 GLU A C 1
ATOM 5452 O O . GLU A 1 681 ? -19.933 12.514 -5.305 1.00 92.31 681 GLU A O 1
ATOM 5457 N N . ILE A 1 682 ? -17.830 13.310 -5.409 1.00 93.62 682 ILE A N 1
ATOM 5458 C CA . ILE A 1 682 ? -17.141 12.024 -5.244 1.00 93.62 682 ILE A CA 1
ATOM 5459 C C . ILE A 1 682 ? -16.832 11.787 -3.763 1.00 93.62 682 ILE A C 1
ATOM 5461 O O . ILE A 1 682 ? -17.037 10.693 -3.246 1.00 93.62 682 ILE A O 1
ATOM 5465 N N . VAL A 1 683 ? -16.387 12.833 -3.056 1.00 91.81 683 VAL A N 1
ATOM 5466 C CA . VAL A 1 683 ? -16.138 12.793 -1.608 1.00 91.81 683 VAL A CA 1
ATOM 5467 C C . VAL A 1 683 ? -16.767 14.000 -0.932 1.00 91.81 683 VAL A C 1
ATOM 5469 O O . VAL A 1 683 ? -16.523 15.140 -1.328 1.00 91.81 683 VAL A O 1
ATOM 5472 N N . VAL A 1 684 ? -17.507 13.729 0.144 1.00 91.25 684 VAL A N 1
ATOM 5473 C CA . VAL A 1 684 ? -18.114 14.737 1.019 1.00 91.25 684 VAL A CA 1
ATOM 5474 C C . VAL A 1 684 ? -17.402 14.713 2.370 1.00 91.25 684 VAL A C 1
ATOM 5476 O O . VAL A 1 684 ? -17.672 13.856 3.212 1.00 91.25 684 VAL A O 1
ATOM 5479 N N . GLY A 1 685 ? -16.472 15.645 2.581 1.00 87.12 685 GLY A N 1
ATOM 5480 C CA . GLY A 1 685 ? -15.726 15.779 3.832 1.00 87.12 685 GLY A CA 1
ATOM 5481 C C . GLY A 1 685 ? -16.420 16.655 4.873 1.00 87.12 685 GLY A C 1
ATOM 5482 O O . GLY A 1 685 ? -16.151 16.505 6.069 1.00 87.12 685 GLY A O 1
ATOM 5483 N N . GLY A 1 686 ? -17.296 17.573 4.452 1.00 89.88 686 GLY A N 1
ATOM 5484 C CA . GLY A 1 686 ? -18.049 18.462 5.341 1.00 89.88 686 GLY A CA 1
ATOM 5485 C C . GLY A 1 686 ? -18.505 19.766 4.672 1.00 89.88 686 GLY A C 1
ATOM 5486 O O . GLY A 1 686 ? -18.523 19.855 3.441 1.00 89.88 686 GLY A O 1
ATOM 5487 N N . PRO A 1 687 ? -18.881 20.789 5.465 1.00 87.25 687 PRO A N 1
ATOM 5488 C CA . PRO A 1 687 ? -19.329 22.078 4.940 1.00 87.25 687 PRO A CA 1
ATOM 5489 C C . PRO A 1 687 ? -18.252 22.730 4.070 1.00 87.25 687 PRO A C 1
ATOM 5491 O O . PRO A 1 687 ? -17.111 22.872 4.507 1.00 87.25 687 PRO A O 1
ATOM 5494 N N . LYS A 1 688 ? -18.616 23.171 2.862 1.00 84.25 688 LYS A N 1
ATOM 5495 C CA . LYS A 1 688 ? -17.693 23.826 1.915 1.00 84.25 688 LYS A CA 1
ATOM 5496 C C . LYS A 1 688 ? -16.993 25.056 2.507 1.00 84.25 688 LYS A C 1
ATOM 5498 O O . LYS A 1 688 ? -15.872 25.364 2.147 1.00 84.25 688 LYS A O 1
ATOM 5503 N N . GLU A 1 689 ? -17.622 25.741 3.464 1.00 82.88 689 GLU A N 1
ATOM 5504 C CA . GLU A 1 689 ? -17.046 26.907 4.143 1.00 82.88 689 GLU A CA 1
ATOM 5505 C C . GLU A 1 689 ? -15.856 26.547 5.052 1.00 82.88 689 GLU A C 1
ATOM 5507 O O . GLU A 1 689 ? -15.113 27.436 5.471 1.00 82.88 689 GLU A O 1
ATOM 5512 N N . ASN A 1 690 ? -15.690 25.260 5.378 1.00 88.62 690 ASN A N 1
ATOM 5513 C CA . ASN A 1 690 ? -14.602 24.725 6.192 1.00 88.62 690 ASN A CA 1
ATOM 5514 C C . ASN A 1 690 ? -13.941 23.498 5.536 1.00 88.62 690 ASN A C 1
ATOM 5516 O O . ASN A 1 690 ? -13.429 22.624 6.237 1.00 88.62 690 ASN A O 1
ATOM 5520 N N . ARG A 1 691 ? -13.970 23.397 4.204 1.00 91.31 691 ARG A N 1
ATOM 5521 C CA . ARG A 1 691 ? -13.284 22.356 3.423 1.00 91.31 691 ARG A CA 1
ATOM 5522 C C . ARG A 1 691 ? -12.525 22.987 2.265 1.00 91.31 691 ARG A C 1
ATOM 5524 O O . ARG A 1 691 ? -12.709 24.155 1.954 1.00 91.31 691 ARG A O 1
ATOM 5531 N N . ILE A 1 692 ? -11.628 22.200 1.693 1.00 91.12 692 ILE A N 1
ATOM 5532 C CA . ILE A 1 692 ? -10.923 22.519 0.459 1.00 91.12 692 ILE A CA 1
ATOM 5533 C C . ILE A 1 692 ? -11.584 21.735 -0.675 1.00 91.12 692 ILE A C 1
ATOM 5535 O O . ILE A 1 692 ? -11.685 20.511 -0.591 1.00 91.12 692 ILE A O 1
ATOM 5539 N N . ASP A 1 693 ? -11.990 22.412 -1.742 1.00 91.38 693 ASP A N 1
ATOM 5540 C CA . ASP A 1 693 ? -12.679 21.798 -2.876 1.00 91.38 693 ASP A CA 1
ATOM 5541 C C . ASP A 1 693 ? -11.706 21.448 -4.023 1.00 91.38 693 ASP A C 1
ATOM 5543 O O . ASP A 1 693 ? -11.167 22.315 -4.722 1.00 91.38 693 ASP A O 1
ATOM 5547 N N . VAL A 1 694 ? -11.490 20.147 -4.242 1.00 93.88 694 VAL A N 1
ATOM 5548 C CA . VAL A 1 694 ? -10.709 19.603 -5.367 1.00 93.88 694 VAL A CA 1
ATOM 5549 C C . VAL A 1 694 ? -11.662 19.233 -6.500 1.00 93.88 694 VAL A C 1
ATOM 5551 O O . VAL A 1 694 ? -12.608 18.475 -6.290 1.00 93.88 694 VAL A O 1
ATOM 5554 N N . VAL A 1 695 ? -11.425 19.745 -7.710 1.00 95.06 695 VAL A N 1
ATOM 5555 C CA . VAL A 1 695 ? -12.352 19.569 -8.842 1.00 95.06 695 VAL A CA 1
ATOM 5556 C C . VAL A 1 695 ? -11.661 18.862 -9.996 1.00 95.06 695 VAL A C 1
ATOM 5558 O O . VAL A 1 695 ? -10.741 19.417 -10.586 1.00 95.06 695 VAL A O 1
ATOM 5561 N N . PHE A 1 696 ? -12.141 17.680 -10.374 1.00 96.81 696 PHE A N 1
ATOM 5562 C CA . PHE A 1 696 ? -11.719 16.974 -11.578 1.00 96.81 696 PHE A CA 1
ATOM 5563 C C . PHE A 1 696 ? -12.651 17.264 -12.752 1.00 96.81 696 PHE A C 1
ATOM 5565 O O . PHE A 1 696 ? -13.858 17.062 -12.665 1.00 96.81 696 PHE A O 1
ATOM 5572 N N . MET A 1 697 ? -12.095 17.718 -13.872 1.00 96.56 697 MET A N 1
ATOM 5573 C CA . MET A 1 697 ? -12.829 18.002 -15.106 1.00 96.56 697 MET A CA 1
ATOM 5574 C C . MET A 1 697 ? -12.275 17.152 -16.252 1.00 96.56 697 MET A C 1
ATOM 5576 O O . MET A 1 697 ? -11.067 17.149 -16.483 1.00 96.56 697 MET A O 1
ATOM 5580 N N . GLY A 1 698 ? -13.133 16.439 -16.980 1.00 95.25 698 GLY A N 1
ATOM 5581 C CA . GLY A 1 698 ? -12.704 15.576 -18.089 1.00 95.25 698 GLY A CA 1
ATOM 5582 C C . GLY A 1 698 ? -12.516 16.334 -19.407 1.00 95.25 698 GLY A C 1
ATOM 5583 O O . GLY A 1 698 ? -13.347 17.172 -19.748 1.00 95.25 698 GLY A O 1
ATOM 5584 N N . ASP A 1 699 ? -11.468 16.015 -20.175 1.00 96.94 699 ASP A N 1
ATOM 5585 C CA . ASP A 1 699 ? -11.314 16.446 -21.577 1.00 96.94 699 ASP A CA 1
ATOM 5586 C C . ASP A 1 699 ? -11.128 15.238 -22.500 1.00 96.94 699 ASP A C 1
ATOM 5588 O O . ASP A 1 699 ? -10.320 14.350 -22.218 1.00 96.94 699 ASP A O 1
ATOM 5592 N N . GLY A 1 700 ? -11.837 15.219 -23.628 1.00 97.06 700 GLY A N 1
ATOM 5593 C CA . GLY A 1 700 ? -11.774 14.122 -24.594 1.00 97.06 700 GLY A CA 1
ATOM 5594 C C . GLY A 1 700 ? -12.679 12.933 -24.263 1.00 97.06 700 GLY A C 1
ATOM 5595 O O . GLY A 1 700 ? -12.448 11.857 -24.796 1.00 97.06 700 GLY A O 1
ATOM 5596 N N . TYR A 1 701 ? -13.687 13.094 -23.402 1.00 97.44 701 TYR A N 1
ATOM 5597 C CA . TYR A 1 701 ? -14.719 12.077 -23.163 1.00 97.44 701 TYR A CA 1
ATOM 5598 C C . TYR A 1 701 ? -15.987 12.429 -23.940 1.00 97.44 701 TYR A C 1
ATOM 5600 O O . TYR A 1 701 ? -16.615 13.461 -23.701 1.00 97.44 701 TYR A O 1
ATOM 5608 N N . THR A 1 702 ? -16.367 11.576 -24.880 1.00 96.50 702 THR A N 1
ATOM 5609 C CA . THR A 1 702 ? -17.605 11.693 -25.660 1.00 96.50 702 THR A CA 1
ATOM 5610 C C . THR A 1 702 ? -18.830 11.309 -24.830 1.00 96.50 702 THR A C 1
ATOM 5612 O O . THR A 1 702 ? -18.703 10.772 -23.726 1.00 96.50 702 THR A O 1
ATOM 5615 N N . ALA A 1 703 ? -20.041 11.544 -25.350 1.00 93.38 703 ALA A N 1
ATOM 5616 C CA . ALA A 1 703 ? -21.294 11.143 -24.692 1.00 93.38 703 ALA A CA 1
ATOM 5617 C C . ALA A 1 703 ? -21.338 9.653 -24.307 1.00 93.38 703 ALA A C 1
ATOM 5619 O O . ALA A 1 703 ? -21.912 9.294 -23.279 1.00 93.38 703 ALA A O 1
ATOM 5620 N N . SER A 1 704 ? -20.736 8.779 -25.123 1.00 94.62 704 SER A N 1
ATOM 5621 C CA . SER A 1 704 ? -20.674 7.336 -24.861 1.00 94.62 704 SER A CA 1
ATOM 5622 C C . SER A 1 704 ? -19.666 6.938 -23.784 1.00 94.62 704 SER A C 1
ATOM 5624 O O . SER A 1 704 ? -19.822 5.873 -23.203 1.00 94.62 704 SER A O 1
ATOM 5626 N N . GLU A 1 705 ? -18.679 7.785 -23.493 1.00 97.06 705 GLU A N 1
ATOM 5627 C CA . GLU A 1 705 ? -17.603 7.536 -22.516 1.00 97.06 705 GLU A CA 1
ATOM 5628 C C . GLU A 1 705 ? -17.899 8.226 -21.167 1.00 97.06 705 GLU A C 1
ATOM 5630 O O . GLU A 1 705 ? -17.022 8.400 -20.326 1.00 97.06 705 GLU A O 1
ATOM 5635 N N . LYS A 1 706 ? -19.143 8.675 -20.948 1.00 94.56 706 LYS A N 1
ATOM 5636 C CA . LYS A 1 706 ? -19.519 9.448 -19.756 1.00 94.56 706 LYS A CA 1
ATOM 5637 C C . LYS A 1 706 ? -19.367 8.667 -18.451 1.00 94.56 706 LYS A C 1
ATOM 5639 O O . LYS A 1 706 ? -18.875 9.216 -17.472 1.00 94.56 706 LYS A O 1
ATOM 5644 N N . GLU A 1 707 ? -19.836 7.421 -18.407 1.00 93.88 707 GLU A N 1
ATOM 5645 C CA . GLU A 1 707 ? -19.685 6.623 -17.183 1.00 93.88 707 GLU A CA 1
ATOM 5646 C C . GLU A 1 707 ? -18.224 6.195 -16.990 1.00 93.88 707 GLU A C 1
ATOM 5648 O O . GLU A 1 707 ? -17.746 6.257 -15.866 1.00 93.88 707 GLU A O 1
ATOM 5653 N N . GLU A 1 708 ? -17.476 5.934 -18.073 1.00 94.00 708 GLU A N 1
ATOM 5654 C CA . GLU A 1 708 ? -16.022 5.701 -18.003 1.00 94.00 708 GLU A CA 1
ATOM 5655 C C . GLU A 1 708 ? -15.290 6.893 -17.368 1.00 94.00 708 GLU A C 1
ATOM 5657 O O . GLU A 1 708 ? -14.445 6.699 -16.501 1.00 94.00 708 GLU A O 1
ATOM 5662 N N . PHE A 1 709 ? -15.669 8.133 -17.709 1.00 96.56 709 PHE A N 1
ATOM 5663 C CA . PHE A 1 709 ? -15.144 9.327 -17.038 1.00 96.56 709 PHE A CA 1
ATOM 5664 C C . PHE A 1 709 ? -15.370 9.285 -15.523 1.00 96.56 709 PHE A C 1
ATOM 5666 O O . PHE A 1 709 ? -14.445 9.558 -14.760 1.00 96.56 709 PHE A O 1
ATOM 5673 N N . PHE A 1 710 ? -16.587 8.980 -15.066 1.00 96.69 710 PHE A N 1
ATOM 5674 C CA . PHE A 1 710 ? -16.874 8.958 -13.632 1.00 96.69 710 PHE A CA 1
ATOM 5675 C C . PHE A 1 710 ? -16.174 7.798 -12.920 1.00 96.69 710 PHE A C 1
ATOM 5677 O O . PHE A 1 710 ? -15.693 8.001 -11.805 1.00 96.69 710 PHE A O 1
ATOM 5684 N N . ASP A 1 711 ? -16.050 6.640 -13.569 1.00 94.31 711 ASP A N 1
ATOM 5685 C CA . ASP A 1 711 ? -15.279 5.504 -13.062 1.00 94.31 711 ASP A CA 1
ATOM 5686 C C . ASP A 1 711 ? -13.791 5.863 -12.931 1.00 94.31 711 ASP A C 1
ATOM 5688 O O . ASP A 1 711 ? -13.170 5.592 -11.901 1.00 94.31 711 ASP A O 1
ATOM 5692 N N . ASP A 1 712 ? -13.228 6.566 -13.917 1.00 95.25 712 ASP A N 1
ATOM 5693 C CA . ASP A 1 712 ? -11.865 7.087 -13.846 1.00 95.25 712 ASP A CA 1
ATOM 5694 C C . ASP A 1 712 ? -11.700 8.110 -12.722 1.00 95.25 712 ASP A C 1
ATOM 5696 O O . ASP A 1 712 ? -10.699 8.079 -12.006 1.00 95.25 712 ASP A O 1
ATOM 5700 N N . MET A 1 713 ? -12.667 9.013 -12.530 1.00 96.44 713 MET A N 1
ATOM 5701 C CA . MET A 1 713 ? -12.574 10.021 -11.471 1.00 96.44 713 MET A CA 1
ATOM 5702 C C . MET A 1 713 ? -12.665 9.377 -10.089 1.00 96.44 713 MET A C 1
ATOM 5704 O O . MET A 1 713 ? -11.907 9.760 -9.194 1.00 96.44 713 MET A O 1
ATOM 5708 N N . GLN A 1 714 ? -13.548 8.389 -9.919 1.00 93.44 714 GLN A N 1
ATOM 5709 C CA . GLN A 1 714 ? -13.658 7.602 -8.694 1.00 93.44 714 GLN A CA 1
ATOM 5710 C C . GLN A 1 714 ? -12.350 6.858 -8.414 1.00 93.44 714 GLN A C 1
ATOM 5712 O O . GLN A 1 714 ? -11.766 7.038 -7.349 1.00 93.44 714 GLN A O 1
ATOM 5717 N N . ARG A 1 715 ? -11.826 6.118 -9.396 1.00 94.19 715 ARG A N 1
ATOM 5718 C CA . ARG A 1 715 ? -10.567 5.379 -9.264 1.00 94.19 715 ARG A CA 1
ATOM 5719 C C . ARG A 1 715 ? -9.395 6.294 -8.918 1.00 94.19 715 ARG A C 1
ATOM 5721 O O . ARG A 1 715 ? -8.670 6.016 -7.968 1.00 94.19 715 ARG A O 1
ATOM 5728 N N . LEU A 1 716 ? -9.201 7.392 -9.655 1.00 89.50 716 LEU A N 1
ATOM 5729 C CA . LEU A 1 716 ? -8.130 8.350 -9.366 1.00 89.50 716 LEU A CA 1
ATOM 5730 C C . LEU A 1 716 ? -8.270 8.886 -7.937 1.00 89.50 716 LEU A C 1
ATOM 5732 O O . LEU A 1 716 ? -7.281 8.938 -7.202 1.00 89.50 716 LEU A O 1
ATOM 5736 N N . THR A 1 717 ? -9.493 9.239 -7.531 1.00 90.44 717 THR A N 1
ATOM 5737 C CA . THR A 1 717 ? -9.805 9.741 -6.186 1.00 90.44 717 THR A CA 1
ATOM 5738 C C . THR A 1 717 ? -9.458 8.715 -5.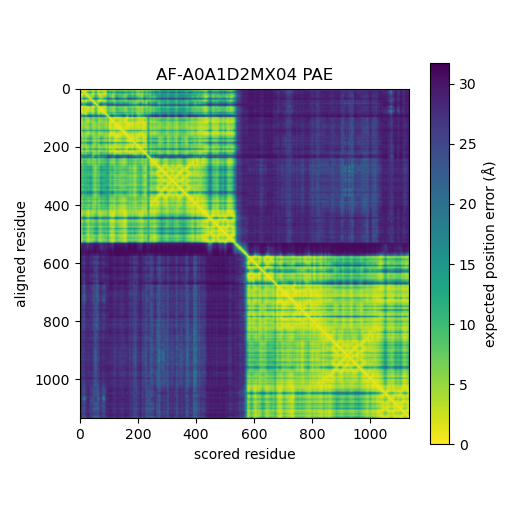113 1.00 90.44 717 THR A C 1
ATOM 5740 O O . THR A 1 717 ? -8.744 9.052 -4.166 1.00 90.44 717 THR A O 1
ATOM 5743 N N . ASP A 1 718 ? -9.867 7.463 -5.286 1.00 87.88 718 ASP A N 1
ATOM 5744 C CA . ASP A 1 718 ? -9.566 6.381 -4.353 1.00 87.88 718 ASP A CA 1
ATOM 5745 C C . ASP A 1 718 ? -8.059 6.140 -4.271 1.00 87.88 718 ASP A C 1
ATOM 5747 O O . ASP A 1 718 ? -7.488 6.131 -3.182 1.00 87.88 718 ASP A O 1
ATOM 5751 N N . GLU A 1 719 ? -7.363 6.063 -5.404 1.00 84.69 719 GLU A N 1
ATOM 5752 C CA . GLU A 1 719 ? -5.915 5.879 -5.419 1.00 84.69 719 GLU A CA 1
ATOM 5753 C C . GLU A 1 719 ? -5.159 7.050 -4.755 1.00 84.69 719 GLU A C 1
ATOM 5755 O O . GLU A 1 719 ? -4.096 6.846 -4.159 1.00 84.69 719 GLU A O 1
ATOM 5760 N N . MET A 1 720 ? -5.663 8.283 -4.839 1.00 84.69 720 MET A N 1
ATOM 5761 C CA . MET A 1 720 ? -5.054 9.463 -4.214 1.00 84.69 720 MET A CA 1
ATOM 5762 C C . MET A 1 720 ? -5.349 9.579 -2.715 1.00 84.69 720 MET A C 1
ATOM 5764 O O . MET A 1 720 ? -4.432 9.851 -1.930 1.00 84.69 720 MET A O 1
ATOM 5768 N N . PHE A 1 721 ? -6.616 9.413 -2.333 1.00 81.56 721 PHE A N 1
ATOM 5769 C CA . PHE A 1 721 ? -7.153 9.847 -1.044 1.00 81.56 721 PHE A CA 1
ATOM 5770 C C . PHE A 1 721 ? -7.603 8.701 -0.133 1.00 81.56 721 PHE A C 1
ATOM 5772 O O . PHE A 1 721 ? -7.491 8.846 1.082 1.00 81.56 721 PHE A O 1
ATOM 5779 N N . ALA A 1 722 ? -8.057 7.570 -0.676 1.00 69.69 722 ALA A N 1
ATOM 5780 C CA . ALA A 1 722 ? -8.208 6.335 0.102 1.00 69.69 722 ALA A CA 1
ATOM 5781 C C . ALA A 1 722 ? -6.868 5.573 0.189 1.00 69.69 722 ALA A C 1
ATOM 5783 O O . ALA A 1 722 ? -6.554 4.946 1.202 1.00 69.69 722 ALA A O 1
ATOM 5784 N N . GLY A 1 723 ? -6.033 5.695 -0.848 1.00 67.38 723 GLY A N 1
ATOM 5785 C CA . GLY A 1 723 ? -4.649 5.231 -0.887 1.00 67.38 723 GLY A CA 1
ATOM 5786 C C . GLY A 1 723 ? -3.707 6.060 -0.006 1.00 67.38 723 GLY A C 1
ATOM 5787 O O . GLY A 1 723 ? -4.071 7.065 0.589 1.00 67.38 723 GLY A O 1
ATOM 5788 N N . THR A 1 724 ? -2.437 5.670 0.089 1.00 73.81 724 THR A N 1
ATOM 5789 C CA . THR A 1 724 ? -1.529 6.199 1.128 1.00 73.81 724 THR A CA 1
ATOM 5790 C C . THR A 1 724 ? -1.134 7.673 0.995 1.00 73.81 724 THR A C 1
ATOM 5792 O O . THR A 1 724 ? -0.578 8.219 1.943 1.00 73.81 724 THR A O 1
ATOM 5795 N N . THR A 1 725 ? -1.330 8.302 -0.167 1.00 85.44 725 THR A N 1
ATOM 5796 C CA . THR A 1 725 ? -0.700 9.592 -0.489 1.00 85.44 725 THR A CA 1
ATOM 5797 C C . THR A 1 725 ? -1.331 10.769 0.247 1.00 85.44 725 THR A C 1
ATOM 5799 O O . THR A 1 725 ? -0.605 11.537 0.878 1.00 85.44 725 THR A O 1
ATOM 5802 N N . PHE A 1 726 ? -2.660 10.902 0.188 1.00 90.31 726 PHE A N 1
ATOM 5803 C CA . PHE A 1 726 ? -3.386 12.012 0.811 1.00 90.31 726 PHE A CA 1
ATOM 5804 C C . PHE A 1 726 ? -4.379 11.579 1.898 1.00 90.31 726 PHE A C 1
ATOM 5806 O O . PHE A 1 726 ? -5.096 12.423 2.434 1.00 90.31 726 PHE A O 1
ATOM 5813 N N . ARG A 1 727 ? -4.396 10.295 2.279 1.00 88.44 727 ARG A N 1
ATOM 5814 C CA . ARG A 1 727 ? -5.319 9.739 3.286 1.00 88.44 727 ARG A CA 1
ATOM 5815 C C . ARG A 1 727 ? -5.375 10.515 4.596 1.00 88.44 727 ARG A C 1
ATOM 5817 O O . ARG A 1 727 ? -6.460 10.762 5.119 1.00 88.44 727 ARG A O 1
ATOM 5824 N N . SER A 1 728 ? -4.226 10.952 5.112 1.00 90.06 728 SER A N 1
ATOM 5825 C CA . SER A 1 728 ? -4.162 11.739 6.351 1.00 90.06 728 SER A CA 1
ATOM 5826 C C . SER A 1 728 ? -4.948 13.052 6.238 1.00 90.06 728 SER A C 1
ATOM 5828 O O . SER A 1 728 ? -5.530 13.510 7.216 1.00 90.06 728 SER A O 1
ATOM 5830 N N . TYR A 1 729 ? -5.071 13.613 5.041 1.00 92.56 729 TYR A N 1
ATOM 5831 C CA . TYR A 1 729 ? -5.730 14.892 4.800 1.00 92.56 729 TYR A CA 1
ATOM 5832 C C . TYR A 1 729 ? -7.178 14.750 4.331 1.00 92.56 729 TYR A C 1
ATOM 5834 O O . TYR A 1 729 ? -7.886 15.745 4.324 1.00 92.56 729 TYR A O 1
ATOM 5842 N N . LEU A 1 730 ? -7.657 13.552 3.975 1.00 91.62 730 LEU A N 1
ATOM 5843 C CA . LEU A 1 730 ? -8.998 13.358 3.402 1.00 91.62 730 LEU A CA 1
ATOM 5844 C C . LEU A 1 730 ? -10.130 14.117 4.135 1.00 91.62 730 LEU A C 1
ATOM 5846 O O . LEU A 1 730 ? -10.933 14.754 3.456 1.00 91.62 730 LEU A O 1
ATOM 5850 N N . PRO A 1 731 ? -10.175 14.172 5.484 1.00 92.88 731 PRO A N 1
ATOM 5851 C CA . PRO A 1 731 ? -11.209 14.924 6.198 1.00 92.88 731 PRO A CA 1
ATOM 5852 C C . PRO A 1 731 ? -11.225 16.440 5.948 1.00 92.88 731 PRO A C 1
ATOM 5854 O O . PRO A 1 731 ? -12.203 17.078 6.326 1.00 92.88 731 PRO A O 1
ATOM 5857 N N . VAL A 1 732 ? -10.178 17.029 5.350 1.00 93.25 732 VAL A N 1
ATOM 5858 C CA . VAL A 1 732 ? -10.126 18.462 5.007 1.00 93.25 732 VAL A CA 1
ATOM 5859 C C . VAL A 1 732 ? -10.671 18.773 3.611 1.00 93.25 732 VAL A C 1
ATOM 5861 O O . VAL A 1 732 ? -10.820 19.950 3.286 1.00 93.25 732 VAL A O 1
ATOM 5864 N N . PHE A 1 733 ? -10.992 17.761 2.797 1.00 93.62 733 PHE A N 1
ATOM 5865 C CA . PHE A 1 733 ? -11.375 17.938 1.395 1.00 93.62 733 PHE A CA 1
ATOM 5866 C C . PHE A 1 733 ? -12.841 17.617 1.105 1.00 93.62 733 PHE A C 1
ATOM 5868 O O . PHE A 1 733 ? -13.428 16.716 1.699 1.00 93.62 733 PHE A O 1
ATOM 5875 N N . ASN A 1 734 ? -13.380 18.303 0.104 1.00 93.31 734 ASN A N 1
ATOM 5876 C CA . ASN A 1 734 ? -14.476 17.833 -0.736 1.00 93.31 734 ASN A CA 1
ATOM 5877 C C . ASN A 1 734 ? -13.916 17.579 -2.145 1.00 93.31 734 ASN A C 1
ATOM 5879 O O . ASN A 1 734 ? -13.021 18.299 -2.596 1.00 93.31 734 ASN A O 1
ATOM 5883 N N . ILE A 1 735 ? -14.423 16.559 -2.840 1.00 94.69 735 ILE A N 1
ATOM 5884 C CA . ILE A 1 735 ? -13.939 16.185 -4.177 1.00 94.69 735 ILE A CA 1
ATOM 5885 C C . ILE A 1 735 ? -15.105 16.129 -5.154 1.00 94.69 735 ILE A C 1
ATOM 5887 O O . ILE A 1 735 ? -16.099 15.446 -4.907 1.00 94.69 735 ILE A O 1
ATOM 5891 N N . TRP A 1 736 ? -14.948 16.811 -6.285 1.00 95.38 736 TRP A N 1
ATOM 5892 C CA . TRP A 1 736 ? -15.960 16.967 -7.323 1.00 95.38 736 TRP A CA 1
ATOM 5893 C C . TRP A 1 736 ? -15.470 16.408 -8.655 1.00 95.38 736 TRP A C 1
ATOM 5895 O O . TRP A 1 736 ? -14.301 16.559 -9.001 1.00 95.38 736 TRP A O 1
ATOM 5905 N N . ALA A 1 737 ? -16.381 15.837 -9.437 1.00 96.81 737 ALA A N 1
ATOM 5906 C CA . ALA A 1 737 ? -16.162 15.466 -10.829 1.00 96.81 737 ALA A CA 1
ATOM 5907 C C . ALA A 1 737 ? -17.141 16.229 -11.730 1.00 96.81 737 ALA A C 1
ATOM 5909 O O . ALA A 1 737 ? -18.351 16.193 -11.500 1.00 96.81 737 ALA A O 1
ATOM 5910 N N . ILE A 1 738 ? -16.625 16.906 -12.758 1.00 96.00 738 ILE A N 1
ATOM 5911 C CA . ILE A 1 738 ? -17.409 17.624 -13.765 1.00 96.00 738 ILE A CA 1
ATOM 5912 C C . ILE A 1 738 ? -17.160 17.002 -15.138 1.00 96.00 738 ILE A C 1
ATOM 5914 O O . ILE A 1 738 ? -16.081 17.135 -15.722 1.00 96.00 738 ILE A O 1
ATOM 5918 N N . TYR A 1 739 ? -18.187 16.353 -15.669 1.00 96.31 739 TYR A N 1
ATOM 5919 C CA . TYR A 1 739 ? -18.199 15.839 -17.027 1.00 96.31 739 TYR A CA 1
ATOM 5920 C C . TYR A 1 739 ? -18.583 16.951 -18.006 1.00 96.31 739 TYR A C 1
ATOM 5922 O O . TYR A 1 739 ? -19.626 17.592 -17.849 1.00 96.31 739 TYR A O 1
ATOM 5930 N N . VAL A 1 740 ? -17.764 17.149 -19.040 1.00 92.81 740 VAL A N 1
ATOM 5931 C CA . VAL A 1 740 ? -18.084 18.014 -20.180 1.00 92.81 740 VAL A CA 1
ATOM 5932 C C . VAL A 1 740 ? -17.965 17.190 -21.456 1.00 92.81 740 VAL A C 1
ATOM 5934 O O . VAL A 1 740 ? -16.891 16.677 -21.769 1.00 92.81 740 VAL A O 1
ATOM 5937 N N . GLU A 1 741 ? -19.070 17.070 -22.191 1.00 94.25 741 GLU A N 1
ATOM 5938 C CA . GLU A 1 741 ? -19.120 16.285 -23.425 1.00 94.25 741 GLU A CA 1
ATOM 5939 C C . GLU A 1 741 ? -18.112 16.812 -24.457 1.00 94.25 741 GLU A C 1
ATOM 5941 O O . GLU A 1 741 ? -18.073 18.004 -24.772 1.00 94.25 741 GLU A O 1
ATOM 5946 N N . SER A 1 742 ? -17.284 15.909 -24.981 1.00 95.81 742 SER A N 1
ATOM 5947 C CA . SER A 1 742 ? -16.341 16.178 -26.066 1.00 95.81 742 SER A CA 1
ATOM 5948 C C . SER A 1 742 ? -16.874 15.670 -27.402 1.00 95.81 742 SER A C 1
ATOM 5950 O O . SER A 1 742 ? -17.424 14.575 -27.483 1.00 95.81 742 SER A O 1
ATOM 5952 N N . GLU A 1 743 ? -16.656 16.439 -28.471 1.00 94.81 743 GLU A N 1
ATOM 5953 C CA . GLU A 1 743 ? -17.011 16.026 -29.840 1.00 94.81 743 GLU A CA 1
ATOM 5954 C C . GLU A 1 743 ? -16.065 14.934 -30.369 1.00 94.81 743 GLU A C 1
ATOM 5956 O O . GLU A 1 743 ? -16.438 14.130 -31.221 1.00 94.81 743 GLU A O 1
ATOM 5961 N N . GLU A 1 744 ? -14.827 14.906 -29.870 1.00 95.75 744 GLU A N 1
ATOM 5962 C CA . GLU A 1 744 ? -13.810 13.916 -30.220 1.00 95.75 744 GLU A CA 1
ATOM 5963 C C . GLU A 1 744 ? -13.297 13.200 -28.966 1.00 95.75 744 GLU A C 1
ATOM 5965 O O . GLU A 1 744 ? -13.068 13.835 -27.935 1.00 95.75 744 GLU A O 1
ATOM 5970 N N . SER A 1 745 ? -13.078 11.885 -29.080 1.00 96.50 745 SER A N 1
ATOM 5971 C CA . SER A 1 745 ? -12.442 11.089 -28.027 1.00 96.50 745 SER A CA 1
ATOM 5972 C C . SER A 1 745 ? -10.926 11.331 -27.985 1.00 96.50 745 SER A C 1
ATOM 5974 O O . SER A 1 745 ? -10.236 11.438 -29.014 1.00 96.50 745 SER A O 1
ATOM 5976 N N . GLY A 1 746 ? -10.414 11.426 -26.765 1.00 94.94 746 GLY A N 1
ATOM 5977 C CA . GLY A 1 746 ? -9.027 11.664 -26.402 1.00 94.94 746 GLY A CA 1
ATOM 5978 C C . GLY A 1 746 ? -8.493 13.069 -26.655 1.00 94.94 746 GLY A C 1
ATOM 5979 O O . GLY A 1 746 ? -9.195 13.958 -27.131 1.00 94.94 746 GLY A O 1
ATOM 5980 N N . ILE A 1 747 ? -7.215 13.279 -26.338 1.00 93.69 747 ILE A N 1
ATOM 5981 C CA . ILE A 1 747 ? -6.569 14.597 -26.446 1.00 93.69 747 ILE A CA 1
ATOM 5982 C C . ILE A 1 747 ? -5.832 14.784 -27.778 1.00 93.69 747 ILE A C 1
ATOM 5984 O O . ILE A 1 747 ? -5.650 13.849 -28.564 1.00 93.69 747 ILE A O 1
ATOM 5988 N N . GLY A 1 748 ? -5.434 16.023 -28.061 1.00 90.19 748 GLY A N 1
ATOM 5989 C CA . GLY A 1 748 ? -4.699 16.383 -29.268 1.00 90.19 748 GLY A CA 1
ATOM 5990 C C . GLY A 1 748 ? -3.205 16.043 -29.235 1.00 90.19 748 GLY A C 1
ATOM 5991 O O . GLY A 1 748 ? -2.566 16.026 -28.183 1.00 90.19 748 GLY A O 1
ATOM 5992 N N . TYR A 1 749 ? -2.621 15.840 -30.416 1.00 86.88 749 TYR A N 1
ATOM 5993 C CA . TYR A 1 749 ? -1.188 15.626 -30.617 1.00 86.88 749 TYR A CA 1
ATOM 5994 C C . TYR A 1 749 ? -0.688 16.587 -31.694 1.00 86.88 749 TYR A C 1
ATOM 5996 O O . TYR A 1 749 ? -1.179 16.571 -32.822 1.00 86.88 749 TYR A O 1
ATOM 6004 N N . ASN A 1 750 ? 0.274 17.446 -31.347 1.00 83.19 750 ASN A N 1
ATOM 6005 C CA . ASN A 1 750 ? 0.742 18.543 -32.202 1.00 83.19 750 ASN A CA 1
ATOM 6006 C C . ASN A 1 750 ? -0.384 19.502 -32.648 1.00 83.19 750 ASN A C 1
ATOM 6008 O O . ASN A 1 750 ? -0.459 19.944 -33.796 1.00 83.19 750 ASN A O 1
ATOM 6012 N N . GLY A 1 751 ? -1.280 19.805 -31.712 1.00 84.31 751 GLY A N 1
ATOM 6013 C CA . GLY A 1 751 ? -2.475 20.611 -31.923 1.00 84.31 751 GLY A CA 1
ATOM 6014 C C . GLY A 1 751 ? -3.655 20.010 -31.175 1.00 84.31 751 GLY A C 1
ATOM 6015 O O . GLY A 1 751 ? -3.703 18.804 -30.954 1.00 84.31 751 GLY A O 1
ATOM 6016 N N . ALA A 1 752 ? -4.593 20.852 -30.759 1.00 88.62 752 ALA A N 1
ATOM 6017 C CA . ALA A 1 752 ? -5.762 20.403 -30.016 1.00 88.62 752 ALA A CA 1
ATOM 6018 C C . ALA A 1 752 ? -6.821 19.768 -30.920 1.00 88.62 752 ALA A C 1
ATOM 6020 O O . ALA A 1 752 ? -7.139 20.319 -31.979 1.00 88.62 752 ALA A O 1
ATOM 6021 N N . LYS A 1 753 ? -7.416 18.674 -30.435 1.00 92.75 753 LYS A N 1
ATOM 6022 C CA . LYS A 1 753 ? -8.695 18.153 -30.930 1.00 92.75 753 LYS A CA 1
ATOM 6023 C C . LYS A 1 753 ? -9.843 19.113 -30.591 1.00 92.75 753 LYS A C 1
ATOM 6025 O O . LYS A 1 753 ? -9.670 20.094 -29.856 1.00 92.75 753 LYS A O 1
ATOM 6030 N N . ASN A 1 754 ? -11.014 18.846 -31.154 1.00 93.44 754 ASN A N 1
ATOM 6031 C CA . ASN A 1 754 ? -12.270 19.508 -30.839 1.00 93.44 754 ASN A CA 1
ATOM 6032 C C . ASN A 1 754 ? -12.841 18.981 -29.514 1.00 93.44 754 ASN A C 1
ATOM 6034 O O . ASN A 1 754 ? -13.864 18.302 -29.465 1.00 93.44 754 ASN A O 1
ATOM 6038 N N . THR A 1 755 ? -12.137 19.289 -28.432 1.00 95.88 755 THR A N 1
ATOM 6039 C CA . THR A 1 755 ? -12.544 18.990 -27.059 1.00 95.88 755 THR A CA 1
ATOM 6040 C C . THR A 1 755 ? -12.795 20.300 -26.299 1.00 95.88 755 THR A C 1
ATOM 6042 O O . THR A 1 755 ? -12.285 21.353 -26.707 1.00 95.88 755 THR A O 1
ATOM 6045 N N . PRO A 1 756 ? -13.582 20.291 -25.211 1.00 92.12 756 PRO A N 1
ATOM 6046 C CA . PRO A 1 756 ? -13.959 21.503 -24.485 1.00 92.12 756 PRO A CA 1
ATOM 6047 C C . PRO A 1 756 ? -12.768 22.339 -23.995 1.00 92.12 756 PRO A C 1
ATOM 6049 O O . PRO A 1 756 ? -12.742 23.567 -24.165 1.00 92.12 756 PRO A O 1
ATOM 6052 N N . PHE A 1 757 ? -11.756 21.680 -23.426 1.00 94.19 757 PHE A N 1
ATOM 6053 C CA . PHE A 1 757 ? -10.561 22.330 -22.877 1.00 94.19 757 PHE A CA 1
ATOM 6054 C C . PHE A 1 757 ? -9.379 22.321 -23.840 1.00 94.19 757 PHE A C 1
ATOM 6056 O O . PHE A 1 757 ? -8.377 23.009 -23.595 1.00 94.19 757 PHE A O 1
ATOM 6063 N N . ARG A 1 758 ? -9.531 21.635 -24.979 1.00 94.31 758 ARG A N 1
ATOM 6064 C CA . ARG A 1 758 ? -8.567 21.608 -26.077 1.00 94.31 758 ARG A CA 1
ATOM 6065 C C . ARG A 1 758 ? -7.195 21.140 -25.596 1.00 94.31 758 ARG A C 1
ATOM 6067 O O . ARG A 1 758 ? -6.199 21.768 -25.952 1.00 94.31 758 ARG A O 1
ATOM 6074 N N . LEU A 1 759 ? -7.136 20.104 -24.752 1.00 93.62 759 LEU A N 1
ATOM 6075 C CA . LEU A 1 759 ? -5.874 19.534 -24.288 1.00 93.62 759 LEU A CA 1
ATOM 6076 C C . LEU A 1 759 ? -5.061 19.005 -25.473 1.00 93.62 759 LEU A C 1
ATOM 6078 O O . LEU A 1 759 ? -5.593 18.388 -26.402 1.00 93.62 759 LEU A O 1
ATOM 6082 N N . TYR A 1 760 ? -3.751 19.243 -25.438 1.00 90.94 760 TYR A N 1
ATOM 6083 C CA . TYR A 1 760 ? -2.832 18.715 -26.437 1.00 90.94 760 TYR A CA 1
ATOM 6084 C C . TYR A 1 760 ? -1.420 18.525 -25.899 1.00 90.94 760 TYR A C 1
ATOM 6086 O O . TYR A 1 760 ? -0.965 19.256 -25.019 1.00 90.94 760 TYR A O 1
ATOM 6094 N N . ARG A 1 761 ? -0.705 17.566 -26.484 1.00 88.38 761 ARG A N 1
ATOM 6095 C CA . ARG A 1 761 ? 0.725 17.339 -26.253 1.00 88.38 761 ARG A CA 1
ATOM 6096 C C . ARG A 1 761 ? 1.554 17.676 -27.487 1.00 88.38 761 ARG A C 1
ATOM 6098 O O . ARG A 1 761 ? 1.040 17.783 -28.606 1.00 88.38 761 ARG A O 1
ATOM 6105 N N . GLU A 1 762 ? 2.850 17.863 -27.276 1.00 80.94 762 GLU A N 1
ATOM 6106 C CA . GLU A 1 762 ? 3.799 18.071 -28.365 1.00 80.94 762 GLU A CA 1
ATOM 6107 C C . GLU A 1 762 ? 4.045 16.777 -29.145 1.00 80.94 762 GLU A C 1
ATOM 6109 O O . GLU A 1 762 ? 4.013 15.683 -28.578 1.00 80.94 762 GLU A O 1
ATOM 6114 N N . SER A 1 763 ? 4.354 16.905 -30.440 1.00 75.38 763 SER A N 1
ATOM 6115 C CA . SER A 1 763 ? 4.831 15.766 -31.214 1.00 75.38 763 SER A CA 1
ATOM 6116 C C . SER A 1 763 ? 6.073 15.167 -30.559 1.00 75.38 763 SER A C 1
ATOM 6118 O O . SER A 1 763 ? 7.098 15.826 -30.405 1.00 75.38 763 SER A O 1
ATOM 6120 N N . GLY A 1 764 ? 5.977 13.892 -30.218 1.00 70.62 764 GLY A N 1
ATOM 6121 C CA . GLY A 1 764 ? 7.082 13.077 -29.759 1.00 70.62 764 GLY A CA 1
ATOM 6122 C C . GLY A 1 764 ? 7.408 13.154 -28.273 1.00 70.62 764 GLY A C 1
ATOM 6123 O O . GLY A 1 764 ? 8.298 12.444 -27.829 1.00 70.62 764 GLY A O 1
ATOM 6124 N N . GLN A 1 765 ? 6.692 13.948 -27.479 1.00 77.44 765 GLN A N 1
ATOM 6125 C CA . GLN A 1 765 ? 6.972 14.057 -26.047 1.00 77.44 765 GLN A CA 1
ATOM 6126 C C . GLN A 1 765 ? 5.802 13.532 -25.216 1.00 77.44 765 GLN A C 1
ATOM 6128 O O . GLN A 1 765 ? 4.728 14.132 -25.170 1.00 77.44 765 GLN A O 1
ATOM 6133 N N . LEU A 1 766 ? 6.035 12.441 -24.487 1.00 78.81 766 LEU A N 1
ATOM 6134 C CA . LEU A 1 766 ? 5.165 11.989 -23.401 1.00 78.81 766 LEU A CA 1
ATOM 6135 C C . LEU A 1 766 ? 5.586 12.703 -22.110 1.00 78.81 766 LEU A C 1
ATOM 6137 O O . LEU A 1 766 ? 6.251 12.129 -21.250 1.00 78.81 766 LEU A O 1
ATOM 6141 N N . ARG A 1 767 ? 5.302 14.011 -22.018 1.00 80.50 767 ARG A N 1
ATOM 6142 C CA . ARG A 1 767 ? 5.604 14.815 -20.818 1.00 80.50 767 ARG A CA 1
ATOM 6143 C C . ARG A 1 767 ? 4.558 15.879 -20.530 1.00 80.50 767 ARG A C 1
ATOM 6145 O O . ARG A 1 767 ? 3.845 15.751 -19.549 1.00 80.50 767 ARG A O 1
ATOM 6152 N N . GLY A 1 768 ? 4.513 16.936 -21.338 1.00 85.69 768 GLY A N 1
ATOM 6153 C CA . GLY A 1 768 ? 3.658 18.096 -21.090 1.00 85.69 768 GLY A CA 1
ATOM 6154 C C . GLY A 1 768 ? 2.331 17.998 -21.833 1.00 85.69 768 GLY A C 1
ATOM 6155 O O . GLY A 1 768 ? 2.329 17.824 -23.053 1.00 85.69 768 GLY A O 1
ATOM 6156 N N . ILE A 1 769 ? 1.225 18.164 -21.108 1.00 90.88 769 ILE A N 1
ATOM 6157 C CA . ILE A 1 769 ? -0.117 18.320 -21.681 1.00 90.88 769 ILE A CA 1
ATOM 6158 C C . ILE A 1 769 ? -0.574 19.751 -21.416 1.00 90.88 769 ILE A C 1
ATOM 6160 O O . ILE A 1 769 ? -0.668 20.178 -20.270 1.00 90.88 769 ILE A O 1
ATOM 6164 N N . PHE A 1 770 ? -0.837 20.505 -22.479 1.00 88.62 770 PHE A N 1
ATOM 6165 C CA . PHE A 1 770 ? -1.158 21.924 -22.401 1.00 88.62 770 PHE A CA 1
ATOM 6166 C C . PHE A 1 770 ? -2.650 22.166 -22.652 1.00 88.62 770 PHE A C 1
ATOM 6168 O O . PHE A 1 770 ? -3.215 21.579 -23.579 1.00 88.62 770 PHE A O 1
ATOM 6175 N N . PRO A 1 771 ? -3.292 23.065 -21.887 1.00 89.94 771 PRO A N 1
ATOM 6176 C CA . PRO A 1 771 ? -4.667 23.461 -22.143 1.00 89.94 771 PRO A CA 1
ATOM 6177 C C . PRO A 1 771 ? -4.739 24.460 -23.301 1.00 89.94 771 PRO A C 1
ATOM 6179 O O . PRO A 1 771 ? -4.022 25.461 -23.332 1.00 89.94 771 PRO A O 1
ATOM 6182 N N . GLY A 1 772 ? -5.631 24.206 -24.258 1.00 88.62 772 GLY A N 1
ATOM 6183 C CA . GLY A 1 772 ? -5.907 25.115 -25.371 1.00 88.62 772 GLY A CA 1
ATOM 6184 C C . GLY A 1 772 ? -7.041 26.109 -25.093 1.00 88.62 772 GLY A C 1
ATOM 6185 O O . GLY A 1 772 ? -7.203 27.066 -25.849 1.00 88.62 772 GLY A O 1
ATOM 6186 N N . ASN A 1 773 ? -7.831 25.899 -24.032 1.00 88.56 773 ASN A N 1
ATOM 6187 C CA . ASN A 1 773 ? -8.957 26.759 -23.657 1.00 88.56 773 ASN A CA 1
ATOM 6188 C C . ASN A 1 773 ? -9.115 26.920 -22.129 1.00 88.56 773 ASN A C 1
ATOM 6190 O O . ASN A 1 773 ? -10.163 26.635 -21.548 1.00 88.56 773 ASN A O 1
ATOM 6194 N N . SER A 1 774 ? -8.070 27.421 -21.464 1.00 86.75 774 SER A N 1
ATOM 6195 C CA . SER A 1 774 ? -8.067 27.667 -20.011 1.00 86.75 774 SER A CA 1
ATOM 6196 C C . SER A 1 774 ? -9.188 28.600 -19.538 1.00 86.75 774 SER A C 1
ATOM 6198 O O . SER A 1 774 ? -9.684 28.455 -18.426 1.00 86.75 774 SER A O 1
ATOM 6200 N N . ALA A 1 775 ? -9.616 29.558 -20.369 1.00 83.44 775 ALA A N 1
ATOM 6201 C CA . ALA A 1 775 ? -10.701 30.474 -20.016 1.00 83.44 775 ALA A CA 1
ATOM 6202 C C . ALA A 1 775 ? -12.031 29.736 -19.800 1.00 83.44 775 ALA A C 1
ATOM 6204 O O . ALA A 1 775 ? -12.740 30.031 -18.840 1.00 83.44 775 ALA A O 1
ATOM 6205 N N . TYR A 1 776 ? -12.342 28.760 -20.657 1.00 88.25 776 TYR A N 1
ATOM 6206 C CA . TYR A 1 776 ? -13.530 27.928 -20.497 1.00 88.25 776 TYR A CA 1
ATOM 6207 C C . TYR A 1 776 ? -13.396 26.959 -19.316 1.00 88.25 776 TYR A C 1
ATOM 6209 O O . TYR A 1 776 ? -14.330 26.846 -18.530 1.00 88.25 776 TYR A O 1
ATOM 6217 N N . ALA A 1 777 ? -12.220 26.355 -19.101 1.00 89.69 777 ALA A N 1
ATOM 6218 C CA . ALA A 1 777 ? -11.964 25.524 -17.916 1.00 89.69 777 ALA A CA 1
ATOM 6219 C C . ALA A 1 777 ? -12.207 26.277 -16.592 1.00 89.69 777 ALA A C 1
ATOM 6221 O O . ALA A 1 777 ? -12.847 25.739 -15.691 1.00 89.69 777 ALA A O 1
ATOM 6222 N N . ARG A 1 778 ? -11.803 27.554 -16.489 1.00 87.06 778 ARG A N 1
ATOM 6223 C CA . ARG A 1 778 ? -12.130 28.400 -15.321 1.00 87.06 778 ARG A CA 1
ATOM 6224 C C . ARG A 1 778 ? -13.635 28.598 -15.144 1.00 87.06 778 ARG A C 1
ATOM 6226 O O . ARG A 1 778 ? -14.112 28.631 -14.017 1.00 87.06 778 ARG A O 1
ATOM 6233 N N . GLN A 1 779 ? -14.386 28.764 -16.234 1.00 86.19 779 GLN A N 1
ATOM 6234 C CA . GLN A 1 779 ? -15.844 28.922 -16.167 1.00 86.19 779 GLN A CA 1
ATOM 6235 C C . GLN A 1 779 ? -16.530 27.631 -15.712 1.00 86.19 779 GLN A C 1
ATOM 6237 O O . GLN A 1 779 ? -17.419 27.697 -14.868 1.00 86.19 779 GLN A O 1
ATOM 6242 N N . VAL A 1 780 ? -16.097 26.481 -16.239 1.00 89.44 780 VAL A N 1
ATOM 6243 C CA . VAL A 1 780 ? -16.641 25.165 -15.879 1.00 89.44 780 VAL A CA 1
ATOM 6244 C C . VAL A 1 780 ? -16.362 24.836 -14.418 1.00 89.44 780 VAL A C 1
ATOM 6246 O O . VAL A 1 780 ? -17.283 24.459 -13.703 1.00 89.44 780 VAL A O 1
ATOM 6249 N N . CYS A 1 781 ? -15.134 25.043 -13.940 1.00 88.75 781 CYS A N 1
ATOM 6250 C CA . CYS A 1 781 ? -14.796 24.719 -12.557 1.00 88.75 781 CYS A CA 1
ATOM 6251 C C . CYS A 1 781 ? -15.652 25.493 -11.542 1.00 88.75 781 CYS A C 1
ATOM 6253 O O . CYS A 1 781 ? -16.016 24.964 -10.503 1.00 88.75 781 CYS A O 1
ATOM 6255 N N . ARG A 1 782 ? -16.070 26.724 -11.867 1.00 84.56 782 ARG A N 1
ATOM 6256 C CA . ARG A 1 782 ? -16.929 27.545 -10.993 1.00 84.56 782 ARG A CA 1
ATOM 6257 C C . ARG A 1 782 ? -18.375 27.061 -10.888 1.00 84.56 782 ARG A C 1
ATOM 6259 O O . ARG A 1 782 ? -19.137 27.634 -10.108 1.00 84.56 782 ARG A O 1
ATOM 6266 N N . LEU A 1 783 ? -18.773 26.036 -11.639 1.00 86.12 783 LEU A N 1
ATOM 6267 C CA . LEU A 1 783 ? -20.107 25.450 -11.519 1.00 86.12 783 LEU A CA 1
ATOM 6268 C C . LEU A 1 783 ? -20.338 24.761 -10.161 1.00 86.12 783 LEU A C 1
ATOM 6270 O O . LEU A 1 783 ? -21.489 24.619 -9.756 1.00 86.12 783 LEU A O 1
ATOM 6274 N N . THR A 1 784 ? -19.279 24.408 -9.427 1.00 84.62 784 THR A N 1
ATOM 6275 C CA . THR A 1 784 ? -19.347 23.879 -8.048 1.00 84.62 784 THR A CA 1
ATOM 6276 C C . THR A 1 784 ? -19.608 24.968 -6.995 1.00 84.62 784 THR A C 1
ATOM 6278 O O . THR A 1 784 ? -19.931 24.667 -5.847 1.00 84.62 784 THR A O 1
ATOM 6281 N N . GLY A 1 785 ? -19.533 26.251 -7.370 1.00 74.94 785 GLY A N 1
ATOM 6282 C CA . GLY A 1 785 ? -19.830 27.395 -6.507 1.00 74.94 785 GLY A CA 1
ATOM 6283 C C . GLY A 1 785 ? -18.696 28.418 -6.432 1.00 74.94 785 GLY A C 1
ATOM 6284 O O . GLY A 1 785 ? -17.596 28.211 -6.934 1.00 74.94 785 GLY A O 1
ATOM 6285 N N . THR A 1 786 ? -18.964 29.559 -5.787 1.00 63.00 786 THR A N 1
ATOM 6286 C CA . THR A 1 786 ? -17.995 30.666 -5.647 1.00 63.00 786 THR A CA 1
ATOM 6287 C C . THR A 1 786 ? -16.754 30.317 -4.831 1.00 63.00 786 THR A C 1
ATOM 6289 O O . THR A 1 786 ? -15.757 31.006 -4.992 1.00 63.00 786 THR A O 1
ATOM 6292 N N . SER A 1 787 ? -16.843 29.270 -4.011 1.00 62.28 787 SER A N 1
ATOM 6293 C CA . SER A 1 787 ? -15.795 28.729 -3.141 1.00 62.28 787 SER A CA 1
ATOM 6294 C C . SER A 1 787 ? -15.469 27.261 -3.468 1.00 62.28 787 SER A C 1
ATOM 6296 O O . SER A 1 787 ? -14.763 26.616 -2.718 1.00 62.28 787 SER A O 1
ATOM 6298 N N . GLY A 1 788 ? -16.023 26.707 -4.560 1.00 66.94 788 GLY A N 1
ATOM 6299 C CA . GLY A 1 788 ? -15.999 25.265 -4.854 1.00 66.94 788 GLY A CA 1
ATOM 6300 C C . GLY A 1 788 ? -14.880 24.802 -5.794 1.00 66.94 788 GLY A C 1
ATOM 6301 O O . GLY A 1 788 ? -14.956 23.698 -6.324 1.00 66.94 788 GLY A O 1
ATOM 6302 N N . CYS A 1 789 ? -13.898 25.655 -6.094 1.00 82.81 789 CYS A N 1
ATOM 6303 C CA . CYS A 1 789 ? -12.861 25.410 -7.104 1.00 82.81 789 CYS A CA 1
ATOM 6304 C C . CYS A 1 789 ? -11.482 25.852 -6.584 1.00 82.81 789 CYS A C 1
ATOM 6306 O O . CYS A 1 789 ? -10.798 26.689 -7.182 1.00 82.81 789 CYS A O 1
ATOM 6308 N N . ASP A 1 790 ? -11.071 25.311 -5.437 1.00 86.56 790 ASP A N 1
ATOM 6309 C CA . ASP A 1 790 ? -9.768 25.636 -4.857 1.00 86.56 790 ASP A CA 1
ATOM 6310 C C . ASP A 1 790 ? -8.627 25.093 -5.713 1.00 86.56 790 ASP A C 1
ATOM 6312 O O . ASP A 1 790 ? -7.684 25.826 -6.025 1.00 86.56 790 ASP A O 1
ATOM 6316 N N . TYR A 1 791 ? -8.757 23.826 -6.119 1.00 89.62 791 TYR A N 1
ATOM 6317 C CA . TYR A 1 791 ? -7.750 23.079 -6.865 1.00 89.62 791 TYR A CA 1
ATOM 6318 C C . TYR A 1 791 ? -8.344 22.480 -8.150 1.00 89.62 791 TYR A C 1
ATOM 6320 O O . TYR A 1 791 ? -8.786 21.323 -8.156 1.00 89.62 791 TYR A O 1
ATOM 6328 N N . PRO A 1 792 ? -8.389 23.261 -9.249 1.00 91.62 792 PRO A N 1
ATOM 6329 C CA . PRO A 1 792 ? -8.925 22.795 -10.518 1.00 91.62 792 PRO A CA 1
ATOM 6330 C C . PRO A 1 792 ? -7.970 21.802 -11.183 1.00 91.62 792 PRO A C 1
ATOM 6332 O O . PRO A 1 792 ? -6.794 22.086 -11.410 1.00 91.62 792 PRO A O 1
ATOM 6335 N N . SER A 1 793 ? -8.503 20.649 -11.562 1.00 95.38 793 SER A N 1
ATOM 6336 C CA . SER A 1 793 ? -7.765 19.570 -12.208 1.00 95.38 793 SER A CA 1
ATOM 6337 C C . SER A 1 793 ? -8.424 19.191 -13.530 1.00 95.38 793 SER A C 1
ATOM 6339 O O . SER A 1 793 ? -9.646 19.081 -13.602 1.00 95.38 793 SER A O 1
ATOM 6341 N N . ILE A 1 794 ? -7.633 18.987 -14.583 1.00 96.75 794 ILE A N 1
ATOM 6342 C CA . ILE A 1 794 ? -8.126 18.542 -15.892 1.00 96.75 794 ILE A CA 1
ATOM 6343 C C . ILE A 1 794 ? -7.547 17.163 -16.193 1.00 96.75 794 ILE A C 1
ATOM 6345 O O . ILE A 1 794 ? -6.327 17.006 -16.259 1.00 96.75 794 ILE A O 1
ATOM 6349 N N . ILE A 1 795 ? -8.414 16.174 -16.399 1.00 97.69 795 ILE A N 1
ATOM 6350 C CA . ILE A 1 795 ? -8.020 14.804 -16.722 1.00 97.69 795 ILE A CA 1
ATOM 6351 C C . ILE A 1 795 ? -8.298 14.526 -18.198 1.00 97.69 795 ILE A C 1
ATOM 6353 O O . ILE A 1 795 ? -9.446 14.526 -18.639 1.00 97.69 795 ILE A O 1
ATOM 6357 N N . GLY A 1 796 ? -7.237 14.299 -18.970 1.00 97.06 796 GLY A N 1
ATOM 6358 C CA . GLY A 1 796 ? -7.350 13.904 -20.371 1.00 97.06 796 GLY A CA 1
ATOM 6359 C C . GLY A 1 796 ? -7.720 12.429 -20.521 1.00 97.06 796 GLY A C 1
ATOM 6360 O O . GLY A 1 796 ? -7.116 11.576 -19.867 1.00 97.06 796 GLY A O 1
ATOM 6361 N N . ASN A 1 797 ? -8.662 12.127 -21.419 1.00 97.06 797 ASN A N 1
ATOM 6362 C CA . ASN A 1 797 ? -8.939 10.772 -21.908 1.00 97.06 797 ASN A CA 1
ATOM 6363 C C . ASN A 1 797 ? -7.742 10.270 -22.748 1.00 97.06 797 ASN A C 1
ATOM 6365 O O . ASN A 1 797 ? -7.738 10.317 -23.974 1.00 97.06 797 ASN A O 1
ATOM 6369 N N . ASP A 1 798 ? -6.655 9.893 -22.085 1.00 92.50 798 ASP A N 1
ATOM 6370 C CA . ASP A 1 798 ? -5.432 9.418 -22.720 1.00 92.50 798 ASP A CA 1
ATOM 6371 C C . ASP A 1 798 ? -4.770 8.346 -21.845 1.00 92.50 798 ASP A C 1
ATOM 6373 O O . ASP A 1 798 ? -4.760 8.450 -20.618 1.00 92.50 798 ASP A O 1
ATOM 6377 N N . ASP A 1 799 ? -4.220 7.310 -22.470 1.00 88.69 799 ASP A N 1
ATOM 6378 C CA . ASP A 1 799 ? -3.628 6.159 -21.772 1.00 88.69 799 ASP A CA 1
ATOM 6379 C C . ASP A 1 799 ? -2.161 6.377 -21.390 1.00 88.69 799 ASP A C 1
ATOM 6381 O O . ASP A 1 799 ? -1.572 5.577 -20.658 1.00 88.69 799 ASP A O 1
ATOM 6385 N N . PHE A 1 800 ? -1.567 7.471 -21.866 1.00 88.06 800 PHE A N 1
ATOM 6386 C CA . PHE A 1 800 ? -0.134 7.715 -21.760 1.00 88.06 800 PHE A CA 1
ATOM 6387 C C . PHE A 1 800 ? 0.236 8.724 -20.679 1.00 88.06 800 PHE A C 1
ATOM 6389 O O . PHE A 1 800 ? -0.527 9.639 -20.349 1.00 88.06 800 PHE A O 1
ATOM 6396 N N . TYR A 1 801 ? 1.477 8.610 -20.216 1.00 87.62 801 TYR A N 1
ATOM 6397 C CA . TYR A 1 801 ? 2.149 9.531 -19.323 1.00 87.62 801 TYR A CA 1
ATOM 6398 C C . TYR A 1 801 ? 2.051 10.951 -19.865 1.00 87.62 801 TYR A C 1
ATOM 6400 O O . TYR A 1 801 ? 2.312 11.244 -21.043 1.00 87.62 801 TYR A O 1
ATOM 6408 N N . GLY A 1 802 ? 1.731 11.865 -18.967 1.00 87.44 802 GLY A N 1
ATOM 6409 C CA . GLY A 1 802 ? 1.821 13.281 -19.227 1.00 87.44 802 GLY A CA 1
ATOM 6410 C C . GLY A 1 802 ? 0.975 14.067 -18.256 1.00 87.44 802 GLY A C 1
ATOM 6411 O O . GLY A 1 802 ? -0.026 13.587 -17.735 1.00 87.44 802 GLY A O 1
ATOM 6412 N N . GLY A 1 803 ? 1.391 15.296 -18.031 1.00 89.62 803 GLY A N 1
ATOM 6413 C CA . GLY A 1 803 ? 0.683 16.204 -17.161 1.00 89.62 803 GLY A CA 1
ATOM 6414 C C . GLY A 1 803 ? 1.381 17.538 -17.086 1.00 89.62 803 GLY A C 1
ATOM 6415 O O . GLY A 1 803 ? 2.357 17.803 -17.798 1.00 89.62 803 GLY A O 1
ATOM 6416 N N . LEU A 1 804 ? 0.815 18.407 -16.269 1.00 85.94 804 LEU A N 1
ATOM 6417 C CA . LEU A 1 804 ? 1.329 19.745 -16.072 1.00 85.94 804 LEU A CA 1
ATOM 6418 C C . LEU A 1 804 ? 0.810 20.308 -14.758 1.00 85.94 804 LEU A C 1
ATOM 6420 O O . LEU A 1 804 ? -0.377 20.195 -14.463 1.00 85.94 804 LEU A O 1
ATOM 6424 N N . GLY A 1 805 ? 1.691 20.964 -14.014 1.00 82.81 805 GLY A N 1
ATOM 6425 C CA . GLY A 1 805 ? 1.327 21.802 -12.880 1.00 82.81 805 GLY A CA 1
ATOM 6426 C C . GLY A 1 805 ? 1.188 23.279 -13.257 1.00 82.81 805 GLY A C 1
ATOM 6427 O O . GLY A 1 805 ? 1.621 23.744 -14.318 1.00 82.81 805 GLY A O 1
ATOM 6428 N N . GLY A 1 806 ? 0.614 24.057 -12.348 1.00 82.31 806 GLY A N 1
ATOM 6429 C CA . GLY A 1 806 ? 0.356 25.483 -12.526 1.00 82.31 806 GLY A CA 1
ATOM 6430 C C . GLY A 1 806 ? -0.966 25.851 -11.876 1.00 82.31 806 GLY A C 1
ATOM 6431 O O . GLY A 1 806 ? -1.244 25.399 -10.770 1.00 82.31 806 GLY A O 1
ATOM 6432 N N . GLU A 1 807 ? -1.780 26.636 -12.579 1.00 84.62 807 GLU A N 1
ATOM 6433 C CA . GLU A 1 807 ? -3.174 26.877 -12.195 1.00 84.62 807 GLU A CA 1
ATOM 6434 C C . GLU A 1 807 ? -3.980 25.580 -12.175 1.00 84.62 807 GLU A C 1
ATOM 6436 O O . GLU A 1 807 ? -4.678 25.304 -11.208 1.00 84.62 807 GLU A O 1
ATOM 6441 N N . PHE A 1 808 ? -3.886 24.816 -13.266 1.00 89.62 808 PHE A N 1
ATOM 6442 C CA . PHE A 1 808 ? -4.543 23.529 -13.405 1.00 89.62 808 PHE A CA 1
ATOM 6443 C C . PHE A 1 808 ? -3.560 22.423 -13.072 1.00 89.62 808 PHE A C 1
ATOM 6445 O O . PHE A 1 808 ? -2.432 22.425 -13.571 1.00 89.62 808 PHE A O 1
ATOM 6452 N N . VAL A 1 809 ? -4.023 21.450 -12.300 1.00 92.94 809 VAL A N 1
ATOM 6453 C CA . VAL A 1 809 ? -3.376 20.145 -12.217 1.00 92.94 809 VAL A CA 1
ATOM 6454 C C . VAL A 1 809 ? -3.846 19.320 -13.408 1.00 92.94 809 VAL A C 1
ATOM 6456 O O . VAL A 1 809 ? -5.017 18.969 -13.508 1.00 92.94 809 VAL A O 1
ATOM 6459 N N . ILE A 1 810 ? -2.957 19.033 -14.348 1.00 94.19 810 ILE A N 1
ATOM 6460 C CA . ILE A 1 810 ? -3.294 18.273 -15.552 1.00 94.19 810 ILE A CA 1
ATOM 6461 C C . ILE A 1 810 ? -2.664 16.892 -15.454 1.00 94.19 810 ILE A C 1
ATOM 6463 O O . ILE A 1 810 ? -1.465 16.779 -15.207 1.00 94.19 810 ILE A O 1
ATOM 6467 N N . SER A 1 811 ? -3.464 15.855 -15.685 1.00 95.50 811 SER A N 1
ATOM 6468 C CA . SER A 1 811 ? -3.001 14.471 -15.818 1.00 95.50 811 SER A CA 1
ATOM 6469 C C . SER A 1 811 ? -3.873 13.717 -16.828 1.00 95.50 811 SER A C 1
ATOM 6471 O O . SER A 1 811 ? -4.718 14.309 -17.505 1.00 95.50 811 SER A O 1
ATOM 6473 N N . THR A 1 812 ? -3.668 12.411 -16.954 1.00 95.31 812 THR A N 1
ATOM 6474 C CA . THR A 1 812 ? -4.435 11.529 -17.836 1.00 95.31 812 THR A CA 1
ATOM 6475 C C . THR A 1 812 ? -5.168 10.451 -17.050 1.00 95.31 812 THR A C 1
ATOM 6477 O O . THR A 1 812 ? -4.888 10.225 -15.871 1.00 95.31 812 THR A O 1
ATOM 6480 N N . ARG A 1 813 ? -6.109 9.766 -17.706 1.00 94.06 813 ARG A N 1
ATOM 6481 C CA . ARG A 1 813 ? -6.796 8.610 -17.120 1.00 94.06 813 ARG A CA 1
ATOM 6482 C C . ARG A 1 813 ? -5.953 7.347 -17.040 1.00 94.06 813 ARG A C 1
ATOM 6484 O O . ARG A 1 813 ? -6.436 6.352 -16.521 1.00 94.06 813 ARG A O 1
ATOM 6491 N N . SER A 1 814 ? -4.720 7.355 -17.539 1.00 88.62 814 SER A N 1
ATOM 6492 C CA . SER A 1 814 ? -3.860 6.172 -17.539 1.00 88.62 814 SER A CA 1
ATOM 6493 C C . SER A 1 814 ? -3.885 5.442 -16.191 1.00 88.62 814 SER A C 1
ATOM 6495 O O . SER A 1 814 ? -3.483 5.999 -15.166 1.00 88.62 814 SER A O 1
ATOM 6497 N N . ASN A 1 815 ? -4.295 4.169 -16.205 1.00 82.62 815 ASN A N 1
ATOM 6498 C CA . ASN A 1 815 ? -4.281 3.294 -15.024 1.00 82.62 815 ASN A CA 1
ATOM 6499 C C . ASN A 1 815 ? -2.869 3.078 -14.467 1.00 82.62 815 ASN A C 1
ATOM 6501 O O . ASN A 1 815 ? -2.703 2.592 -13.353 1.00 82.62 815 ASN A O 1
ATOM 6505 N N . ARG A 1 816 ? -1.836 3.407 -15.250 1.00 80.69 816 ARG A N 1
ATOM 6506 C CA . ARG A 1 816 ? -0.447 3.153 -14.887 1.00 80.69 816 ARG A CA 1
ATOM 6507 C C . ARG A 1 816 ? 0.286 4.406 -14.436 1.00 80.69 816 ARG A C 1
ATOM 6509 O O . ARG A 1 816 ? 1.022 4.369 -13.453 1.00 80.69 816 ARG A O 1
ATOM 6516 N N . THR A 1 817 ? 0.126 5.498 -15.178 1.00 82.44 817 THR A N 1
ATOM 6517 C CA . THR A 1 817 ? 0.932 6.714 -14.996 1.00 82.44 817 THR A CA 1
ATOM 6518 C C . THR A 1 817 ? 0.100 7.940 -14.628 1.00 82.44 817 THR A C 1
ATOM 6520 O O . THR A 1 817 ? 0.662 8.909 -14.115 1.00 82.44 817 THR A O 1
ATOM 6523 N N . GLY A 1 818 ? -1.227 7.885 -14.780 1.00 87.06 818 GLY A N 1
ATOM 6524 C CA . GLY A 1 818 ? -2.133 9.002 -14.513 1.00 87.06 818 GLY A CA 1
ATOM 6525 C C . GLY A 1 818 ? -2.084 9.438 -13.053 1.00 87.06 818 GLY A C 1
ATOM 6526 O O . GLY A 1 818 ? -1.801 10.598 -12.755 1.00 87.06 818 GLY A O 1
ATOM 6527 N N . THR A 1 819 ? -2.244 8.498 -12.123 1.00 89.94 819 THR A N 1
ATOM 6528 C CA . THR A 1 819 ? -2.184 8.774 -10.678 1.00 89.94 819 THR A CA 1
ATOM 6529 C C . THR A 1 819 ? -0.791 9.197 -10.217 1.00 89.94 819 THR A C 1
ATOM 6531 O O . THR A 1 819 ? -0.655 10.059 -9.350 1.00 89.94 819 THR A O 1
ATOM 6534 N N . VAL A 1 820 ? 0.258 8.614 -10.803 1.00 88.12 820 VAL A N 1
ATOM 6535 C CA . VAL A 1 820 ? 1.660 8.949 -10.505 1.00 88.12 820 VAL A CA 1
ATOM 6536 C C . VAL A 1 820 ? 1.924 10.431 -10.770 1.00 88.12 820 VAL A C 1
ATOM 6538 O O . VAL A 1 820 ? 2.399 11.145 -9.887 1.00 88.12 820 VAL A O 1
ATOM 6541 N N . VAL A 1 821 ? 1.554 10.905 -11.961 1.00 88.81 821 VAL A N 1
ATOM 6542 C CA . VAL A 1 821 ? 1.691 12.316 -12.339 1.00 88.81 821 VAL A CA 1
ATOM 6543 C C . VAL A 1 821 ? 0.743 13.187 -11.518 1.00 88.81 821 VAL A C 1
ATOM 6545 O O . VAL A 1 821 ? 1.151 14.218 -10.986 1.00 88.81 821 VAL A O 1
ATOM 6548 N N . LEU A 1 822 ? -0.503 12.745 -11.339 1.00 92.06 822 LEU A N 1
ATOM 6549 C CA . LEU A 1 822 ? -1.527 13.516 -10.644 1.00 92.06 822 LEU A CA 1
ATOM 6550 C C . LEU A 1 822 ? -1.139 13.827 -9.193 1.00 92.06 822 LEU A C 1
ATOM 6552 O O . LEU A 1 822 ? -1.253 14.973 -8.765 1.00 92.06 822 LEU A O 1
ATOM 6556 N N . ARG A 1 823 ? -0.608 12.848 -8.450 1.00 91.94 823 ARG A N 1
ATOM 6557 C CA . ARG A 1 823 ? -0.128 13.058 -7.074 1.00 91.94 823 ARG A CA 1
ATOM 6558 C C . ARG A 1 823 ? 1.012 14.080 -7.005 1.00 91.94 823 ARG A C 1
ATOM 6560 O O . ARG A 1 823 ? 1.051 14.875 -6.068 1.00 91.94 823 ARG A O 1
ATOM 6567 N N . HIS A 1 824 ? 1.923 14.065 -7.980 1.00 90.44 824 HIS A N 1
ATOM 6568 C CA . HIS A 1 824 ? 3.069 14.977 -8.035 1.00 90.44 824 HIS A CA 1
ATOM 6569 C C . HIS A 1 824 ? 2.627 16.419 -8.288 1.00 90.44 824 HIS A C 1
ATOM 6571 O O . HIS A 1 824 ? 2.940 17.320 -7.508 1.00 90.44 824 HIS A O 1
ATOM 6577 N N . GLU A 1 825 ? 1.821 16.624 -9.326 1.00 89.12 825 GLU A N 1
ATOM 6578 C CA . GLU A 1 825 ? 1.346 17.954 -9.706 1.00 89.12 825 GLU A CA 1
ATOM 6579 C C . GLU A 1 825 ? 0.368 18.540 -8.672 1.00 89.12 825 GLU A C 1
ATOM 6581 O O . GLU A 1 825 ? 0.383 19.746 -8.393 1.00 89.12 825 GLU A O 1
ATOM 6586 N N . MET A 1 826 ? -0.435 17.685 -8.029 1.00 91.31 826 MET A N 1
ATOM 6587 C CA . MET A 1 826 ? -1.277 18.080 -6.900 1.00 91.31 826 MET A CA 1
ATOM 6588 C C . MET A 1 826 ? -0.439 18.459 -5.668 1.00 91.31 826 MET A C 1
ATOM 6590 O O . MET A 1 826 ? -0.782 19.402 -4.959 1.00 91.31 826 MET A O 1
ATOM 6594 N N . GLY A 1 827 ? 0.708 17.806 -5.443 1.00 91.31 827 GLY A N 1
ATOM 6595 C CA . GLY A 1 827 ? 1.649 18.158 -4.375 1.00 91.31 827 GLY A CA 1
ATOM 6596 C C . GLY A 1 827 ? 2.101 19.621 -4.427 1.00 91.31 827 GLY A C 1
ATOM 6597 O O . GLY A 1 827 ? 2.049 20.317 -3.414 1.00 91.31 827 GLY A O 1
ATOM 6598 N N . HIS A 1 828 ? 2.444 20.128 -5.616 1.00 86.19 828 HIS A N 1
ATOM 6599 C CA . HIS A 1 828 ? 2.791 21.545 -5.824 1.00 86.19 828 HIS A CA 1
ATOM 6600 C C . HIS A 1 828 ? 1.639 22.527 -5.556 1.00 86.19 828 HIS A C 1
ATOM 6602 O O . HIS A 1 828 ? 1.863 23.714 -5.299 1.00 86.19 828 HIS A O 1
ATOM 6608 N N . ASN A 1 829 ? 0.399 22.056 -5.652 1.00 86.19 829 ASN A N 1
ATOM 6609 C CA . ASN A 1 829 ? -0.793 22.847 -5.379 1.00 86.19 829 ASN A CA 1
ATOM 6610 C C . ASN A 1 829 ? -1.106 22.870 -3.874 1.00 86.19 829 ASN A C 1
ATOM 6612 O O . ASN A 1 829 ? -1.371 23.926 -3.286 1.00 86.19 829 ASN A O 1
ATOM 6616 N N . PHE A 1 830 ? -1.000 21.711 -3.234 1.00 89.94 830 PHE A N 1
ATOM 6617 C CA . PHE A 1 830 ? -1.357 21.485 -1.837 1.00 89.94 830 PHE A CA 1
ATOM 6618 C C . PHE A 1 830 ? -0.359 22.038 -0.830 1.00 89.94 830 PHE A C 1
ATOM 6620 O O . PHE A 1 830 ? -0.753 22.422 0.268 1.00 89.94 830 PHE A O 1
ATOM 6627 N N . VAL A 1 831 ? 0.915 22.128 -1.198 1.00 89.19 831 VAL A N 1
ATOM 6628 C CA . VAL A 1 831 ? 1.951 22.703 -0.344 1.00 89.19 831 VAL A CA 1
ATOM 6629 C C . VAL A 1 831 ? 2.912 23.549 -1.173 1.00 89.19 831 VAL A C 1
ATOM 6631 O O . VAL A 1 831 ? 3.187 23.246 -2.331 1.00 89.19 831 VAL A O 1
ATOM 6634 N N . ASP A 1 832 ? 3.429 24.636 -0.598 1.00 87.00 832 ASP A N 1
ATOM 6635 C CA . ASP A 1 832 ? 4.588 25.341 -1.152 1.00 87.00 832 ASP A CA 1
ATOM 6636 C C . ASP A 1 832 ? 5.822 24.430 -1.059 1.00 87.00 832 ASP A C 1
ATOM 6638 O O . ASP A 1 832 ? 6.535 24.406 -0.050 1.00 87.00 832 ASP A O 1
ATOM 6642 N N . VAL A 1 833 ? 6.017 23.624 -2.103 1.00 89.75 833 VAL A N 1
ATOM 6643 C CA . VAL A 1 833 ? 7.146 22.710 -2.300 1.00 89.75 833 VAL A CA 1
ATOM 6644 C C . VAL A 1 833 ? 7.757 22.908 -3.675 1.00 89.75 833 VAL A C 1
ATOM 6646 O O . VAL A 1 833 ? 7.070 23.121 -4.679 1.00 89.75 833 VAL A O 1
ATOM 6649 N N . GLY A 1 834 ? 9.076 22.792 -3.712 1.00 87.06 834 GLY A N 1
ATOM 6650 C CA . GLY A 1 834 ? 9.846 22.684 -4.932 1.00 87.06 834 GLY A CA 1
ATOM 6651 C C . GLY A 1 834 ? 9.958 21.245 -5.417 1.00 87.06 834 GLY A C 1
ATOM 6652 O O . GLY A 1 834 ? 9.552 20.290 -4.750 1.00 87.06 834 GLY A O 1
ATOM 6653 N N . GLU A 1 835 ? 10.561 21.120 -6.589 1.00 87.19 835 GLU A N 1
ATOM 6654 C CA . GLU A 1 835 ? 11.055 19.857 -7.117 1.00 87.19 835 GLU A CA 1
ATOM 6655 C C . GLU A 1 835 ? 12.161 19.302 -6.223 1.00 87.19 835 GLU A C 1
ATOM 6657 O O . GLU A 1 835 ? 12.977 20.049 -5.675 1.00 87.19 835 GLU A O 1
ATOM 6662 N N . GLU A 1 836 ? 12.228 17.978 -6.122 1.00 91.19 836 GLU A N 1
ATOM 6663 C CA . GLU A 1 836 ? 13.349 17.289 -5.482 1.00 91.19 836 GLU A CA 1
ATOM 6664 C C . GLU A 1 836 ? 14.183 16.471 -6.478 1.00 91.19 836 GLU A C 1
ATOM 6666 O O . GLU A 1 836 ? 15.358 16.179 -6.210 1.00 91.19 836 GLU A O 1
ATOM 6671 N N . TYR A 1 837 ? 13.621 16.140 -7.647 1.00 87.00 837 TYR A N 1
ATOM 6672 C CA . TYR A 1 837 ? 14.399 15.653 -8.787 1.00 87.00 837 TYR A CA 1
ATOM 6673 C C . TYR A 1 837 ? 15.307 16.756 -9.350 1.00 87.00 837 TYR A C 1
ATOM 6675 O O . TYR A 1 837 ? 15.122 17.931 -9.047 1.00 87.00 837 TYR A O 1
ATOM 6683 N N . ASP A 1 838 ? 16.329 16.388 -10.121 1.00 86.50 838 ASP A N 1
ATOM 6684 C CA . ASP A 1 838 ? 17.287 17.340 -10.702 1.00 86.50 838 ASP A CA 1
ATOM 6685 C C . ASP A 1 838 ? 16.787 17.939 -12.031 1.00 86.50 838 ASP A C 1
ATOM 6687 O O . ASP A 1 838 ? 16.018 17.312 -12.758 1.00 86.50 838 ASP A O 1
ATOM 6691 N N . ASP A 1 839 ? 17.281 19.128 -12.391 1.00 82.06 839 ASP A N 1
ATOM 6692 C CA . ASP A 1 839 ? 16.864 19.928 -13.568 1.00 82.06 839 ASP A CA 1
ATOM 6693 C C . ASP A 1 839 ? 15.461 20.532 -13.455 1.00 82.06 839 ASP A C 1
ATOM 6695 O O . ASP A 1 839 ? 14.844 20.941 -14.442 1.00 82.06 839 ASP A O 1
ATOM 6699 N N . GLY A 1 840 ? 14.938 20.609 -12.237 1.00 78.44 840 GLY A N 1
ATOM 6700 C CA . GLY A 1 840 ? 13.747 21.384 -11.955 1.00 78.44 840 GLY A CA 1
ATOM 6701 C C . GLY A 1 840 ? 13.966 22.877 -12.224 1.00 78.44 840 GLY A C 1
ATOM 6702 O O . GLY A 1 840 ? 15.087 23.394 -12.302 1.00 78.44 840 GLY A O 1
ATOM 6703 N N . SER A 1 841 ? 12.862 23.611 -12.310 1.00 72.19 841 SER A N 1
ATOM 6704 C CA . SER A 1 841 ? 12.867 25.078 -12.382 1.00 72.19 841 SER A CA 1
ATOM 6705 C C . SER A 1 841 ? 12.521 25.745 -11.048 1.00 72.19 841 SER A C 1
ATOM 6707 O O . SER A 1 841 ? 12.731 26.948 -10.889 1.00 72.19 841 SER A O 1
ATOM 6709 N N . VAL A 1 842 ? 12.009 24.978 -10.078 1.00 75.69 842 VAL A N 1
ATOM 6710 C CA . VAL A 1 842 ? 11.467 25.488 -8.815 1.00 75.69 842 VAL A CA 1
ATOM 6711 C C . VAL A 1 842 ? 12.053 24.700 -7.648 1.00 75.69 842 VAL A C 1
ATOM 6713 O O . VAL A 1 842 ? 11.616 23.595 -7.370 1.00 75.69 842 VAL A O 1
ATOM 6716 N N . TYR A 1 843 ? 13.020 25.289 -6.943 1.00 86.56 843 TYR A N 1
ATOM 6717 C CA . TYR A 1 843 ? 13.588 24.746 -5.701 1.00 86.56 843 TYR A CA 1
ATOM 6718 C C . TYR A 1 843 ? 13.328 25.720 -4.560 1.00 86.56 843 TYR A C 1
ATOM 6720 O O . TYR A 1 843 ? 14.237 26.399 -4.065 1.00 86.56 843 TYR A O 1
ATOM 6728 N N . SER A 1 844 ? 12.068 25.809 -4.164 1.00 85.88 844 SER A N 1
ATOM 6729 C CA . SER A 1 844 ? 11.559 26.670 -3.096 1.00 85.88 844 SER A CA 1
ATOM 6730 C C . SER A 1 844 ? 10.722 25.854 -2.114 1.00 85.88 844 SER A C 1
ATOM 6732 O O . SER A 1 844 ? 10.678 24.632 -2.211 1.00 85.88 844 SER A O 1
ATOM 6734 N N . GLY A 1 845 ? 10.081 26.522 -1.160 1.00 90.25 845 GLY A N 1
ATOM 6735 C CA . GLY A 1 845 ? 9.148 25.855 -0.270 1.00 90.25 845 GLY A CA 1
ATOM 6736 C C . GLY A 1 845 ? 9.803 25.074 0.865 1.00 90.25 845 GLY A C 1
ATOM 6737 O O . GLY A 1 845 ? 11.008 25.170 1.118 1.00 90.25 845 GLY A O 1
ATOM 6738 N N . VAL A 1 846 ? 8.980 24.305 1.573 1.00 93.25 846 VAL A N 1
ATOM 6739 C CA . VAL A 1 846 ? 9.361 23.632 2.827 1.00 93.25 846 VAL A CA 1
ATOM 6740 C C . VAL A 1 846 ? 10.421 22.546 2.638 1.00 93.25 846 VAL A C 1
ATOM 6742 O O . VAL A 1 846 ? 11.150 22.237 3.576 1.00 93.25 846 VAL A O 1
ATOM 6745 N N . ASN A 1 847 ? 10.538 21.992 1.430 1.00 94.94 847 ASN A N 1
ATOM 6746 C CA . ASN A 1 847 ? 11.450 20.904 1.081 1.00 94.94 847 ASN A CA 1
ATOM 6747 C C . ASN A 1 847 ? 12.716 21.370 0.342 1.00 94.94 847 ASN A C 1
ATOM 6749 O O . ASN A 1 847 ? 13.463 20.537 -0.161 1.00 94.94 847 ASN A O 1
ATOM 6753 N N . SER A 1 848 ? 12.987 22.678 0.281 1.00 95.25 848 SER A N 1
ATOM 6754 C CA . SER A 1 848 ? 14.194 23.211 -0.356 1.00 95.25 848 SER A CA 1
ATOM 6755 C C . SER A 1 848 ? 14.995 24.105 0.583 1.00 95.25 848 SER A C 1
ATOM 6757 O O . SER A 1 848 ? 14.463 24.972 1.273 1.00 95.25 848 SER A O 1
ATOM 6759 N N . ALA A 1 849 ? 16.318 23.947 0.566 1.00 95.88 849 ALA A N 1
ATOM 6760 C CA . ALA A 1 849 ? 17.237 24.855 1.241 1.00 95.88 849 ALA A CA 1
ATOM 6761 C C . ALA A 1 849 ? 18.413 25.245 0.339 1.00 95.88 849 ALA A C 1
ATOM 6763 O O . ALA A 1 849 ? 18.943 24.446 -0.427 1.00 95.88 849 ALA A O 1
ATOM 6764 N N . SER A 1 850 ? 18.863 26.497 0.450 1.00 94.38 850 SER A N 1
ATOM 6765 C CA . SER A 1 850 ? 20.036 27.001 -0.289 1.00 94.38 850 SER A CA 1
ATOM 6766 C C . SER A 1 850 ? 21.372 26.642 0.373 1.00 94.38 850 SER A C 1
ATOM 6768 O O . SER A 1 850 ? 22.416 26.623 -0.274 1.00 94.38 850 SER A O 1
ATOM 6770 N N . SER A 1 851 ? 21.357 26.373 1.679 1.00 94.94 851 SER A N 1
ATOM 6771 C CA . SER A 1 851 ? 22.528 26.011 2.474 1.00 94.94 851 SER A CA 1
ATOM 6772 C C . SER A 1 851 ? 22.119 25.182 3.693 1.00 94.94 851 SER A C 1
ATOM 6774 O O . SER A 1 851 ? 20.972 25.246 4.134 1.00 94.94 851 SER A O 1
ATOM 6776 N N . LEU A 1 852 ? 23.080 24.504 4.329 1.00 95.25 852 LEU A N 1
ATOM 6777 C CA . LEU A 1 852 ? 22.856 23.823 5.613 1.00 95.25 852 LEU A CA 1
ATOM 6778 C C . LEU A 1 852 ? 22.417 24.775 6.746 1.00 95.25 852 LEU A C 1
ATOM 6780 O O . LEU A 1 852 ? 21.942 24.329 7.789 1.00 95.25 852 LEU A O 1
ATOM 6784 N N . ASN A 1 853 ? 22.599 26.090 6.593 1.00 94.00 853 ASN A N 1
ATOM 6785 C CA . ASN A 1 853 ? 22.159 27.083 7.579 1.00 94.00 853 ASN A CA 1
ATOM 6786 C C . ASN A 1 853 ? 20.708 27.523 7.377 1.00 94.00 853 ASN A C 1
ATOM 6788 O O . ASN A 1 853 ? 20.135 28.123 8.276 1.00 94.00 853 ASN A O 1
ATOM 6792 N N . THR A 1 854 ? 20.124 27.220 6.219 1.00 94.38 854 THR A N 1
ATOM 6793 C CA . THR A 1 854 ? 18.749 27.584 5.861 1.00 94.38 854 THR A CA 1
ATOM 6794 C C . THR A 1 854 ? 17.845 26.351 5.807 1.00 94.38 854 THR A C 1
ATOM 6796 O O . THR A 1 854 ? 16.844 26.379 5.103 1.00 94.38 854 THR A O 1
ATOM 6799 N N . LEU A 1 855 ? 18.224 25.242 6.457 1.00 93.94 855 LEU A N 1
ATOM 6800 C CA . LEU A 1 855 ? 17.410 24.024 6.502 1.00 93.94 855 LEU A CA 1
ATOM 6801 C C . LEU A 1 855 ? 16.143 24.283 7.323 1.00 93.94 855 LEU A C 1
ATOM 6803 O O . LEU A 1 855 ? 16.234 24.523 8.525 1.00 93.94 855 LEU A O 1
ATOM 6807 N N . GLY A 1 856 ? 14.979 24.223 6.671 1.00 91.25 856 GLY A N 1
ATOM 6808 C CA . GLY A 1 856 ? 13.676 24.431 7.312 1.00 91.25 856 GLY A CA 1
ATOM 6809 C C . GLY A 1 856 ? 13.183 23.237 8.137 1.00 91.25 856 GLY A C 1
ATOM 6810 O O . GLY A 1 856 ? 12.308 23.396 8.977 1.00 91.25 856 GLY A O 1
ATOM 6811 N N . TRP A 1 857 ? 13.773 22.054 7.946 1.00 94.75 857 TRP A N 1
ATOM 6812 C CA . TRP A 1 857 ? 13.296 20.781 8.502 1.00 94.75 857 TRP A CA 1
ATOM 6813 C C . TRP A 1 857 ? 14.187 20.196 9.599 1.00 94.75 857 TRP A C 1
ATOM 6815 O O . TRP A 1 857 ? 14.320 18.980 9.741 1.00 94.75 857 TRP A O 1
ATOM 6825 N N . THR A 1 858 ? 14.810 21.044 10.417 1.00 94.62 858 THR A N 1
ATOM 6826 C CA . THR A 1 858 ? 15.705 20.572 11.488 1.00 94.62 858 THR A CA 1
ATOM 6827 C C . THR A 1 858 ? 15.009 19.668 12.505 1.00 94.62 858 THR A C 1
ATOM 6829 O O . THR A 1 858 ? 15.659 18.800 13.075 1.00 94.62 858 THR A O 1
ATOM 6832 N N . ALA A 1 859 ? 13.697 19.837 12.712 1.00 94.19 859 ALA A N 1
ATOM 6833 C CA . ALA A 1 859 ? 12.898 18.990 13.602 1.00 94.19 859 ALA A CA 1
ATOM 6834 C C . ALA A 1 859 ? 12.750 17.543 13.095 1.00 94.19 859 ALA A C 1
ATOM 6836 O O . ALA A 1 859 ? 12.445 16.646 13.881 1.00 94.19 859 ALA A O 1
ATOM 6837 N N . TRP A 1 860 ? 12.978 17.306 11.801 1.00 95.81 860 TRP A N 1
ATOM 6838 C CA . TRP A 1 860 ? 12.800 16.008 11.151 1.00 95.81 860 TRP A CA 1
ATOM 6839 C C . TRP A 1 860 ? 14.096 15.229 10.943 1.00 95.81 860 TRP A C 1
ATOM 6841 O O . TRP A 1 860 ? 14.024 14.043 10.636 1.00 95.81 860 TRP A O 1
ATOM 6851 N N . LEU A 1 861 ? 15.261 15.856 11.141 1.00 95.81 861 LEU A N 1
ATOM 6852 C CA . LEU A 1 861 ? 16.559 15.225 10.899 1.00 95.81 861 LEU A CA 1
ATOM 6853 C C . LEU A 1 861 ? 16.699 13.901 11.665 1.00 95.81 861 LEU A C 1
ATOM 6855 O O . LEU A 1 861 ? 16.462 13.824 12.869 1.00 95.81 861 LEU A O 1
ATOM 6859 N N . SER A 1 862 ? 17.110 12.860 10.946 1.00 94.94 862 SER A N 1
ATOM 6860 C CA . SER A 1 862 ? 17.353 11.520 11.493 1.00 94.94 862 SER A CA 1
ATOM 6861 C C . SER A 1 862 ? 18.702 11.404 12.207 1.00 94.94 862 SER A C 1
ATOM 6863 O O . SER A 1 862 ? 18.916 10.489 12.997 1.00 94.94 862 SER A O 1
ATOM 6865 N N . SER A 1 863 ? 19.620 12.327 11.927 1.00 90.31 863 SER A N 1
ATOM 6866 C CA . SER A 1 863 ? 20.940 12.424 12.546 1.00 90.31 863 SER A CA 1
ATOM 6867 C C . SER A 1 863 ? 21.345 13.886 12.716 1.00 90.31 863 SER A C 1
ATOM 6869 O O . SER A 1 863 ? 20.578 14.802 12.420 1.00 90.31 863 SER A O 1
ATOM 6871 N N . GLU A 1 864 ? 22.577 14.130 13.163 1.00 90.31 864 GLU A N 1
ATOM 6872 C CA . GLU A 1 864 ? 23.127 15.482 13.151 1.00 90.31 864 GLU A CA 1
ATOM 6873 C C . GLU A 1 864 ? 23.085 16.097 11.746 1.00 90.31 864 GLU A C 1
ATOM 6875 O O . GLU A 1 864 ? 23.214 15.413 10.728 1.00 90.31 864 GLU A O 1
ATOM 6880 N N . LYS A 1 865 ? 22.902 17.419 11.714 1.00 94.94 865 LYS A N 1
ATOM 6881 C CA . LYS A 1 865 ? 22.797 18.223 10.498 1.00 94.94 865 LYS A CA 1
ATOM 6882 C C . LYS A 1 865 ? 24.064 18.093 9.645 1.00 94.94 865 LYS A C 1
ATOM 6884 O O . LYS A 1 865 ? 25.080 18.712 9.964 1.00 94.94 865 LYS A O 1
ATOM 6889 N N . ARG A 1 866 ? 23.977 17.365 8.531 1.00 95.12 866 ARG A N 1
ATOM 6890 C CA . ARG A 1 866 ? 25.065 17.173 7.561 1.00 95.12 866 ARG A CA 1
ATOM 6891 C C . ARG A 1 866 ? 24.542 17.174 6.128 1.00 95.12 866 ARG A C 1
ATOM 6893 O O . ARG A 1 866 ? 23.355 16.975 5.904 1.00 95.12 866 ARG A O 1
ATOM 6900 N N . GLU A 1 867 ? 25.438 17.429 5.182 1.00 96.69 867 GLU A N 1
ATOM 6901 C CA . GLU A 1 867 ? 25.186 17.172 3.763 1.00 96.69 867 GLU A CA 1
ATOM 6902 C C . GLU A 1 867 ? 25.437 15.690 3.476 1.00 96.69 867 GLU A C 1
ATOM 6904 O O . GLU A 1 867 ? 26.479 15.163 3.867 1.00 96.69 867 GLU A O 1
ATOM 6909 N N . GLU A 1 868 ? 24.514 15.046 2.765 1.00 97.12 868 GLU A N 1
ATOM 6910 C CA . GLU A 1 868 ? 24.735 13.705 2.224 1.00 97.12 868 GLU A CA 1
ATOM 6911 C C . GLU A 1 868 ? 25.604 13.824 0.972 1.00 97.12 868 GLU A C 1
ATOM 6913 O O . GLU A 1 868 ? 25.229 14.460 -0.015 1.00 97.12 868 GLU A O 1
ATOM 6918 N N . ARG A 1 869 ? 26.803 13.248 1.009 1.00 96.25 869 ARG A N 1
ATOM 6919 C CA . ARG A 1 869 ? 27.830 13.472 -0.007 1.00 96.25 869 ARG A CA 1
ATOM 6920 C C . ARG A 1 869 ? 27.439 12.829 -1.337 1.00 96.25 869 ARG A C 1
ATOM 6922 O O . ARG A 1 869 ? 27.651 11.636 -1.545 1.00 96.25 869 ARG A O 1
ATOM 6929 N N . ALA A 1 870 ? 26.949 13.643 -2.264 1.00 95.31 870 ALA A N 1
ATOM 6930 C CA . ALA A 1 870 ? 26.673 13.240 -3.636 1.00 95.31 870 ALA A CA 1
ATOM 6931 C C . ALA A 1 870 ? 27.054 14.327 -4.636 1.00 95.31 870 ALA A C 1
ATOM 6933 O O . ALA A 1 870 ? 27.171 15.509 -4.302 1.00 95.31 870 ALA A O 1
ATOM 6934 N N . ILE A 1 871 ? 27.235 13.918 -5.884 1.00 92.81 871 ILE A N 1
ATOM 6935 C CA . ILE A 1 871 ? 27.412 14.824 -7.007 1.00 92.81 871 ILE A CA 1
ATOM 6936 C C . ILE A 1 871 ? 26.628 14.323 -8.205 1.00 92.81 871 ILE A C 1
ATOM 6938 O O . ILE A 1 871 ? 26.635 13.142 -8.536 1.00 92.81 871 ILE A O 1
ATOM 6942 N N . TRP A 1 872 ? 25.980 15.252 -8.882 1.00 90.00 872 TRP A N 1
ATOM 6943 C CA . TRP A 1 872 ? 25.325 14.990 -10.141 1.00 90.00 872 TRP A CA 1
ATOM 6944 C C . TRP A 1 872 ? 26.318 15.185 -11.320 1.00 90.00 872 TRP A C 1
ATOM 6946 O O . TRP A 1 872 ? 27.031 16.190 -11.381 1.00 90.00 872 TRP A O 1
ATOM 6956 N N . ARG A 1 873 ? 26.425 14.201 -12.229 1.00 92.00 873 ARG A N 1
ATOM 6957 C CA . ARG A 1 873 ? 27.443 14.123 -13.304 1.00 92.00 873 ARG A CA 1
ATOM 6958 C C . ARG A 1 873 ? 26.907 14.310 -14.722 1.00 92.00 873 ARG A C 1
ATOM 6960 O O . ARG A 1 873 ? 27.586 14.941 -15.530 1.00 92.00 873 ARG A O 1
ATOM 6967 N N . LEU A 1 874 ? 25.736 13.758 -15.029 1.00 91.44 874 LEU A N 1
ATOM 6968 C CA . LEU A 1 874 ? 25.100 13.806 -16.356 1.00 91.44 874 LEU A CA 1
ATOM 6969 C C . LEU A 1 874 ? 23.584 13.974 -16.209 1.00 91.44 874 LEU A C 1
ATOM 6971 O O . LEU A 1 874 ? 23.012 13.188 -15.482 1.00 91.44 874 LEU A O 1
ATOM 6975 N N . LEU A 1 875 ? 22.947 14.980 -16.812 1.00 87.94 875 LEU A N 1
ATOM 6976 C CA . LEU A 1 875 ? 21.531 15.365 -16.653 1.00 87.94 875 LEU A CA 1
ATOM 6977 C C . LEU A 1 875 ? 21.138 16.036 -17.933 1.00 87.94 875 LEU A C 1
ATOM 6979 O O . LEU A 1 875 ? 21.597 17.134 -18.246 1.00 87.94 875 LEU A O 1
ATOM 6983 N N . GLU A 1 876 ? 20.365 15.309 -18.702 1.00 87.38 876 GLU A N 1
ATOM 6984 C CA . GLU A 1 876 ? 20.017 15.695 -20.046 1.00 87.38 876 GLU A CA 1
ATOM 6985 C C . GLU A 1 876 ? 18.561 15.312 -20.255 1.00 87.38 876 GLU A C 1
ATOM 6987 O O . GLU A 1 876 ? 18.149 14.208 -19.904 1.00 87.38 876 GLU A O 1
ATOM 6992 N N . TYR A 1 877 ? 17.792 16.200 -20.877 1.00 86.25 877 TYR A N 1
ATOM 6993 C CA . TYR A 1 877 ? 16.428 15.932 -21.338 1.00 86.25 877 TYR A CA 1
ATOM 6994 C C . TYR A 1 877 ? 16.416 16.011 -22.862 1.00 86.25 877 TYR A C 1
ATOM 6996 O O . TYR A 1 877 ? 15.963 17.004 -23.433 1.00 86.25 877 TYR A O 1
ATOM 7004 N N . PRO A 1 878 ? 17.021 15.023 -23.543 1.00 87.50 878 PRO A N 1
ATOM 7005 C CA . PRO A 1 878 ? 17.354 15.166 -24.948 1.00 87.50 878 PRO A CA 1
ATOM 7006 C C . PRO A 1 878 ? 16.131 15.130 -25.868 1.00 87.50 878 PRO A C 1
ATOM 7008 O O . PRO A 1 878 ? 16.259 15.615 -26.992 1.00 87.50 878 PRO A O 1
ATOM 7011 N N . TRP A 1 879 ? 15.001 14.550 -25.430 1.00 86.94 879 TRP A N 1
ATOM 7012 C CA . TRP A 1 879 ? 13.802 14.301 -26.252 1.00 86.94 879 TRP A CA 1
ATOM 7013 C C . TRP A 1 879 ? 14.176 13.841 -27.662 1.00 86.94 879 TRP A C 1
ATOM 7015 O O . TRP A 1 879 ? 13.784 14.413 -28.681 1.00 86.94 879 TRP A O 1
ATOM 7025 N N . TYR A 1 880 ? 15.078 12.862 -27.698 1.00 90.38 880 TYR A N 1
ATOM 7026 C CA . TYR A 1 880 ? 15.799 12.503 -28.902 1.00 90.38 880 TYR A CA 1
ATOM 7027 C C . TYR A 1 880 ? 15.204 11.240 -29.502 1.00 90.38 880 TYR A C 1
ATOM 7029 O O . TYR A 1 880 ? 15.316 10.159 -28.925 1.00 90.38 880 TYR A O 1
ATOM 7037 N N . ASP A 1 881 ? 14.614 11.402 -30.682 1.00 90.44 881 ASP A N 1
ATOM 7038 C CA . ASP A 1 881 ? 14.107 10.318 -31.514 1.00 90.44 881 ASP A CA 1
ATOM 7039 C C . ASP A 1 881 ? 15.252 9.415 -31.995 1.00 90.44 881 ASP A C 1
ATOM 7041 O O . ASP A 1 881 ? 16.111 9.822 -32.788 1.00 90.44 881 ASP A O 1
ATOM 7045 N N . LEU A 1 882 ? 15.247 8.173 -31.514 1.00 92.31 882 LEU A N 1
ATOM 7046 C CA . LEU A 1 882 ? 16.273 7.182 -31.807 1.00 92.31 882 LEU A CA 1
ATOM 7047 C C . LEU A 1 882 ? 16.210 6.636 -33.240 1.00 92.31 882 LEU A C 1
ATOM 7049 O O . LEU A 1 882 ? 17.198 6.049 -33.687 1.00 92.31 882 LEU A O 1
ATOM 7053 N N . SER A 1 883 ? 15.142 6.904 -34.003 1.00 86.19 883 SER A N 1
ATOM 7054 C CA . SER A 1 883 ? 15.105 6.621 -35.449 1.00 86.19 883 SER A CA 1
ATOM 7055 C C . SER A 1 883 ? 16.176 7.404 -36.223 1.00 86.19 883 SER A C 1
ATOM 7057 O O . SER A 1 883 ? 16.607 7.013 -37.308 1.00 86.19 883 SER A O 1
ATOM 7059 N N . ARG A 1 884 ? 16.678 8.501 -35.640 1.00 90.25 884 ARG A N 1
ATOM 7060 C CA . ARG A 1 884 ? 17.737 9.347 -36.210 1.00 90.25 884 ARG A CA 1
ATOM 7061 C C . ARG A 1 884 ? 19.148 8.792 -35.977 1.00 90.25 884 ARG A C 1
ATOM 7063 O O . ARG A 1 884 ? 20.119 9.405 -36.421 1.00 90.25 884 ARG A O 1
ATOM 7070 N N . GLY A 1 885 ? 19.268 7.649 -35.300 1.00 91.69 885 GLY A N 1
ATOM 7071 C CA . GLY A 1 885 ? 20.526 6.983 -34.960 1.00 91.69 885 GLY A CA 1
ATOM 7072 C C . GLY A 1 885 ? 20.917 7.156 -33.493 1.00 91.69 885 GLY A C 1
ATOM 7073 O O . GLY A 1 885 ? 20.294 7.916 -32.765 1.00 91.69 885 GLY A O 1
ATOM 7074 N N . SER A 1 886 ? 21.966 6.462 -33.051 1.00 93.38 886 SER A N 1
ATOM 7075 C CA . SER A 1 886 ? 22.433 6.473 -31.655 1.00 93.38 886 SER A CA 1
ATOM 7076 C C . SER A 1 886 ? 22.774 7.871 -31.129 1.00 93.38 886 SER A C 1
ATOM 7078 O O . SER A 1 886 ? 23.310 8.705 -31.865 1.00 93.38 886 SER A O 1
ATOM 7080 N N . ARG A 1 887 ? 22.586 8.089 -29.827 1.00 96.19 887 ARG A N 1
ATOM 7081 C CA . ARG A 1 887 ? 22.962 9.325 -29.134 1.00 96.19 887 ARG A CA 1
ATOM 7082 C C . ARG A 1 887 ? 23.954 9.030 -28.013 1.00 96.19 887 ARG A C 1
ATOM 7084 O O . ARG A 1 887 ? 23.780 8.063 -27.282 1.00 96.19 887 ARG A O 1
ATOM 7091 N N . SER A 1 888 ? 24.969 9.879 -27.868 1.00 96.12 888 SER A N 1
ATOM 7092 C CA . SER A 1 888 ? 26.008 9.754 -26.840 1.00 96.12 888 SER A CA 1
ATOM 7093 C C . SER A 1 888 ? 26.153 11.044 -26.039 1.00 96.12 888 SER A C 1
ATOM 7095 O O . SER A 1 888 ? 25.926 12.137 -26.566 1.00 96.12 888 SER A O 1
ATOM 7097 N N . PHE A 1 889 ? 26.557 10.900 -24.783 1.00 96.38 889 PHE A N 1
ATOM 7098 C CA . PHE A 1 889 ? 26.657 11.949 -23.786 1.00 96.38 889 PHE A CA 1
ATOM 7099 C C . PHE A 1 889 ? 27.940 11.759 -22.984 1.00 96.38 889 PHE A C 1
ATOM 7101 O O . PHE A 1 889 ? 28.131 10.749 -22.310 1.00 96.38 889 PHE A O 1
ATOM 7108 N N . THR A 1 890 ? 28.824 12.747 -23.046 1.00 96.25 890 THR A N 1
ATOM 7109 C CA . THR A 1 890 ? 30.096 12.714 -22.323 1.00 96.25 890 THR A CA 1
ATOM 7110 C C . THR A 1 890 ? 29.986 13.447 -20.997 1.00 96.25 890 THR A C 1
ATOM 7112 O O . THR A 1 890 ? 29.486 14.572 -20.959 1.00 96.25 890 THR A O 1
ATOM 7115 N N . PHE A 1 891 ? 30.533 12.863 -19.939 1.00 95.25 891 PHE A N 1
ATOM 7116 C CA . PHE A 1 891 ? 30.623 13.487 -18.620 1.00 95.25 891 PHE A CA 1
ATOM 7117 C C . PHE A 1 891 ? 31.980 13.187 -17.971 1.00 95.25 891 PHE A C 1
ATOM 7119 O O . PHE A 1 891 ? 32.808 12.476 -18.534 1.00 95.25 891 PHE A O 1
ATOM 7126 N N . THR A 1 892 ? 32.270 13.784 -16.815 1.00 95.88 892 THR A N 1
ATOM 7127 C CA . THR A 1 892 ? 33.579 13.641 -16.154 1.00 95.88 892 THR A CA 1
ATOM 7128 C C . THR A 1 892 ? 33.405 13.274 -14.688 1.00 95.88 892 THR A C 1
ATOM 7130 O O . THR A 1 892 ? 32.775 14.030 -13.943 1.00 95.88 892 THR A O 1
ATOM 7133 N N . SER A 1 893 ? 34.008 12.159 -14.267 1.00 96.06 893 SER A N 1
ATOM 7134 C CA . SER A 1 893 ? 34.174 11.820 -12.851 1.00 96.06 893 SER A CA 1
ATOM 7135 C C . SER A 1 893 ? 35.559 12.247 -12.369 1.00 96.06 893 SER A C 1
ATOM 7137 O O . SER A 1 893 ? 36.535 12.270 -13.119 1.00 96.06 893 SER A O 1
ATOM 7139 N N . ASN A 1 894 ? 35.646 12.627 -11.096 1.00 94.94 894 ASN A N 1
ATOM 7140 C CA . ASN A 1 894 ? 36.928 12.884 -10.444 1.00 94.94 894 ASN A CA 1
ATOM 7141 C C . ASN A 1 894 ? 37.496 11.633 -9.751 1.00 94.94 894 ASN A C 1
ATOM 7143 O O . ASN A 1 894 ? 38.626 11.700 -9.268 1.00 94.94 894 ASN A O 1
ATOM 7147 N N . GLY A 1 895 ? 36.750 10.523 -9.715 1.00 94.12 895 GLY A N 1
ATOM 7148 C CA . GLY A 1 895 ? 37.152 9.275 -9.067 1.00 94.12 895 GLY A CA 1
ATOM 7149 C C . GLY A 1 895 ? 37.205 9.329 -7.543 1.00 94.12 895 GLY A C 1
ATOM 7150 O O . GLY A 1 895 ? 37.990 8.608 -6.935 1.00 94.12 895 GLY A O 1
ATOM 7151 N N . GLN A 1 896 ? 36.440 10.229 -6.916 1.00 94.88 896 GLN A N 1
ATOM 7152 C CA . GLN A 1 896 ? 36.439 10.413 -5.456 1.00 94.88 896 GLN A CA 1
ATOM 7153 C C . GLN A 1 896 ? 35.186 9.884 -4.751 1.00 94.88 896 GLN A C 1
ATOM 7155 O O . GLN A 1 896 ? 35.072 10.050 -3.535 1.00 94.88 896 GLN A O 1
ATOM 7160 N N . PHE A 1 897 ? 34.241 9.328 -5.499 1.00 95.56 897 PHE A N 1
ATOM 7161 C CA . PHE A 1 897 ? 32.998 8.765 -4.983 1.00 95.56 897 PHE A CA 1
ATOM 7162 C C . PHE A 1 897 ? 33.067 7.242 -5.040 1.00 95.56 897 PHE A C 1
ATOM 7164 O O . PHE A 1 897 ? 33.927 6.685 -5.719 1.00 95.56 897 PHE A O 1
ATOM 7171 N N . ASN A 1 898 ? 32.199 6.577 -4.287 1.00 93.50 898 ASN A N 1
ATOM 7172 C CA . ASN A 1 898 ? 32.268 5.135 -4.072 1.00 93.50 898 ASN A CA 1
ATOM 7173 C C . ASN A 1 898 ? 31.171 4.384 -4.807 1.00 93.50 898 ASN A C 1
ATOM 7175 O O . ASN A 1 898 ? 31.343 3.208 -5.079 1.00 93.50 898 ASN A O 1
ATOM 7179 N N . ARG A 1 899 ? 30.059 5.055 -5.100 1.00 94.56 899 ARG A N 1
ATOM 7180 C CA . ARG A 1 899 ? 28.881 4.456 -5.717 1.00 94.56 899 ARG A CA 1
ATOM 7181 C C . ARG A 1 899 ? 28.320 5.392 -6.769 1.00 94.56 899 ARG A C 1
ATOM 7183 O O . ARG A 1 899 ? 28.586 6.594 -6.719 1.00 94.56 899 ARG A O 1
ATOM 7190 N N . TRP A 1 900 ? 27.510 4.878 -7.677 1.00 94.31 900 TRP A N 1
ATOM 7191 C CA . TRP A 1 900 ? 26.791 5.695 -8.647 1.00 94.31 900 TRP A CA 1
ATOM 7192 C C . TRP A 1 900 ? 25.416 5.122 -8.975 1.00 94.31 900 TRP A C 1
ATOM 7194 O O . TRP A 1 900 ? 25.170 3.933 -8.799 1.00 94.31 900 TRP A O 1
ATOM 7204 N N . TYR A 1 901 ? 24.523 5.996 -9.430 1.00 93.56 901 TYR A N 1
ATOM 7205 C CA . TYR A 1 901 ? 23.206 5.651 -9.956 1.00 93.56 901 TYR A CA 1
ATOM 7206 C C . TYR A 1 901 ? 23.011 6.381 -11.275 1.00 93.56 901 TYR A C 1
ATOM 7208 O O . TYR A 1 901 ? 23.205 7.593 -11.343 1.00 93.56 901 TYR A O 1
ATOM 7216 N N . LEU A 1 902 ? 22.657 5.645 -12.317 1.00 93.00 902 LEU A N 1
ATOM 7217 C CA . LEU A 1 902 ? 22.263 6.165 -13.615 1.00 93.00 902 LEU A CA 1
ATOM 7218 C C . LEU A 1 902 ? 20.789 5.844 -13.814 1.00 93.00 902 LEU A C 1
ATOM 7220 O O . LEU A 1 902 ? 20.409 4.687 -13.740 1.00 93.00 902 LEU A O 1
ATOM 7224 N N . GLU A 1 903 ? 19.987 6.844 -14.130 1.00 92.12 903 GLU A N 1
ATOM 7225 C CA . GLU A 1 903 ? 18.592 6.701 -14.516 1.00 92.12 903 GLU A CA 1
ATOM 7226 C C . GLU A 1 903 ? 18.393 7.248 -15.923 1.00 92.12 903 GLU A C 1
ATOM 7228 O O . GLU A 1 903 ? 18.926 8.297 -16.289 1.00 92.12 903 GLU A O 1
ATOM 7233 N N . VAL A 1 904 ? 17.626 6.533 -16.732 1.00 92.44 904 VAL A N 1
ATOM 7234 C CA . VAL A 1 904 ? 17.280 6.924 -18.092 1.00 92.44 904 VAL A CA 1
ATOM 7235 C C . VAL A 1 904 ? 15.790 6.716 -18.269 1.00 92.44 904 VAL A C 1
ATOM 7237 O O . VAL A 1 904 ? 15.269 5.649 -17.952 1.00 92.44 904 VAL A O 1
ATOM 7240 N N . THR A 1 905 ? 15.109 7.721 -18.814 1.00 90.25 905 THR A N 1
ATOM 7241 C CA . THR A 1 905 ? 13.720 7.566 -19.241 1.00 90.25 905 THR A CA 1
ATOM 7242 C C . THR A 1 905 ? 13.617 7.483 -20.750 1.00 90.25 905 THR A C 1
ATOM 7244 O O . THR A 1 905 ? 14.289 8.231 -21.468 1.00 90.25 905 THR A O 1
ATOM 7247 N N . VAL A 1 906 ? 12.780 6.573 -21.238 1.00 91.94 906 VAL A N 1
ATOM 7248 C CA . VAL A 1 906 ? 12.555 6.334 -22.671 1.00 91.94 906 VAL A CA 1
ATOM 7249 C C . VAL A 1 906 ? 11.075 6.093 -22.953 1.00 91.94 906 VAL A C 1
ATOM 7251 O O . VAL A 1 906 ? 10.354 5.647 -22.071 1.00 91.94 906 VAL A O 1
ATOM 7254 N N . SER A 1 907 ? 10.631 6.385 -24.172 1.00 89.81 907 SER A N 1
ATOM 7255 C CA . SER A 1 907 ? 9.291 6.037 -24.672 1.00 89.81 907 SER A CA 1
ATOM 7256 C C . SER A 1 907 ? 9.375 4.978 -25.769 1.00 89.81 907 SER A C 1
ATOM 7258 O O . SER A 1 907 ? 10.445 4.790 -26.355 1.00 89.81 907 SER A O 1
ATOM 7260 N N . ALA A 1 908 ? 8.257 4.308 -26.062 1.00 88.44 908 ALA A N 1
ATOM 7261 C CA . ALA A 1 908 ? 8.162 3.204 -27.025 1.00 88.44 908 ALA A CA 1
ATOM 7262 C C . ALA A 1 908 ? 9.249 2.135 -26.819 1.00 88.44 908 ALA A C 1
ATOM 7264 O O . ALA A 1 908 ? 9.943 1.717 -27.748 1.00 88.44 908 ALA A O 1
ATOM 7265 N N . ALA A 1 909 ? 9.439 1.756 -25.554 1.00 86.81 909 ALA A N 1
ATOM 7266 C CA . ALA A 1 909 ? 10.416 0.768 -25.122 1.00 86.81 909 ALA A CA 1
ATOM 7267 C C . ALA A 1 909 ? 9.756 -0.557 -24.713 1.00 86.81 909 ALA A C 1
ATOM 7269 O O . ALA A 1 909 ? 10.402 -1.354 -24.037 1.00 86.81 909 ALA A O 1
ATOM 7270 N N . GLY A 1 910 ? 8.495 -0.795 -25.102 1.00 82.38 910 GLY A N 1
ATOM 7271 C CA . GLY A 1 910 ? 7.717 -1.966 -24.689 1.00 82.38 910 GLY A CA 1
ATOM 7272 C C . GLY A 1 910 ? 8.148 -3.272 -25.351 1.00 82.38 910 GLY A C 1
ATOM 7273 O O . GLY A 1 910 ? 7.839 -4.356 -24.867 1.00 82.38 910 GLY A O 1
ATOM 7274 N N . GLU A 1 911 ? 8.894 -3.174 -26.448 1.00 87.50 911 GLU A N 1
ATOM 7275 C CA . GLU A 1 911 ? 9.503 -4.318 -27.115 1.00 87.50 911 GLU A CA 1
ATOM 7276 C C . GLU A 1 911 ? 10.799 -4.736 -26.398 1.00 87.50 911 GLU A C 1
ATOM 7278 O O . GLU A 1 911 ? 11.654 -3.901 -26.091 1.00 87.50 911 GLU A O 1
ATOM 7283 N N . GLU A 1 912 ? 10.978 -6.032 -26.156 1.00 81.56 912 GLU A N 1
ATOM 7284 C CA . GLU A 1 912 ? 12.231 -6.568 -25.616 1.00 81.56 912 GLU A CA 1
ATOM 7285 C C . GLU A 1 912 ? 13.395 -6.387 -26.602 1.00 81.56 912 GLU A C 1
ATOM 7287 O O . GLU A 1 912 ? 13.211 -6.383 -27.816 1.00 81.56 912 GLU A O 1
ATOM 7292 N N . ASP A 1 913 ? 14.614 -6.232 -26.078 1.00 84.19 913 ASP A N 1
ATOM 7293 C CA . ASP A 1 913 ? 15.854 -6.085 -26.865 1.00 84.19 913 ASP A CA 1
ATOM 7294 C C . ASP A 1 913 ? 15.849 -4.939 -27.903 1.00 84.19 913 ASP A C 1
ATOM 7296 O O . ASP A 1 913 ? 16.628 -4.898 -28.859 1.00 84.19 913 ASP A O 1
ATOM 7300 N N . SER A 1 914 ? 14.956 -3.975 -27.714 1.00 90.88 914 SER A N 1
ATOM 7301 C CA . SER A 1 914 ? 14.669 -2.933 -28.693 1.00 90.88 914 SER A CA 1
ATOM 7302 C C . SER A 1 914 ? 15.528 -1.671 -28.527 1.00 90.88 914 SER A C 1
ATOM 7304 O O . SER A 1 914 ? 15.660 -0.854 -29.442 1.00 90.88 914 SER A O 1
ATOM 7306 N N . LEU A 1 915 ? 16.180 -1.537 -27.374 1.00 94.75 915 LEU A N 1
ATOM 7307 C CA . LEU A 1 915 ? 17.145 -0.500 -27.026 1.00 94.75 915 LEU A CA 1
ATOM 7308 C C . LEU A 1 915 ? 18.450 -1.138 -26.561 1.00 94.75 915 LEU A C 1
ATOM 7310 O O . LEU A 1 915 ? 18.495 -2.285 -26.123 1.00 94.75 915 LEU A O 1
ATOM 7314 N N . GLU A 1 916 ? 19.521 -0.362 -26.621 1.00 95.25 916 GLU A N 1
ATOM 7315 C CA . GLU A 1 916 ? 20.781 -0.693 -25.975 1.00 95.25 916 GLU A CA 1
ATOM 7316 C C . GLU A 1 916 ? 21.338 0.556 -25.296 1.00 95.25 916 GLU A C 1
ATOM 7318 O O . GLU A 1 916 ? 21.432 1.622 -25.916 1.00 95.25 916 GLU A O 1
ATOM 7323 N N . PHE A 1 917 ? 21.705 0.402 -24.027 1.00 97.12 917 PHE A N 1
ATOM 7324 C CA . PHE A 1 917 ? 22.321 1.427 -23.195 1.00 97.12 917 PHE A CA 1
ATOM 7325 C C . PHE A 1 917 ? 23.775 1.035 -22.958 1.00 97.12 917 PHE A C 1
ATOM 7327 O O . PHE A 1 917 ? 24.045 -0.112 -22.610 1.00 97.12 917 PHE A O 1
ATOM 7334 N N . LEU A 1 918 ? 24.714 1.960 -23.147 1.00 96.25 918 LEU A N 1
ATOM 7335 C CA . LEU A 1 918 ? 26.134 1.704 -22.936 1.00 96.25 918 LEU A CA 1
ATOM 7336 C C . LEU A 1 918 ? 26.754 2.765 -22.038 1.00 96.25 918 LEU A C 1
ATOM 7338 O O . LEU A 1 918 ? 26.570 3.955 -22.292 1.00 96.25 918 LEU A O 1
ATOM 7342 N N . LEU A 1 919 ? 27.542 2.338 -21.057 1.00 96.06 919 LEU A N 1
ATOM 7343 C CA . LEU A 1 919 ? 28.399 3.189 -20.239 1.00 96.06 919 LEU A CA 1
ATOM 7344 C C . LEU A 1 919 ? 29.858 2.815 -20.513 1.00 96.06 919 LEU A C 1
ATOM 7346 O O . LEU A 1 919 ? 30.260 1.676 -20.328 1.00 96.06 919 LEU A O 1
ATOM 7350 N N . ASP A 1 920 ? 30.633 3.760 -21.037 1.00 95.31 920 ASP A N 1
ATOM 7351 C CA . ASP A 1 920 ? 32.020 3.574 -21.489 1.00 95.31 920 ASP A CA 1
ATOM 7352 C C . ASP A 1 920 ? 32.220 2.452 -22.516 1.00 95.31 920 ASP A C 1
ATOM 7354 O O . ASP A 1 920 ? 33.304 1.893 -22.658 1.00 95.31 920 ASP A O 1
ATOM 7358 N N . GLY A 1 921 ? 31.173 2.172 -23.294 1.00 90.38 921 GLY A N 1
ATOM 7359 C CA . GLY A 1 921 ? 31.157 1.097 -24.286 1.00 90.38 921 GLY A CA 1
ATOM 7360 C C . GLY A 1 921 ? 30.706 -0.255 -23.734 1.00 90.38 921 GLY A C 1
ATOM 7361 O O . GLY A 1 921 ? 30.472 -1.160 -24.531 1.00 90.38 921 GLY A O 1
ATOM 7362 N N . GLU A 1 922 ? 30.509 -0.374 -22.421 1.00 93.69 922 GLU A N 1
ATOM 7363 C CA . GLU A 1 922 ? 29.941 -1.561 -21.783 1.00 93.69 922 GLU A CA 1
ATOM 7364 C C . GLU A 1 922 ? 28.415 -1.497 -21.803 1.00 93.69 922 GLU A C 1
ATOM 7366 O O . GLU A 1 922 ? 27.825 -0.480 -21.437 1.00 93.69 922 GLU A O 1
ATOM 7371 N N . VAL A 1 923 ? 27.767 -2.579 -22.236 1.00 92.38 923 VAL A N 1
ATOM 7372 C CA . VAL A 1 923 ? 26.301 -2.655 -22.308 1.00 92.38 923 VAL A CA 1
ATOM 7373 C C . VAL A 1 923 ? 25.725 -2.788 -20.904 1.00 92.38 923 VAL A C 1
ATOM 7375 O O . VAL A 1 923 ? 26.060 -3.721 -20.174 1.00 92.38 923 VAL A O 1
ATOM 7378 N N . LEU A 1 924 ? 24.821 -1.882 -20.547 1.00 91.75 924 LEU A N 1
ATOM 7379 C CA . LEU A 1 924 ? 24.092 -1.942 -19.291 1.00 91.75 924 LEU A CA 1
ATOM 7380 C C . LEU A 1 924 ? 22.917 -2.927 -19.406 1.00 91.75 924 LEU A C 1
ATOM 7382 O O . LEU A 1 924 ? 22.166 -2.867 -20.387 1.00 91.75 924 LEU A O 1
ATOM 7386 N N . PRO A 1 925 ? 22.734 -3.824 -18.422 1.00 87.19 925 PRO A N 1
ATOM 7387 C CA . PRO A 1 925 ? 21.656 -4.802 -18.446 1.00 87.19 925 PRO A CA 1
ATOM 7388 C C . PRO A 1 925 ? 20.319 -4.096 -18.261 1.00 87.19 925 PRO A C 1
ATOM 7390 O O . PRO A 1 925 ? 20.103 -3.420 -17.262 1.00 87.19 925 PRO A O 1
ATOM 7393 N N . TRP A 1 926 ? 19.405 -4.248 -19.205 1.00 87.06 926 TRP A N 1
ATOM 7394 C CA . TRP A 1 926 ? 18.072 -3.672 -19.102 1.00 87.06 926 TRP A CA 1
ATOM 7395 C C . TRP A 1 926 ? 17.056 -4.675 -19.628 1.00 87.06 926 TRP A C 1
ATOM 7397 O O . TRP A 1 926 ? 17.391 -5.536 -20.442 1.00 87.06 926 TRP A O 1
ATOM 7407 N N . LYS A 1 927 ? 15.824 -4.557 -19.151 1.00 83.94 927 LYS A N 1
ATOM 7408 C CA . LYS A 1 927 ? 14.690 -5.357 -19.596 1.00 83.94 927 LYS A CA 1
ATOM 7409 C C . LYS A 1 927 ? 13.531 -4.419 -19.853 1.00 83.94 927 LYS A C 1
ATOM 7411 O O . LYS A 1 927 ? 13.356 -3.473 -19.083 1.00 83.94 927 LYS A O 1
ATOM 7416 N N . SER A 1 928 ? 12.756 -4.675 -20.900 1.00 81.31 928 SER A N 1
ATOM 7417 C CA . SER A 1 928 ? 11.562 -3.879 -21.143 1.00 81.31 928 SER A CA 1
ATOM 7418 C C . SER A 1 928 ? 10.591 -3.984 -19.965 1.00 81.31 928 SER A C 1
ATOM 7420 O O . SER A 1 928 ? 10.394 -5.050 -19.380 1.00 81.31 928 SER A O 1
ATOM 7422 N N . SER A 1 929 ? 9.941 -2.875 -19.624 1.00 72.62 929 SER A N 1
ATOM 7423 C CA . SER A 1 929 ? 8.779 -2.906 -18.736 1.00 72.62 929 SER A CA 1
ATOM 7424 C C . SER A 1 929 ? 7.518 -3.444 -19.429 1.00 72.62 929 SER A C 1
ATOM 7426 O O . SER A 1 929 ? 6.518 -3.669 -18.750 1.00 72.62 929 SER A O 1
ATOM 7428 N N . GLY A 1 930 ? 7.565 -3.670 -20.749 1.00 81.44 930 GLY A N 1
ATOM 7429 C CA . GLY A 1 930 ? 6.459 -4.164 -21.570 1.00 81.44 930 GLY A CA 1
ATOM 7430 C C . GLY A 1 930 ? 5.529 -3.072 -22.099 1.00 81.44 930 GLY A C 1
ATOM 7431 O O . GLY A 1 930 ? 4.484 -3.385 -22.666 1.00 81.44 930 GLY A O 1
ATOM 7432 N N . PHE A 1 931 ? 5.882 -1.796 -21.920 1.00 80.19 931 PHE A N 1
ATOM 7433 C CA . PHE A 1 931 ? 5.020 -0.672 -22.269 1.00 80.19 931 PHE A CA 1
ATOM 7434 C C . PHE A 1 931 ? 5.714 0.369 -23.147 1.00 80.19 931 PHE A C 1
ATOM 7436 O O . PHE A 1 931 ? 6.900 0.661 -22.993 1.00 80.19 931 PHE A O 1
ATOM 7443 N N . ASP A 1 932 ? 4.932 0.975 -24.039 1.00 85.19 932 ASP A N 1
ATOM 7444 C CA . ASP A 1 932 ? 5.396 2.042 -24.930 1.00 85.19 932 ASP A CA 1
ATOM 7445 C C . ASP A 1 932 ? 5.259 3.451 -24.346 1.00 85.19 932 ASP A C 1
ATOM 7447 O O . ASP A 1 932 ? 5.624 4.435 -24.994 1.00 85.19 932 ASP A O 1
ATOM 7451 N N . ASP A 1 933 ? 4.751 3.552 -23.122 1.00 85.88 933 ASP A N 1
ATOM 7452 C CA . ASP A 1 933 ? 4.670 4.807 -22.389 1.00 85.88 933 ASP A CA 1
ATOM 7453 C C . ASP A 1 933 ? 6.074 5.316 -21.987 1.00 85.88 933 ASP A C 1
ATOM 7455 O O . ASP A 1 933 ? 7.101 4.742 -22.357 1.00 85.88 933 ASP A O 1
ATOM 7459 N N . ARG A 1 934 ? 6.153 6.426 -21.247 1.00 84.75 934 ARG A N 1
ATOM 7460 C CA . ARG A 1 934 ? 7.413 6.883 -20.656 1.00 84.75 934 ARG A CA 1
ATOM 7461 C C . ARG A 1 934 ? 7.821 5.977 -19.490 1.00 84.75 934 ARG A C 1
ATOM 7463 O O . ARG A 1 934 ? 7.233 6.011 -18.411 1.00 84.75 934 ARG A O 1
ATOM 7470 N N . GLU A 1 935 ? 8.898 5.236 -19.703 1.00 84.00 935 GLU A N 1
ATOM 7471 C CA . GLU A 1 935 ? 9.490 4.284 -18.765 1.00 84.00 935 GLU A CA 1
ATOM 7472 C C . GLU A 1 935 ? 10.715 4.850 -18.058 1.00 84.00 935 GLU A C 1
ATOM 7474 O O . GLU A 1 935 ? 11.395 5.715 -18.606 1.00 84.00 935 GLU A O 1
ATOM 7479 N N . PHE A 1 936 ? 11.023 4.324 -16.871 1.00 86.81 936 PHE A N 1
ATOM 7480 C CA . PHE A 1 936 ? 12.177 4.696 -16.050 1.00 86.81 936 PHE A CA 1
ATOM 7481 C C . PHE A 1 936 ? 13.065 3.463 -15.855 1.00 86.81 936 PHE A C 1
ATOM 7483 O O . PHE A 1 936 ? 12.600 2.445 -15.345 1.00 86.81 936 PHE A O 1
ATOM 7490 N N . TYR A 1 937 ? 14.335 3.556 -16.248 1.00 88.00 937 TYR A N 1
ATOM 7491 C CA . TYR A 1 937 ? 15.323 2.484 -16.119 1.00 88.00 937 TYR A CA 1
ATOM 7492 C C . TYR A 1 937 ? 16.521 2.977 -15.321 1.00 88.00 937 TYR A C 1
ATOM 7494 O O . TYR A 1 937 ? 17.086 4.020 -15.645 1.00 88.00 937 TYR A O 1
ATOM 7502 N N . GLY A 1 938 ? 16.891 2.230 -14.283 1.00 89.19 938 GLY A N 1
ATOM 7503 C CA . GLY A 1 938 ? 17.937 2.598 -13.337 1.00 89.19 938 GLY A CA 1
ATOM 7504 C C . GLY A 1 938 ? 19.043 1.549 -13.252 1.00 89.19 938 GLY A C 1
ATOM 7505 O O . GLY A 1 938 ? 18.770 0.350 -13.282 1.00 89.19 938 GLY A O 1
ATOM 7506 N N . TRP A 1 939 ? 20.283 1.999 -13.089 1.00 93.44 939 TRP A N 1
ATOM 7507 C CA . TRP A 1 939 ? 21.464 1.166 -12.879 1.00 93.44 939 TRP A CA 1
ATOM 7508 C C . TRP A 1 939 ? 22.276 1.701 -11.717 1.00 93.44 939 TRP A C 1
ATOM 7510 O O . TRP A 1 939 ? 22.516 2.903 -11.630 1.00 93.44 939 TRP A O 1
ATOM 7520 N N . TYR A 1 940 ? 22.742 0.797 -10.863 1.00 88.56 940 TYR A N 1
ATOM 7521 C CA . TYR A 1 940 ? 23.613 1.117 -9.742 1.00 88.56 940 TYR A CA 1
ATOM 7522 C C . TYR A 1 940 ? 24.995 0.520 -9.969 1.00 88.56 940 TYR A C 1
ATOM 7524 O O . TYR A 1 940 ? 25.124 -0.581 -10.506 1.00 88.56 940 TYR A O 1
ATOM 7532 N N . GLY A 1 941 ? 26.019 1.229 -9.509 1.00 85.31 941 GLY A N 1
ATOM 7533 C CA . GLY A 1 941 ? 27.348 0.665 -9.339 1.00 85.31 941 GLY A CA 1
ATOM 7534 C C . GLY A 1 941 ? 27.852 0.893 -7.927 1.00 85.31 941 GLY A C 1
ATOM 7535 O O . GLY A 1 941 ? 27.820 2.016 -7.424 1.00 85.31 941 GLY A O 1
ATOM 7536 N N . ASP A 1 942 ? 28.346 -0.181 -7.316 1.00 82.75 942 ASP A N 1
ATOM 7537 C CA . ASP A 1 942 ? 28.943 -0.170 -5.976 1.00 82.75 942 ASP A CA 1
ATOM 7538 C C . ASP A 1 942 ? 30.451 0.128 -5.995 1.00 82.75 942 ASP A C 1
ATOM 7540 O O . ASP A 1 942 ? 31.082 0.273 -4.947 1.00 82.75 942 ASP A O 1
ATOM 7544 N N . GLU A 1 943 ? 31.021 0.245 -7.196 1.00 87.25 943 GLU A N 1
ATOM 7545 C CA . GLU A 1 943 ? 32.368 0.743 -7.436 1.00 87.25 943 GLU A CA 1
ATOM 7546 C C . GLU A 1 943 ? 32.288 2.113 -8.118 1.00 87.25 943 GLU A C 1
ATOM 7548 O O . GLU A 1 943 ? 31.632 2.286 -9.149 1.00 87.25 943 GLU A O 1
ATOM 7553 N N . GLY A 1 944 ? 32.954 3.106 -7.527 1.00 89.62 944 GLY A N 1
ATOM 7554 C CA . GLY A 1 944 ? 32.988 4.470 -8.042 1.00 89.62 944 GLY A CA 1
ATOM 7555 C C . GLY A 1 944 ? 33.601 4.550 -9.438 1.00 89.62 944 GLY A C 1
ATOM 7556 O O . GLY A 1 944 ? 34.508 3.788 -9.776 1.00 89.62 944 GLY A O 1
ATOM 7557 N N . LEU A 1 945 ? 33.142 5.507 -10.247 1.00 94.31 945 LEU A N 1
ATOM 7558 C CA . LEU A 1 945 ? 33.692 5.696 -11.587 1.00 94.31 945 LEU A CA 1
ATOM 7559 C C . LEU A 1 945 ? 35.153 6.149 -11.508 1.00 94.31 945 LEU A C 1
ATOM 7561 O O . LEU A 1 945 ? 35.554 6.881 -10.604 1.00 94.31 945 LEU A O 1
ATOM 7565 N N . SER A 1 946 ? 35.967 5.732 -12.476 1.00 95.31 946 SER A N 1
ATOM 7566 C CA . SER A 1 946 ? 37.368 6.149 -12.548 1.00 95.31 946 SER A CA 1
ATOM 7567 C C . SER A 1 946 ? 37.512 7.665 -12.729 1.00 95.31 946 SER A C 1
ATOM 7569 O O . SER A 1 946 ? 36.641 8.335 -13.267 1.00 95.31 946 SER A O 1
ATOM 7571 N N . SER A 1 947 ? 38.649 8.240 -12.342 1.00 96.62 947 SER A N 1
ATOM 7572 C CA . SER A 1 947 ? 38.920 9.646 -12.667 1.00 96.62 947 SER A CA 1
ATOM 7573 C C . SER A 1 947 ? 39.106 9.811 -14.179 1.00 96.62 947 SER A C 1
ATOM 7575 O O . SER A 1 947 ? 40.000 9.189 -14.755 1.00 96.62 947 SER A O 1
ATOM 7577 N N . GLY A 1 948 ? 38.305 10.657 -14.829 1.00 96.38 948 GLY A N 1
ATOM 7578 C CA . GLY A 1 948 ? 38.417 10.877 -16.269 1.00 96.38 948 GLY A CA 1
ATOM 7579 C C . GLY A 1 948 ? 37.103 11.193 -16.973 1.00 96.38 948 GLY A C 1
ATOM 7580 O O . GLY A 1 948 ? 36.084 11.500 -16.355 1.00 96.38 948 GLY A O 1
ATOM 7581 N N . SER A 1 949 ? 37.169 11.170 -18.305 1.00 97.06 949 SER A N 1
ATOM 7582 C CA . SER A 1 949 ? 36.008 11.336 -19.177 1.00 97.06 949 SER A CA 1
ATOM 7583 C C . SER A 1 949 ? 35.313 9.996 -19.361 1.00 97.06 949 SER A C 1
ATOM 7585 O O . SER A 1 949 ? 35.965 9.021 -19.719 1.00 97.06 949 SER A O 1
ATOM 7587 N N . HIS A 1 950 ? 33.997 10.008 -19.207 1.00 97.38 950 HIS A N 1
ATOM 7588 C CA . HIS A 1 950 ? 33.107 8.876 -19.410 1.00 97.38 950 HIS A CA 1
ATOM 7589 C C . HIS A 1 950 ? 32.121 9.184 -20.533 1.00 97.38 950 HIS A C 1
ATOM 7591 O O . HIS A 1 950 ? 31.881 10.355 -20.858 1.00 97.38 950 HIS A O 1
ATOM 7597 N N . ASN A 1 951 ? 31.552 8.147 -21.134 1.00 97.56 951 ASN A N 1
ATOM 7598 C CA . ASN A 1 951 ? 30.581 8.270 -22.209 1.00 97.56 951 ASN A CA 1
ATOM 7599 C C . ASN A 1 951 ? 29.386 7.352 -21.973 1.00 97.56 951 ASN A C 1
ATOM 7601 O O . ASN A 1 951 ? 29.531 6.135 -21.955 1.00 97.56 951 ASN A O 1
ATOM 7605 N N . PHE A 1 952 ? 28.200 7.935 -21.875 1.00 97.81 952 PHE A N 1
ATOM 7606 C CA . PHE A 1 952 ? 26.949 7.197 -21.876 1.00 97.81 952 PHE A CA 1
ATOM 7607 C C . PHE A 1 952 ? 26.293 7.280 -23.256 1.00 97.81 952 PHE A C 1
ATOM 7609 O O . PHE A 1 952 ? 26.232 8.356 -23.849 1.00 97.81 952 PHE A O 1
ATOM 7616 N N . SER A 1 953 ? 25.785 6.177 -23.793 1.00 96.94 953 SER A N 1
ATOM 7617 C CA . SER A 1 953 ? 25.109 6.175 -25.089 1.00 96.94 953 SER A CA 1
ATOM 7618 C C . SER A 1 953 ? 23.888 5.282 -25.127 1.00 96.94 953 SER A C 1
ATOM 7620 O O . SER A 1 953 ? 23.850 4.250 -24.471 1.00 96.94 953 SER A O 1
ATOM 7622 N N . VAL A 1 954 ? 22.912 5.678 -25.936 1.00 96.88 954 VAL A N 1
ATOM 7623 C CA . VAL A 1 954 ? 21.682 4.925 -26.172 1.00 96.88 954 VAL A CA 1
ATOM 7624 C C . VAL A 1 954 ? 21.491 4.761 -27.670 1.00 96.88 954 VAL A C 1
ATOM 7626 O O . VAL A 1 954 ? 21.677 5.715 -28.438 1.00 96.88 954 VAL A O 1
ATOM 7629 N N . ARG A 1 955 ? 21.104 3.565 -28.106 1.00 94.56 955 ARG A N 1
ATOM 7630 C CA . ARG A 1 955 ? 20.702 3.314 -29.492 1.00 94.56 955 ARG A CA 1
ATOM 7631 C C . ARG A 1 955 ? 19.445 2.467 -29.559 1.00 94.56 955 ARG A C 1
ATOM 7633 O O . ARG A 1 955 ? 19.223 1.626 -28.695 1.00 94.56 955 ARG A O 1
ATOM 7640 N N . SER A 1 956 ? 18.664 2.677 -30.615 1.00 93.75 956 SER A N 1
ATOM 7641 C CA . SER A 1 956 ? 17.626 1.719 -30.978 1.00 93.75 956 SER A CA 1
ATOM 7642 C C . SER A 1 956 ? 18.230 0.532 -31.709 1.00 93.75 956 SER A C 1
ATOM 7644 O O . SER A 1 956 ? 19.131 0.705 -32.536 1.00 93.75 956 SER A O 1
ATOM 7646 N N . LYS A 1 957 ? 17.714 -0.657 -31.414 1.00 91.94 957 LYS A N 1
ATOM 7647 C CA . LYS A 1 957 ? 18.016 -1.893 -32.140 1.00 91.94 957 LYS A CA 1
ATOM 7648 C C . LYS A 1 957 ? 16.938 -2.227 -33.170 1.00 91.94 957 LYS A C 1
ATOM 7650 O O . LYS A 1 957 ? 17.262 -2.811 -34.203 1.00 91.94 957 LYS A O 1
ATOM 7655 N N . THR A 1 958 ? 15.701 -1.807 -32.919 1.00 86.25 958 THR A N 1
ATOM 7656 C CA . THR A 1 958 ? 14.538 -1.995 -33.799 1.00 86.25 958 THR A CA 1
ATOM 7657 C C . THR A 1 958 ? 13.885 -0.653 -34.137 1.00 86.25 958 THR A C 1
ATOM 7659 O O . THR A 1 958 ? 14.187 0.374 -33.527 1.00 86.25 958 THR A O 1
ATOM 7662 N N . ASP A 1 959 ? 13.000 -0.622 -35.128 1.00 80.06 959 ASP A N 1
ATOM 7663 C CA . ASP A 1 959 ? 12.122 0.537 -35.306 1.00 80.06 959 ASP A CA 1
ATOM 7664 C C . ASP A 1 959 ? 11.049 0.549 -34.201 1.00 80.06 959 ASP A C 1
ATOM 7666 O O . ASP A 1 959 ? 10.755 -0.478 -33.588 1.00 80.06 959 ASP A O 1
ATOM 7670 N N . SER A 1 960 ? 10.466 1.715 -33.904 1.00 80.44 960 SER A N 1
ATOM 7671 C CA . SER A 1 960 ? 9.276 1.749 -33.041 1.00 80.44 960 SER A CA 1
ATOM 7672 C C . SER A 1 960 ? 8.145 0.975 -33.718 1.00 80.44 960 SER A C 1
ATOM 7674 O O . SER A 1 960 ? 7.817 1.248 -34.873 1.00 80.44 960 SER A O 1
ATOM 7676 N N . THR A 1 961 ? 7.540 0.026 -33.008 1.00 75.38 961 THR A N 1
ATOM 7677 C CA . THR A 1 961 ? 6.319 -0.661 -33.453 1.00 75.38 961 THR A CA 1
ATOM 7678 C C . THR A 1 961 ? 5.064 0.152 -33.139 1.00 75.38 961 THR A C 1
ATOM 7680 O O . THR A 1 961 ? 4.001 -0.125 -33.698 1.00 75.38 961 THR A O 1
ATOM 7683 N N . ASN A 1 962 ? 5.190 1.177 -32.291 1.00 75.25 962 ASN A N 1
ATOM 7684 C CA . ASN A 1 962 ? 4.105 2.065 -31.923 1.00 75.25 962 ASN A CA 1
ATOM 7685 C C . ASN A 1 962 ? 3.935 3.174 -32.980 1.00 75.25 962 ASN A C 1
ATOM 7687 O O . ASN A 1 962 ? 4.864 3.964 -33.184 1.00 75.25 962 ASN A O 1
ATOM 7691 N N . PRO A 1 963 ? 2.778 3.251 -33.664 1.00 69.5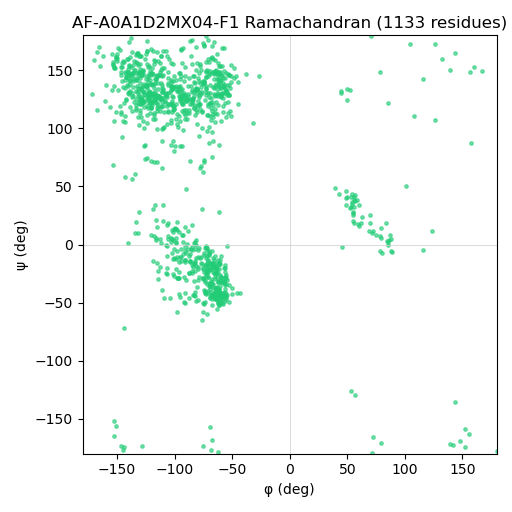6 963 PRO A N 1
ATOM 7692 C CA . PRO A 1 963 ? 2.555 4.238 -34.718 1.00 69.56 963 PRO A CA 1
ATOM 7693 C C . PRO A 1 963 ? 2.377 5.666 -34.182 1.00 69.56 963 PRO A C 1
ATOM 7695 O O . PRO A 1 963 ? 2.597 6.619 -34.929 1.00 69.56 963 PRO A O 1
ATOM 7698 N N . ASP A 1 964 ? 2.013 5.811 -32.906 1.00 70.75 964 ASP A N 1
ATOM 7699 C CA . ASP A 1 964 ? 1.613 7.083 -32.301 1.00 70.75 964 ASP A CA 1
ATOM 7700 C C . ASP A 1 964 ? 2.688 7.650 -31.353 1.00 70.75 964 ASP A C 1
ATOM 7702 O O . ASP A 1 964 ? 2.736 8.858 -31.092 1.00 70.75 964 ASP A O 1
ATOM 7706 N N . ILE A 1 965 ? 3.606 6.800 -30.877 1.00 77.44 965 ILE A N 1
ATOM 7707 C CA . ILE A 1 965 ? 4.674 7.163 -29.941 1.00 77.44 965 ILE A CA 1
ATOM 7708 C C . ILE A 1 965 ? 6.048 6.877 -30.557 1.00 77.44 965 ILE A C 1
ATOM 7710 O O . ILE A 1 965 ? 6.398 5.722 -30.816 1.00 77.44 965 ILE A O 1
ATOM 7714 N N . PRO A 1 966 ? 6.890 7.909 -30.747 1.00 82.81 966 PRO A N 1
ATOM 7715 C CA . PRO A 1 966 ? 8.256 7.691 -31.181 1.00 82.81 966 PRO A CA 1
ATOM 7716 C C . PRO A 1 966 ? 9.093 7.102 -30.054 1.00 82.81 966 PRO A C 1
ATOM 7718 O O . PRO A 1 966 ? 8.932 7.436 -28.877 1.00 82.81 966 PRO A O 1
ATOM 7721 N N . ARG A 1 967 ? 10.074 6.299 -30.444 1.00 89.94 967 ARG A N 1
ATOM 7722 C CA . ARG A 1 967 ? 11.078 5.765 -29.537 1.00 89.94 967 ARG A CA 1
ATOM 7723 C C . ARG A 1 967 ? 12.092 6.840 -29.187 1.00 89.94 967 ARG A C 1
ATOM 7725 O O . ARG A 1 967 ? 12.986 7.148 -29.978 1.00 89.94 967 ARG A O 1
ATOM 7732 N N . MET A 1 968 ? 11.933 7.432 -28.009 1.00 89.81 968 MET A N 1
ATOM 7733 C CA . MET A 1 968 ? 12.731 8.578 -27.591 1.00 89.81 968 MET A CA 1
ATOM 7734 C C . MET A 1 968 ? 13.584 8.275 -26.380 1.00 89.81 968 MET A C 1
ATOM 7736 O O . MET A 1 968 ? 13.133 7.631 -25.439 1.00 89.81 968 MET A O 1
ATOM 7740 N N . ILE A 1 969 ? 14.777 8.865 -26.352 1.00 93.06 969 ILE A N 1
ATOM 7741 C CA . ILE A 1 969 ? 15.440 9.172 -25.087 1.00 93.06 969 ILE A CA 1
ATOM 7742 C C . ILE A 1 969 ? 14.748 10.406 -24.514 1.00 93.06 969 ILE A C 1
ATOM 7744 O O . ILE A 1 969 ? 14.821 11.485 -25.104 1.00 93.06 969 ILE A O 1
ATOM 7748 N N . CYS A 1 970 ? 14.077 10.247 -23.382 1.00 89.75 970 CYS A N 1
ATOM 7749 C CA . CYS A 1 970 ? 13.306 11.306 -22.740 1.00 89.75 970 CYS A CA 1
ATOM 7750 C C . CYS A 1 970 ? 14.173 12.089 -21.742 1.00 89.75 970 CYS A C 1
ATOM 7752 O O . CYS A 1 970 ? 14.253 13.315 -21.824 1.00 89.75 970 CYS A O 1
ATOM 7754 N N . SER A 1 971 ? 14.872 11.392 -20.841 1.00 89.56 971 SER A N 1
ATOM 7755 C CA . SER A 1 971 ? 15.822 11.992 -19.892 1.00 89.56 971 SER A CA 1
ATOM 7756 C C . SER A 1 971 ? 16.937 11.028 -19.505 1.00 89.56 971 SER A C 1
ATOM 7758 O O . SER A 1 971 ? 16.794 9.820 -19.659 1.00 89.56 971 SER A O 1
ATOM 7760 N N . ILE A 1 972 ? 18.047 11.565 -19.009 1.00 92.19 972 ILE A N 1
ATOM 7761 C CA . ILE A 1 972 ? 19.189 10.826 -18.469 1.00 92.19 972 ILE A CA 1
ATOM 7762 C C . ILE A 1 972 ? 19.660 11.572 -17.229 1.00 92.19 972 ILE A C 1
ATOM 7764 O O . ILE A 1 972 ? 19.865 12.777 -17.325 1.00 92.19 972 ILE A O 1
ATOM 7768 N N . SER A 1 973 ? 19.877 10.886 -16.110 1.00 92.00 973 SER A N 1
ATOM 7769 C CA . SER A 1 973 ? 20.521 11.433 -14.916 1.00 92.00 973 SER A CA 1
ATOM 7770 C C . SER A 1 973 ? 21.538 10.451 -14.330 1.00 92.00 973 SER A C 1
ATOM 7772 O O . SER A 1 973 ? 21.182 9.314 -14.070 1.00 92.00 973 SER A O 1
ATOM 7774 N N . LEU A 1 974 ? 22.781 10.867 -14.081 1.00 94.31 974 LEU A N 1
ATOM 7775 C CA . LEU A 1 974 ? 23.803 10.081 -13.387 1.00 94.31 974 LEU A CA 1
ATOM 7776 C C . LEU A 1 974 ? 24.306 10.829 -12.159 1.00 94.31 974 LEU A C 1
ATOM 7778 O O . LEU A 1 974 ? 24.777 11.965 -12.272 1.00 94.31 974 LEU A O 1
ATOM 7782 N N . HIS A 1 975 ? 24.288 10.157 -11.018 1.00 93.62 975 HIS A N 1
ATOM 7783 C CA .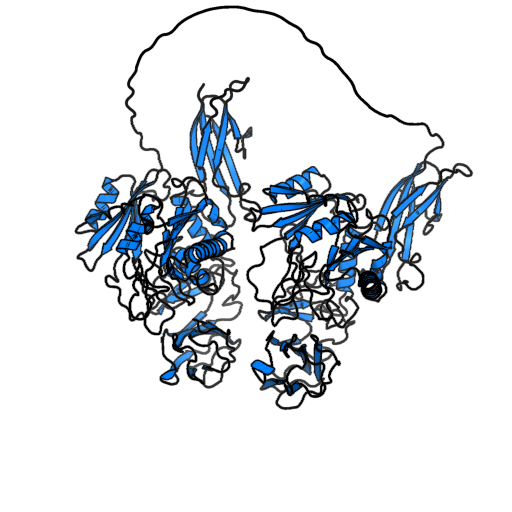 HIS A 1 975 ? 24.786 10.632 -9.735 1.00 93.62 975 HIS A CA 1
ATOM 7784 C C . HIS A 1 975 ? 25.909 9.735 -9.240 1.00 93.62 975 HIS A C 1
ATOM 7786 O O . HIS A 1 975 ? 25.884 8.530 -9.456 1.00 93.62 975 HIS A O 1
ATOM 7792 N N . GLU A 1 976 ? 26.871 10.316 -8.535 1.00 95.62 976 GLU A N 1
ATOM 7793 C CA . GLU A 1 976 ? 27.824 9.571 -7.721 1.00 95.62 976 GLU A CA 1
ATOM 7794 C C . GLU A 1 976 ? 27.633 9.905 -6.237 1.00 95.62 976 GLU A C 1
ATOM 7796 O O . GLU A 1 976 ? 27.355 11.052 -5.879 1.00 95.62 976 GLU A O 1
ATOM 7801 N N . TYR A 1 977 ? 27.834 8.913 -5.373 1.00 95.31 977 TYR A N 1
ATOM 7802 C CA . TYR A 1 977 ? 27.584 8.971 -3.933 1.00 95.31 977 TYR A CA 1
ATOM 7803 C C . TYR A 1 977 ? 28.812 8.533 -3.132 1.00 95.31 977 TYR A C 1
ATOM 7805 O O . TYR A 1 977 ? 29.625 7.724 -3.592 1.00 95.31 977 TYR A O 1
ATOM 7813 N N . GLY A 1 978 ? 28.972 9.107 -1.938 1.00 92.19 978 GLY A N 1
ATOM 7814 C CA . GLY A 1 978 ? 29.981 8.677 -0.968 1.00 92.19 978 GLY A CA 1
ATOM 7815 C C . GLY A 1 978 ? 29.691 7.279 -0.414 1.00 92.19 978 GLY A C 1
ATOM 7816 O O . GLY A 1 978 ? 28.823 6.558 -0.917 1.00 92.19 978 GLY A O 1
ATOM 7817 N N . THR A 1 979 ? 30.398 6.881 0.640 1.00 90.88 979 THR A N 1
ATOM 7818 C CA . THR A 1 979 ? 30.116 5.618 1.355 1.00 90.88 979 THR A CA 1
ATOM 7819 C C . THR A 1 979 ? 28.748 5.649 2.056 1.00 90.88 979 THR A C 1
ATOM 7821 O O . THR A 1 979 ? 28.087 6.687 2.067 1.00 90.88 979 THR A O 1
ATOM 7824 N N . GLU A 1 980 ? 28.296 4.538 2.647 1.00 85.50 980 GLU A N 1
ATOM 7825 C CA . GLU A 1 980 ? 27.038 4.504 3.424 1.00 85.50 980 GLU A CA 1
ATOM 7826 C C . GLU A 1 980 ? 27.052 5.471 4.623 1.00 85.50 980 GLU A C 1
ATOM 7828 O O . GLU A 1 980 ? 26.013 5.996 5.016 1.00 85.50 980 GLU A O 1
ATOM 7833 N N . GLU A 1 981 ? 28.228 5.771 5.181 1.00 88.44 981 GLU A N 1
ATOM 7834 C CA . GLU A 1 981 ? 28.387 6.762 6.253 1.00 88.44 981 GLU A CA 1
ATOM 7835 C C . GLU A 1 981 ? 28.293 8.209 5.737 1.00 88.44 981 GLU A C 1
ATOM 7837 O O . GLU A 1 981 ? 27.875 9.123 6.455 1.00 88.44 981 GLU A O 1
ATOM 7842 N N . GLU A 1 982 ? 28.686 8.443 4.484 1.00 93.12 982 GLU A N 1
ATOM 7843 C CA . GLU A 1 982 ? 28.687 9.768 3.861 1.00 93.12 982 GLU A CA 1
ATOM 7844 C C . GLU A 1 982 ? 27.383 10.079 3.115 1.00 93.12 982 GLU A C 1
ATOM 7846 O O . GLU A 1 982 ? 27.018 11.248 3.004 1.00 93.12 982 GLU A O 1
ATOM 7851 N N . PHE A 1 983 ? 26.688 9.057 2.615 1.00 94.44 983 PHE A N 1
ATOM 7852 C CA . PHE A 1 983 ? 25.425 9.164 1.893 1.00 94.44 983 PHE A CA 1
ATOM 7853 C C . PHE A 1 983 ? 24.507 7.989 2.243 1.00 94.44 983 PHE A C 1
ATOM 7855 O O . PHE A 1 983 ? 24.696 6.871 1.761 1.00 94.44 983 PHE A O 1
ATOM 7862 N N . VAL A 1 984 ? 23.480 8.241 3.049 1.00 91.50 984 VAL A N 1
ATOM 7863 C CA . VAL A 1 984 ? 22.525 7.197 3.445 1.00 91.50 984 VAL A CA 1
ATOM 7864 C C . VAL A 1 984 ? 21.465 7.030 2.358 1.00 91.50 984 VAL A C 1
ATOM 7866 O O . VAL A 1 984 ? 20.690 7.946 2.090 1.00 91.50 984 VAL A O 1
ATOM 7869 N N . MET A 1 985 ? 21.393 5.843 1.752 1.00 86.88 985 MET A N 1
ATOM 7870 C CA . MET A 1 985 ? 20.446 5.553 0.662 1.00 86.88 985 MET A CA 1
ATOM 7871 C C . MET A 1 985 ? 19.001 5.326 1.129 1.00 86.88 985 MET A C 1
ATOM 7873 O O . MET A 1 985 ? 18.083 5.365 0.309 1.00 86.88 985 MET A O 1
ATOM 7877 N N . SER A 1 986 ? 18.795 5.075 2.427 1.00 85.56 986 SER A N 1
ATOM 7878 C CA . SER A 1 986 ? 17.481 4.745 2.990 1.00 85.56 986 SER A CA 1
ATOM 7879 C C . SER A 1 986 ? 16.435 5.833 2.688 1.00 85.56 986 SER A C 1
ATOM 7881 O O . SER A 1 986 ? 16.693 7.003 2.978 1.00 85.56 986 SER A O 1
ATOM 7883 N N . PRO A 1 987 ? 15.243 5.477 2.167 1.00 79.25 987 PRO A N 1
ATOM 7884 C CA . PRO A 1 987 ? 14.188 6.448 1.872 1.00 79.25 987 PRO A CA 1
ATOM 7885 C C . PRO A 1 987 ? 13.638 7.129 3.136 1.00 79.25 987 PRO A C 1
ATOM 7887 O O . PRO A 1 987 ? 13.226 8.282 3.068 1.00 79.25 987 PRO A O 1
ATOM 7890 N N . ASP A 1 988 ? 13.700 6.461 4.291 1.00 83.00 988 ASP A N 1
ATOM 7891 C CA . ASP A 1 988 ? 13.177 6.979 5.563 1.00 83.00 988 ASP A CA 1
ATOM 7892 C C . ASP A 1 988 ? 14.175 7.892 6.300 1.00 83.00 988 ASP A C 1
ATOM 7894 O O . ASP A 1 988 ? 13.864 8.443 7.358 1.00 83.00 988 ASP A O 1
ATOM 7898 N N . HIS A 1 989 ? 15.397 8.042 5.778 1.00 92.38 989 HIS A N 1
ATOM 7899 C CA . HIS A 1 989 ? 16.404 8.907 6.381 1.00 92.38 989 HIS A CA 1
ATOM 7900 C C . HIS A 1 989 ? 16.186 10.359 5.952 1.00 92.38 989 HIS A C 1
ATOM 7902 O O . HIS A 1 989 ? 16.251 10.695 4.769 1.00 92.38 989 HIS A O 1
ATOM 7908 N N . VAL A 1 990 ? 15.959 11.235 6.931 1.00 95.88 990 VAL A N 1
ATOM 7909 C CA . VAL A 1 990 ? 15.820 12.677 6.711 1.00 95.88 990 VAL A CA 1
ATOM 7910 C C . VAL A 1 990 ? 17.136 13.381 7.031 1.00 95.88 990 VAL A C 1
ATOM 7912 O O . VAL A 1 990 ? 17.617 13.335 8.165 1.00 95.88 990 VAL A O 1
ATOM 7915 N N . SER A 1 991 ? 17.695 14.070 6.040 1.00 96.94 991 SER A N 1
ATOM 7916 C CA . SER A 1 991 ? 18.974 14.782 6.113 1.00 96.94 991 SER A CA 1
ATOM 7917 C C . SER A 1 991 ? 18.979 15.984 5.152 1.00 96.94 991 SER A C 1
ATOM 7919 O O . SER A 1 991 ? 17.921 16.529 4.828 1.00 96.94 991 SER A O 1
ATOM 7921 N N . ALA A 1 992 ? 20.152 16.450 4.722 1.00 97.62 992 ALA A N 1
ATOM 7922 C CA . ALA A 1 992 ? 20.293 17.430 3.649 1.00 97.62 992 ALA A CA 1
ATOM 7923 C C . ALA A 1 992 ? 20.921 16.773 2.415 1.00 97.62 992 ALA A C 1
ATOM 7925 O O . ALA A 1 992 ? 22.140 16.781 2.226 1.00 97.62 992 ALA A O 1
ATOM 7926 N N . TYR A 1 993 ? 20.069 16.218 1.559 1.00 97.31 993 TYR A N 1
ATOM 7927 C CA . TYR A 1 993 ? 20.477 15.615 0.296 1.00 97.31 993 TYR A CA 1
ATOM 7928 C C . TYR A 1 993 ? 20.677 16.702 -0.756 1.00 97.31 993 TYR A C 1
ATOM 7930 O O . TYR A 1 993 ? 19.803 17.555 -0.897 1.00 97.31 993 TYR A O 1
ATOM 7938 N N . PRO A 1 994 ? 21.793 16.731 -1.492 1.00 95.69 994 PRO A N 1
ATOM 7939 C CA . PRO A 1 994 ? 21.986 17.715 -2.541 1.00 95.69 994 PRO A CA 1
ATOM 7940 C C . PRO A 1 994 ? 21.076 17.418 -3.744 1.00 95.69 994 PRO A C 1
ATOM 7942 O O . PRO A 1 994 ? 20.802 16.264 -4.074 1.00 95.69 994 PRO A O 1
ATOM 7945 N N . THR A 1 995 ? 20.605 18.480 -4.389 1.00 93.38 995 THR A N 1
ATOM 7946 C CA . THR A 1 995 ? 19.836 18.459 -5.644 1.00 93.38 995 THR A CA 1
ATOM 7947 C C . THR A 1 995 ? 20.208 19.689 -6.471 1.00 93.38 995 THR A C 1
ATOM 7949 O O . THR A 1 995 ? 20.666 20.688 -5.905 1.00 93.38 995 THR A O 1
ATOM 7952 N N . TRP A 1 996 ? 20.094 19.632 -7.793 1.00 89.81 996 TRP A N 1
ATOM 7953 C CA . TRP A 1 996 ? 20.594 20.678 -8.686 1.00 89.81 996 TRP A CA 1
ATOM 7954 C C . TRP A 1 996 ? 19.511 21.195 -9.621 1.00 89.81 996 TRP A C 1
ATOM 7956 O O . TRP A 1 996 ? 18.888 20.430 -10.352 1.00 89.81 996 TRP A O 1
ATOM 7966 N N . ASP A 1 997 ? 19.354 22.519 -9.644 1.00 83.50 997 ASP A N 1
ATOM 7967 C CA . ASP A 1 997 ? 18.426 23.177 -10.560 1.00 83.50 997 ASP A CA 1
ATOM 7968 C C . ASP A 1 997 ? 18.930 23.236 -12.005 1.00 83.50 997 ASP A C 1
ATOM 7970 O O . ASP A 1 997 ? 20.078 22.897 -12.299 1.00 83.50 997 ASP A O 1
ATOM 7974 N N . THR A 1 998 ? 18.078 23.706 -12.920 1.00 79.81 998 THR A N 1
ATOM 7975 C CA . THR A 1 998 ? 18.422 23.824 -14.348 1.00 79.81 998 THR A CA 1
ATOM 7976 C C . THR A 1 998 ? 19.606 24.765 -14.637 1.00 79.81 998 THR A C 1
ATOM 7978 O O . THR A 1 998 ? 20.250 24.692 -15.685 1.00 79.81 998 THR A O 1
ATOM 7981 N N . TRP A 1 999 ? 19.972 25.628 -13.681 1.00 83.00 999 TRP A N 1
ATOM 7982 C CA . TRP A 1 999 ? 21.173 26.471 -13.740 1.00 83.00 999 TRP A CA 1
ATOM 7983 C C . TRP A 1 999 ? 22.389 25.827 -13.062 1.00 83.00 999 TRP A C 1
ATOM 7985 O O . TRP A 1 999 ? 23.439 26.462 -12.939 1.00 83.00 999 TRP A O 1
ATOM 7995 N N . ARG A 1 1000 ? 22.272 24.558 -12.660 1.00 84.00 1000 ARG A N 1
ATOM 7996 C CA . ARG A 1 1000 ? 23.262 23.767 -11.918 1.00 84.00 1000 ARG A CA 1
ATOM 7997 C C . ARG A 1 1000 ? 23.578 24.328 -10.534 1.00 84.00 1000 ARG A C 1
ATOM 7999 O O . ARG A 1 1000 ? 24.651 24.069 -9.981 1.00 84.00 1000 ARG A O 1
ATOM 8006 N N . THR A 1 1001 ? 22.661 25.092 -9.954 1.00 89.25 1001 THR A N 1
ATOM 8007 C CA . THR A 1 1001 ? 22.804 25.593 -8.589 1.00 89.25 1001 THR A CA 1
ATOM 8008 C C . THR A 1 1001 ? 22.434 24.484 -7.619 1.00 89.25 1001 THR A C 1
ATOM 8010 O O . THR A 1 1001 ? 21.320 23.965 -7.654 1.00 89.25 1001 THR A O 1
ATOM 8013 N N . LYS A 1 1002 ? 23.362 24.140 -6.722 1.00 92.88 1002 LYS A N 1
ATOM 8014 C CA . LYS A 1 1002 ? 23.105 23.157 -5.669 1.00 92.88 1002 LYS A CA 1
ATOM 8015 C C . LYS A 1 1002 ? 22.111 23.713 -4.647 1.00 92.88 1002 LYS A C 1
ATOM 8017 O O . LYS A 1 1002 ? 22.295 24.809 -4.113 1.00 92.88 1002 LYS A O 1
ATOM 8022 N N . ARG A 1 1003 ? 21.099 22.916 -4.350 1.00 94.19 1003 ARG A N 1
ATOM 8023 C CA . ARG A 1 1003 ? 20.101 23.067 -3.293 1.00 94.19 1003 ARG A CA 1
ATOM 8024 C C . ARG A 1 1003 ? 20.127 21.813 -2.424 1.00 94.19 1003 ARG A C 1
ATOM 8026 O O . ARG A 1 1003 ? 20.861 20.871 -2.717 1.00 94.19 1003 ARG A O 1
ATOM 8033 N N . TYR A 1 1004 ? 19.348 21.814 -1.353 1.00 96.81 1004 TYR A N 1
ATOM 8034 C CA . TYR A 1 1004 ? 19.145 20.642 -0.511 1.00 96.81 1004 TYR A CA 1
ATOM 8035 C C . TYR A 1 1004 ? 17.678 20.273 -0.441 1.00 96.81 1004 TYR A C 1
ATOM 8037 O O . TYR A 1 1004 ? 16.831 21.163 -0.463 1.00 96.81 1004 TYR A O 1
ATOM 8045 N N . ARG A 1 1005 ? 17.434 18.978 -0.279 1.00 96.31 1005 ARG A N 1
ATOM 8046 C CA . ARG A 1 1005 ? 16.132 18.352 -0.070 1.00 96.31 1005 ARG A CA 1
ATOM 8047 C C . ARG A 1 1005 ? 16.162 17.394 1.130 1.00 96.31 1005 ARG A C 1
ATOM 8049 O O . ARG A 1 1005 ? 17.260 17.017 1.559 1.00 96.31 1005 ARG A O 1
ATOM 8056 N N . PRO A 1 1006 ? 15.004 17.002 1.692 1.00 96.56 1006 PRO A N 1
ATOM 8057 C CA . PRO A 1 1006 ? 14.970 16.329 2.986 1.00 96.56 1006 PRO A CA 1
ATOM 8058 C C . PRO A 1 1006 ? 15.314 14.843 2.942 1.00 96.56 1006 PRO A C 1
ATOM 8060 O O . PRO A 1 1006 ? 15.860 14.333 3.912 1.00 96.56 1006 PRO A O 1
ATOM 8063 N N . THR A 1 1007 ? 15.013 14.137 1.852 1.00 95.75 1007 THR A N 1
ATOM 8064 C CA . THR A 1 1007 ? 15.194 12.672 1.752 1.00 95.75 1007 THR A CA 1
ATOM 8065 C C . THR A 1 1007 ? 15.913 12.284 0.464 1.00 95.75 1007 THR A C 1
ATOM 8067 O O . THR A 1 1007 ? 15.994 13.107 -0.447 1.00 95.75 1007 THR A O 1
ATOM 8070 N N . ASN A 1 1008 ? 16.428 11.049 0.375 1.00 91.69 1008 ASN A N 1
ATOM 8071 C CA . ASN A 1 1008 ? 17.027 10.536 -0.861 1.00 91.69 1008 ASN A CA 1
ATOM 8072 C C . ASN A 1 1008 ? 15.972 10.136 -1.894 1.00 91.69 1008 ASN A C 1
ATOM 8074 O O . ASN A 1 1008 ? 15.902 10.728 -2.948 1.00 91.69 1008 ASN A O 1
ATOM 8078 N N . GLU A 1 1009 ? 15.147 9.132 -1.620 1.00 87.81 1009 GLU A N 1
ATOM 8079 C CA . GLU A 1 1009 ? 14.129 8.644 -2.570 1.00 87.81 1009 GLU A CA 1
ATOM 8080 C C . GLU A 1 1009 ? 12.774 8.428 -1.870 1.00 87.81 1009 GLU A C 1
ATOM 8082 O O . GLU A 1 1009 ? 11.853 7.854 -2.440 1.00 87.81 1009 GLU A O 1
ATOM 8087 N N . GLY A 1 1010 ? 12.645 8.894 -0.619 1.00 87.50 1010 GLY A N 1
ATOM 8088 C CA . GLY A 1 1010 ? 11.442 8.754 0.213 1.00 87.50 1010 GLY A CA 1
ATOM 8089 C C . GLY A 1 1010 ? 10.418 9.875 0.049 1.00 87.50 1010 GLY A C 1
ATOM 8090 O O . GLY A 1 1010 ? 9.500 9.988 0.857 1.00 87.50 1010 GLY A O 1
ATOM 8091 N N . CYS A 1 1011 ? 10.577 10.729 -0.963 1.00 92.06 1011 CYS A N 1
ATOM 8092 C CA . CYS A 1 1011 ? 9.621 11.781 -1.278 1.00 92.06 1011 CYS A CA 1
ATOM 8093 C C . CYS A 1 1011 ? 9.101 11.623 -2.701 1.00 92.06 1011 CYS A C 1
ATOM 8095 O O . CYS A 1 1011 ? 9.884 11.563 -3.649 1.00 92.06 1011 CYS A O 1
ATOM 8097 N N . LEU A 1 1012 ? 7.781 11.682 -2.852 1.00 89.94 1012 LEU A N 1
ATOM 8098 C CA . LEU A 1 1012 ? 7.095 11.748 -4.140 1.00 89.94 1012 LEU A CA 1
ATOM 8099 C C . LEU A 1 1012 ? 7.587 12.912 -5.025 1.00 89.94 1012 LEU A C 1
ATOM 8101 O O . LEU A 1 1012 ? 7.646 12.785 -6.247 1.00 89.94 1012 LEU A O 1
ATOM 8105 N N . MET A 1 1013 ? 8.023 14.027 -4.422 1.00 90.25 1013 MET A N 1
ATOM 8106 C CA . MET A 1 1013 ? 8.597 15.170 -5.153 1.00 90.25 1013 MET A CA 1
ATOM 8107 C C . MET A 1 1013 ? 9.955 14.862 -5.801 1.00 90.25 1013 MET A C 1
ATOM 8109 O O . MET A 1 1013 ? 10.419 15.616 -6.659 1.00 90.25 1013 MET A O 1
ATOM 8113 N N . ARG A 1 1014 ? 10.615 13.775 -5.379 1.00 89.69 1014 ARG A N 1
ATOM 8114 C CA . ARG A 1 1014 ? 11.843 13.251 -5.985 1.00 89.69 1014 ARG A CA 1
ATOM 8115 C C . ARG A 1 1014 ? 11.524 12.111 -6.930 1.00 89.69 1014 ARG A C 1
ATOM 8117 O O . ARG A 1 1014 ? 11.913 12.141 -8.090 1.00 89.69 1014 ARG A O 1
ATOM 8124 N N . ASN A 1 1015 ? 10.877 11.094 -6.379 1.00 85.75 1015 ASN A N 1
ATOM 8125 C CA . ASN A 1 1015 ? 10.599 9.844 -7.044 1.00 85.75 1015 ASN A CA 1
ATOM 8126 C C . ASN A 1 1015 ? 9.093 9.723 -7.190 1.00 85.75 1015 ASN A C 1
ATOM 8128 O O . ASN A 1 1015 ? 8.403 9.329 -6.254 1.00 85.75 1015 ASN A O 1
ATOM 8132 N N . MET A 1 1016 ? 8.587 10.047 -8.374 1.00 81.88 1016 MET A N 1
ATOM 8133 C CA . MET A 1 1016 ? 7.148 10.031 -8.635 1.00 81.88 1016 MET A CA 1
ATOM 8134 C C . MET A 1 1016 ? 6.550 8.619 -8.523 1.00 81.88 1016 MET A C 1
ATOM 8136 O O . MET A 1 1016 ? 5.357 8.479 -8.278 1.00 81.88 1016 MET A O 1
ATOM 8140 N N . THR A 1 1017 ? 7.364 7.560 -8.638 1.00 76.31 1017 THR A N 1
ATOM 8141 C CA . THR A 1 1017 ? 6.898 6.181 -8.398 1.00 76.31 1017 THR A CA 1
ATOM 8142 C C . THR A 1 1017 ? 6.648 5.895 -6.913 1.00 76.31 1017 THR A C 1
ATOM 8144 O O . THR A 1 1017 ? 5.959 4.934 -6.572 1.00 76.31 1017 THR A O 1
ATOM 8147 N N . HIS A 1 1018 ? 7.168 6.738 -6.014 1.00 80.62 1018 HIS A N 1
ATOM 8148 C CA . HIS A 1 1018 ? 6.872 6.681 -4.591 1.00 80.62 1018 HIS A CA 1
ATOM 8149 C C . HIS A 1 1018 ? 5.465 7.227 -4.315 1.00 80.62 1018 HIS A C 1
ATOM 8151 O O . HIS A 1 1018 ? 5.050 8.234 -4.878 1.00 80.62 1018 HIS A O 1
ATOM 8157 N N . ASN A 1 1019 ? 4.720 6.589 -3.412 1.00 82.94 1019 ASN A N 1
ATOM 8158 C CA . ASN A 1 1019 ? 3.324 6.937 -3.119 1.00 82.94 1019 ASN A CA 1
ATOM 8159 C C . ASN A 1 1019 ? 3.149 7.780 -1.842 1.00 82.94 1019 ASN A C 1
ATOM 8161 O O . ASN A 1 1019 ? 2.030 7.902 -1.334 1.00 82.94 1019 ASN A O 1
ATOM 8165 N N . ARG A 1 1020 ? 4.234 8.342 -1.298 1.00 86.75 1020 ARG A N 1
ATOM 8166 C CA . ARG A 1 1020 ? 4.223 9.160 -0.077 1.00 86.75 1020 ARG A CA 1
ATOM 8167 C C . ARG A 1 1020 ? 5.102 10.391 -0.221 1.00 86.75 1020 ARG A C 1
ATOM 8169 O O . ARG A 1 1020 ? 6.168 10.358 -0.834 1.00 86.75 1020 ARG A O 1
ATOM 8176 N N . PHE A 1 1021 ? 4.655 11.475 0.389 1.00 92.38 1021 PHE A N 1
ATOM 8177 C CA . PHE A 1 1021 ? 5.478 12.653 0.610 1.00 92.38 1021 PHE A CA 1
ATOM 8178 C C . PHE A 1 1021 ? 6.433 12.403 1.774 1.00 92.38 1021 PHE A C 1
ATOM 8180 O O . PHE A 1 1021 ? 6.094 11.668 2.702 1.00 92.38 1021 PHE A O 1
ATOM 8187 N N . CYS A 1 1022 ? 7.608 13.034 1.755 1.00 93.62 1022 CYS A N 1
ATOM 8188 C CA . CYS A 1 1022 ? 8.464 12.995 2.934 1.00 93.62 1022 CYS A CA 1
ATOM 8189 C C . CYS A 1 1022 ? 7.792 13.731 4.109 1.00 93.62 1022 CYS A C 1
ATOM 8191 O O . CYS A 1 1022 ? 6.966 14.623 3.877 1.00 93.62 1022 CYS A O 1
ATOM 8193 N N . PRO A 1 1023 ? 8.188 13.447 5.363 1.00 94.94 1023 PRO A N 1
ATOM 8194 C CA . PRO A 1 1023 ? 7.550 14.052 6.531 1.00 94.94 1023 PRO A CA 1
ATOM 8195 C C . PRO A 1 1023 ? 7.552 15.589 6.538 1.00 94.94 1023 PRO A C 1
ATOM 8197 O O . PRO A 1 1023 ? 6.644 16.216 7.068 1.00 94.94 1023 PRO A O 1
ATOM 8200 N N . VAL A 1 1024 ? 8.538 16.212 5.887 1.00 95.50 1024 VAL A N 1
ATOM 8201 C CA . VAL A 1 1024 ? 8.641 17.674 5.750 1.00 95.50 1024 VAL A CA 1
ATOM 8202 C C . VAL A 1 1024 ? 7.555 18.239 4.838 1.00 95.50 1024 VAL A C 1
ATOM 8204 O O . VAL A 1 1024 ? 6.911 19.231 5.169 1.00 95.50 1024 VAL A O 1
ATOM 8207 N N . CYS A 1 1025 ? 7.337 17.603 3.686 1.00 95.25 1025 CYS A N 1
ATOM 8208 C CA . CYS A 1 1025 ? 6.252 17.960 2.778 1.00 95.25 1025 CYS A CA 1
ATOM 8209 C C . CYS A 1 1025 ? 4.888 17.692 3.426 1.00 95.25 1025 CYS A C 1
ATOM 8211 O O . CYS A 1 1025 ? 3.971 18.491 3.251 1.00 95.25 1025 CYS A O 1
ATOM 8213 N N . GLN A 1 1026 ? 4.766 16.606 4.201 1.00 95.00 1026 GLN A N 1
ATOM 8214 C CA . GLN A 1 1026 ? 3.540 16.278 4.931 1.00 95.00 1026 GLN A CA 1
ATOM 8215 C C . GLN A 1 1026 ? 3.188 17.326 5.997 1.00 95.00 1026 GLN A C 1
ATOM 8217 O O . GLN A 1 1026 ? 2.050 17.795 6.054 1.00 95.00 1026 GLN A O 1
ATOM 8222 N N . GLU A 1 1027 ? 4.169 17.742 6.801 1.00 95.31 1027 GLU A N 1
ATOM 8223 C CA . GLU A 1 1027 ? 4.013 18.831 7.772 1.00 95.31 1027 GLU A CA 1
ATOM 8224 C C . GLU A 1 1027 ? 3.641 20.148 7.073 1.00 95.31 1027 GLU A C 1
ATOM 8226 O O . GLU A 1 1027 ? 2.754 20.874 7.524 1.00 95.31 1027 GLU A O 1
ATOM 8231 N N . GLY A 1 1028 ? 4.275 20.439 5.932 1.00 94.00 1028 GLY A N 1
ATOM 8232 C CA . GLY A 1 1028 ? 3.957 21.611 5.119 1.00 94.00 1028 GLY A CA 1
ATOM 8233 C C . GLY A 1 1028 ? 2.523 21.608 4.582 1.00 94.00 1028 GLY A C 1
ATOM 8234 O O . GLY A 1 1028 ? 1.877 22.655 4.593 1.00 94.00 1028 GLY A O 1
ATOM 8235 N N . MET A 1 1029 ? 2.003 20.450 4.162 1.00 94.88 1029 MET A N 1
ATOM 8236 C CA . MET A 1 1029 ? 0.601 20.300 3.753 1.00 94.88 1029 MET A CA 1
ATOM 8237 C C . MET A 1 1029 ? -0.354 20.576 4.915 1.00 94.88 1029 MET A C 1
ATOM 8239 O O . MET A 1 1029 ? -1.265 21.386 4.762 1.00 94.88 1029 MET A O 1
ATOM 8243 N N . TRP A 1 1030 ? -0.109 19.999 6.099 1.00 95.31 1030 TRP A N 1
ATOM 8244 C CA . TRP A 1 1030 ? -0.897 20.318 7.298 1.00 95.31 1030 TRP A CA 1
ATOM 8245 C C . TRP A 1 1030 ? -0.893 21.815 7.595 1.00 95.31 1030 TRP A C 1
ATOM 8247 O O . TRP A 1 1030 ? -1.950 22.408 7.813 1.00 95.31 1030 TRP A O 1
ATOM 8257 N N . ALA A 1 1031 ? 0.284 22.440 7.547 1.00 92.38 1031 ALA A N 1
ATOM 8258 C CA . ALA A 1 1031 ? 0.418 23.869 7.762 1.00 92.38 1031 ALA A CA 1
ATOM 8259 C C . ALA A 1 1031 ? -0.353 24.685 6.715 1.00 92.38 1031 ALA A C 1
ATOM 8261 O O . ALA A 1 1031 ? -0.954 25.686 7.082 1.00 92.38 1031 ALA A O 1
ATOM 8262 N N . GLN A 1 1032 ? -0.359 24.289 5.439 1.00 90.81 1032 GLN A N 1
ATOM 8263 C CA . GLN A 1 1032 ? -1.083 25.012 4.392 1.00 90.81 1032 GLN A CA 1
ATOM 8264 C C . GLN A 1 1032 ? -2.602 24.832 4.507 1.00 90.81 1032 GLN A C 1
ATOM 8266 O O . GLN A 1 1032 ? -3.337 25.811 4.393 1.00 90.81 1032 GLN A O 1
ATOM 8271 N N . PHE A 1 1033 ? -3.090 23.622 4.778 1.00 93.44 1033 PHE A N 1
ATOM 8272 C CA . PHE A 1 1033 ? -4.528 23.369 4.888 1.00 93.44 1033 PHE A CA 1
ATOM 8273 C C . PHE A 1 1033 ? -5.132 24.023 6.133 1.00 93.44 1033 PHE A C 1
ATOM 8275 O O . PHE A 1 1033 ? -6.143 24.720 6.046 1.00 93.44 1033 PHE A O 1
ATOM 8282 N N . LEU A 1 1034 ? -4.479 23.891 7.291 1.00 92.56 1034 LEU A N 1
ATOM 8283 C CA . LEU A 1 1034 ? -4.985 24.438 8.553 1.00 92.56 1034 LEU A CA 1
ATOM 8284 C C . LEU A 1 1034 ? -4.941 25.976 8.621 1.00 92.56 1034 LEU A C 1
ATOM 8286 O O . LEU A 1 1034 ? -5.529 26.567 9.525 1.00 92.56 1034 LEU A O 1
ATOM 8290 N N . GLU A 1 1035 ? -4.307 26.656 7.658 1.00 89.12 1035 GLU A N 1
ATOM 8291 C CA . GLU A 1 1035 ? -4.451 28.109 7.512 1.00 89.12 1035 GLU A CA 1
ATOM 8292 C C . GLU A 1 1035 ? -5.862 28.535 7.110 1.00 89.12 1035 GLU A C 1
ATOM 8294 O O . GLU A 1 1035 ? -6.283 29.619 7.508 1.00 89.12 1035 GLU A O 1
ATOM 8299 N N . ARG A 1 1036 ? -6.572 27.737 6.306 1.00 86.44 1036 ARG A N 1
ATOM 8300 C CA . ARG A 1 1036 ? -7.945 28.037 5.859 1.00 86.44 1036 ARG A CA 1
ATOM 8301 C C . ARG A 1 1036 ? -8.993 27.258 6.645 1.00 86.44 1036 ARG A C 1
ATOM 8303 O O . ARG A 1 1036 ? -10.122 27.722 6.759 1.00 86.44 1036 ARG A O 1
ATOM 8310 N N . ILE A 1 1037 ? -8.608 26.106 7.190 1.00 90.31 1037 ILE A N 1
ATOM 8311 C CA . ILE A 1 1037 ? -9.515 25.148 7.818 1.00 90.31 1037 ILE A CA 1
ATOM 8312 C C . ILE A 1 1037 ? -9.450 25.256 9.338 1.00 90.31 1037 ILE A C 1
ATOM 8314 O O . ILE A 1 1037 ? -8.368 25.292 9.920 1.00 90.31 1037 ILE A O 1
ATOM 8318 N N . SER A 1 1038 ? -10.614 25.276 9.981 1.00 91.12 1038 SER A N 1
ATOM 8319 C CA . SER A 1 1038 ? -10.805 25.110 11.422 1.00 91.12 1038 SER A CA 1
ATOM 8320 C C . SER A 1 1038 ? -10.945 23.626 11.766 1.00 91.12 1038 SER A C 1
ATOM 8322 O O . SER A 1 1038 ? -11.589 22.874 11.038 1.00 91.12 1038 SER A O 1
ATOM 8324 N N . LEU A 1 1039 ? -10.405 23.205 12.914 1.00 94.56 1039 LEU A N 1
ATOM 8325 C CA . LEU A 1 1039 ? -10.653 21.858 13.445 1.00 94.56 1039 LEU A CA 1
ATOM 8326 C C . LEU A 1 1039 ? -12.105 21.672 13.910 1.00 94.56 1039 LEU A C 1
ATOM 8328 O O . LEU A 1 1039 ? -12.560 20.539 14.025 1.00 94.56 1039 LEU A O 1
ATOM 8332 N N . ILE A 1 1040 ? -12.812 22.771 14.189 1.00 93.75 1040 ILE A N 1
ATOM 8333 C CA . ILE A 1 1040 ? -14.209 22.802 14.634 1.00 93.75 1040 ILE A CA 1
ATOM 8334 C C . ILE A 1 1040 ? -15.087 23.198 13.444 1.00 93.75 1040 ILE A C 1
ATOM 8336 O O . ILE A 1 1040 ? -14.895 24.283 12.890 1.00 93.75 1040 ILE A O 1
ATOM 8340 N N . ASP A 1 1041 ? -16.037 22.335 13.093 1.00 91.50 1041 ASP A N 1
ATOM 8341 C CA . ASP A 1 1041 ? -17.060 22.587 12.077 1.00 91.50 1041 ASP A CA 1
ATOM 8342 C C . ASP A 1 1041 ? -18.216 23.406 12.666 1.00 91.50 1041 ASP A C 1
ATOM 8344 O O . ASP A 1 1041 ? -18.598 24.434 12.108 1.00 91.50 1041 ASP A O 1
ATOM 8348 N N . GLU A 1 1042 ? -18.737 22.997 13.826 1.00 92.88 1042 GLU A N 1
ATOM 8349 C CA . GLU A 1 1042 ? -19.865 23.659 14.486 1.00 92.88 1042 GLU A CA 1
ATOM 8350 C C . GLU A 1 1042 ? -19.841 23.447 16.011 1.00 92.88 1042 GLU A C 1
ATOM 8352 O O . GLU A 1 1042 ? -19.311 22.458 16.517 1.00 92.88 1042 GLU A O 1
ATOM 8357 N N . VAL A 1 1043 ? -20.443 24.378 16.761 1.00 94.38 1043 VAL A N 1
ATOM 8358 C CA . VAL A 1 1043 ? -20.826 24.166 18.165 1.00 94.38 1043 VAL A CA 1
ATOM 8359 C C . VAL A 1 1043 ? -22.344 24.278 18.278 1.00 94.38 1043 VAL A C 1
ATOM 8361 O O . VAL A 1 1043 ? -22.902 25.375 18.204 1.00 94.38 1043 VAL A O 1
ATOM 8364 N N . ALA A 1 1044 ? -23.010 23.145 18.482 1.00 94.69 1044 ALA A N 1
ATOM 8365 C CA . ALA A 1 1044 ? -24.458 23.059 18.580 1.00 94.69 1044 ALA A CA 1
ATOM 8366 C C . ALA A 1 1044 ? -24.907 23.143 20.046 1.00 94.69 1044 ALA A C 1
ATOM 8368 O O . ALA A 1 1044 ? -24.543 22.308 20.873 1.00 94.69 1044 ALA A O 1
ATOM 8369 N N . VAL A 1 1045 ? -25.729 24.145 20.376 1.00 93.00 1045 VAL A N 1
ATOM 8370 C CA . VAL A 1 1045 ? -26.325 24.311 21.713 1.00 93.00 1045 VAL A CA 1
ATOM 8371 C C . VAL A 1 1045 ? -27.782 23.862 21.680 1.00 93.00 1045 VAL A C 1
ATOM 8373 O O . VAL A 1 1045 ? -28.600 24.419 20.944 1.00 93.00 1045 VAL A O 1
ATOM 8376 N N . SER A 1 1046 ? -28.131 22.880 22.510 1.00 90.56 1046 SER A N 1
ATOM 8377 C CA . SER A 1 1046 ? -29.491 22.356 22.579 1.00 90.56 1046 SER A CA 1
ATOM 8378 C C . SER A 1 1046 ? -30.492 23.404 23.076 1.00 90.56 1046 SER A C 1
ATOM 8380 O O . SER A 1 1046 ? -30.295 24.117 24.068 1.00 90.56 1046 SER A O 1
ATOM 8382 N N . ASN A 1 1047 ? -31.643 23.456 22.403 1.00 86.19 1047 ASN A N 1
ATOM 8383 C CA . ASN A 1 1047 ? -32.771 24.280 22.830 1.00 86.19 1047 ASN A CA 1
ATOM 8384 C C . ASN A 1 1047 ? -33.467 23.720 24.083 1.00 86.19 1047 ASN A C 1
ATOM 8386 O O . ASN A 1 1047 ? -34.197 24.463 24.746 1.00 86.19 1047 ASN A O 1
ATOM 8390 N N . ALA A 1 1048 ? -33.244 22.445 24.417 1.00 82.81 1048 ALA A N 1
ATOM 8391 C CA . ALA A 1 1048 ? -33.801 21.799 25.598 1.00 82.81 1048 ALA A CA 1
ATOM 8392 C C . ALA A 1 1048 ? -32.921 22.043 26.834 1.00 82.81 1048 ALA A C 1
ATOM 8394 O O . ALA A 1 1048 ? -31.699 21.938 26.770 1.00 82.81 1048 ALA A O 1
ATOM 8395 N N . THR A 1 1049 ? -33.561 22.349 27.963 1.00 85.50 1049 THR A N 1
ATOM 8396 C CA . THR A 1 1049 ? -32.896 22.513 29.262 1.00 85.50 1049 THR A CA 1
ATOM 8397 C C . THR A 1 1049 ? -33.121 21.262 30.107 1.00 85.50 1049 THR A C 1
ATOM 8399 O O . THR A 1 1049 ? -34.264 20.834 30.295 1.00 85.50 1049 THR A O 1
ATOM 8402 N N . SER A 1 1050 ? -32.036 20.688 30.618 1.00 83.44 1050 SER A N 1
ATOM 8403 C CA . SER A 1 1050 ? -32.029 19.555 31.542 1.00 83.44 1050 SER A CA 1
ATOM 8404 C C . SER A 1 1050 ? -32.635 19.934 32.896 1.00 83.44 1050 SER A C 1
ATOM 8406 O O . SER A 1 1050 ? -32.724 21.106 33.268 1.00 83.44 1050 SER A O 1
ATOM 8408 N N . SER A 1 1051 ? -33.064 18.934 33.672 1.00 79.06 1051 SER A N 1
ATOM 8409 C CA . SER A 1 1051 ? -33.707 19.148 34.980 1.00 79.06 1051 SER A CA 1
ATOM 8410 C C . SER A 1 1051 ? -32.816 19.844 36.018 1.00 79.06 1051 SER A C 1
ATOM 8412 O O . SER A 1 1051 ? -33.330 20.351 37.013 1.00 79.06 1051 SER A O 1
ATOM 8414 N N . ASP A 1 1052 ? -31.502 19.856 35.800 1.00 81.94 1052 ASP A N 1
ATOM 8415 C CA . ASP A 1 1052 ? -30.491 20.534 36.616 1.00 81.94 1052 ASP A CA 1
ATOM 8416 C C . ASP A 1 1052 ? -30.149 21.958 36.123 1.00 81.94 1052 ASP A C 1
ATOM 8418 O O . ASP A 1 1052 ? -29.325 22.631 36.736 1.00 81.94 1052 ASP A O 1
ATOM 8422 N N . GLY A 1 1053 ? -30.804 22.447 35.062 1.00 81.31 1053 GLY A N 1
ATOM 8423 C CA . GLY A 1 1053 ? -30.579 23.780 34.493 1.00 81.31 1053 GLY A CA 1
ATOM 8424 C C . GLY A 1 1053 ? -29.449 23.858 33.461 1.00 81.31 1053 GLY A C 1
ATOM 8425 O O . GLY A 1 1053 ? -29.154 24.951 32.980 1.00 81.31 1053 GLY A O 1
ATOM 8426 N N . THR A 1 1054 ? -28.831 22.730 33.103 1.00 91.38 1054 THR A N 1
ATOM 8427 C CA . THR A 1 1054 ? -27.822 22.659 32.036 1.00 91.38 1054 THR A CA 1
ATOM 8428 C C . THR A 1 1054 ? -28.460 22.482 30.654 1.00 91.38 1054 THR A C 1
ATOM 8430 O O . THR A 1 1054 ? -29.632 22.117 30.531 1.00 91.38 1054 THR A O 1
ATOM 8433 N N . ARG A 1 1055 ? -27.704 22.763 29.591 1.00 93.00 1055 ARG A N 1
ATOM 8434 C CA . ARG A 1 1055 ? -28.059 22.446 28.202 1.00 93.00 1055 ARG A CA 1
ATOM 8435 C C . ARG A 1 1055 ? -26.978 21.555 27.611 1.00 93.00 1055 ARG A C 1
ATOM 8437 O O . ARG A 1 1055 ? -25.795 21.779 27.858 1.00 93.00 1055 ARG A O 1
ATOM 8444 N N . GLU A 1 1056 ? -27.387 20.581 26.811 1.00 95.38 1056 GLU A N 1
ATOM 8445 C CA . GLU A 1 1056 ? -26.446 19.787 26.024 1.00 95.38 1056 GLU A CA 1
ATOM 8446 C C . GLU A 1 1056 ? -25.770 20.688 24.982 1.00 95.38 1056 GLU A C 1
ATOM 8448 O O . GLU A 1 1056 ? -26.440 21.444 24.271 1.00 95.38 1056 GLU A O 1
ATOM 8453 N N . VAL A 1 1057 ? -24.444 20.633 24.922 1.00 95.81 1057 VAL A N 1
ATOM 8454 C CA . VAL A 1 1057 ? -23.619 21.325 23.935 1.00 95.81 1057 VAL A CA 1
ATOM 8455 C C . VAL A 1 1057 ? -22.741 20.287 23.256 1.00 95.81 1057 VAL A C 1
ATOM 8457 O O . VAL A 1 1057 ? -22.000 19.578 23.935 1.00 95.81 1057 VAL A O 1
ATOM 8460 N N . ALA A 1 1058 ? -22.817 20.213 21.931 1.00 96.38 1058 ALA A N 1
ATOM 8461 C CA . ALA A 1 1058 ? -21.997 19.331 21.113 1.00 96.38 1058 ALA A CA 1
ATOM 8462 C C . ALA A 1 1058 ? -21.009 20.153 20.280 1.00 96.38 1058 ALA A C 1
ATOM 8464 O O . ALA A 1 1058 ? -21.390 21.156 19.678 1.00 96.38 1058 ALA A O 1
ATOM 8465 N N . VAL A 1 1059 ? -19.746 19.731 20.246 1.00 96.06 1059 VAL A N 1
ATOM 8466 C CA . VAL A 1 1059 ? -18.743 20.258 19.314 1.00 96.06 1059 VAL A CA 1
ATOM 8467 C C . VAL A 1 1059 ? -18.560 19.263 18.172 1.00 96.06 1059 VAL A C 1
ATOM 8469 O O . VAL A 1 1059 ? -18.177 18.112 18.382 1.00 96.06 1059 VAL A O 1
ATOM 8472 N N . GLU A 1 1060 ? -18.848 19.707 16.954 1.00 94.88 1060 GLU A N 1
ATOM 8473 C CA . GLU A 1 1060 ? -18.557 18.963 15.736 1.00 94.88 1060 GLU A CA 1
ATOM 8474 C C . GLU A 1 1060 ? -17.182 19.372 15.219 1.00 94.88 1060 GLU A C 1
ATOM 8476 O O . GLU A 1 1060 ? -16.877 20.557 15.077 1.00 94.88 1060 GLU A O 1
ATOM 8481 N N . THR A 1 1061 ? -16.333 18.387 14.948 1.00 95.00 1061 THR A N 1
ATOM 8482 C CA . THR A 1 1061 ? -14.968 18.601 14.469 1.00 95.00 1061 THR A CA 1
ATOM 8483 C C . THR A 1 1061 ? -14.732 17.876 13.155 1.00 95.00 1061 THR A C 1
ATOM 8485 O O . THR A 1 1061 ? -15.464 16.937 12.805 1.00 95.00 1061 THR A O 1
ATOM 8488 N N . LEU A 1 1062 ? -13.623 18.230 12.499 1.00 94.00 1062 LEU A N 1
ATOM 8489 C CA . LEU A 1 1062 ? -13.031 17.389 11.465 1.00 94.00 1062 LEU A CA 1
ATOM 8490 C C . LEU A 1 1062 ? -12.919 15.948 11.975 1.00 94.00 1062 LEU A C 1
ATOM 8492 O O . LEU A 1 1062 ? -12.622 15.704 13.151 1.00 94.00 1062 LEU A O 1
ATOM 8496 N N . LYS A 1 1063 ? -13.141 14.985 11.080 1.00 93.50 1063 LYS A N 1
ATOM 8497 C CA . LYS A 1 1063 ? -13.066 13.550 11.386 1.00 93.50 1063 LYS A CA 1
ATOM 8498 C C . LYS A 1 1063 ? -11.606 13.090 11.446 1.00 93.50 1063 LYS A C 1
ATOM 8500 O O . LYS A 1 1063 ? -11.157 12.348 10.583 1.00 93.50 1063 LYS A O 1
ATOM 8505 N N . LEU A 1 1064 ? -10.868 13.600 12.434 1.00 92.75 1064 LEU A N 1
ATOM 8506 C CA . LEU A 1 1064 ? -9.443 13.363 12.700 1.00 92.75 1064 LEU A CA 1
ATOM 8507 C C . LEU A 1 1064 ? -9.248 12.641 14.042 1.00 92.75 1064 LEU A C 1
ATOM 8509 O O . LEU A 1 1064 ? -10.163 12.573 14.865 1.00 92.75 1064 LEU A O 1
ATOM 8513 N N . GLY A 1 1065 ? -8.052 12.101 14.275 1.00 90.75 1065 GLY A N 1
ATOM 8514 C CA . GLY A 1 1065 ? -7.712 11.343 15.473 1.00 90.75 1065 GLY A CA 1
ATOM 8515 C C . GLY A 1 1065 ? -8.652 10.157 15.677 1.00 90.75 1065 GLY A C 1
ATOM 8516 O O . GLY A 1 1065 ? -8.940 9.397 14.754 1.00 90.75 1065 GLY A O 1
ATOM 8517 N N . GLN A 1 1066 ? -9.203 10.056 16.882 1.00 90.50 1066 GLN A N 1
ATOM 8518 C CA . GLN A 1 1066 ? -10.188 9.045 17.268 1.00 90.50 1066 GLN A CA 1
ATOM 8519 C C . GLN A 1 1066 ? -11.532 9.140 16.525 1.00 90.50 1066 GLN A C 1
ATOM 8521 O O . GLN A 1 1066 ? -12.368 8.257 16.679 1.00 90.50 1066 GLN A O 1
ATOM 8526 N N . LEU A 1 1067 ? -11.773 10.209 15.757 1.00 92.00 1067 LEU A N 1
ATOM 8527 C CA . LEU A 1 1067 ? -12.992 10.383 14.960 1.00 92.00 1067 LEU A CA 1
ATOM 8528 C C . LEU A 1 1067 ? -12.806 10.019 13.490 1.00 92.00 1067 LEU A C 1
ATOM 8530 O O . LEU A 1 1067 ? -13.747 10.179 12.704 1.00 92.00 1067 LEU A O 1
ATOM 8534 N N . ARG A 1 1068 ? -11.606 9.577 13.095 1.00 87.75 1068 ARG A N 1
ATOM 8535 C CA . ARG A 1 1068 ? -11.403 9.055 11.749 1.00 87.75 1068 ARG A CA 1
ATOM 8536 C C . ARG A 1 1068 ? -12.330 7.881 11.505 1.00 87.75 1068 ARG A C 1
ATOM 8538 O O . ARG A 1 1068 ? -12.734 7.156 12.412 1.00 87.75 1068 ARG A O 1
ATOM 8545 N N . ALA A 1 1069 ? -12.637 7.688 10.230 1.00 78.50 1069 ALA A N 1
ATOM 8546 C CA . ALA A 1 1069 ? -13.136 6.402 9.814 1.00 78.50 1069 ALA A CA 1
ATOM 8547 C C . ALA A 1 1069 ? -12.171 5.305 10.282 1.00 78.50 1069 ALA A C 1
ATOM 8549 O O . ALA A 1 1069 ? -10.963 5.568 10.254 1.00 78.50 1069 ALA A O 1
ATOM 8550 N N . PRO A 1 1070 ? -12.649 4.104 10.657 1.00 73.56 1070 PRO A N 1
ATOM 8551 C CA . PRO A 1 1070 ? -11.735 3.005 10.910 1.00 73.56 1070 PRO A CA 1
ATOM 8552 C C . PRO A 1 1070 ? -10.884 2.735 9.667 1.00 73.56 1070 PRO A C 1
ATOM 8554 O O . PRO A 1 1070 ? -11.135 3.384 8.678 1.00 73.56 1070 PRO A O 1
ATOM 8557 N N . GLY A 1 1071 ? -9.826 1.928 9.691 1.00 68.06 1071 GLY A N 1
ATOM 8558 C CA . GLY A 1 1071 ? -8.802 1.752 8.627 1.00 68.06 1071 GLY A CA 1
ATOM 8559 C C . GLY A 1 1071 ? -8.198 3.001 7.934 1.00 68.06 1071 GLY A C 1
ATOM 8560 O O . GLY A 1 1071 ? -7.302 2.849 7.100 1.00 68.06 1071 GLY A O 1
ATOM 8561 N N . ASN A 1 1072 ? -8.630 4.216 8.277 1.00 73.44 1072 ASN A N 1
ATOM 8562 C CA . ASN A 1 1072 ? -8.022 5.497 7.932 1.00 73.44 1072 ASN A CA 1
ATOM 8563 C C . ASN A 1 1072 ? -7.255 6.088 9.125 1.00 73.44 1072 ASN A C 1
ATOM 8565 O O . ASN A 1 1072 ? -6.777 7.218 9.034 1.00 73.44 1072 ASN A O 1
ATOM 8569 N N . GLU A 1 1073 ? -7.134 5.359 10.239 1.00 85.62 1073 GLU A N 1
ATOM 8570 C CA . GLU A 1 1073 ? -6.492 5.832 11.461 1.00 85.62 1073 GLU A CA 1
ATOM 8571 C C . GLU A 1 1073 ? -5.010 6.157 11.223 1.00 85.62 1073 GLU A C 1
ATOM 8573 O O . GLU A 1 1073 ? -4.283 5.457 10.508 1.00 85.62 1073 GLU A O 1
ATOM 8578 N N . VAL A 1 1074 ? -4.540 7.226 11.867 1.00 80.56 1074 VAL A N 1
ATOM 8579 C CA . VAL A 1 1074 ? -3.133 7.631 11.857 1.00 80.56 1074 VAL A CA 1
ATOM 8580 C C . VAL A 1 1074 ? -2.563 7.365 13.248 1.00 80.56 1074 VAL A C 1
ATOM 8582 O O . VAL A 1 1074 ? -2.979 7.967 14.234 1.00 80.56 1074 VAL A O 1
ATOM 8585 N N . SER A 1 1075 ? -1.617 6.427 13.346 1.00 85.75 1075 SER A N 1
ATOM 8586 C CA . SER A 1 1075 ? -1.038 6.006 14.629 1.00 85.75 1075 SER A CA 1
ATOM 8587 C C . SER A 1 1075 ? -0.404 7.179 15.381 1.00 85.75 1075 SER A C 1
ATOM 8589 O O . SER A 1 1075 ? 0.572 7.755 14.913 1.00 85.75 1075 SER A O 1
ATOM 8591 N N . GLY A 1 1076 ? -0.897 7.477 16.585 1.00 87.56 1076 GLY A N 1
ATOM 8592 C CA . GLY A 1 1076 ? -0.415 8.590 17.411 1.00 87.56 1076 GLY A CA 1
ATOM 8593 C C . GLY A 1 1076 ? -1.105 9.929 17.137 1.00 87.56 1076 GLY A C 1
ATOM 8594 O O . GLY A 1 1076 ? -0.700 10.933 17.723 1.00 87.56 1076 GLY A O 1
ATOM 8595 N N . GLU A 1 1077 ? -2.125 9.951 16.273 1.00 94.31 1077 GLU A N 1
ATOM 8596 C CA . GLU A 1 1077 ? -2.995 11.107 16.068 1.00 94.31 1077 GLU A CA 1
ATOM 8597 C C . GLU A 1 1077 ? -4.188 11.094 17.042 1.00 94.31 1077 GLU A C 1
ATOM 8599 O O . GLU A 1 1077 ? -4.814 10.055 17.252 1.00 94.31 1077 GLU A O 1
ATOM 8604 N N . SER A 1 1078 ? -4.527 12.242 17.629 1.00 95.19 1078 SER A N 1
ATOM 8605 C CA . SER A 1 1078 ? -5.692 12.406 18.508 1.00 95.19 1078 SER A CA 1
ATOM 8606 C C . SER A 1 1078 ? -6.213 13.843 18.499 1.00 95.19 1078 SER A C 1
ATOM 8608 O O . SER A 1 1078 ? -5.451 14.787 18.293 1.00 95.19 1078 SER A O 1
ATOM 8610 N N . LEU A 1 1079 ? -7.506 14.015 18.771 1.00 96.12 1079 LEU A N 1
ATOM 8611 C CA . LEU A 1 1079 ? -8.116 15.311 19.062 1.00 96.12 1079 LEU A CA 1
ATOM 8612 C C . LEU A 1 1079 ? -8.301 15.459 20.573 1.00 96.12 1079 LEU A C 1
ATOM 8614 O O . LEU A 1 1079 ? -9.029 14.680 21.184 1.00 96.12 1079 LEU A O 1
ATOM 8618 N N . GLU A 1 1080 ? -7.662 16.464 21.157 1.00 97.12 1080 GLU A N 1
ATOM 8619 C CA . GLU A 1 1080 ? -7.804 16.823 22.569 1.00 97.12 1080 GLU A CA 1
ATOM 8620 C C . GLU A 1 1080 ? -8.834 17.955 22.697 1.00 97.12 1080 GLU A C 1
ATOM 8622 O O . GLU A 1 1080 ? -8.721 18.977 22.012 1.00 97.12 1080 GLU A O 1
ATOM 8627 N N . VAL A 1 1081 ? -9.843 17.790 23.559 1.00 97.31 1081 VAL A N 1
ATOM 8628 C CA . VAL A 1 1081 ? -10.952 18.753 23.713 1.00 97.31 1081 VAL A CA 1
ATOM 8629 C C . VAL A 1 1081 ? -10.955 19.339 25.120 1.00 97.31 1081 VAL A C 1
ATOM 8631 O O . VAL A 1 1081 ? -11.028 18.618 26.114 1.00 97.31 1081 VAL A O 1
ATOM 8634 N N . ARG A 1 1082 ? -10.916 20.670 25.226 1.00 97.69 1082 ARG A N 1
ATOM 8635 C CA . ARG A 1 1082 ? -10.973 21.397 26.503 1.00 97.69 1082 ARG A CA 1
ATOM 8636 C C . ARG A 1 1082 ? -12.112 22.404 26.506 1.00 97.69 1082 ARG A C 1
ATOM 8638 O O . ARG A 1 1082 ? -12.290 23.152 25.549 1.00 97.69 1082 ARG A O 1
ATOM 8645 N N . TRP A 1 1083 ? -12.844 22.459 27.615 1.00 97.62 1083 TRP A N 1
ATOM 8646 C CA . TRP A 1 1083 ? -13.967 23.374 27.812 1.00 97.62 1083 TRP A CA 1
ATOM 8647 C C . TRP A 1 1083 ? -13.629 24.389 28.896 1.00 97.62 1083 TRP A C 1
ATOM 8649 O O . TRP A 1 1083 ? -13.232 24.017 30.000 1.00 97.62 1083 TRP A O 1
ATOM 8659 N N . LEU A 1 1084 ? -13.795 25.672 28.591 1.00 97.06 1084 LEU A N 1
ATOM 8660 C CA . LEU A 1 1084 ? -13.564 26.769 29.518 1.00 97.06 1084 LEU A CA 1
ATOM 8661 C C . LEU A 1 1084 ? -14.875 27.510 29.768 1.00 97.06 1084 LEU A C 1
ATOM 8663 O O . LEU A 1 1084 ? -15.556 27.914 28.825 1.00 97.06 1084 LEU A O 1
ATOM 8667 N N . LYS A 1 1085 ? -15.193 27.745 31.039 1.00 95.00 1085 LYS A N 1
ATOM 8668 C CA . LYS A 1 1085 ? -16.285 28.616 31.475 1.00 95.00 1085 LYS A CA 1
ATOM 8669 C C . LYS A 1 1085 ? -15.676 29.877 32.069 1.00 95.00 1085 LYS A C 1
ATOM 8671 O O . LYS A 1 1085 ? -14.847 29.792 32.966 1.00 95.00 1085 LYS A O 1
ATOM 8676 N N . ASP A 1 1086 ? -16.038 31.044 31.545 1.00 88.50 1086 ASP A N 1
ATOM 8677 C CA . ASP A 1 1086 ? -15.499 32.334 32.010 1.00 88.50 1086 ASP A CA 1
ATOM 8678 C C . ASP A 1 1086 ? -13.945 32.410 32.020 1.00 88.50 1086 ASP A C 1
ATOM 8680 O O . ASP A 1 1086 ? -13.344 33.145 32.805 1.00 88.50 1086 ASP A O 1
ATOM 8684 N N . ASN A 1 1087 ? -13.292 31.708 31.080 1.00 87.69 1087 ASN A N 1
ATOM 8685 C CA . ASN A 1 1087 ? -11.833 31.498 30.954 1.00 87.69 1087 ASN A CA 1
ATOM 8686 C C . ASN A 1 1087 ? -11.189 30.562 31.996 1.00 87.69 1087 ASN A C 1
ATOM 8688 O O . ASN A 1 1087 ? -9.962 30.468 32.042 1.00 87.69 1087 ASN A O 1
ATOM 8692 N N . GLU A 1 1088 ? -11.975 29.847 32.800 1.00 92.38 1088 GLU A N 1
ATOM 8693 C CA . GLU A 1 1088 ? -11.490 28.788 33.690 1.00 92.38 1088 GLU A CA 1
ATOM 8694 C C . GLU A 1 1088 ? -11.825 27.407 33.112 1.00 92.38 1088 GLU A C 1
ATOM 8696 O O . GLU A 1 1088 ? -12.951 27.152 32.688 1.00 92.38 1088 GLU A O 1
ATOM 8701 N N . GLU A 1 1089 ? -10.839 26.508 33.067 1.00 95.00 1089 GLU A N 1
ATOM 8702 C CA . GLU A 1 1089 ? -11.006 25.163 32.506 1.00 95.00 1089 GLU A CA 1
ATOM 8703 C C . GLU A 1 1089 ? -11.875 24.270 33.403 1.00 95.00 1089 GLU A C 1
ATOM 8705 O O . GLU A 1 1089 ? -11.632 24.121 34.603 1.00 95.00 1089 GLU A O 1
ATOM 8710 N N . VAL A 1 1090 ? -12.866 23.618 32.796 1.00 96.12 1090 VAL A N 1
ATOM 8711 C CA . VAL A 1 1090 ? -13.731 22.634 33.446 1.00 96.12 1090 VAL A CA 1
ATOM 8712 C C . VAL A 1 1090 ? -13.164 21.240 33.187 1.00 96.12 1090 VAL A C 1
ATOM 8714 O O . VAL A 1 1090 ? -13.581 20.542 32.269 1.00 96.12 1090 VAL A O 1
ATOM 8717 N N . VAL A 1 1091 ? -12.213 20.816 34.025 1.00 93.25 1091 VAL A N 1
ATOM 8718 C CA . VAL A 1 1091 ? -11.463 19.543 33.882 1.00 93.25 1091 VAL A CA 1
ATOM 8719 C C . VAL A 1 1091 ? -12.369 18.305 33.796 1.00 93.25 1091 VAL A C 1
ATOM 8721 O O . VAL A 1 1091 ? -12.012 17.296 33.199 1.00 93.25 1091 VAL A O 1
ATOM 8724 N N . ALA A 1 1092 ? -13.578 18.363 34.362 1.00 92.62 1092 ALA A N 1
ATOM 8725 C CA . ALA A 1 1092 ? -14.544 17.268 34.264 1.00 92.62 1092 ALA A CA 1
ATOM 8726 C C . ALA A 1 1092 ? -15.035 17.002 32.826 1.00 92.62 1092 ALA A C 1
ATOM 8728 O O . ALA A 1 1092 ? -15.621 15.950 32.587 1.00 92.62 1092 ALA A O 1
ATOM 8729 N N . PHE A 1 1093 ? -14.827 17.942 31.899 1.00 96.25 1093 PHE A N 1
ATOM 8730 C CA . PHE A 1 1093 ? -15.267 17.875 30.503 1.00 96.25 1093 PHE A CA 1
ATOM 8731 C C . PHE A 1 1093 ? -14.126 17.600 29.514 1.00 96.25 1093 PHE A C 1
ATOM 8733 O O . PHE A 1 1093 ? -14.355 17.616 28.306 1.00 96.25 1093 PHE A O 1
ATOM 8740 N N . THR A 1 1094 ? -12.904 17.350 29.995 1.00 94.56 1094 THR A N 1
ATOM 8741 C CA . THR A 1 1094 ? -11.755 17.037 29.134 1.00 94.56 1094 THR A CA 1
ATOM 8742 C C . THR A 1 1094 ? -12.059 15.847 28.213 1.00 94.56 1094 THR A C 1
ATOM 8744 O O . THR A 1 1094 ? -12.600 14.834 28.657 1.00 94.56 1094 THR A O 1
ATOM 8747 N N . ASP A 1 1095 ? -11.737 16.012 26.929 1.00 93.94 1095 ASP A N 1
ATOM 8748 C CA . ASP A 1 1095 ? -11.907 15.059 25.821 1.00 93.94 1095 ASP A CA 1
ATOM 8749 C C . ASP A 1 1095 ? -13.351 14.602 25.545 1.00 93.94 1095 ASP A C 1
ATOM 8751 O O . ASP A 1 1095 ? -13.587 13.626 24.830 1.00 93.94 1095 ASP A O 1
ATOM 8755 N N . GLN A 1 1096 ? -14.343 15.337 26.058 1.00 95.06 1096 GLN A N 1
ATOM 8756 C CA . GLN A 1 1096 ? -15.754 15.119 25.735 1.00 95.06 1096 GLN A CA 1
ATOM 8757 C C . GLN A 1 1096 ? -16.191 16.005 24.565 1.00 95.06 1096 GLN A C 1
ATOM 8759 O O . GLN A 1 1096 ? -16.023 17.223 24.600 1.00 95.06 1096 GLN A O 1
ATOM 8764 N N . PHE A 1 1097 ? -16.814 15.396 23.554 1.00 95.62 1097 PHE A N 1
ATOM 8765 C CA . PHE A 1 1097 ? -17.395 16.098 22.399 1.00 95.62 1097 PHE A CA 1
ATOM 8766 C C . PHE A 1 1097 ? -18.832 16.570 22.645 1.00 95.62 1097 PHE A C 1
ATOM 8768 O O . PHE A 1 1097 ? -19.344 17.410 21.910 1.00 95.62 1097 PHE A O 1
ATOM 8775 N N . VAL A 1 1098 ? -19.480 16.042 23.684 1.00 96.19 1098 VAL A N 1
ATOM 8776 C CA . VAL A 1 1098 ? -20.822 16.432 24.117 1.00 96.19 1098 VAL A CA 1
ATOM 8777 C C . VAL A 1 1098 ? -20.794 16.625 25.626 1.00 96.19 1098 VAL A C 1
ATOM 8779 O O . VAL A 1 1098 ? -20.380 15.723 26.353 1.00 96.19 1098 VAL A O 1
ATOM 8782 N N . VAL A 1 1099 ? -21.222 17.795 26.097 1.00 96.12 1099 VAL A N 1
ATOM 8783 C CA . VAL A 1 1099 ? -21.217 18.165 27.520 1.00 96.12 1099 VAL A CA 1
ATOM 8784 C C . VAL A 1 1099 ? -22.551 18.772 27.934 1.00 96.12 1099 VAL A C 1
ATOM 8786 O O . VAL A 1 1099 ? -23.271 19.341 27.120 1.00 96.12 1099 VAL A O 1
ATOM 8789 N N . ASN A 1 1100 ? -22.870 18.699 29.224 1.00 94.62 1100 ASN A N 1
ATOM 8790 C CA . ASN A 1 1100 ? -24.000 19.422 29.804 1.00 94.62 1100 ASN A CA 1
ATOM 8791 C C . ASN A 1 1100 ? -23.492 20.720 30.440 1.00 94.62 1100 ASN A C 1
ATOM 8793 O O . ASN A 1 1100 ? -22.923 20.708 31.531 1.00 94.62 1100 ASN A O 1
ATOM 8797 N N . ALA A 1 1101 ? -23.670 21.839 29.739 1.00 93.44 1101 ALA A N 1
ATOM 8798 C CA . ALA A 1 1101 ? -23.131 23.139 30.117 1.00 93.44 1101 ALA A CA 1
ATOM 8799 C C . ALA A 1 1101 ? -24.181 24.017 30.816 1.00 93.44 1101 ALA A C 1
ATOM 8801 O O . ALA A 1 1101 ? -25.331 24.119 30.388 1.00 93.44 1101 ALA A O 1
ATOM 8802 N N . GLU A 1 1102 ? -23.782 24.687 31.895 1.00 92.94 1102 GLU A N 1
ATOM 8803 C CA . GLU A 1 1102 ? -24.600 25.712 32.552 1.00 92.94 1102 GLU A CA 1
ATOM 8804 C C . GLU A 1 1102 ? -24.699 26.987 31.701 1.00 92.94 1102 GLU A C 1
ATOM 8806 O O . GLU A 1 1102 ? -23.827 27.275 30.881 1.00 92.94 1102 GLU A O 1
ATOM 8811 N N . ALA A 1 1103 ? -25.719 27.810 31.951 1.00 90.44 1103 ALA A N 1
ATOM 8812 C CA . ALA A 1 1103 ? -25.833 29.126 31.330 1.00 90.44 1103 ALA A CA 1
ATOM 8813 C C . ALA A 1 1103 ? -24.593 30.002 31.605 1.00 90.44 1103 ALA A C 1
ATOM 8815 O O . ALA A 1 1103 ? -24.123 30.092 32.743 1.00 90.44 1103 ALA A O 1
ATOM 8816 N N . GLY A 1 1104 ? -24.068 30.664 30.571 1.00 90.75 1104 GLY A N 1
ATOM 8817 C CA . GLY A 1 1104 ? -22.852 31.475 30.686 1.00 90.75 1104 GLY A CA 1
ATOM 8818 C C . GLY A 1 1104 ? -22.045 31.590 29.395 1.00 90.75 1104 GLY A C 1
ATOM 8819 O O . GLY A 1 1104 ? -22.476 31.133 28.334 1.00 90.75 1104 GLY A O 1
ATOM 8820 N N . SER A 1 1105 ? -20.875 32.229 29.497 1.00 93.75 1105 SER A N 1
ATOM 8821 C CA . SER A 1 1105 ? -19.907 32.334 28.403 1.00 93.75 1105 SER A CA 1
ATOM 8822 C C . SER A 1 1105 ? -18.970 31.133 28.427 1.00 93.75 1105 SER A C 1
ATOM 8824 O O . SER A 1 1105 ? -18.289 30.894 29.426 1.00 93.75 1105 SER A O 1
ATOM 8826 N N . TRP A 1 1106 ? -18.902 30.424 27.307 1.00 95.75 1106 TRP A N 1
ATOM 8827 C CA . TRP A 1 1106 ? -18.078 29.234 27.146 1.00 95.75 1106 TRP A CA 1
ATOM 8828 C C . TRP A 1 1106 ? -17.095 29.390 25.991 1.00 95.75 1106 TRP A C 1
ATOM 8830 O O . TRP A 1 1106 ? -17.337 30.129 25.034 1.00 95.75 1106 TRP A O 1
ATOM 8840 N N . GLU A 1 1107 ? -15.983 28.674 26.089 1.00 96.19 1107 GLU A N 1
ATOM 8841 C CA . GLU A 1 1107 ? -15.025 28.462 25.011 1.00 96.19 1107 GLU A CA 1
ATOM 8842 C C . GLU A 1 1107 ? -14.716 26.968 24.926 1.00 96.19 1107 GLU A C 1
ATOM 8844 O O . GLU A 1 1107 ? -14.399 26.344 25.937 1.00 96.19 1107 GLU A O 1
ATOM 8849 N N . VAL A 1 1108 ? -14.820 26.393 23.730 1.00 96.62 1108 VAL A N 1
ATOM 8850 C CA . VAL A 1 1108 ? -14.302 25.051 23.447 1.00 96.62 1108 VAL A CA 1
ATOM 8851 C C . VAL A 1 1108 ? -13.007 25.195 22.664 1.00 96.62 1108 VAL A C 1
ATOM 8853 O O . VAL A 1 1108 ? -12.937 25.993 21.729 1.00 96.62 1108 VAL A O 1
ATOM 8856 N N . VAL A 1 1109 ? -11.979 24.457 23.070 1.00 96.56 1109 VAL A N 1
ATOM 8857 C CA . VAL A 1 1109 ? -10.657 24.427 22.443 1.00 96.56 1109 VAL A CA 1
ATOM 8858 C C . VAL A 1 1109 ? -10.393 22.999 21.989 1.00 96.56 1109 VAL A C 1
ATOM 8860 O O . VAL A 1 1109 ? -10.413 22.084 22.808 1.00 96.56 1109 VAL A O 1
ATOM 8863 N N . VAL A 1 1110 ? -10.135 22.820 20.698 1.00 97.00 1110 VAL A N 1
ATOM 8864 C CA . VAL A 1 1110 ? -9.782 21.536 20.090 1.00 97.00 1110 VAL A CA 1
ATOM 8865 C C . VAL A 1 1110 ? -8.339 21.614 19.614 1.00 97.00 1110 VAL A C 1
ATOM 8867 O O . VAL A 1 1110 ? -7.991 22.524 18.859 1.00 97.00 1110 VAL A O 1
ATOM 8870 N N . HIS A 1 1111 ? -7.512 20.672 20.056 1.00 97.31 1111 HIS A N 1
ATOM 8871 C CA . HIS A 1 1111 ? -6.114 20.553 19.659 1.00 97.31 1111 HIS A CA 1
ATOM 8872 C C . HIS A 1 1111 ? -5.877 19.236 18.913 1.00 97.31 1111 HIS A C 1
ATOM 8874 O O . HIS A 1 1111 ? -6.227 18.166 19.407 1.00 97.31 1111 HIS A O 1
ATOM 8880 N N . LEU A 1 1112 ? -5.285 19.309 17.721 1.00 96.62 1112 LEU A N 1
ATOM 8881 C CA . LEU A 1 1112 ? -4.863 18.148 16.945 1.00 96.62 1112 LEU A CA 1
ATOM 8882 C C . LEU A 1 1112 ? -3.437 17.766 17.330 1.00 96.62 1112 LEU A C 1
ATOM 8884 O O . LEU A 1 1112 ? -2.480 18.461 16.997 1.00 96.62 1112 LEU A O 1
ATOM 8888 N N . LYS A 1 1113 ? -3.289 16.601 17.946 1.00 95.50 1113 LYS A N 1
ATOM 8889 C CA . LYS A 1 1113 ? -2.005 15.925 18.061 1.00 95.50 1113 LYS A CA 1
ATOM 8890 C C . LYS A 1 1113 ? -1.831 15.037 16.840 1.00 95.50 1113 LYS A C 1
ATOM 8892 O O . LYS A 1 1113 ? -2.688 14.203 16.582 1.00 95.50 1113 LYS A O 1
ATOM 8897 N N . SER A 1 1114 ? -0.740 15.195 16.098 1.00 93.06 1114 SER A N 1
ATOM 8898 C CA . SER A 1 1114 ? -0.442 14.366 14.926 1.00 93.06 1114 SER A CA 1
ATOM 8899 C C . SER A 1 1114 ? 1.049 14.030 14.869 1.00 93.06 1114 SER A C 1
ATOM 8901 O O . SER A 1 1114 ? 1.873 14.922 15.079 1.00 93.06 1114 SER A O 1
ATOM 8903 N N . PRO A 1 1115 ? 1.436 12.775 14.565 1.00 92.44 1115 PRO A N 1
ATOM 8904 C CA . PRO A 1 1115 ? 2.841 12.411 14.372 1.00 92.44 1115 PRO A CA 1
ATOM 8905 C C . PRO A 1 1115 ? 3.448 13.061 13.119 1.00 92.44 1115 PRO A C 1
ATOM 8907 O O . PRO A 1 1115 ? 4.669 13.075 12.986 1.00 92.44 1115 PRO A O 1
ATOM 8910 N N . GLU A 1 1116 ? 2.612 13.577 12.212 1.00 93.69 1116 GLU A N 1
ATOM 8911 C CA . GLU A 1 1116 ? 3.005 14.219 10.952 1.00 93.69 1116 GLU A CA 1
ATOM 8912 C C . GLU A 1 1116 ? 3.348 15.709 11.123 1.00 93.69 1116 GLU A C 1
ATOM 8914 O O . GLU A 1 1116 ? 3.755 16.355 10.160 1.00 93.69 1116 GLU A O 1
ATOM 8919 N N . VAL A 1 1117 ? 3.215 16.261 12.338 1.00 94.56 1117 VAL A N 1
ATOM 8920 C CA . VAL A 1 1117 ? 3.572 17.650 12.658 1.00 94.56 1117 VAL A CA 1
ATOM 8921 C C . VAL A 1 1117 ? 4.453 17.680 13.907 1.00 94.56 1117 VAL A C 1
ATOM 8923 O O . VAL A 1 1117 ? 4.018 17.375 15.013 1.00 94.56 1117 VAL A O 1
ATOM 8926 N N . ARG A 1 1118 ? 5.718 18.069 13.741 1.00 92.88 1118 ARG A N 1
ATOM 8927 C CA . ARG A 1 1118 ? 6.692 18.288 14.823 1.00 92.88 1118 ARG A CA 1
ATOM 8928 C C . ARG A 1 1118 ? 6.843 19.757 15.197 1.00 92.88 1118 ARG A C 1
ATOM 8930 O O . ARG A 1 1118 ? 7.330 20.047 16.289 1.00 92.88 1118 ARG A O 1
ATOM 8937 N N . ASN A 1 1119 ? 6.480 20.677 14.304 1.00 89.19 1119 ASN A N 1
ATOM 8938 C CA . ASN A 1 1119 ? 6.635 22.109 14.528 1.00 89.19 1119 ASN A CA 1
ATOM 8939 C C . ASN A 1 1119 ? 5.401 22.900 14.069 1.00 89.19 1119 ASN A C 1
ATOM 8941 O O . ASN A 1 1119 ? 5.136 23.005 12.876 1.00 89.19 1119 ASN A O 1
ATOM 8945 N N . ASP A 1 1120 ? 4.702 23.527 15.017 1.00 90.19 1120 ASP A N 1
ATOM 8946 C CA . ASP A 1 1120 ? 3.554 24.402 14.754 1.00 90.19 1120 ASP A CA 1
ATOM 8947 C C . ASP A 1 1120 ? 3.761 25.808 15.356 1.00 90.19 1120 ASP A C 1
ATOM 8949 O O . ASP A 1 1120 ? 3.187 26.169 16.385 1.00 90.19 1120 ASP A O 1
ATOM 8953 N N . PRO A 1 1121 ? 4.609 26.651 14.740 1.00 85.44 1121 PRO A N 1
ATOM 8954 C CA . PRO A 1 1121 ? 4.940 27.974 15.275 1.00 85.44 1121 PRO A CA 1
ATOM 8955 C C . PRO A 1 1121 ? 3.778 28.981 15.203 1.00 85.44 1121 PRO A C 1
ATOM 8957 O O . PRO A 1 1121 ? 3.904 30.103 15.707 1.00 85.44 1121 PRO A O 1
ATOM 8960 N N . ARG A 1 1122 ? 2.679 28.615 14.531 1.00 83.88 1122 ARG A N 1
ATOM 8961 C CA . ARG A 1 1122 ? 1.503 29.462 14.295 1.00 83.88 1122 ARG A CA 1
ATOM 8962 C C . ARG A 1 1122 ? 0.258 28.990 15.044 1.00 83.88 1122 ARG A C 1
ATOM 8964 O O . ARG A 1 1122 ? -0.758 29.667 14.933 1.00 83.88 1122 ARG A O 1
ATOM 8971 N N . ASP A 1 1123 ? 0.364 27.915 15.825 1.00 88.94 1123 ASP A N 1
ATOM 8972 C CA . ASP A 1 1123 ? -0.742 27.329 16.592 1.00 88.94 1123 ASP A CA 1
ATOM 8973 C C . ASP A 1 1123 ? -1.939 26.942 15.694 1.00 88.94 1123 ASP A C 1
ATOM 8975 O O . ASP A 1 1123 ? -3.107 27.128 16.036 1.00 88.94 1123 ASP A O 1
ATOM 8979 N N . LEU A 1 1124 ? -1.648 26.437 14.489 1.00 91.38 1124 LEU A N 1
ATOM 8980 C CA . LEU A 1 1124 ? -2.650 25.981 13.521 1.00 91.38 1124 LEU A CA 1
ATOM 8981 C C . LEU A 1 1124 ? -3.310 24.660 13.936 1.00 91.38 1124 LEU A C 1
ATOM 8983 O O . LEU A 1 1124 ? -4.456 24.401 13.554 1.00 91.38 1124 LEU A O 1
ATOM 8987 N N . LEU A 1 1125 ? -2.633 23.862 14.762 1.00 94.75 1125 LEU A N 1
ATOM 8988 C CA . LEU A 1 1125 ? -3.164 22.643 15.366 1.00 94.75 1125 LEU A CA 1
ATOM 8989 C C . LEU A 1 1125 ? -4.200 22.922 16.459 1.00 94.75 1125 LEU A C 1
ATOM 8991 O O . LEU A 1 1125 ? -4.779 21.977 16.978 1.00 94.75 1125 LEU A O 1
ATOM 8995 N N . THR A 1 1126 ? -4.470 24.183 16.805 1.00 93.81 1126 THR A N 1
ATOM 8996 C CA . THR A 1 1126 ? -5.454 24.540 17.832 1.00 93.81 1126 THR A CA 1
ATOM 8997 C C . THR A 1 1126 ? -6.552 25.424 17.252 1.00 93.81 1126 THR A C 1
ATOM 8999 O O . THR A 1 1126 ? -6.290 26.489 16.698 1.00 93.81 1126 THR A O 1
ATOM 9002 N N . SER A 1 1127 ? -7.811 25.007 17.380 1.00 93.31 1127 SER A N 1
ATOM 9003 C CA . SER A 1 1127 ? -8.983 25.839 17.068 1.00 93.31 1127 SER A CA 1
ATOM 9004 C C . SER A 1 1127 ? -9.793 26.090 18.330 1.00 93.31 1127 SER A C 1
ATOM 9006 O O . SER A 1 1127 ? -9.927 25.194 19.162 1.00 93.31 1127 SER A O 1
ATOM 9008 N N . SER A 1 1128 ? -10.356 27.290 18.478 1.00 92.50 1128 SER A N 1
ATOM 9009 C CA . SER A 1 1128 ? -11.298 27.568 19.559 1.00 92.50 1128 SER A CA 1
ATOM 9010 C C . SER A 1 1128 ? -12.510 28.359 19.095 1.00 92.50 1128 SER A C 1
ATOM 9012 O O . SER A 1 1128 ? -12.432 29.184 18.184 1.00 92.50 1128 SER A O 1
ATOM 9014 N N . VAL A 1 1129 ? -13.649 28.090 19.731 1.00 92.38 1129 VAL A N 1
ATOM 9015 C CA . VAL A 1 1129 ? -14.915 28.778 19.469 1.00 92.38 1129 VAL A CA 1
ATOM 9016 C C . VAL A 1 1129 ? -15.498 29.254 20.790 1.00 92.38 1129 VAL A C 1
ATOM 9018 O O . VAL A 1 1129 ? -15.690 28.471 21.721 1.00 92.38 1129 VAL A O 1
ATOM 9021 N N . ARG A 1 1130 ? -15.807 30.553 20.855 1.00 92.94 1130 ARG A N 1
ATOM 9022 C CA . ARG A 1 1130 ? -16.539 31.165 21.968 1.00 92.94 1130 ARG A CA 1
ATOM 9023 C C . ARG A 1 1130 ? -18.021 31.232 21.654 1.00 92.94 1130 ARG A C 1
ATOM 9025 O O . ARG A 1 1130 ? -18.406 31.703 20.587 1.00 92.94 1130 ARG A O 1
ATOM 9032 N N . PHE A 1 1131 ? -18.843 30.827 22.608 1.00 93.12 1131 PHE A N 1
ATOM 9033 C CA . PHE A 1 1131 ? -20.293 30.798 22.465 1.00 93.12 1131 PHE A CA 1
ATOM 9034 C C . PHE A 1 1131 ? -20.978 31.075 23.808 1.00 93.12 1131 PHE A C 1
ATOM 9036 O O . PHE A 1 1131 ? -20.351 31.102 24.868 1.00 93.12 1131 PHE A O 1
ATOM 9043 N N . VAL A 1 1132 ? -22.284 31.336 23.758 1.00 91.81 1132 VAL A N 1
ATOM 9044 C CA . VAL A 1 1132 ? -23.092 31.623 24.946 1.00 91.81 1132 VAL A CA 1
ATOM 9045 C C . VAL A 1 1132 ? -24.143 30.539 25.101 1.00 91.81 1132 VAL A C 1
ATOM 9047 O O . VAL A 1 1132 ? -24.921 30.295 24.180 1.00 91.81 1132 VAL A O 1
ATOM 9050 N N . VAL A 1 1133 ? -24.199 29.937 26.287 1.00 90.56 1133 VAL A N 1
ATOM 9051 C CA . VAL A 1 1133 ? -25.287 29.038 26.675 1.00 90.56 1133 VAL A CA 1
ATOM 9052 C C . VAL A 1 1133 ? -26.398 29.894 27.290 1.00 90.56 1133 VAL A C 1
ATOM 9054 O O . VAL A 1 1133 ? -26.162 30.547 28.314 1.00 90.56 1133 VAL A O 1
ATOM 9057 N N . PRO A 1 1134 ? -27.591 29.959 26.672 1.00 85.50 1134 PRO A N 1
ATOM 9058 C CA . PRO A 1 1134 ? -28.677 30.788 27.171 1.00 85.50 1134 PRO A CA 1
ATOM 9059 C C . PRO A 1 1134 ? -29.247 30.230 28.479 1.00 85.50 1134 PRO A C 1
ATOM 9061 O O . PRO A 1 1134 ? -29.281 29.015 28.687 1.00 85.50 1134 PRO A O 1
ATOM 9064 N N . ALA A 1 1135 ? -29.710 31.145 29.333 1.00 74.75 1135 ALA A N 1
ATOM 9065 C CA . ALA A 1 1135 ? -30.367 30.832 30.601 1.00 74.75 1135 ALA A CA 1
ATOM 9066 C C . ALA A 1 1135 ? -31.666 30.024 30.448 1.00 74.75 1135 ALA A C 1
ATOM 9068 O O . ALA A 1 1135 ? -32.257 29.994 29.335 1.00 74.75 1135 ALA A O 1
#

Secondary structure (DSSP, 8-state):
---EEEEEEEEETTTTTEEEEEEEEEETT---S-TT-TTSEEEEEEESS---TT---S-----EEEEEEESSHHHHHHHHHHH-SEEEE-------SS---EEEEEE--S-GGGSEEEEEEEES--GGGHHHHHHHHHHHHIIIIISSSSTTTGGGEEEEEEE---SSSS-EESS--S-TT-EEE-TT-SS--EETTHHHHHHHHGGG-TT--SEEEEEES-SS--------EEETTEEE--TT-BSSGGG-TTGGG-SSSS-B--EEEEEEE---EEHHHH--EEEEEEE-S--SEEEEEEEESS--STT-EEEEETTEEPP----S-SS-EEEEEEESSPPPSEEEEEEEEESS--S-TTS--EEEEEEEEEE--TTTS---TT--SBEEEE-TT--EEEES-SS-STTT-TT--S--HHHHHHHHHHHHHH--SEEEEEEEEEEETTEEEEEEEE-S-GGGSPTT---TT-EEEEEEEETTEE-GGGTT-SEEEEPSEEEEEEEEEE-TT-S--TT-TTEEEEEEEE--S------------------------------------------TT-EEEEEEEEETTTTTEEEEEEEEEETT-----TTTSEEEEEEESB-PPTT-S---TTTT-EEEEEEESSHHHHHHHHHHH-SEEEEPPPP---TT-TTSPEEEEEE--S-GGGSEEEEEEEES--GGGHHHHHHHHHHHHIIIIISTTTGGGGGGEEEEEEE---SSSS-EESS--S-SS--EE-TT-SSBEE-S-HHHHHHHHGGG-TTS-SEEEEEES-SS--BB-BSSEEEE--TTTHHHHHHHHHHHHHS-B---STT-S---BTT-BSSTTS-TTGGG-SSSS-B--EEEEEEE---EEGGG--EEEEEEE-S--SEEEEEEEESS--STT-EEEEETTEEPP----S-SS-EEEEEEESSPPPSEEEEEEEEESS----SSS--EEEEEEEEEE--TTTS---TT--SBEEEE-TT--EEEES-SS--TTT-TT--S--HHHHHHHHHHHTTT--SEEEEEEEEEEPTTS-EEEEEEE-S-GGGSPTTS--TT-EEEEEEEETTEE-GGGTT-SEEEEPSEEEEEEEEEE-TT-S--TT-TTEEEEEEEE--

Organism: Orchesella cincta (NCBI:txid48709)

pLDDT: mean 83.69, std 15.49, range [23.0, 97.81]

Radius of gyration: 35.35 Å; Cα contacts (8 Å, |Δi|>4): 2645; chains: 1; bounding box: 94×94×88 Å

InterPro domains:
  IPR019026 Peptidase M64, IgA [PF09471] (106-229)
  IPR019026 Peptidase M64, IgA [PF09471] (684-841)
  IPR024079 Metallopeptidase, catalytic domain superfamily [G3DSA:3.40.390.10] (101-255)
  IPR024079 Metallopeptidase, catalytic domain superfamily [G3DSA:3.40.390.10] (358-433)
  IPR024079 Metallopeptidase, catalytic domain superfamily [G3DSA:3.40.390.10] (677-1036)

Foldseek 3Di:
DAKWWKWKWKFFLVPLRAIATLATDIQNGFQPDDPPPPLQKKKWKWAPFDDDPPDDDDDDGSIIIMMMTGPDSVSRVVVVVLFHPHYHYLDAPDDDPDDAKDKDWLADLDDLSFAQAEEEEEKQQAPVCQVVQVVVQNVVCCCQQVNAANLQPSSRHTYMYIYDHFPHHWFAECFFDRIQQRWYDYALDLAAIDTPHVSSQSNRQPVCDSSGPNHYDYDTNDPAHYDTDMDWIDTPNDTDDALFWFQDLVGRSPPLLAPDDSDEQDKDWFDWDFPSAQQVVQPKDKDKGFDQQQFQKKKKKWKKALQLDFPFKFKDKQNHTDDDGHPNHRYIDMDMDMDSGTDDGTMMMIMMHTPDFRPDPRRGTTGGIMIMMGGHDCVRHPQPQSHFHFYWDADPVRRIITGTGDQNACVRDVPDSYHHLSVLQSVLLVSLSSHAQFPDKDWDPDDDPQWTKIATDGRCWAPNPDPSSHDPFKDKWKWKAAPNHTPPVCIPPRIDGGHFDKIKMKIAITDPSHSDDPSSSRIDMDIDGRDRDDDDDDDDDDDDYDDDDDDDDDDDDDDDDDDDDDDDDDPPDLDPAKWWKWKWKFFVVVVREIETLATDIQNHFLPDDPPAQKDKDKWFQFDDAPPDPDDPPRRRMIIMMIIHSDPVVRVVVSVVRHPYYDYQDADDDDPVDPQDKDKDWLDDLDDLSFAAAAEEEEKQQAPVCQVVQVVLQNVLCCCCQVNDANLQPRSRHTYMYIYGHFPHHWFAECFFDRIQQRWYDYAFDLEEIDTPHVSSQSNRQCVCDSSNRLAAEYETADQFHYFTAHNYTYFYSHPPHRSLSSSQNVLVSLFVAFFPAAAGPGQDGLFKALDLVRNNPPLQAPDPADEQDKDWWDKDQPSDFQVVPKDKDKTFDQQQFQKKKKKWKKALQLDFPFKWKDKQNHTDDDGHPNHRHTDMDMDMDRGTDHGTMMMIMMHTPDARPDPRHGTGGRIMIMMGGHPCVRHPQDQLGFHFYWHAHSVRRIMTGTGNQVACSHPSVHSYHHLSSLQRSLVSSLSSHAQWPDWDWDPDADPVQWTKIATDGRCWASSPSNVSHAPFKHKWKWKDFVNHTPVVCTPPRIDGGHFGKMKIKIAIGHPSHPDDPSSSRIHMDIDGHHD

Solvent-accessible surface area (backbone atoms only — not comparable to full-atom values): 61771 Å² total; per-residue (Å²): 137,26,54,25,26,36,39,31,29,40,35,31,48,80,56,72,9,28,19,39,41,73,40,80,47,73,34,75,28,27,50,70,72,65,97,80,52,91,80,50,57,53,51,36,43,24,40,61,70,38,77,59,96,83,63,89,67,79,87,70,69,80,25,26,37,38,40,31,41,7,72,42,58,69,60,38,48,54,52,48,57,64,49,28,66,42,80,41,67,67,64,74,77,71,86,58,80,94,73,62,72,48,75,43,77,78,38,85,44,67,62,54,71,46,33,46,27,37,31,40,32,46,25,9,31,25,78,89,36,49,64,55,53,53,50,48,51,51,47,53,48,40,57,44,33,70,36,75,50,35,32,93,52,41,51,46,29,27,34,36,40,36,45,43,76,13,85,33,75,26,55,18,72,68,45,58,39,69,26,74,30,18,39,18,26,52,80,86,44,62,50,54,48,46,65,71,28,61,70,55,49,54,43,58,42,50,72,70,34,90,70,28,48,74,44,74,40,80,43,62,42,61,99,59,60,58,56,66,64,48,77,48,43,33,49,95,90,41,78,52,67,56,61,51,43,21,78,44,79,92,54,53,71,47,68,89,59,44,68,63,77,98,44,72,34,42,62,45,82,54,40,85,47,65,68,58,37,41,22,73,83,70,37,67,45,76,49,77,35,65,41,82,41,84,31,38,16,34,40,39,41,35,29,32,24,32,41,30,46,74,81,29,61,46,41,24,53,72,80,43,75,53,90,78,77,48,86,64,46,50,42,77,41,84,49,77,48,69,41,88,55,36,58,66,62,42,83,42,38,39,36,43,28,54,67,50,76,49,87,50,92,89,36,65,28,23,42,43,33,40,40,30,36,34,26,31,47,68,94,42,25,60,74,51,42,86,46,27,48,32,27,69,45,65,51,101,81,70,49,67,29,30,28,44,42,63,56,36,20,32,96,75,27,79,88,45,62,36,59,29,65,54,49,45,27,44,50,49,56,60,50,31,24,54,27,41,54,58,72,48,74,50,69,48,91,62,66,60,97,73,20,23,47,34,34,57,42,52,50,47,48,35,87,54,32,59,92,93,59,70,59,85,76,35,36,61,44,31,43,37,28,44,87,92,37,75,42,75,92,47,50,62,46,52,61,45,75,41,60,58,43,62,36,34,42,36,40,35,55,46,48,78,58,53,88,78,66,95,77,51,58,52,48,30,72,49,78,50,74,41,76,69,98,73,90,88,84,90,86,88,89,80,89,88,90,86,90,86,91,89,87,89,83,90,87,86,85,85,89,79,92,84,89,80,91,78,91,73,86,78,78,82,71,84,62,91,34,44,25,28,35,39,30,30,40,36,29,59,84,60,68,23,30,28,36,39,70,39,67,47,77,40,66,47,33,60,64,55,52,99,86,66,52,46,44,72,51,78,42,45,37,48,50,76,58,82,84,56,85,76,72,60,98,52,61,76,17,26,34,35,40,31,38,9,66,39,61,68,58,34,54,47,51,49,58,72,71,28,75,44,75,48,70,69,70,78,70,83,83,60,100,87,51,93,81,61,70,48,75,44,78,77,40,86,42,68,60,68,88,52,37,45,23,37,27,41,30,49,27,9,33,24,80,88,39,50,65,58,50,52,52,47,51,50,50,48,46,41,59,40,35,76,27,81,52,36,34,90,52,41,48,48,31,29,32,37,38,36,46,42,70,12,85,34,74,28,58,15,69,66,48,57,43,67,26,74,33,16,39,19,23,52,77,72,47,68,41,54,45,44,71,66,28,60,73,54,47,56,33,58,44,44,73,65,35,78,74,31,47,73,46,39,26,41,36,30,44,39,78,49,39,35,25,29,34,46,58,43,32,28,21,20,60,12,95,80,37,12,58,40,44,36,55,42,31,42,44,52,70,54,19,68,46,29,49,48,39,68,50,31,93,46,74,38,46,54,44,29,18,79,44,91,89,53,55,76,49,70,90,61,42,71,57,82,94,48,70,33,40,61,47,82,55,43,77,45,68,69,67,37,57,30,91,80,47,67,48,76,48,76,36,63,43,80,45,84,40,36,21,34,42,39,39,38,28,32,24,34,41,28,52,70,81,32,60,50,43,25,53,72,81,43,75,55,91,80,77,49,88,62,44,49,41,66,42,82,47,75,48,76,38,84,62,36,60,64,63,42,82,44,39,40,34,43,33,54,71,53,80,59,87,49,93,89,38,51,31,21,43,45,34,37,41,31,37,35,26,34,50,71,93,41,28,64,75,50,39,86,45,30,52,33,26,67,32,32,35,68,86,65,50,67,32,26,23,45,39,63,54,33,21,21,55,45,29,46,90,41,64,37,60,30,66,54,50,46,28,38,29,52,56,50,48,31,20,54,29,50,54,57,75,46,75,50,72,50,91,58,70,46,99,86,62,24,24,49,35,37,55,43,53,53,48,48,33,85,54,28,59,27,85,60,62,56,85,75,32,34,64,46,30,44,38,23,50,81,86,43,76,43,74,92,43,55,64,49,55,62,45,74,44,59,55,44,54,35,34,44,37,42,33,57,45,42,76,58,53,90,78,66,97,77,54,55,53,48,32,72,51,76,49,72,43,74,124